Protein 3LXQ (pdb70)

Nearest PDB structures (foldseek):
  3lxq-assembly2_B  TM=1.001E+00  e=1.999E-81  Vibrio parahaemolyticus
  4uop-assembly1_A  TM=8.029E-01  e=1.116E-23  Listeria monocytogenes EGD-e
  4uor-assembly1_A  TM=7.753E-01  e=2.831E-24  Listeria monocytogenes EGD-e
  2w8d-assembly1_A  TM=7.898E-01  e=1.967E-22  Bacillus subtilis
  2w5r-assembly1_A  TM=7.488E-01  e=3.688E-21  Staphylococcus aureus

CATH classification: 3.30.1120.80 (+1 more: 3.40.720.10)

Foldseek 3Di:
DQCQFAHDDPVLLVLQQVLLPADDADPPVFSFHWDFFQDAPAFFAEEEEAEEQFALLLPVCLPHDPQFPLVNVVLFFEKENAFALEADLLSLVLQQFFLFHDALDDRLLPDDLQLAQFDTVLQVVVVVFAAEEEQEFADPPPSHVSSCVRYRHDYYHYQVNQDDAPDADPRGGALLSSLVVVLVVQLVCLVPPHRYYYHGYGGQQDPVRDDDPPQDPAPDPPCDNSRSSSSNSSSVSSNVVSLVVGPSQQRYKYKYKYSWHNDDPPDPFDQGSRRHIIITIHGPPRGSDHHHFHAYSSLNLLVCSVRRHIDDFGGHHNVVDDDDQQSRWDDDNQKFWIDGQAKIWIAGGPSDIFIHADPVVSHDGDDDDPSVVSSRSSSNCPSVVCSVVVSRGNDD/DLCLFQNDDPVLLVLQAVLLPAPAQDPPPFSFHWFFFLDADAFFAEEEEAEEQFALLLDVCLVHNPQFPLVNVLLFFEKANAFAQEADLVSLVLQQFQLFHDALDDRLLPDDLQLAQFHTVLQVVVVVQAQAEEQEFADVCVSHVSSQVRRRHPYYHYQVNQDDAPDADPRGGALLSSLVVVLVVQQVCLVDDHRYYYYRYGDCQDPVNDDDPDQDDDPDPPCDNSVSSSSNSSSVSVNVVSLVVGPRQQRYKYKYKYSWHNDDPPDDQDQGSRRHIIMTIHGPPGGSHYHHFAAYSSLNLQVCSVSRHIDDFGGRHNVVDDDDQQSRWDDDNQKGWIDHQAKIWIGGGPSDIFIHADVPVRDDGDDDDVVVVSSRSSSRCVSVVCSVVVSRGHD

Solvent-accessible surface area: 29201 Å² total

Structure (mmCIF, N/CA/C/O backbone):
data_3LXQ
#
_entry.id   3LXQ
#
_cell.length_a   49.603
_cell.length_b   164.521
_cell.length_c   50.929
_cell.angle_alpha   90.000
_cell.angle_beta   109.340
_cell.angle_gamma   90.000
#
_symmetry.space_group_name_H-M   'P 1 21 1'
#
loop_
_entity.id
_entity.type
_entity.pdbx_description
1 polymer 'Uncharacterized protein VP1736'
2 non-polymer 'CHLORIDE ION'
3 water water
#
loop_
_atom_site.group_PDB
_atom_site.id
_atom_site.type_symbol
_atom_site.label_atom_id
_atom_site.label_alt_id
_atom_site.label_comp_id
_atom_site.label_asym_id
_atom_site.label_entity_id
_atom_site.label_seq_id
_atom_site.pdbx_PDB_ins_code
_atom_site.Cartn_x
_atom_site.Cartn_y
_atom_site.Cartn_z
_atom_site.occupancy
_atom_site.B_iso_or_equiv
_atom_site.auth_seq_id
_atom_site.auth_comp_id
_atom_site.auth_asym_id
_atom_site.auth_atom_id
_atom_site.pdbx_PDB_model_num
ATOM 1 N N . SER A 1 40 ? -4.352 44.133 -31.460 1.00 71.54 239 SER A N 1
ATOM 2 C CA . SER A 1 40 ? -3.958 45.536 -31.727 1.00 68.59 239 SER A CA 1
ATOM 3 C C . SER A 1 40 ? -4.965 46.518 -31.117 1.00 62.74 239 SER A C 1
ATOM 4 O O . SER A 1 40 ? -6.165 46.440 -31.388 1.00 61.69 239 SER A O 1
ATOM 7 N N . ALA A 1 41 ? -4.465 47.433 -30.290 1.00 59.78 240 ALA A N 1
ATOM 8 C CA . ALA A 1 41 ? -5.319 48.380 -29.571 1.00 55.60 240 ALA A CA 1
ATOM 9 C C . ALA A 1 41 ? -5.959 49.422 -30.486 1.00 54.48 240 ALA A C 1
ATOM 10 O O . ALA A 1 41 ? -7.035 49.934 -30.182 1.00 52.67 240 ALA A O 1
ATOM 12 N N . GLU A 1 42 ? -5.289 49.737 -31.592 1.00 56.88 241 GLU A N 1
ATOM 13 C CA . GLU A 1 42 ? -5.853 50.620 -32.614 1.00 58.39 241 GLU A CA 1
ATOM 14 C C . GLU A 1 42 ? -7.229 50.137 -33.090 1.00 59.21 241 GLU A C 1
ATOM 15 O O . GLU A 1 42 ? -8.155 50.936 -33.220 1.00 59.14 241 GLU A O 1
ATOM 21 N N . GLN A 1 43 ? -7.358 48.827 -33.304 1.00 60.82 242 GLN A N 1
ATOM 22 C CA . GLN A 1 43 ? -8.597 48.211 -33.799 1.00 62.63 242 GLN A CA 1
ATOM 23 C C . GLN A 1 43 ? -9.791 48.348 -32.843 1.00 58.97 242 GLN A C 1
ATOM 24 O O . GLN A 1 43 ? -10.939 48.340 -33.289 1.00 60.68 242 GLN A O 1
ATOM 26 N N . PHE A 1 44 ? -9.525 48.475 -31.541 1.00 55.16 243 PHE A N 1
ATOM 27 C CA . PHE A 1 44 ? -10.595 48.508 -30.532 1.00 52.74 243 PHE A CA 1
ATOM 28 C C . PHE A 1 44 ? -11.036 49.914 -30.137 1.00 51.81 243 PHE A C 1
ATOM 29 O O . PHE A 1 44 ? -12.225 50.162 -29.920 1.00 52.08 243 PHE A O 1
ATOM 37 N N . TYR A 1 45 ? -10.067 50.817 -30.023 1.00 51.57 244 TYR A N 1
ATOM 38 C CA . TYR A 1 45 ? -10.276 52.121 -29.377 1.00 51.55 244 TYR A CA 1
ATOM 39 C C . TYR A 1 45 ? -10.231 53.305 -30.340 1.00 54.24 244 TYR A C 1
ATOM 40 O O . TYR A 1 45 ? -10.572 54.433 -29.968 1.00 55.75 244 TYR A O 1
ATOM 49 N N . GLY A 1 46 ? -9.791 53.047 -31.568 1.00 56.12 245 GLY A N 1
ATOM 50 C CA . GLY A 1 46 ? -9.628 54.103 -32.564 1.00 59.98 245 GLY A CA 1
ATOM 51 C C . GLY A 1 46 ? -8.174 54.457 -32.797 1.00 59.90 245 GLY A C 1
ATOM 52 O O . GLY A 1 46 ? -7.306 54.163 -31.972 1.00 56.91 245 GLY A O 1
ATOM 53 N N . LYS A 1 47 ? -7.920 55.096 -33.933 1.00 64.24 246 LYS A N 1
ATOM 54 C CA . LYS A 1 47 ? -6.584 55.536 -34.319 1.00 65.21 246 LYS A CA 1
ATOM 55 C C . LYS A 1 47 ? -6.175 56.796 -33.559 1.00 64.41 246 LYS A C 1
ATOM 56 O O . LYS A 1 47 ? -7.026 57.516 -33.034 1.00 65.09 246 LYS A O 1
ATOM 66 N N . ASP A 1 49 ? -2.493 59.608 -33.966 1.00 69.29 248 ASP A N 1
ATOM 67 C CA . ASP A 1 49 ? -1.159 59.864 -34.509 1.00 71.12 248 ASP A CA 1
ATOM 68 C C . ASP A 1 49 ? -0.112 59.562 -33.455 1.00 67.80 248 ASP A C 1
ATOM 69 O O . ASP A 1 49 ? -0.285 59.916 -32.290 1.00 66.06 248 ASP A O 1
ATOM 74 N N . ASN A 1 50 ? 0.959 58.892 -33.867 1.00 68.31 249 ASN A N 1
ATOM 75 C CA . ASN A 1 50 ? 2.042 58.527 -32.963 1.00 66.91 249 ASN A CA 1
ATOM 76 C C . ASN A 1 50 ? 2.538 59.711 -32.138 1.00 67.49 249 ASN A C 1
ATOM 77 O O . ASN A 1 50 ? 2.755 59.592 -30.930 1.00 66.44 249 ASN A O 1
ATOM 82 N N . GLN A 1 51 ? 2.698 60.851 -32.807 1.00 58.44 250 GLN A N 1
ATOM 83 C CA . GLN A 1 51 ? 3.167 62.079 -32.179 1.00 55.71 250 GLN A CA 1
ATOM 84 C C . GLN A 1 51 ? 2.232 62.558 -31.077 1.00 51.61 250 GLN A C 1
ATOM 85 O O . GLN A 1 51 ? 2.664 62.717 -29.937 1.00 47.91 250 GLN A O 1
ATOM 91 N N . LYS A 1 52 ? 0.965 62.794 -31.422 1.00 53.15 251 LYS A N 1
ATOM 92 C CA . LYS A 1 52 ? -0.046 63.193 -30.443 1.00 50.76 251 LYS A CA 1
ATOM 93 C C . LYS A 1 52 ? -0.108 62.206 -29.254 1.00 48.02 251 LYS A C 1
ATOM 94 O O . LYS A 1 52 ? -0.107 62.617 -28.091 1.00 43.95 251 LYS A O 1
ATOM 108 N N . LEU A 1 54 ? 2.251 59.841 -28.189 1.00 46.05 253 LEU A N 1
ATOM 109 C CA . LEU A 1 54 ? 3.469 59.885 -27.386 1.00 43.76 253 LEU A CA 1
ATOM 110 C C . LEU A 1 54 ? 3.557 61.127 -26.504 1.00 41.29 253 LEU A C 1
ATOM 111 O O . LEU A 1 54 ? 4.019 61.051 -25.363 1.00 38.42 253 LEU A O 1
ATOM 116 N N . ASP A 1 55 ? 3.133 62.271 -27.038 1.00 42.18 254 ASP A N 1
ATOM 117 C CA . ASP A 1 55 ? 3.195 63.511 -26.279 1.00 40.42 254 ASP A CA 1
ATOM 118 C C . ASP A 1 55 ? 2.310 63.437 -25.052 1.00 37.80 254 ASP A C 1
ATOM 119 O O . ASP A 1 55 ? 2.735 63.816 -23.959 1.00 35.91 254 ASP A O 1
ATOM 124 N N . LEU A 1 56 ? 1.100 62.910 -25.224 1.00 38.38 255 LEU A N 1
ATOM 125 C CA . LEU A 1 56 ? 0.168 62.807 -24.121 1.00 37.15 255 LEU A CA 1
ATOM 126 C C . LEU A 1 56 ? 0.626 61.762 -23.109 1.00 35.77 255 LEU A C 1
ATOM 127 O O . LEU A 1 56 ? 0.390 61.929 -21.913 1.00 34.87 255 LEU A O 1
ATOM 132 N N . VAL A 1 57 ? 1.282 60.702 -23.592 1.00 36.30 256 VAL A N 1
ATOM 133 C CA . VAL A 1 57 ? 1.835 59.653 -22.722 1.00 34.80 256 VAL A CA 1
ATOM 134 C C . VAL A 1 57 ? 2.987 60.228 -21.884 1.00 33.48 256 VAL A C 1
ATOM 135 O O . VAL A 1 57 ? 2.977 60.135 -20.649 1.00 31.34 256 VAL A O 1
ATOM 139 N N . ARG A 1 58 ? 3.950 60.855 -22.552 1.00 34.38 257 ARG A N 1
ATOM 140 C CA . ARG A 1 58 ? 5.078 61.474 -21.858 1.00 34.40 257 ARG A CA 1
ATOM 141 C C . ARG A 1 58 ? 4.649 62.557 -20.860 1.00 33.75 257 ARG A C 1
ATOM 142 O O . ARG A 1 58 ? 5.075 62.541 -19.707 1.00 33.27 257 ARG A O 1
ATOM 150 N N . ALA A 1 59 ? 3.804 63.486 -21.299 1.00 34.34 258 ALA A N 1
ATOM 151 C CA . ALA A 1 59 ? 3.294 64.525 -20.404 1.00 34.15 258 ALA A CA 1
ATOM 152 C C . ALA A 1 59 ? 2.530 63.947 -19.199 1.00 32.97 258 ALA A C 1
ATOM 153 O O . ALA A 1 59 ? 2.819 64.299 -18.048 1.00 32.53 258 ALA A O 1
ATOM 155 N N . SER A 1 60 ? 1.578 63.055 -19.449 1.00 32.74 259 SER A N 1
ATOM 156 C CA . SER A 1 60 ? 0.819 62.467 -18.359 1.00 32.50 259 SER A CA 1
ATOM 157 C C . SER A 1 60 ? 1.667 61.564 -17.442 1.00 31.44 259 SER A C 1
ATOM 158 O O . SER A 1 60 ? 1.292 61.351 -16.299 1.00 31.10 259 SER A O 1
ATOM 161 N N . SER A 1 61 ? 2.809 61.076 -17.932 1.00 30.46 260 SER A N 1
ATOM 162 C CA . SER A 1 61 ? 3.713 60.251 -17.119 1.00 29.71 260 SER A CA 1
ATOM 163 C C . SER A 1 61 ? 4.332 61.008 -15.918 1.00 29.86 260 SER A C 1
ATOM 164 O O . SER A 1 61 ? 4.480 60.437 -14.828 1.00 29.59 260 SER A O 1
ATOM 167 N N . THR A 1 62 ? 4.655 62.289 -16.127 1.00 29.97 261 THR A N 1
ATOM 168 C CA . THR A 1 62 ? 5.406 63.150 -15.176 1.00 30.64 261 THR A CA 1
ATOM 169 C C . THR A 1 62 ? 6.912 62.844 -15.135 1.00 31.32 261 THR A C 1
ATOM 170 O O . THR A 1 62 ? 7.660 63.462 -14.376 1.00 32.89 261 THR A O 1
ATOM 174 N N . LYS A 1 63 ? 7.355 61.906 -15.957 1.00 31.28 262 LYS A N 1
ATOM 175 C CA . LYS A 1 63 ? 8.784 61.614 -16.082 1.00 32.69 262 LYS A CA 1
ATOM 176 C C . LYS A 1 63 ? 9.523 62.824 -16.667 1.00 34.23 262 LYS A C 1
ATOM 177 O O . LYS A 1 63 ? 8.913 63.673 -17.294 1.00 33.71 262 LYS A O 1
ATOM 183 N N . ILE A 1 64 ? 10.830 62.907 -16.433 1.00 36.58 263 ILE A N 1
ATOM 184 C CA . ILE A 1 64 ? 11.620 64.035 -16.892 1.00 39.23 263 ILE A CA 1
ATOM 185 C C . ILE A 1 64 ? 12.911 63.535 -17.553 1.00 41.37 263 ILE A C 1
ATOM 186 O O . ILE A 1 64 ? 13.254 62.355 -17.425 1.00 40.56 263 ILE A O 1
ATOM 191 N N . ASP A 1 65 ? 13.599 64.430 -18.263 1.00 43.70 264 ASP A N 1
ATOM 192 C CA . ASP A 1 65 ? 14.850 64.132 -18.970 1.00 47.06 264 ASP A CA 1
ATOM 193 C C . ASP A 1 65 ? 14.668 63.014 -20.001 1.00 46.49 264 ASP A C 1
ATOM 194 O O . ASP A 1 65 ? 15.413 62.032 -19.998 1.00 47.47 264 ASP A O 1
ATOM 199 N N . PHE A 1 66 ? 13.677 63.181 -20.880 1.00 47.64 265 PHE A N 1
ATOM 200 C CA . PHE A 1 66 ? 13.399 62.221 -21.949 1.00 47.89 265 PHE A CA 1
ATOM 201 C C . PHE A 1 66 ? 14.483 62.269 -23.039 1.00 52.02 265 PHE A C 1
ATOM 202 O O . PHE A 1 66 ? 15.062 63.319 -23.296 1.00 54.26 265 PHE A O 1
ATOM 210 N N . ASP A 1 67 ? 14.747 61.129 -23.674 1.00 53.17 266 ASP A N 1
ATOM 211 C CA . ASP A 1 67 ? 15.724 61.042 -24.760 1.00 57.46 266 ASP A CA 1
ATOM 212 C C . ASP A 1 67 ? 15.186 60.103 -25.837 1.00 57.83 266 ASP A C 1
ATOM 213 O O . ASP A 1 67 ? 15.532 58.925 -25.855 1.00 58.18 266 ASP A O 1
ATOM 218 N N . PRO A 1 68 ? 14.353 60.630 -26.751 1.00 58.55 267 PRO A N 1
ATOM 219 C CA . PRO A 1 68 ? 13.616 59.791 -27.693 1.00 58.75 267 PRO A CA 1
ATOM 220 C C . PRO A 1 68 ? 14.433 59.284 -28.891 1.00 62.63 267 PRO A C 1
ATOM 221 O O . PRO A 1 68 ? 13.878 58.618 -29.777 1.00 63.36 267 PRO A O 1
ATOM 225 N N . THR A 1 69 ? 15.732 59.583 -28.906 1.00 65.41 268 THR A N 1
ATOM 226 C CA . THR A 1 69 ? 16.630 59.120 -29.970 1.00 69.40 268 THR A CA 1
ATOM 227 C C . THR A 1 69 ? 16.890 57.624 -29.847 1.00 68.49 268 THR A C 1
ATOM 228 O O . THR A 1 69 ? 16.933 56.920 -30.856 1.00 70.69 268 THR A O 1
ATOM 232 N N . LEU A 1 70 ? 17.081 57.154 -28.612 1.00 65.23 269 LEU A N 1
ATOM 233 C CA . LEU A 1 70 ? 17.287 55.736 -28.352 1.00 63.78 269 LEU A CA 1
ATOM 234 C C . LEU A 1 70 ? 15.928 55.029 -28.379 1.00 60.23 269 LEU A C 1
ATOM 235 O O . LEU A 1 70 ? 15.668 54.228 -29.286 1.00 61.00 269 LEU A O 1
ATOM 237 N N . LEU A 1 71 ? 15.074 55.351 -27.398 1.00 55.59 270 LEU A N 1
ATOM 238 C CA . LEU A 1 71 ? 13.663 54.923 -27.345 1.00 52.18 270 LEU A CA 1
ATOM 239 C C . LEU A 1 71 ? 12.763 56.111 -26.967 1.00 49.82 270 LEU A C 1
ATOM 240 O O . LEU A 1 71 ? 13.164 56.941 -26.153 1.00 49.35 270 LEU A O 1
ATOM 245 N N . PRO A 1 72 ? 11.545 56.192 -27.547 1.00 48.57 271 PRO A N 1
ATOM 246 C CA . PRO A 1 72 ? 10.624 57.331 -27.386 1.00 46.99 271 PRO A CA 1
ATOM 247 C C . PRO A 1 72 ? 10.238 57.760 -25.960 1.00 44.09 271 PRO A C 1
ATOM 248 O O . PRO A 1 72 ? 9.911 58.945 -25.754 1.00 44.09 271 PRO A O 1
ATOM 252 N N . THR A 1 73 ? 10.243 56.837 -24.999 1.00 40.97 272 THR A N 1
ATOM 253 C CA . THR A 1 73 ? 9.967 57.213 -23.613 1.00 38.33 272 THR A CA 1
ATOM 254 C C . THR A 1 73 ? 11.169 56.997 -22.689 1.00 38.44 272 THR A C 1
ATOM 255 O O . THR A 1 73 ? 11.029 57.037 -21.465 1.00 36.55 272 THR A O 1
ATOM 267 N N . ASN A 1 75 ? 13.952 57.762 -20.319 1.00 40.15 274 ASN A N 1
ATOM 268 C CA . ASN A 1 75 ? 14.072 58.894 -19.392 1.00 40.00 274 ASN A CA 1
ATOM 269 C C . ASN A 1 75 ? 15.038 58.594 -18.260 1.00 40.80 274 ASN A C 1
ATOM 270 O O . ASN A 1 75 ? 15.178 57.440 -17.837 1.00 40.50 274 ASN A O 1
ATOM 275 N N . SER A 1 76 ? 15.694 59.637 -17.767 1.00 41.95 275 SER A N 1
ATOM 276 C CA . SER A 1 76 ? 16.625 59.492 -16.669 1.00 43.20 275 SER A CA 1
ATOM 277 C C . SER A 1 76 ? 15.986 59.922 -15.368 1.00 41.48 275 SER A C 1
ATOM 278 O O . SER A 1 76 ? 15.435 61.022 -15.262 1.00 41.14 275 SER A O 1
ATOM 281 N N . ASN A 1 77 ? 16.079 59.047 -14.380 1.00 40.57 276 ASN A N 1
ATOM 282 C CA . ASN A 1 77 ? 15.581 59.336 -13.057 1.00 40.21 276 ASN A CA 1
ATOM 283 C C . ASN A 1 77 ? 16.641 58.979 -12.021 1.00 41.30 276 ASN A C 1
ATOM 284 O O . ASN A 1 77 ? 16.941 57.797 -11.838 1.00 40.92 276 ASN A O 1
ATOM 289 N N . PRO A 1 78 ? 17.226 59.995 -11.351 1.00 43.29 277 PRO A N 1
ATOM 290 C CA . PRO A 1 78 ? 18.183 59.650 -10.296 1.00 44.96 277 PRO A CA 1
ATOM 291 C C . PRO A 1 78 ? 17.469 59.126 -9.047 1.00 43.32 277 PRO A C 1
ATOM 292 O O . PRO A 1 78 ? 16.388 59.604 -8.689 1.00 41.39 277 PRO A O 1
ATOM 296 N N . ALA A 1 79 ? 18.069 58.130 -8.412 1.00 44.00 278 ALA A N 1
ATOM 297 C CA . ALA A 1 79 ? 17.506 57.534 -7.214 1.00 43.14 278 ALA A CA 1
ATOM 298 C C . ALA A 1 79 ? 17.462 58.531 -6.061 1.00 44.35 278 ALA A C 1
ATOM 299 O O . ALA A 1 79 ? 18.380 59.336 -5.893 1.00 46.41 278 ALA A O 1
ATOM 301 N N . THR A 1 80 ? 16.383 58.463 -5.282 1.00 43.09 279 THR A N 1
ATOM 302 C CA . THR A 1 80 ? 16.234 59.231 -4.052 1.00 44.17 279 THR A CA 1
ATOM 303 C C . THR A 1 80 ? 17.269 58.782 -3.036 1.00 46.91 279 THR A C 1
ATOM 304 O O . THR A 1 80 ? 18.045 59.595 -2.539 1.00 49.50 279 THR A O 1
ATOM 308 N N . TYR A 1 81 ? 17.308 57.487 -2.751 1.00 47.22 280 TYR A N 1
ATOM 309 C CA . TYR A 1 81 ? 18.320 56.953 -1.847 1.00 50.71 280 TYR A CA 1
ATOM 310 C C . TYR A 1 81 ? 19.689 56.987 -2.522 1.00 53.26 280 TYR A C 1
ATOM 311 O O . TYR A 1 81 ? 19.818 56.632 -3.693 1.00 52.75 280 TYR A O 1
ATOM 320 N N . GLN A 1 82 ? 20.704 57.429 -1.787 1.00 56.80 281 GLN A N 1
ATOM 321 C CA . GLN A 1 82 ? 22.038 57.622 -2.362 1.00 60.24 281 GLN A CA 1
ATOM 322 C C . GLN A 1 82 ? 23.175 56.899 -1.615 1.00 63.24 281 GLN A C 1
ATOM 323 O O . GLN A 1 82 ? 24.342 57.065 -1.963 1.00 66.16 281 GLN A O 1
ATOM 329 N N . GLY A 1 83 ? 22.829 56.087 -0.614 1.00 62.79 282 GLY A N 1
ATOM 330 C CA . GLY A 1 83 ? 23.817 55.259 0.094 1.00 65.17 282 GLY A CA 1
ATOM 331 C C . GLY A 1 83 ? 24.120 53.987 -0.688 1.00 64.71 282 GLY A C 1
ATOM 332 O O . GLY A 1 83 ? 23.665 53.832 -1.823 1.00 62.66 282 GLY A O 1
ATOM 333 N N . LYS A 1 84 ? 24.885 53.075 -0.084 1.00 66.67 283 LYS A N 1
ATOM 334 C CA . LYS A 1 84 ? 25.247 51.812 -0.729 1.00 66.55 283 LYS A CA 1
ATOM 335 C C . LYS A 1 84 ? 23.981 51.112 -1.211 1.00 62.41 283 LYS A C 1
ATOM 336 O O . LYS A 1 84 ? 23.002 51.029 -0.467 1.00 60.15 283 LYS A O 1
ATOM 338 N N . ARG A 1 85 ? 24.007 50.625 -2.454 1.00 61.44 284 ARG A N 1
ATOM 339 C CA . ARG A 1 85 ? 22.832 50.007 -3.095 1.00 57.81 284 ARG A CA 1
ATOM 340 C C . ARG A 1 85 ? 22.217 48.929 -2.213 1.00 56.99 284 ARG A C 1
ATOM 341 O O . ARG A 1 85 ? 22.930 48.089 -1.665 1.00 59.32 284 ARG A O 1
ATOM 349 N N . LYS A 1 86 ? 20.897 48.961 -2.061 1.00 53.67 285 LYS A N 1
ATOM 350 C CA . LYS A 1 86 ? 20.224 47.951 -1.253 1.00 53.35 285 LYS A CA 1
ATOM 351 C C . LYS A 1 86 ? 19.797 46.732 -2.093 1.00 52.02 285 LYS A C 1
ATOM 352 O O . LYS A 1 86 ? 19.612 46.832 -3.312 1.00 51.18 285 LYS A O 1
ATOM 358 N N . ASN A 1 87 ? 19.649 45.586 -1.429 1.00 51.93 286 ASN A N 1
ATOM 359 C CA . ASN A 1 87 ? 19.021 44.419 -2.034 1.00 49.87 286 ASN A CA 1
ATOM 360 C C . ASN A 1 87 ? 17.543 44.722 -2.278 1.00 46.37 286 ASN A C 1
ATOM 361 O O . ASN A 1 87 ? 16.944 45.551 -1.580 1.00 45.56 286 ASN A O 1
ATOM 366 N N . LEU A 1 88 ? 16.950 44.049 -3.257 1.00 44.96 287 LEU A N 1
ATOM 367 C CA . LEU A 1 88 ? 15.525 44.226 -3.539 1.00 41.76 287 LEU A CA 1
ATOM 368 C C . LEU A 1 88 ? 14.737 42.913 -3.603 1.00 40.95 287 LEU A C 1
ATOM 369 O O . LEU A 1 88 ? 14.985 42.063 -4.454 1.00 40.92 287 LEU A O 1
ATOM 374 N N . VAL A 1 89 ? 13.772 42.779 -2.695 1.00 40.09 288 VAL A N 1
ATOM 375 C CA . VAL A 1 89 ? 12.960 41.573 -2.599 1.00 39.46 288 VAL A CA 1
ATOM 376 C C . VAL A 1 89 ? 11.514 41.949 -2.904 1.00 36.91 288 VAL A C 1
ATOM 377 O O . VAL A 1 89 ? 10.916 42.782 -2.206 1.00 36.01 288 VAL A O 1
ATOM 381 N N . ILE A 1 90 ? 10.984 41.360 -3.975 1.00 35.48 289 ILE A N 1
ATOM 382 C CA . ILE A 1 90 ? 9.583 41.517 -4.332 1.00 33.58 289 ILE A CA 1
ATOM 383 C C . ILE A 1 90 ? 8.805 40.249 -3.946 1.00 34.16 289 ILE A C 1
ATOM 384 O O . ILE A 1 90 ? 9.093 39.165 -4.437 1.00 35.19 289 ILE A O 1
ATOM 389 N N . LEU A 1 91 ? 7.820 40.396 -3.065 1.00 33.86 290 LEU A N 1
ATOM 390 C CA . LEU A 1 91 ? 7.044 39.261 -2.583 1.00 34.12 290 LEU A CA 1
ATOM 391 C C . LEU A 1 91 ? 5.673 39.390 -3.214 1.00 32.13 290 LEU A C 1
ATOM 392 O O . LEU A 1 91 ? 4.775 40.011 -2.642 1.00 32.09 290 LEU A O 1
ATOM 397 N N . LEU A 1 92 ? 5.540 38.815 -4.406 1.00 31.21 291 LEU A N 1
ATOM 398 C CA . LEU A 1 92 ? 4.326 38.928 -5.214 1.00 29.62 291 LEU A CA 1
ATOM 399 C C . LEU A 1 92 ? 3.242 37.977 -4.705 1.00 30.62 291 LEU A C 1
ATOM 400 O O . LEU A 1 92 ? 3.470 36.772 -4.524 1.00 31.92 291 LEU A O 1
ATOM 405 N N . GLN A 1 93 ? 2.070 38.530 -4.450 1.00 30.34 292 GLN A N 1
ATOM 406 C CA . GLN A 1 93 ? 1.021 37.804 -3.759 1.00 31.98 292 GLN A CA 1
ATOM 407 C C . GLN A 1 93 ? -0.060 37.398 -4.740 1.00 32.06 292 GLN A C 1
ATOM 408 O O . GLN A 1 93 ? -0.836 38.243 -5.215 1.00 32.13 292 GLN A O 1
ATOM 414 N N . GLU A 1 94 ? -0.088 36.102 -5.060 1.00 33.63 293 GLU A N 1
ATOM 415 C CA . GLU A 1 94 ? -1.101 35.536 -5.942 1.00 33.49 293 GLU A CA 1
ATOM 416 C C . GLU A 1 94 ? -2.515 35.874 -5.493 1.00 33.94 293 GLU A C 1
ATOM 417 O O . GLU A 1 94 ? -2.937 35.490 -4.401 1.00 35.02 293 GLU A O 1
ATOM 423 N N . SER A 1 95 ? -3.240 36.574 -6.366 1.00 32.98 294 SER A N 1
ATOM 424 C CA . SER A 1 95 ? -4.674 36.868 -6.198 1.00 33.13 294 SER A CA 1
ATOM 425 C C . SER A 1 95 ? -5.060 37.603 -4.913 1.00 33.68 294 SER A C 1
ATOM 426 O O . SER A 1 95 ? -6.229 37.605 -4.531 1.00 34.24 294 SER A O 1
ATOM 429 N N . LEU A 1 96 ? -4.092 38.268 -4.276 1.00 32.92 295 LEU A N 1
ATOM 430 C CA . LEU A 1 96 ? -4.359 38.969 -3.023 1.00 33.34 295 LEU A CA 1
ATOM 431 C C . LEU A 1 96 ? -5.041 40.328 -3.260 1.00 32.99 295 LEU A C 1
ATOM 432 O O . LEU A 1 96 ? -4.417 41.370 -3.177 1.00 31.76 295 LEU A O 1
ATOM 437 N N . GLY A 1 97 ? -6.333 40.301 -3.565 1.00 33.94 296 GLY A N 1
ATOM 438 C CA . GLY A 1 97 ? -7.097 41.528 -3.733 1.00 33.93 296 GLY A CA 1
ATOM 439 C C . GLY A 1 97 ? -7.351 42.216 -2.410 1.00 35.28 296 GLY A C 1
ATOM 440 O O . GLY A 1 97 ? -7.279 41.587 -1.344 1.00 36.89 296 GLY A O 1
ATOM 441 N N . ALA A 1 98 ? -7.668 43.507 -2.484 1.00 34.81 297 ALA A N 1
ATOM 442 C CA . ALA A 1 98 ? -7.953 44.325 -1.305 1.00 35.87 297 ALA A CA 1
ATOM 443 C C . ALA A 1 98 ? -9.171 43.842 -0.533 1.00 38.43 297 ALA A C 1
ATOM 444 O O . ALA A 1 98 ? -9.274 44.089 0.677 1.00 40.37 297 ALA A O 1
ATOM 446 N N . GLN A 1 99 ? -10.095 43.182 -1.241 1.00 52.93 298 GLN A N 1
ATOM 447 C CA . GLN A 1 99 ? -11.286 42.585 -0.632 1.00 53.35 298 GLN A CA 1
ATOM 448 C C . GLN A 1 99 ? -10.940 41.564 0.463 1.00 53.17 298 GLN A C 1
ATOM 449 O O . GLN A 1 99 ? -11.756 41.297 1.353 1.00 54.94 298 GLN A O 1
ATOM 455 N N . PHE A 1 100 ? -9.732 41.009 0.395 1.00 51.97 299 PHE A N 1
ATOM 456 C CA . PHE A 1 100 ? -9.268 40.021 1.367 1.00 52.24 299 PHE A CA 1
ATOM 457 C C . PHE A 1 100 ? -8.343 40.621 2.424 1.00 52.24 299 PHE A C 1
ATOM 458 O O . PHE A 1 100 ? -7.764 39.883 3.225 1.00 52.82 299 PHE A O 1
ATOM 466 N N . VAL A 1 101 ? -8.195 41.948 2.425 1.00 51.72 300 VAL A N 1
ATOM 467 C CA . VAL A 1 101 ? -7.278 42.617 3.359 1.00 52.09 300 VAL A CA 1
ATOM 468 C C . VAL A 1 101 ? -8.002 43.434 4.441 1.00 53.23 300 VAL A C 1
ATOM 469 O O . VAL A 1 101 ? -8.662 44.435 4.155 1.00 53.28 300 VAL A O 1
ATOM 473 N N . GLY A 1 102 ? -7.856 42.996 5.689 1.00 54.75 301 GLY A N 1
ATOM 474 C CA . GLY A 1 102 ? -8.460 43.674 6.836 1.00 56.48 301 GLY A CA 1
ATOM 475 C C . GLY A 1 102 ? -8.106 45.151 6.925 1.00 56.68 301 GLY A C 1
ATOM 476 O O . GLY A 1 102 ? -8.997 45.998 7.029 1.00 57.43 301 GLY A O 1
ATOM 477 N N . SER A 1 103 ? -6.810 45.462 6.864 1.00 56.04 302 SER A N 1
ATOM 478 C CA . SER A 1 103 ? -6.345 46.849 6.973 1.00 56.87 302 SER A CA 1
ATOM 479 C C . SER A 1 103 ? -6.824 47.736 5.817 1.00 55.99 302 SER A C 1
ATOM 480 O O . SER A 1 103 ? -6.769 48.957 5.919 1.00 57.10 302 SER A O 1
ATOM 483 N N . LEU A 1 104 ? -7.306 47.121 4.737 1.00 54.75 303 LEU A N 1
ATOM 484 C CA . LEU A 1 104 ? -7.852 47.867 3.602 1.00 54.50 303 LEU A CA 1
ATOM 485 C C . LEU A 1 104 ? -9.378 47.813 3.552 1.00 55.16 303 LEU A C 1
ATOM 486 O O . LEU A 1 104 ? -9.988 48.140 2.535 1.00 54.56 303 LEU A O 1
ATOM 491 N N . GLY A 1 105 ? -9.987 47.403 4.662 1.00 56.64 304 GLY A N 1
ATOM 492 C CA . GLY A 1 105 ? -11.443 47.430 4.796 1.00 58.41 304 GLY A CA 1
ATOM 493 C C . GLY A 1 105 ? -12.180 46.133 4.508 1.00 58.69 304 GLY A C 1
ATOM 494 O O . GLY A 1 105 ? -13.330 45.968 4.928 1.00 60.78 304 GLY A O 1
ATOM 495 N N . GLY A 1 106 ? -11.527 45.208 3.809 1.00 57.61 305 GLY A N 1
ATOM 496 C CA . GLY A 1 106 ? -12.142 43.932 3.434 1.00 57.76 305 GLY A CA 1
ATOM 497 C C . GLY A 1 106 ? -12.255 42.939 4.581 1.00 59.34 305 GLY A C 1
ATOM 498 O O . GLY A 1 106 ? -12.226 43.318 5.753 1.00 60.38 305 GLY A O 1
ATOM 499 N N . LEU A 1 107 ? -12.365 41.661 4.226 1.00 59.82 306 LEU A N 1
ATOM 500 C CA . LEU A 1 107 ? -12.568 40.572 5.191 1.00 62.18 306 LEU A CA 1
ATOM 501 C C . LEU A 1 107 ? -11.349 40.391 6.102 1.00 62.51 306 LEU A C 1
ATOM 502 O O . LEU A 1 107 ? -10.213 40.584 5.645 1.00 61.43 306 LEU A O 1
ATOM 507 N N . PRO A 1 108 ? -11.574 40.049 7.391 1.00 64.87 307 PRO A N 1
ATOM 508 C CA . PRO A 1 108 ? -10.448 39.947 8.334 1.00 65.41 307 PRO A CA 1
ATOM 509 C C . PRO A 1 108 ? -9.584 38.721 8.049 1.00 64.81 307 PRO A C 1
ATOM 510 O O . PRO A 1 108 ? -9.554 37.776 8.833 1.00 67.30 307 PRO A O 1
ATOM 514 N N . LEU A 1 109 ? -8.881 38.762 6.924 1.00 62.01 308 LEU A N 1
ATOM 515 C CA . LEU A 1 109 ? -8.147 37.610 6.413 1.00 61.31 308 LEU A CA 1
ATOM 516 C C . LEU A 1 109 ? -6.633 37.760 6.465 1.00 60.06 308 LEU A C 1
ATOM 517 O O . LEU A 1 109 ? -5.909 36.802 6.190 1.00 59.91 308 LEU A O 1
ATOM 522 N N . THR A 1 110 ? -6.153 38.955 6.805 1.00 59.38 309 THR A N 1
ATOM 523 C CA . THR A 1 110 ? -4.716 39.236 6.741 1.00 58.15 309 THR A CA 1
ATOM 524 C C . THR A 1 110 ? -4.121 39.879 8.002 1.00 59.36 309 THR A C 1
ATOM 525 O O . THR A 1 110 ? -3.461 40.914 7.888 1.00 59.04 309 THR A O 1
ATOM 529 N N . PRO A 1 111 ? -4.302 39.257 9.193 1.00 61.32 310 PRO A N 1
ATOM 530 C CA . PRO A 1 111 ? -3.803 39.909 10.414 1.00 62.60 310 PRO A CA 1
ATOM 531 C C . PRO A 1 111 ? -2.285 40.141 10.466 1.00 61.67 310 PRO A C 1
ATOM 532 O O . PRO A 1 111 ? -1.857 41.158 11.013 1.00 62.44 310 PRO A O 1
ATOM 536 N N . ASN A 1 112 ? -1.484 39.223 9.924 1.00 60.16 311 ASN A N 1
ATOM 537 C CA . ASN A 1 112 ? -0.036 39.439 9.855 1.00 59.29 311 ASN A CA 1
ATOM 538 C C . ASN A 1 112 ? 0.322 40.617 8.961 1.00 57.32 311 ASN A C 1
ATOM 539 O O . ASN A 1 112 ? 1.136 41.451 9.345 1.00 57.90 311 ASN A O 1
ATOM 544 N N . LEU A 1 113 ? -0.286 40.688 7.773 1.00 55.07 312 LEU A N 1
ATOM 545 C CA . LEU A 1 113 ? -0.026 41.801 6.847 1.00 53.34 312 LEU A CA 1
ATOM 546 C C . LEU A 1 113 ? -0.511 43.130 7.418 1.00 54.11 312 LEU A C 1
ATOM 547 O O . LEU A 1 113 ? 0.199 44.124 7.333 1.00 54.15 312 LEU A O 1
ATOM 552 N N . ASP A 1 114 ? -1.705 43.127 8.015 1.00 54.86 313 ASP A N 1
ATOM 553 C CA . ASP A 1 114 ? -2.291 44.316 8.641 1.00 55.94 313 ASP A CA 1
ATOM 554 C C . ASP A 1 114 ? -1.334 44.971 9.629 1.00 57.80 313 ASP A C 1
ATOM 555 O O . ASP A 1 114 ? -1.206 46.197 9.669 1.00 57.87 313 ASP A O 1
ATOM 560 N N . GLU A 1 115 ? -0.691 44.130 10.439 1.00 59.15 314 GLU A N 1
ATOM 561 C CA . GLU A 1 115 ? 0.263 44.561 11.449 1.00 61.13 314 GLU A CA 1
ATOM 562 C C . GLU A 1 115 ? 1.506 45.146 10.789 1.00 60.35 314 GLU A C 1
ATOM 563 O O . GLU A 1 115 ? 1.968 46.215 11.177 1.00 61.32 314 GLU A O 1
ATOM 569 N N . LEU A 1 116 ? 2.028 44.439 9.785 1.00 58.52 315 LEU A N 1
ATOM 570 C CA . LEU A 1 116 ? 3.192 44.886 9.016 1.00 58.51 315 LEU A CA 1
ATOM 571 C C . LEU A 1 116 ? 2.937 46.189 8.239 1.00 58.40 315 LEU A C 1
ATOM 572 O O . LEU A 1 116 ? 3.871 46.947 7.936 1.00 58.81 315 LEU A O 1
ATOM 585 N N . GLN A 1 118 ? 1.286 48.809 9.338 1.00 59.69 317 GLN A N 1
ATOM 586 C CA . GLN A 1 118 ? 1.554 49.911 10.247 1.00 61.53 317 GLN A CA 1
ATOM 587 C C . GLN A 1 118 ? 3.055 50.176 10.317 1.00 59.43 317 GLN A C 1
ATOM 588 O O . GLN A 1 118 ? 3.483 51.296 10.599 1.00 59.23 317 GLN A O 1
ATOM 594 N N . GLU A 1 119 ? 3.847 49.144 10.043 1.00 58.25 318 GLU A N 1
ATOM 595 C CA . GLU A 1 119 ? 5.297 49.229 10.175 1.00 56.78 318 GLU A CA 1
ATOM 596 C C . GLU A 1 119 ? 6.001 49.816 8.952 1.00 51.28 318 GLU A C 1
ATOM 597 O O . GLU A 1 119 ? 7.221 49.965 8.964 1.00 50.24 318 GLU A O 1
ATOM 603 N N . GLY A 1 120 ? 5.248 50.167 7.905 1.00 47.75 319 GLY A N 1
ATOM 604 C CA . GLY A 1 120 ? 5.882 50.696 6.696 1.00 43.67 319 GLY A CA 1
ATOM 605 C C . GLY A 1 120 ? 5.100 51.627 5.783 1.00 41.04 319 GLY A C 1
ATOM 606 O O . GLY A 1 120 ? 4.126 52.276 6.189 1.00 42.19 319 GLY A O 1
ATOM 607 N N . TRP A 1 121 ? 5.550 51.682 4.535 1.00 38.47 320 TRP A N 1
ATOM 608 C CA . TRP A 1 121 ? 4.940 52.503 3.492 1.00 36.62 320 TRP A CA 1
ATOM 609 C C . TRP A 1 121 ? 3.783 51.730 2.829 1.00 36.47 320 TRP A C 1
ATOM 610 O O . TRP A 1 121 ? 3.993 50.860 1.980 1.00 36.45 320 TRP A O 1
ATOM 621 N N . GLN A 1 122 ? 2.571 52.053 3.261 1.00 37.34 321 GLN A N 1
ATOM 622 C CA . GLN A 1 122 ? 1.348 51.349 2.885 1.00 38.01 321 GLN A CA 1
ATOM 623 C C . GLN A 1 122 ? 0.661 52.172 1.820 1.00 36.24 321 GLN A C 1
ATOM 624 O O . GLN A 1 122 ? 0.534 53.393 1.970 1.00 36.41 321 GLN A O 1
ATOM 630 N N . PHE A 1 123 ? 0.246 51.530 0.727 1.00 35.14 322 PHE A N 1
ATOM 631 C CA . PHE A 1 123 ? -0.447 52.257 -0.350 1.00 33.43 322 PHE A CA 1
ATOM 632 C C . PHE A 1 123 ? -1.915 51.890 -0.298 1.00 33.85 322 PHE A C 1
ATOM 633 O O . PHE A 1 123 ? -2.261 50.721 -0.458 1.00 35.53 322 PHE A O 1
ATOM 641 N N . THR A 1 124 ? -2.782 52.869 -0.068 1.00 33.74 323 THR A N 1
ATOM 642 C CA . THR A 1 124 ? -4.203 52.572 0.151 1.00 35.30 323 THR A CA 1
ATOM 643 C C . THR A 1 124 ? -5.007 52.739 -1.118 1.00 33.92 323 THR A C 1
ATOM 644 O O . THR A 1 124 ? -6.191 52.392 -1.157 1.00 35.85 323 THR A O 1
ATOM 648 N N . GLN A 1 125 ? -4.359 53.261 -2.154 1.00 32.91 324 GLN A N 1
ATOM 649 C CA . GLN A 1 125 ? -4.992 53.448 -3.456 1.00 32.51 324 GLN A CA 1
ATOM 650 C C . GLN A 1 125 ? -4.152 52.877 -4.604 1.00 31.99 324 GLN A C 1
ATOM 651 O O . GLN A 1 125 ? -3.999 53.523 -5.630 1.00 30.57 324 GLN A O 1
ATOM 665 N N . TYR A 1 127 ? -3.511 50.121 -7.574 1.00 26.35 326 TYR A N 1
ATOM 666 C CA . TYR A 1 127 ? -4.272 49.324 -8.542 1.00 25.66 326 TYR A CA 1
ATOM 667 C C . TYR A 1 127 ? -3.400 48.508 -9.468 1.00 24.21 326 TYR A C 1
ATOM 668 O O . TYR A 1 127 ? -2.382 48.991 -9.981 1.00 24.76 326 TYR A O 1
ATOM 677 N N . ALA A 1 128 ? -3.792 47.255 -9.665 1.00 24.37 327 ALA A N 1
ATOM 678 C CA . ALA A 1 128 ? -3.174 46.416 -10.677 1.00 22.85 327 ALA A CA 1
ATOM 679 C C . ALA A 1 128 ? -3.593 46.958 -12.040 1.00 22.94 327 ALA A C 1
ATOM 680 O O . ALA A 1 128 ? -4.665 47.545 -12.166 1.00 22.31 327 ALA A O 1
ATOM 682 N N . THR A 1 129 ? -2.710 46.823 -13.030 1.00 22.09 328 THR A N 1
ATOM 683 C CA . THR A 1 129 ? -3.036 47.166 -14.416 1.00 22.79 328 THR A CA 1
ATOM 684 C C . THR A 1 129 ? -3.837 46.056 -15.103 1.00 24.08 328 THR A C 1
ATOM 685 O O . THR A 1 129 ? -4.467 46.285 -16.148 1.00 25.53 328 THR A O 1
ATOM 689 N N . GLY A 1 130 ? -3.820 44.855 -14.518 1.00 24.41 329 GLY A N 1
ATOM 690 C CA . GLY A 1 130 ? -4.543 43.712 -15.080 1.00 25.48 329 GLY A CA 1
ATOM 691 C C . GLY A 1 130 ? -5.276 42.798 -14.117 1.00 26.66 329 GLY A C 1
ATOM 692 O O . GLY A 1 130 ? -5.428 43.114 -12.921 1.00 26.50 329 GLY A O 1
ATOM 693 N N . THR A 1 131 ? -5.750 41.670 -14.667 1.00 27.40 330 THR A N 1
ATOM 694 C CA . THR A 1 131 ? -6.471 40.643 -13.923 1.00 27.81 330 THR A CA 1
ATOM 695 C C . THR A 1 131 ? -5.760 39.293 -13.893 1.00 27.84 330 THR A C 1
ATOM 696 O O . THR A 1 131 ? -6.213 38.372 -13.203 1.00 28.60 330 THR A O 1
ATOM 700 N N . ARG A 1 132 ? -4.648 39.177 -14.617 1.00 26.50 331 ARG A N 1
ATOM 701 C CA . ARG A 1 132 ? -3.957 37.896 -14.741 1.00 27.39 331 ARG A CA 1
ATOM 702 C C . ARG A 1 132 ? -2.565 37.958 -14.144 1.00 26.31 331 ARG A C 1
ATOM 703 O O . ARG A 1 132 ? -1.947 39.012 -14.101 1.00 24.49 331 ARG A O 1
ATOM 711 N N . SER A 1 133 ? -2.108 36.811 -13.656 1.00 27.14 332 SER A N 1
ATOM 712 C CA . SER A 1 133 ? -0.813 36.711 -13.015 1.00 27.59 332 SER A CA 1
ATOM 713 C C . SER A 1 133 ? 0.328 37.239 -13.875 1.00 27.37 332 SER A C 1
ATOM 714 O O . SER A 1 133 ? 1.157 38.012 -13.371 1.00 28.42 332 SER A O 1
ATOM 717 N N . VAL A 1 134 ? 0.385 36.856 -15.157 1.00 28.09 333 VAL A N 1
ATOM 718 C CA . VAL A 1 134 ? 1.478 37.328 -16.009 1.00 28.28 333 VAL A CA 1
ATOM 719 C C . VAL A 1 134 ? 1.485 38.851 -16.165 1.00 26.84 333 VAL A C 1
ATOM 720 O O . VAL A 1 134 ? 2.551 39.428 -16.327 1.00 25.88 333 VAL A O 1
ATOM 724 N N . ARG A 1 135 ? 0.314 39.493 -16.093 1.00 25.60 334 ARG A N 1
ATOM 725 C CA . ARG A 1 135 ? 0.269 40.967 -16.181 1.00 24.49 334 ARG A CA 1
ATOM 726 C C . ARG A 1 135 ? 0.792 41.618 -14.899 1.00 23.86 334 ARG A C 1
ATOM 727 O O . ARG A 1 135 ? 1.440 42.679 -14.949 1.00 23.61 334 ARG A O 1
ATOM 735 N N . GLY A 1 136 ? 0.555 40.977 -13.758 1.00 24.25 335 GLY A N 1
ATOM 736 C CA . GLY A 1 136 ? 1.184 41.439 -12.504 1.00 23.81 335 GLY A CA 1
ATOM 737 C C . GLY A 1 136 ? 2.691 41.273 -12.494 1.00 24.77 335 GLY A C 1
ATOM 738 O O . GLY A 1 136 ? 3.422 42.117 -11.943 1.00 24.98 335 GLY A O 1
ATOM 739 N N . ILE A 1 137 ? 3.172 40.187 -13.093 1.00 25.14 336 ILE A N 1
ATOM 740 C CA . ILE A 1 137 ? 4.627 39.991 -13.294 1.00 25.54 336 ILE A CA 1
ATOM 741 C C . ILE A 1 137 ? 5.160 41.042 -14.272 1.00 25.24 336 ILE A C 1
ATOM 742 O O . ILE A 1 137 ? 6.212 41.646 -14.035 1.00 26.55 336 ILE A O 1
ATOM 747 N N . GLU A 1 138 ? 4.445 41.250 -15.376 1.00 24.91 337 GLU A N 1
ATOM 748 C CA . GLU A 1 138 ? 4.758 42.329 -16.331 1.00 25.33 337 GLU A CA 1
ATOM 749 C C . GLU A 1 138 ? 4.965 43.670 -15.625 1.00 24.91 337 GLU A C 1
ATOM 750 O O . GLU A 1 138 ? 5.998 44.330 -15.804 1.00 25.38 337 GLU A O 1
ATOM 756 N N . ALA A 1 139 ? 3.988 44.044 -14.799 1.00 23.78 338 ALA A N 1
ATOM 757 C CA . ALA A 1 139 ? 3.991 45.337 -14.130 1.00 23.79 338 ALA A CA 1
ATOM 758 C C . ALA A 1 139 ? 5.150 45.531 -13.181 1.00 24.29 338 ALA A C 1
ATOM 759 O O . ALA A 1 139 ? 5.694 46.622 -13.120 1.00 25.62 338 ALA A O 1
ATOM 761 N N . VAL A 1 140 ? 5.516 44.505 -12.411 1.00 24.77 339 VAL A N 1
ATOM 762 C CA . VAL A 1 140 ? 6.562 44.715 -11.390 1.00 26.12 339 VAL A CA 1
ATOM 763 C C . VAL A 1 140 ? 7.956 44.383 -11.880 1.00 27.54 339 VAL A C 1
ATOM 764 O O . VAL A 1 140 ? 8.945 44.753 -11.239 1.00 29.66 339 VAL A O 1
ATOM 768 N N . THR A 1 141 ? 8.070 43.708 -13.015 1.00 27.49 340 THR A N 1
ATOM 769 C CA . THR A 1 141 ? 9.423 43.417 -13.522 1.00 29.51 340 THR A CA 1
ATOM 770 C C . THR A 1 141 ? 9.830 44.333 -14.669 1.00 29.06 340 THR A C 1
ATOM 771 O O . THR A 1 141 ? 11.024 44.526 -14.919 1.00 30.45 340 THR A O 1
ATOM 775 N N . THR A 1 142 ? 8.837 44.872 -15.372 1.00 27.82 341 THR A N 1
ATOM 776 C CA . THR A 1 142 ? 9.072 45.701 -16.566 1.00 27.72 341 THR A CA 1
ATOM 777 C C . THR A 1 142 ? 8.435 47.097 -16.498 1.00 27.00 341 THR A C 1
ATOM 778 O O . THR A 1 142 ? 8.901 48.014 -17.168 1.00 28.10 341 THR A O 1
ATOM 782 N N . GLY A 1 143 ? 7.345 47.242 -15.744 1.00 25.22 342 GLY A N 1
ATOM 783 C CA . GLY A 1 143 ? 6.687 48.546 -15.620 1.00 23.92 342 GLY A CA 1
ATOM 784 C C . GLY A 1 143 ? 5.866 48.888 -16.839 1.00 23.75 342 GLY A C 1
ATOM 785 O O . GLY A 1 143 ? 5.344 49.999 -16.942 1.00 23.88 342 GLY A O 1
ATOM 786 N N . PHE A 1 144 ? 5.731 47.914 -17.747 1.00 23.78 343 PHE A N 1
ATOM 787 C CA . PHE A 1 144 ? 5.083 48.098 -19.035 1.00 23.97 343 PHE A CA 1
ATOM 788 C C . PHE A 1 144 ? 3.594 48.150 -18.793 1.00 22.94 343 PHE A C 1
ATOM 789 O O . PHE A 1 144 ? 3.066 47.316 -18.058 1.00 23.02 343 PHE A O 1
ATOM 797 N N . PRO A 1 145 ? 2.914 49.139 -19.387 1.00 23.31 344 PRO A N 1
ATOM 798 C CA . PRO A 1 145 ? 1.467 49.279 -19.237 1.00 22.95 344 PRO A CA 1
ATOM 799 C C . PRO A 1 145 ? 0.733 48.191 -20.010 1.00 23.77 344 PRO A C 1
ATOM 800 O O . PRO A 1 145 ? 1.363 47.410 -20.719 1.00 24.82 344 PRO A O 1
ATOM 804 N N . PRO A 1 146 ? -0.589 48.116 -19.841 1.00 25.15 345 PRO A N 1
ATOM 805 C CA . PRO A 1 146 ? -1.415 47.032 -20.378 1.00 26.18 345 PRO A CA 1
ATOM 806 C C . PRO A 1 146 ? -1.897 47.257 -21.814 1.00 27.79 345 PRO A C 1
ATOM 807 O O . PRO A 1 146 ? -1.873 48.382 -22.321 1.00 29.19 345 PRO A O 1
ATOM 811 N N . SER A 1 147 ? -2.319 46.177 -22.464 1.00 29.18 346 SER A N 1
ATOM 812 C CA . SER A 1 147 ? -2.948 46.247 -23.778 1.00 30.56 346 SER A CA 1
ATOM 813 C C . SER A 1 147 ? -4.134 45.306 -23.748 1.00 31.40 346 SER A C 1
ATOM 814 O O . SER A 1 147 ? -4.330 44.615 -22.742 1.00 30.59 346 SER A O 1
ATOM 817 N N . PRO A 1 148 ? -4.948 45.284 -24.825 1.00 33.39 347 PRO A N 1
ATOM 818 C CA . PRO A 1 148 ? -6.004 44.269 -24.966 1.00 34.69 347 PRO A CA 1
ATOM 819 C C . PRO A 1 148 ? -5.423 42.890 -25.225 1.00 35.20 347 PRO A C 1
ATOM 820 O O . PRO A 1 148 ? -6.157 41.909 -25.208 1.00 36.49 347 PRO A O 1
ATOM 824 N N . SER A 1 149 ? -4.118 42.829 -25.486 1.00 34.68 348 SER A N 1
ATOM 825 C CA . SER A 1 149 ? -3.433 41.568 -25.714 1.00 35.50 348 SER A CA 1
ATOM 826 C C . SER A 1 149 ? -2.953 40.994 -24.399 1.00 33.86 348 SER A C 1
ATOM 827 O O . SER A 1 149 ? -3.138 41.597 -23.327 1.00 32.41 348 SER A O 1
ATOM 830 N N . ARG A 1 150 ? -2.310 39.834 -24.488 1.00 34.62 349 ARG A N 1
ATOM 831 C CA . ARG A 1 150 ? -1.719 39.193 -23.322 1.00 33.71 349 ARG A CA 1
ATOM 832 C C . ARG A 1 150 ? -0.507 40.000 -22.870 1.00 31.49 349 ARG A C 1
ATOM 833 O O . ARG A 1 150 ? 0.133 40.679 -23.670 1.00 31.03 349 ARG A O 1
ATOM 841 N N . ALA A 1 151 ? -0.205 39.944 -21.575 1.00 29.94 350 ALA A N 1
ATOM 842 C CA . ALA A 1 151 ? 1.069 40.479 -21.073 1.00 28.44 350 ALA A CA 1
ATOM 843 C C . ALA A 1 151 ? 2.274 39.961 -21.880 1.00 29.67 350 ALA A C 1
ATOM 844 O O . ALA A 1 151 ? 2.239 38.854 -22.431 1.00 30.72 350 ALA A O 1
ATOM 846 N N . VAL A 1 152 ? 3.343 40.758 -21.914 1.00 29.56 351 VAL A N 1
ATOM 847 C CA . VAL A 1 152 ? 4.550 40.452 -22.684 1.00 30.79 351 VAL A CA 1
ATOM 848 C C . VAL A 1 152 ? 5.292 39.205 -22.198 1.00 32.03 351 VAL A C 1
ATOM 849 O O . VAL A 1 152 ? 6.205 38.728 -22.873 1.00 33.57 351 VAL A O 1
ATOM 853 N N . VAL A 1 153 ? 4.906 38.675 -21.039 1.00 31.40 352 VAL A N 1
ATOM 854 C CA . VAL A 1 153 ? 5.475 37.398 -20.569 1.00 32.47 352 VAL A CA 1
ATOM 855 C C . VAL A 1 153 ? 5.162 36.301 -21.587 1.00 34.89 352 VAL A C 1
ATOM 856 O O . VAL A 1 153 ? 5.933 35.342 -21.744 1.00 36.68 352 VAL A O 1
ATOM 860 N N . LYS A 1 154 ? 4.045 36.473 -22.294 1.00 34.92 353 LYS A N 1
ATOM 861 C CA . LYS A 1 154 ? 3.559 35.481 -23.253 1.00 37.15 353 LYS A CA 1
ATOM 862 C C . LYS A 1 154 ? 3.644 35.926 -24.715 1.00 38.60 353 LYS A C 1
ATOM 863 O O . LYS A 1 154 ? 3.197 35.205 -25.606 1.00 40.83 353 LYS A O 1
ATOM 869 N N . LEU A 1 155 ? 4.213 37.099 -24.978 1.00 37.81 354 LEU A N 1
ATOM 870 C CA . LEU A 1 155 ? 4.289 37.560 -26.363 1.00 40.01 354 LEU A CA 1
ATOM 871 C C . LEU A 1 155 ? 5.649 37.211 -26.960 1.00 42.24 354 LEU A C 1
ATOM 872 O O . LEU A 1 155 ? 6.648 37.206 -26.253 1.00 41.43 354 LEU A O 1
ATOM 877 N N . SER A 1 156 ? 5.673 36.899 -28.251 1.00 45.68 355 SER A N 1
ATOM 878 C CA . SER A 1 156 ? 6.869 36.352 -28.892 1.00 49.27 355 SER A CA 1
ATOM 879 C C . SER A 1 156 ? 8.027 37.350 -29.057 1.00 49.44 355 SER A C 1
ATOM 880 O O . SER A 1 156 ? 9.201 36.976 -28.911 1.00 50.69 355 SER A O 1
ATOM 883 N N . LYS A 1 157 ? 7.703 38.610 -29.345 1.00 48.67 356 LYS A N 1
ATOM 884 C CA . LYS A 1 157 ? 8.729 39.649 -29.507 1.00 49.15 356 LYS A CA 1
ATOM 885 C C . LYS A 1 157 ? 9.414 40.049 -28.195 1.00 46.37 356 LYS A C 1
ATOM 886 O O . LYS A 1 157 ? 10.545 40.532 -28.208 1.00 47.06 356 LYS A O 1
ATOM 892 N N . SER A 1 158 ? 8.728 39.845 -27.070 1.00 43.22 357 SER A N 1
ATOM 893 C CA . SER A 1 158 ? 9.260 40.226 -25.755 1.00 40.74 357 SER A CA 1
ATOM 894 C C . SER A 1 158 ? 10.040 39.122 -25.030 1.00 41.45 357 SER A C 1
ATOM 895 O O . SER A 1 158 ? 10.341 39.250 -23.833 1.00 39.13 357 SER A O 1
ATOM 898 N N . GLN A 1 159 ? 10.375 38.047 -25.752 1.00 44.16 358 GLN A N 1
ATOM 899 C CA . GLN A 1 159 ? 11.016 36.882 -25.131 1.00 45.56 358 GLN A CA 1
ATOM 900 C C . GLN A 1 159 ? 12.513 37.079 -24.891 1.00 47.09 358 GLN A C 1
ATOM 901 O O . GLN A 1 159 ? 13.132 36.359 -24.095 1.00 47.64 358 GLN A O 1
ATOM 907 N N . THR A 1 160 ? 13.084 38.068 -25.569 1.00 48.25 359 THR A N 1
ATOM 908 C CA . THR A 1 160 ? 14.507 38.368 -25.459 1.00 49.72 359 THR A CA 1
ATOM 909 C C . THR A 1 160 ? 14.738 39.863 -25.630 1.00 48.57 359 THR A C 1
ATOM 910 O O . THR A 1 160 ? 14.069 40.515 -26.435 1.00 48.30 359 THR A O 1
ATOM 914 N N . GLY A 1 161 ? 15.691 40.395 -24.868 1.00 47.90 360 GLY A N 1
ATOM 915 C CA . GLY A 1 161 ? 16.035 41.810 -24.931 1.00 47.26 360 GLY A CA 1
ATOM 916 C C . GLY A 1 161 ? 14.898 42.810 -24.730 1.00 43.82 360 GLY A C 1
ATOM 917 O O . GLY A 1 161 ? 14.959 43.924 -25.232 1.00 44.16 360 GLY A O 1
ATOM 918 N N . PHE A 1 162 ? 13.853 42.420 -24.009 1.00 41.31 361 PHE A N 1
ATOM 919 C CA . PHE A 1 162 ? 12.810 43.371 -23.612 1.00 38.88 361 PHE A CA 1
ATOM 920 C C . PHE A 1 162 ? 13.305 44.058 -22.344 1.00 37.64 361 PHE A C 1
ATOM 921 O O . PHE A 1 162 ? 14.095 43.480 -21.587 1.00 37.93 361 PHE A O 1
ATOM 929 N N . PHE A 1 163 ? 12.868 45.290 -22.100 1.00 35.99 362 PHE A N 1
ATOM 930 C CA . PHE A 1 163 ? 13.280 45.945 -20.874 1.00 35.01 362 PHE A CA 1
ATOM 931 C C . PHE A 1 163 ? 12.692 45.295 -19.620 1.00 33.47 362 PHE A C 1
ATOM 932 O O . PHE A 1 163 ? 11.471 45.113 -19.514 1.00 31.85 362 PHE A O 1
ATOM 940 N N . THR A 1 164 ? 13.578 44.931 -18.691 1.00 34.11 363 THR A N 1
ATOM 941 C CA . THR A 1 164 ? 13.195 44.495 -17.338 1.00 33.66 363 THR A CA 1
ATOM 942 C C . THR A 1 164 ? 14.168 45.111 -16.316 1.00 34.79 363 THR A C 1
ATOM 943 O O . THR A 1 164 ? 15.335 45.352 -16.642 1.00 36.69 363 THR A O 1
ATOM 947 N N . ILE A 1 165 ? 13.707 45.319 -15.083 1.00 34.19 364 ILE A N 1
ATOM 948 C CA . ILE A 1 165 ? 14.613 45.745 -14.011 1.00 36.26 364 ILE A CA 1
ATOM 949 C C . ILE A 1 165 ? 15.574 44.620 -13.632 1.00 37.97 364 ILE A C 1
ATOM 950 O O . ILE A 1 165 ? 16.609 44.870 -13.021 1.00 40.15 364 ILE A O 1
ATOM 955 N N . ALA A 1 166 ? 15.221 43.385 -13.996 1.00 37.59 365 ALA A N 1
ATOM 956 C CA . ALA A 1 166 ? 16.104 42.239 -13.806 1.00 39.66 365 ALA A CA 1
ATOM 957 C C . ALA A 1 166 ? 17.399 42.441 -14.559 1.00 41.76 365 ALA A C 1
ATOM 958 O O . ALA A 1 166 ? 18.480 42.361 -13.954 1.00 44.38 365 ALA A O 1
ATOM 960 N N . ASP A 1 167 ? 17.305 42.703 -15.866 1.00 41.19 366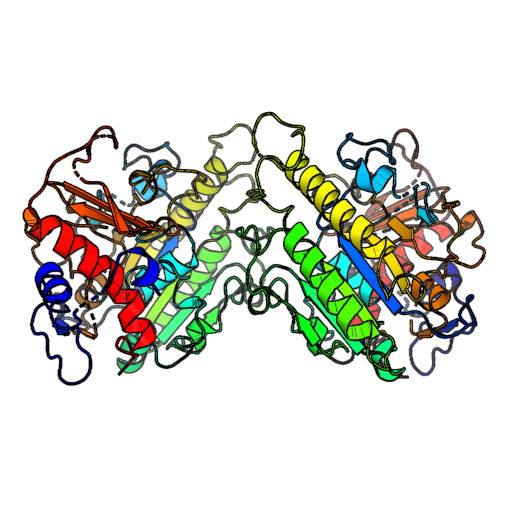 ASP A N 1
ATOM 961 C CA A ASP A 1 167 ? 18.540 42.841 -16.629 0.50 43.69 366 ASP A CA 1
ATOM 962 C CA B ASP A 1 167 ? 18.464 42.906 -16.738 0.50 43.38 366 ASP A CA 1
ATOM 963 C C . ASP A 1 167 ? 19.233 44.179 -16.377 1.00 44.52 366 ASP A C 1
ATOM 964 O O . ASP A 1 167 ? 20.469 44.260 -16.508 1.00 47.02 366 ASP A O 1
ATOM 973 N N . LEU A 1 168 ? 18.476 45.192 -15.964 1.00 42.75 367 LEU A N 1
ATOM 974 C CA . LEU A 1 168 ? 19.076 46.475 -15.574 1.00 44.15 367 LEU A CA 1
ATOM 975 C C . LEU A 1 168 ? 19.959 46.247 -14.354 1.00 45.95 367 LEU A C 1
ATOM 976 O O . LEU A 1 168 ? 21.136 46.598 -14.370 1.00 48.90 367 LEU A O 1
ATOM 981 N N . LEU A 1 169 ? 19.396 45.619 -13.324 1.00 55.66 368 LEU A N 1
ATOM 982 C CA . LEU A 1 169 ? 20.137 45.327 -12.103 1.00 57.03 368 LEU A CA 1
ATOM 983 C C . LEU A 1 169 ? 21.308 44.369 -12.346 1.00 59.70 368 LEU A C 1
ATOM 984 O O . LEU A 1 169 ? 22.380 44.557 -11.772 1.00 61.90 368 LEU A O 1
ATOM 989 N N . LYS A 1 170 ? 21.106 43.382 -13.221 1.00 59.71 369 LYS A N 1
ATOM 990 C CA . LYS A 1 170 ? 22.167 42.450 -13.629 1.00 62.32 369 LYS A CA 1
ATOM 991 C C . LYS A 1 170 ? 23.323 43.195 -14.279 1.00 65.19 369 LYS A C 1
ATOM 992 O O . LYS A 1 170 ? 24.476 43.075 -13.848 1.00 67.55 369 LYS A O 1
ATOM 994 N N . GLU A 1 171 ? 23.007 43.983 -15.304 1.00 64.86 370 GLU A N 1
ATOM 995 C CA . GLU A 1 171 ? 23.986 44.856 -15.950 1.00 67.56 370 GLU A CA 1
ATOM 996 C C . GLU A 1 171 ? 24.706 45.765 -14.929 1.00 68.97 370 GLU A C 1
ATOM 997 O O . GLU A 1 171 ? 25.890 46.068 -15.085 1.00 71.83 370 GLU A O 1
ATOM 1003 N N . GLN A 1 172 ? 23.986 46.156 -13.878 1.00 67.03 371 GLN A N 1
ATOM 1004 C CA . GLN A 1 172 ? 24.528 46.985 -12.795 1.00 68.05 371 GLN A CA 1
ATOM 1005 C C . GLN A 1 172 ? 25.269 46.202 -11.699 1.00 69.27 371 GLN A C 1
ATOM 1006 O O . GLN A 1 172 ? 25.637 46.776 -10.675 1.00 70.12 371 GLN A O 1
ATOM 1012 N N . GLY A 1 173 ? 25.467 44.899 -11.902 1.00 69.47 372 GLY A N 1
ATOM 1013 C CA . GLY A 1 173 ? 26.254 44.068 -10.973 1.00 70.51 372 GLY A CA 1
ATOM 1014 C C . GLY A 1 173 ? 25.476 43.260 -9.938 1.00 68.12 372 GLY A C 1
ATOM 1015 O O . GLY A 1 173 ? 26.071 42.715 -9.002 1.00 69.20 372 GLY A O 1
ATOM 1016 N N . TYR A 1 174 ? 24.151 43.186 -10.099 1.00 64.04 373 TYR A N 1
ATOM 1017 C CA . TYR A 1 174 ? 23.285 42.398 -9.212 1.00 61.73 373 TYR A CA 1
ATOM 1018 C C . TYR A 1 174 ? 23.165 40.931 -9.640 1.00 61.73 373 TYR A C 1
ATOM 1019 O O . TYR A 1 174 ? 23.175 40.611 -10.838 1.00 61.33 373 TYR A O 1
ATOM 1028 N N . HIS A 1 175 ? 23.024 40.046 -8.656 1.00 61.60 374 HIS A N 1
ATOM 1029 C CA . HIS A 1 175 ? 22.536 38.713 -8.928 1.00 61.29 374 HIS A CA 1
ATOM 1030 C C . HIS A 1 175 ? 21.023 38.826 -8.996 1.00 57.91 374 HIS A C 1
ATOM 1031 O O . HIS A 1 175 ? 20.416 39.507 -8.174 1.00 56.54 374 HIS A O 1
ATOM 1038 N N . THR A 1 176 ? 20.415 38.173 -9.980 1.00 57.03 375 THR A N 1
ATOM 1039 C CA . THR A 1 176 ? 18.955 38.263 -10.151 1.00 53.81 375 THR A CA 1
ATOM 1040 C C . THR A 1 176 ? 18.315 36.880 -10.156 1.00 53.24 375 THR A C 1
ATOM 1041 O O . THR A 1 176 ? 18.820 35.950 -10.794 1.00 54.53 375 THR A O 1
ATOM 1045 N N . GLN A 1 177 ? 17.209 36.744 -9.428 1.00 51.05 376 GLN A N 1
ATOM 1046 C CA . GLN A 1 177 ? 16.569 35.444 -9.263 1.00 50.50 376 GLN A CA 1
ATOM 1047 C C . GLN A 1 177 ? 15.061 35.539 -9.178 1.00 47.48 376 GLN A C 1
ATOM 1048 O O . GLN A 1 177 ? 14.507 36.598 -8.906 1.00 46.37 376 GLN A O 1
ATOM 1054 N N . PHE A 1 178 ? 14.419 34.401 -9.419 1.00 46.69 377 PHE A N 1
ATOM 1055 C CA . PHE A 1 178 ? 12.990 34.237 -9.291 1.00 43.77 377 PHE A CA 1
ATOM 1056 C C . PHE A 1 178 ? 12.790 33.034 -8.388 1.00 44.16 377 PHE A C 1
ATOM 1057 O O . PHE A 1 178 ? 13.338 31.983 -8.648 1.00 45.46 377 PHE A O 1
ATOM 1065 N N . ILE A 1 179 ? 12.037 33.198 -7.309 1.00 43.09 378 ILE A N 1
ATOM 1066 C CA . ILE A 1 179 ? 11.705 32.065 -6.457 1.00 43.61 378 ILE A CA 1
ATOM 1067 C C . ILE A 1 179 ? 10.213 31.766 -6.573 1.00 41.54 378 ILE A C 1
ATOM 1068 O O . ILE A 1 179 ? 9.383 32.637 -6.341 1.00 39.81 378 ILE A O 1
ATOM 1073 N N . TYR A 1 180 ? 9.910 30.516 -6.902 1.00 42.04 379 TYR A N 1
ATOM 1074 C CA . TYR A 1 180 ? 8.556 30.026 -7.119 1.00 40.92 379 TYR A CA 1
ATOM 1075 C C . TYR A 1 180 ? 8.413 28.642 -6.467 1.00 42.82 379 TYR A C 1
ATOM 1076 O O . TYR A 1 180 ? 9.390 27.903 -6.364 1.00 44.58 379 TYR A O 1
ATOM 1085 N N . GLY A 1 181 ? 7.198 28.298 -6.043 1.00 42.50 380 GLY A N 1
ATOM 1086 C CA . GLY A 1 181 ? 6.915 27.008 -5.427 1.00 44.46 380 GLY A CA 1
ATOM 1087 C C . GLY A 1 181 ? 6.554 25.857 -6.370 1.00 45.41 380 GLY A C 1
ATOM 1088 O O . GLY A 1 181 ? 6.759 24.687 -6.030 1.00 46.71 380 GLY A O 1
ATOM 1089 N N . GLY A 1 182 ? 6.014 26.194 -7.542 1.00 44.30 381 GLY A N 1
ATOM 1090 C CA . GLY A 1 182 ? 5.580 25.217 -8.537 1.00 44.90 381 GLY A CA 1
ATOM 1091 C C . GLY A 1 182 ? 6.539 25.078 -9.701 1.00 45.51 381 GLY A C 1
ATOM 1092 O O . GLY A 1 182 ? 7.752 25.215 -9.534 1.00 46.64 381 GLY A O 1
ATOM 1093 N N . GLU A 1 183 ? 6.000 24.788 -10.877 1.00 45.38 382 GLU A N 1
ATOM 1094 C CA . GLU A 1 183 ? 6.807 24.638 -12.081 1.00 46.91 382 GLU A CA 1
ATOM 1095 C C . GLU A 1 183 ? 6.938 25.980 -12.793 1.00 45.53 382 GLU A C 1
ATOM 1096 O O . GLU A 1 183 ? 5.936 26.584 -13.190 1.00 43.44 382 GLU A O 1
ATO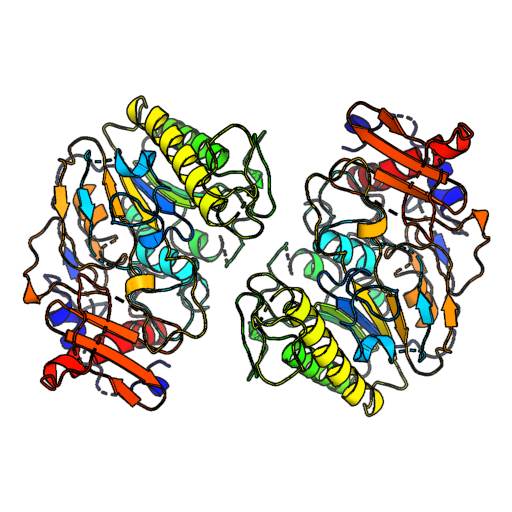M 1102 N N . ALA A 1 184 ? 8.183 26.422 -12.970 1.00 46.44 383 ALA A N 1
ATOM 1103 C CA . ALA A 1 184 ? 8.476 27.754 -13.509 1.00 45.65 383 ALA A CA 1
ATOM 1104 C C . ALA A 1 184 ? 8.169 27.948 -15.003 1.00 45.02 383 ALA A C 1
ATOM 1105 O O . ALA A 1 184 ? 8.064 29.081 -15.464 1.00 44.03 383 ALA A O 1
ATOM 1107 N N . ASN A 1 185 ? 8.031 26.855 -15.751 1.00 45.80 384 ASN A N 1
ATOM 1108 C CA . ASN A 1 185 ? 7.632 26.923 -17.164 1.00 45.42 384 ASN A CA 1
ATOM 1109 C C . ASN A 1 185 ? 6.180 27.360 -17.317 1.00 43.09 384 ASN A C 1
ATOM 1110 O O . ASN A 1 185 ? 5.759 27.786 -18.396 1.00 42.11 384 ASN A O 1
ATOM 1115 N N . PHE A 1 186 ? 5.420 27.227 -16.233 1.00 42.34 385 PHE A N 1
ATOM 1116 C CA . PHE A 1 186 ? 4.008 27.596 -16.203 1.00 41.14 385 PHE A CA 1
ATOM 1117 C C . PHE A 1 186 ? 3.826 29.073 -16.584 1.00 39.48 385 PHE A C 1
ATOM 1118 O O . PHE A 1 186 ? 4.643 29.921 -16.212 1.00 38.82 385 PHE A O 1
ATOM 1126 N N . ASP A 1 187 ? 2.777 29.374 -17.348 1.00 38.56 386 ASP A N 1
ATOM 1127 C CA . ASP A 1 187 ? 2.553 30.730 -17.883 1.00 37.36 386 ASP A CA 1
ATOM 1128 C C . ASP A 1 187 ? 3.782 31.311 -18.604 1.00 38.03 386 ASP A C 1
ATOM 1129 O O . ASP A 1 187 ? 3.940 32.534 -18.689 1.00 37.20 386 ASP A O 1
ATOM 1134 N N . ASN A 1 188 ? 4.663 30.445 -19.097 1.00 39.35 387 ASN A N 1
ATOM 1135 C CA . ASN A 1 188 ? 5.834 30.885 -19.868 1.00 40.47 387 ASN A CA 1
ATOM 1136 C C . ASN A 1 188 ? 6.857 31.722 -19.057 1.00 40.73 387 ASN A C 1
ATOM 1137 O O . ASN A 1 188 ? 7.731 32.380 -19.627 1.00 41.22 387 ASN A O 1
ATOM 1150 N N . LYS A 1 190 ? 9.483 31.023 -16.873 1.00 43.93 389 LYS A N 1
ATOM 1151 C CA . LYS A 1 190 ? 10.901 30.659 -16.923 1.00 45.57 389 LYS A CA 1
ATOM 1152 C C . LYS A 1 190 ? 11.583 31.167 -18.187 1.00 45.53 389 LYS A C 1
ATOM 1153 O O . LYS A 1 190 ? 12.691 31.684 -18.130 1.00 46.37 389 LYS A O 1
ATOM 1159 N N . THR A 1 191 ? 10.914 30.993 -19.322 1.00 44.50 390 THR A N 1
ATOM 1160 C CA . THR A 1 191 ? 11.439 31.404 -20.619 1.00 44.99 390 THR A CA 1
ATOM 1161 C C . THR A 1 191 ? 11.547 32.922 -20.713 1.00 43.56 390 THR A C 1
ATOM 1162 O O . THR A 1 191 ? 12.570 33.453 -21.132 1.00 44.49 390 THR A O 1
ATOM 1166 N N . PHE A 1 192 ? 10.497 33.623 -20.305 1.00 41.64 391 PHE A N 1
ATOM 1167 C CA . PHE A 1 192 ? 10.558 35.078 -20.261 1.00 40.54 391 PHE A CA 1
ATOM 1168 C C . PHE A 1 192 ? 11.622 35.590 -19.292 1.00 41.20 391 PHE A C 1
ATOM 1169 O O . PHE A 1 192 ? 12.287 36.580 -19.584 1.00 41.81 391 PHE A O 1
ATOM 1177 N N . PHE A 1 193 ? 11.760 34.943 -18.138 1.00 41.21 392 PHE A N 1
ATOM 1178 C CA . PHE A 1 193 ? 12.677 35.445 -17.121 1.00 42.22 392 PHE A CA 1
ATOM 1179 C C . PHE A 1 193 ? 14.120 35.191 -17.557 1.00 44.71 392 PHE A C 1
ATOM 1180 O O . PHE A 1 193 ? 14.948 36.096 -17.489 1.00 46.02 392 PHE A O 1
ATOM 1188 N N . PHE A 1 194 ? 14.396 33.974 -18.033 1.00 46.55 393 PHE A N 1
ATOM 1189 C CA . PHE A 1 194 ? 15.725 33.580 -18.538 1.00 49.67 393 PHE A CA 1
ATOM 1190 C C . PHE A 1 194 ? 16.173 34.378 -19.756 1.00 50.19 393 PHE A C 1
ATOM 1191 O O . PHE A 1 194 ? 17.355 34.697 -19.891 1.00 52.16 393 PHE A O 1
ATOM 1199 N N . GLY A 1 195 ? 15.234 34.676 -20.648 1.00 48.84 394 GLY A N 1
ATOM 1200 C CA . GLY A 1 195 ? 15.519 35.501 -21.817 1.00 49.70 394 GLY A CA 1
ATOM 1201 C C . GLY A 1 195 ? 15.713 36.979 -21.491 1.00 49.57 394 GLY A C 1
ATOM 1202 O O . GLY A 1 195 ? 16.228 37.739 -22.323 1.00 50.91 394 GLY A O 1
ATOM 1203 N N . ASN A 1 196 ? 15.330 37.392 -20.281 1.00 54.45 395 ASN A N 1
ATOM 1204 C CA . ASN A 1 196 ? 15.335 38.812 -19.934 1.00 53.28 395 ASN A CA 1
ATOM 1205 C C . ASN A 1 196 ? 15.985 39.195 -18.589 1.00 53.33 395 ASN A C 1
ATOM 1206 O O . ASN A 1 196 ? 15.397 39.938 -17.801 1.00 52.18 395 ASN A O 1
ATOM 1211 N N . GLY A 1 197 ? 17.187 38.690 -18.325 1.00 55.24 396 GLY A N 1
ATOM 1212 C CA . GLY A 1 197 ? 17.998 39.215 -17.227 1.00 56.10 396 GLY A CA 1
ATOM 1213 C C . GLY A 1 197 ? 18.031 38.471 -15.906 1.00 55.94 396 GLY A C 1
ATOM 1214 O O . GLY A 1 197 ? 18.788 38.843 -15.005 1.00 57.93 396 GLY A O 1
ATOM 1215 N N . PHE A 1 198 ? 17.218 37.432 -15.769 1.00 54.18 397 PHE A N 1
ATOM 1216 C CA . PHE A 1 198 ? 17.288 36.591 -14.577 1.00 54.66 397 PHE A CA 1
ATOM 1217 C C . PHE A 1 198 ? 18.424 35.569 -14.705 1.00 57.86 397 PHE A C 1
ATOM 1218 O O . PHE A 1 198 ? 18.573 34.930 -15.752 1.00 58.75 397 PHE A O 1
ATOM 1226 N N . ASP A 1 199 ? 19.227 35.450 -13.644 1.00 60.27 398 ASP A N 1
ATOM 1227 C CA . ASP A 1 199 ? 20.362 34.526 -13.600 1.00 64.21 398 ASP A CA 1
ATOM 1228 C C . ASP A 1 199 ? 19.913 33.137 -13.164 1.00 63.96 398 ASP A C 1
ATOM 1229 O O . ASP A 1 199 ? 20.032 32.168 -13.913 1.00 65.24 398 ASP A O 1
ATOM 1234 N N . GLN A 1 200 ? 19.409 33.066 -11.936 1.00 62.78 399 GLN A N 1
ATOM 1235 C CA . GLN A 1 200 ? 19.009 31.828 -11.288 1.00 62.65 399 GLN A CA 1
ATOM 1236 C C . GLN A 1 200 ? 17.485 31.740 -11.257 1.00 59.06 399 GLN A C 1
ATOM 1237 O O . GLN A 1 200 ? 16.805 32.752 -11.091 1.00 57.36 399 GLN A O 1
ATOM 1243 N N . ILE A 1 201 ? 16.953 30.538 -11.453 1.00 58.67 400 ILE A N 1
ATOM 1244 C CA . ILE A 1 201 ? 15.546 30.273 -11.175 1.00 56.12 400 ILE A CA 1
ATOM 1245 C C . ILE A 1 201 ? 15.447 29.105 -10.210 1.00 56.63 400 ILE A C 1
ATOM 1246 O O . ILE A 1 201 ? 15.978 28.010 -10.457 1.00 58.81 400 ILE A O 1
ATOM 1251 N N . VAL A 1 202 ? 14.784 29.379 -9.095 1.00 54.96 401 VAL A N 1
ATOM 1252 C CA . VAL A 1 202 ? 14.544 28.412 -8.047 1.00 55.14 401 VAL A CA 1
ATOM 1253 C C . VAL A 1 202 ? 13.085 28.004 -8.188 1.00 53.20 401 VAL A C 1
ATOM 1254 O O . VAL A 1 202 ? 12.192 28.847 -8.133 1.00 51.21 401 VAL A O 1
ATOM 1258 N N . GLU A 1 203 ? 12.845 26.714 -8.398 1.00 54.16 402 GLU A N 1
ATOM 1259 C CA . GLU A 1 203 ? 11.483 26.219 -8.562 1.00 52.97 402 GLU A CA 1
ATOM 1260 C C . GLU A 1 203 ? 11.269 24.891 -7.830 1.00 53.75 402 GLU A C 1
ATOM 1261 O O . GLU A 1 203 ? 12.133 24.472 -7.057 1.00 54.98 402 GLU A O 1
ATOM 1267 N N . GLU A 1 204 ? 10.134 24.234 -8.078 1.00 53.22 403 GLU A N 1
ATOM 1268 C CA . GLU A 1 204 ? 9.737 23.049 -7.314 1.00 54.19 403 GLU A CA 1
ATOM 1269 C C . GLU A 1 204 ? 10.839 21.982 -7.185 1.00 56.43 403 GLU A C 1
ATOM 1270 O O . GLU A 1 204 ? 11.045 21.423 -6.106 1.00 56.80 403 GLU A O 1
ATOM 1276 N N . LYS A 1 205 ? 11.551 21.732 -8.282 1.00 58.02 404 LYS A N 1
ATOM 1277 C CA . LYS A 1 205 ? 12.611 20.726 -8.332 1.00 60.75 404 LYS A CA 1
ATOM 1278 C C . LYS A 1 205 ? 13.772 20.994 -7.357 1.00 61.54 404 LYS A C 1
ATOM 1279 O O . LYS A 1 205 ? 14.562 20.093 -7.080 1.00 64.01 404 LYS A O 1
ATOM 1285 N N . ASN A 1 206 ? 13.850 22.220 -6.836 1.00 59.21 405 ASN A N 1
ATOM 1286 C CA . ASN A 1 206 ? 14.919 22.649 -5.925 1.00 60.49 405 ASN A CA 1
ATOM 1287 C C . ASN A 1 206 ? 14.566 22.592 -4.423 1.00 59.98 405 ASN A C 1
ATOM 1288 O O . ASN A 1 206 ? 15.403 22.934 -3.587 1.00 61.58 405 ASN A O 1
ATOM 1293 N N . TYR A 1 207 ? 13.342 22.186 -4.081 1.00 58.36 406 TYR A N 1
ATOM 1294 C CA . TYR A 1 207 ? 12.923 22.069 -2.668 1.00 58.54 406 TYR A CA 1
ATOM 1295 C C . TYR A 1 207 ? 13.149 20.671 -2.091 1.00 61.14 406 TYR A C 1
ATOM 1296 O O . TYR A 1 207 ? 12.470 19.704 -2.465 1.00 60.81 406 TYR A O 1
ATOM 1305 N N . THR A 1 208 ? 14.087 20.579 -1.155 1.00 64.07 407 THR A N 1
ATOM 1306 C CA . THR A 1 208 ? 14.492 19.300 -0.600 1.00 67.03 407 THR A CA 1
ATOM 1307 C C . THR A 1 208 ? 13.416 18.617 0.261 1.00 66.05 407 THR A C 1
ATOM 1308 O O . THR A 1 208 ? 13.093 17.454 0.016 1.00 67.35 407 THR A O 1
ATOM 1312 N N . ASN A 1 209 ? 12.869 19.319 1.258 1.00 64.50 408 ASN A N 1
ATOM 1313 C CA . ASN A 1 209 ? 11.938 18.678 2.207 1.00 64.10 408 ASN A CA 1
ATOM 1314 C C . ASN A 1 209 ? 10.746 19.528 2.648 1.00 61.60 408 ASN A C 1
ATOM 1315 O O . ASN A 1 209 ? 10.656 19.897 3.818 1.00 62.20 408 ASN A O 1
ATOM 1320 N N . PRO A 1 210 ? 9.800 19.793 1.726 1.00 59.07 409 PRO A N 1
ATOM 1321 C CA . PRO A 1 210 ? 8.706 20.713 2.026 1.00 57.36 409 PRO A CA 1
ATOM 1322 C C . PRO A 1 210 ? 7.676 20.139 2.994 1.00 58.01 409 PRO A C 1
ATOM 1323 O O . PRO A 1 210 ? 7.271 18.983 2.856 1.00 58.22 409 PRO A O 1
ATOM 1327 N N . GLY A 1 211 ? 7.255 20.955 3.957 1.00 58.41 410 GLY A N 1
ATOM 1328 C CA . GLY A 1 211 ? 6.201 20.588 4.906 1.00 59.67 410 GLY A CA 1
ATOM 1329 C C . GLY A 1 211 ? 4.908 20.144 4.238 1.00 59.54 410 GLY A C 1
ATOM 1330 O O . GLY A 1 211 ? 4.182 19.301 4.786 1.00 60.40 410 GLY A O 1
ATOM 1331 N N . PHE A 1 212 ? 4.636 20.689 3.046 1.00 58.52 411 PHE A N 1
ATOM 1332 C CA . PHE A 1 212 ? 3.385 20.434 2.313 1.00 59.06 411 PHE A CA 1
ATOM 1333 C C . PHE A 1 212 ? 3.518 20.718 0.819 1.00 58.20 411 PHE A C 1
ATOM 1334 O O . PHE A 1 212 ? 4.095 21.731 0.418 1.00 56.65 411 PHE A O 1
ATOM 1342 N N . VAL A 1 213 ? 2.961 19.827 0.003 1.00 59.19 412 VAL A N 1
ATOM 1343 C CA . VAL A 1 213 ? 2.949 19.998 -1.455 1.00 59.15 412 VAL A CA 1
ATOM 1344 C C . VAL A 1 213 ? 1.524 19.830 -1.983 1.00 60.79 412 VAL A C 1
ATOM 1345 O O . VAL A 1 213 ? 0.858 18.842 -1.662 1.00 62.76 412 VAL A O 1
ATOM 1349 N N . GLY A 1 214 ? 1.072 20.807 -2.775 1.00 49.04 413 GLY A N 1
ATOM 1350 C CA . GLY A 1 214 ? -0.239 20.775 -3.436 1.00 48.26 413 GLY A CA 1
ATOM 1351 C C . GLY A 1 214 ? -0.122 20.764 -4.952 1.00 47.92 413 GLY A C 1
ATOM 1352 O O . GLY A 1 214 ? 0.970 20.618 -5.495 1.00 48.60 413 GLY A O 1
ATOM 1353 N N . SER A 1 215 ? -1.253 20.914 -5.639 1.00 47.65 414 SER A N 1
ATOM 1354 C CA . SER A 1 215 ? -1.314 20.854 -7.113 1.00 47.48 414 SER A CA 1
ATOM 1355 C C . SER A 1 215 ? -0.488 21.948 -7.783 1.00 46.06 414 SER A C 1
ATOM 1356 O O . SER A 1 215 ? -0.029 21.804 -8.919 1.00 46.74 414 SER A O 1
ATOM 1359 N N . TRP A 1 216 ? -0.309 23.047 -7.070 1.00 44.21 415 TRP A N 1
ATOM 1360 C CA . TRP A 1 216 ? 0.390 24.193 -7.613 1.00 42.91 415 TRP A CA 1
ATOM 1361 C C . TRP A 1 216 ? 1.840 24.239 -7.127 1.00 43.14 415 TRP A C 1
ATOM 1362 O O . TRP A 1 216 ? 2.597 25.141 -7.490 1.00 42.37 415 TRP A O 1
ATOM 1373 N N . GLY A 1 217 ? 2.215 23.243 -6.317 1.00 43.87 416 GLY A N 1
ATOM 1374 C CA . GLY A 1 217 ? 3.584 23.103 -5.802 1.00 44.55 416 GLY A CA 1
ATOM 1375 C C . GLY A 1 217 ? 3.658 23.156 -4.285 1.00 44.12 416 GLY A C 1
ATOM 1376 O O . GLY A 1 217 ? 2.681 22.863 -3.596 1.00 44.05 416 GLY A O 1
ATOM 1377 N N . VAL A 1 218 ? 4.815 23.554 -3.760 1.00 44.47 417 VAL A N 1
ATOM 1378 C CA . VAL A 1 218 ? 5.005 23.678 -2.295 1.00 44.54 417 VAL A CA 1
ATOM 1379 C C . VAL A 1 218 ? 4.164 24.817 -1.703 1.00 43.22 417 VAL A C 1
ATOM 1380 O O . VAL A 1 218 ? 3.890 25.830 -2.383 1.00 41.41 417 VAL A O 1
ATOM 1384 N N . SER A 1 219 ? 3.745 24.648 -0.448 1.00 43.80 418 SER A N 1
ATOM 1385 C CA . SER A 1 219 ? 2.977 25.682 0.257 1.00 42.88 418 SER A CA 1
ATOM 1386 C C . SER A 1 219 ? 3.784 26.982 0.360 1.00 42.24 418 SER A C 1
ATOM 1387 O O . SER A 1 219 ? 4.995 26.985 0.114 1.00 42.66 418 SER A O 1
ATOM 1390 N N . ASP A 1 220 ? 3.107 28.083 0.690 1.00 41.24 419 ASP A N 1
ATOM 1391 C CA . ASP A 1 220 ? 3.770 29.377 0.772 1.00 41.18 419 ASP A CA 1
ATOM 1392 C C . ASP A 1 220 ? 4.759 29.456 1.944 1.00 42.64 419 ASP A C 1
ATOM 1393 O O . ASP A 1 220 ? 5.769 30.131 1.827 1.00 43.13 419 ASP A O 1
ATOM 1398 N N . GLU A 1 221 ? 4.506 28.745 3.045 1.00 44.42 420 GLU A N 1
ATOM 1399 C CA . GLU A 1 221 ? 5.515 28.682 4.132 1.00 45.99 420 GLU A CA 1
ATOM 1400 C C . GLU A 1 221 ? 6.829 28.051 3.650 1.00 46.76 420 GLU A C 1
ATOM 1401 O O . GLU A 1 221 ? 7.895 28.570 3.947 1.00 47.41 420 GLU A O 1
ATOM 1407 N N . ASP A 1 222 ? 6.748 26.961 2.878 1.00 47.24 421 ASP A N 1
ATOM 1408 C CA . ASP A 1 222 ? 7.951 26.347 2.289 1.00 48.08 421 ASP A CA 1
ATOM 1409 C C . ASP A 1 222 ? 8.639 27.291 1.310 1.00 46.32 421 ASP A C 1
ATOM 1410 O O . ASP A 1 222 ? 9.869 27.389 1.286 1.00 46.75 421 ASP A O 1
ATOM 1415 N N . LEU A 1 223 ? 7.838 27.992 0.508 1.00 44.10 422 LEU A N 1
ATOM 1416 C CA . LEU A 1 223 ? 8.353 29.032 -0.387 1.00 42.82 422 LEU A CA 1
ATOM 1417 C C . LEU A 1 223 ? 9.152 30.077 0.389 1.00 42.60 422 LEU A C 1
ATOM 1418 O O . LEU A 1 223 ? 10.261 30.443 0.002 1.00 42.06 422 LEU A O 1
ATOM 1423 N N . TYR A 1 224 ? 8.558 30.526 1.488 1.00 42.64 423 TYR A N 1
ATOM 1424 C CA . TYR A 1 224 ? 9.112 31.582 2.311 1.00 43.61 423 TYR A CA 1
ATOM 1425 C C . TYR A 1 224 ? 10.306 31.131 3.157 1.00 45.84 423 TYR A C 1
ATOM 1426 O O . TYR A 1 224 ? 11.173 31.948 3.471 1.00 47.00 423 TYR A O 1
ATOM 1435 N N . ASN A 1 225 ? 10.355 29.850 3.537 1.00 47.83 424 ASN A N 1
ATOM 1436 C CA . ASN A 1 225 ? 11.563 29.299 4.188 1.00 50.16 424 ASN A CA 1
ATOM 1437 C C . ASN A 1 225 ? 12.708 29.283 3.173 1.00 50.35 424 ASN A C 1
ATOM 1438 O O . ASN A 1 225 ? 13.850 29.600 3.502 1.00 50.76 424 ASN A O 1
ATOM 1443 N N . LYS A 1 226 ? 12.373 28.928 1.931 1.00 49.24 425 LYS A N 1
ATOM 1444 C CA . LYS A 1 226 ? 13.336 28.852 0.837 1.00 49.78 425 LYS A CA 1
ATOM 1445 C C . LYS A 1 226 ? 13.894 30.221 0.514 1.00 49.19 425 LYS A C 1
ATOM 1446 O O . LYS A 1 226 ? 15.072 30.357 0.179 1.00 50.58 425 LYS A O 1
ATOM 1452 N N . ALA A 1 227 ? 13.025 31.226 0.587 1.00 47.37 426 ALA A N 1
ATOM 1453 C CA . ALA A 1 227 ? 13.410 32.596 0.316 1.00 46.42 426 ALA A CA 1
ATOM 1454 C C . ALA A 1 227 ? 14.447 33.005 1.353 1.00 47.59 426 ALA A C 1
ATOM 1455 O O . ALA A 1 227 ? 15.605 33.278 1.009 1.00 48.43 426 ALA A O 1
ATOM 1457 N N . ASP A 1 228 ? 14.029 32.990 2.620 1.00 47.76 427 ASP A N 1
ATOM 1458 C CA . ASP A 1 228 ? 14.898 33.247 3.785 1.00 49.22 427 ASP A CA 1
ATOM 1459 C C . ASP A 1 228 ? 16.248 32.514 3.728 1.00 51.77 427 ASP A C 1
ATOM 1460 O O . ASP A 1 228 ? 17.270 33.050 4.178 1.00 53.26 427 ASP A O 1
ATOM 1465 N N . GLU A 1 229 ? 16.231 31.291 3.195 1.00 52.78 428 GLU A N 1
ATOM 1466 C CA . GLU A 1 229 ? 17.440 30.476 2.967 1.00 55.43 428 GLU A CA 1
ATOM 1467 C C . GLU A 1 229 ? 18.333 31.087 1.885 1.00 55.40 428 GLU A C 1
ATOM 1468 O O . GLU A 1 229 ? 19.552 31.167 2.043 1.00 57.91 428 GLU A O 1
ATOM 1474 N N . GLU A 1 230 ? 17.710 31.496 0.785 1.00 53.03 429 GLU A N 1
ATOM 1475 C CA . GLU A 1 230 ? 18.406 32.030 -0.380 1.00 52.99 429 GLU A CA 1
ATOM 1476 C C . GLU A 1 230 ? 18.977 33.409 -0.105 1.00 52.77 429 GLU A C 1
ATOM 1477 O O . GLU A 1 230 ? 19.993 33.789 -0.680 1.00 53.78 429 GLU A O 1
ATOM 1483 N N . PHE A 1 231 ? 18.286 34.163 0.747 1.00 51.52 430 PHE A N 1
ATOM 1484 C CA . PHE A 1 231 ? 18.652 35.543 1.026 1.00 51.00 430 PHE A CA 1
ATOM 1485 C C . PHE A 1 231 ? 19.795 35.554 2.021 1.00 53.69 430 PHE A C 1
ATOM 1486 O O . PHE A 1 231 ? 20.755 36.292 1.841 1.00 54.62 430 PHE A O 1
ATOM 1494 N N . GLU A 1 232 ? 19.695 34.729 3.063 1.00 55.04 431 GLU A N 1
ATOM 1495 C CA . GLU A 1 232 ? 20.789 34.600 4.039 1.00 58.13 431 GLU A CA 1
ATOM 1496 C C . GLU A 1 232 ? 22.038 33.999 3.403 1.00 60.25 431 GLU A C 1
ATOM 1497 O O . GLU A 1 232 ? 23.157 34.216 3.883 1.00 62.73 431 GLU A O 1
ATOM 1503 N N . ARG A 1 233 ? 21.824 33.251 2.323 1.00 60.10 432 ARG A N 1
ATOM 1504 C CA . ARG A 1 233 ? 22.890 32.729 1.479 1.00 62.53 432 ARG A CA 1
ATOM 1505 C C . ARG A 1 233 ? 23.522 33.856 0.668 1.00 62.41 432 ARG A C 1
ATOM 1506 O O . ARG A 1 233 ? 24.724 34.110 0.794 1.00 64.61 432 ARG A O 1
ATOM 1514 N N . LEU A 1 234 ? 22.712 34.532 -0.150 1.00 60.18 433 LEU A N 1
ATOM 1515 C CA . LEU A 1 234 ? 23.206 35.600 -1.030 1.00 60.33 433 LEU A CA 1
ATOM 1516 C C . LEU A 1 234 ? 23.880 36.747 -0.262 1.00 61.87 433 LEU A C 1
ATOM 1517 O O . LEU A 1 234 ? 24.834 37.360 -0.756 1.00 63.16 433 LEU A O 1
ATOM 1522 N N . SER A 1 235 ? 23.403 37.006 0.954 1.00 61.86 434 SER A N 1
ATOM 1523 C CA . SER A 1 235 ? 23.918 38.099 1.779 1.00 63.34 434 SER A CA 1
ATOM 1524 C C . SER A 1 235 ? 25.326 37.819 2.300 1.00 66.41 434 SER A C 1
ATOM 1525 O O . SER A 1 235 ? 26.030 38.745 2.700 1.00 67.77 434 SER A O 1
ATOM 1528 N N . LYS A 1 236 ? 25.725 36.547 2.301 1.00 68.01 435 LYS A N 1
ATOM 1529 C CA . LYS A 1 236 ? 27.112 36.175 2.603 1.00 71.46 435 LYS A CA 1
ATOM 1530 C C . LYS A 1 236 ? 28.020 36.504 1.414 1.00 72.46 435 LYS A C 1
ATOM 1531 O O . LYS A 1 236 ? 29.209 36.761 1.595 1.00 75.17 435 LYS A O 1
ATOM 1533 N N . GLY A 1 237 ? 27.447 36.508 0.207 1.00 70.41 436 GLY A N 1
ATOM 1534 C CA . GLY A 1 237 ? 28.183 36.811 -1.026 1.00 71.32 436 GLY A CA 1
ATOM 1535 C C . GLY A 1 237 ? 28.465 38.293 -1.182 1.00 71.31 436 GLY A C 1
ATOM 1536 O O . GLY A 1 237 ? 27.974 39.107 -0.393 1.00 70.32 436 GLY A O 1
ATOM 1537 N N . ASP A 1 238 ? 29.256 38.647 -2.198 1.00 72.59 437 ASP A N 1
ATOM 1538 C CA . ASP A 1 238 ? 29.651 40.044 -2.437 1.00 72.70 437 ASP A CA 1
ATOM 1539 C C . ASP A 1 238 ? 28.553 40.893 -3.106 1.00 69.85 437 ASP A C 1
ATOM 1540 O O . ASP A 1 238 ? 28.563 42.128 -3.010 1.00 69.87 437 ASP A O 1
ATOM 1542 N N . LYS A 1 239 ? 27.610 40.229 -3.770 1.00 67.41 438 LYS A N 1
ATOM 1543 C CA . LYS A 1 239 ? 26.662 40.919 -4.651 1.00 64.87 438 LYS A CA 1
ATOM 1544 C C . LYS A 1 239 ? 25.378 41.405 -3.998 1.00 61.81 438 LYS A C 1
ATOM 1545 O O . LYS A 1 239 ? 24.820 40.740 -3.124 1.00 60.97 438 LYS A O 1
ATOM 1551 N N . PRO A 1 240 ? 24.912 42.588 -4.421 1.00 60.33 439 PRO A N 1
ATOM 1552 C CA . PRO A 1 240 ? 23.530 42.936 -4.162 1.00 57.37 439 PRO A CA 1
ATOM 1553 C C . PRO A 1 240 ? 22.650 42.012 -5.009 1.00 55.18 439 PRO A C 1
ATOM 1554 O O . PRO A 1 240 ? 23.013 41.678 -6.145 1.00 55.64 439 PRO A O 1
ATOM 1558 N N . PHE A 1 241 ? 21.528 41.575 -4.454 1.00 52.64 440 PHE A N 1
ATOM 1559 C CA . PHE A 1 241 ? 20.621 40.703 -5.194 1.00 50.40 440 PHE A CA 1
ATOM 1560 C C . PHE A 1 241 ? 19.238 41.303 -5.381 1.00 48.14 440 PHE A C 1
ATOM 1561 O O . PHE A 1 241 ? 18.772 42.087 -4.545 1.00 47.11 440 PHE A O 1
ATOM 1569 N N . PHE A 1 242 ? 18.595 40.904 -6.482 1.00 46.62 441 PHE A N 1
ATOM 1570 C CA . PHE A 1 242 ? 17.196 41.225 -6.757 1.00 44.83 441 PHE A CA 1
ATOM 1571 C C . PHE A 1 242 ? 16.419 39.919 -6.861 1.00 43.90 441 PHE A C 1
ATOM 1572 O O . PHE A 1 242 ? 16.711 39.078 -7.714 1.00 43.93 441 PHE A O 1
ATOM 1580 N N . SER A 1 243 ? 15.426 39.766 -5.989 1.00 43.42 442 SER A N 1
ATOM 1581 C CA . SER A 1 243 ? 14.641 38.551 -5.923 1.00 43.04 442 SER A CA 1
ATOM 1582 C C . SER A 1 243 ? 13.144 38.784 -6.111 1.00 41.21 442 SER A C 1
ATOM 1583 O O . SER A 1 243 ? 12.524 39.561 -5.384 1.00 40.85 442 SER A O 1
ATOM 1586 N N . LEU A 1 244 ? 12.570 38.088 -7.092 1.00 40.71 443 LEU A N 1
ATOM 1587 C CA . LEU A 1 244 ? 11.117 38.014 -7.258 1.00 38.76 443 LEU A CA 1
ATOM 1588 C C . LEU A 1 244 ? 10.621 36.681 -6.699 1.00 38.24 443 LEU A C 1
ATOM 1589 O O . LEU A 1 244 ? 11.019 35.634 -7.174 1.00 39.08 443 LEU A O 1
ATOM 1594 N N . VAL A 1 245 ? 9.748 36.749 -5.695 1.00 37.70 444 VAL A N 1
ATOM 1595 C CA . VAL A 1 245 ? 9.205 35.590 -4.998 1.00 37.49 444 VAL A CA 1
ATOM 1596 C C . VAL A 1 245 ? 7.700 35.619 -5.195 1.00 36.38 444 VAL A C 1
ATOM 1597 O O . VAL A 1 245 ? 7.058 36.614 -4.871 1.00 36.00 444 VAL A O 1
ATOM 1601 N N . PHE A 1 246 ? 7.134 34.531 -5.714 1.00 36.10 445 PHE A N 1
ATOM 1602 C CA . PHE A 1 246 ? 5.736 34.521 -6.148 1.00 34.64 445 PHE A CA 1
ATOM 1603 C C . PHE A 1 246 ? 4.972 33.396 -5.476 1.00 35.03 445 PHE A C 1
ATOM 1604 O O . PHE A 1 246 ? 5.318 32.232 -5.647 1.00 35.72 445 PHE A O 1
ATOM 1612 N N . THR A 1 247 ? 3.939 33.745 -4.713 1.00 35.11 446 THR A N 1
ATOM 1613 C CA . THR A 1 247 ? 3.123 32.744 -4.003 1.00 36.01 446 THR A CA 1
ATOM 1614 C C . THR A 1 247 ? 2.289 31.893 -4.964 1.00 36.73 446 THR A C 1
ATOM 1615 O O . THR A 1 247 ? 2.035 32.313 -6.096 1.00 36.24 446 THR A O 1
ATOM 1619 N N . SER A 1 248 ? 1.871 30.716 -4.478 1.00 38.24 447 SER A N 1
ATOM 1620 C CA . SER A 1 248 ? 1.141 29.691 -5.251 1.00 39.51 447 SER A CA 1
ATOM 1621 C C . SER A 1 248 ? -0.011 29.026 -4.498 1.00 39.70 447 SER A C 1
ATOM 1622 O O . SER A 1 248 ? -0.903 28.437 -5.128 1.00 39.69 447 SER A O 1
ATOM 1625 N N . SER A 1 249 ? -0.001 29.081 -3.167 1.00 39.40 448 SER A N 1
ATOM 1626 C CA . SER A 1 249 ? -1.037 28.357 -2.400 1.00 40.09 448 SER A CA 1
ATOM 1627 C C . SER A 1 249 ? -2.454 28.770 -2.753 1.00 39.73 448 SER A C 1
ATOM 1628 O O . SER A 1 249 ? -3.342 27.926 -2.833 1.00 39.92 448 SER A O 1
ATOM 1631 N N . ASN A 1 250 ? -2.659 30.072 -2.932 1.00 38.77 449 ASN A N 1
ATOM 1632 C CA . ASN A 1 250 ? -3.975 30.611 -3.247 1.00 38.71 449 ASN A CA 1
ATOM 1633 C C . ASN A 1 250 ? -4.405 30.363 -4.701 1.00 38.84 449 ASN A C 1
ATOM 1634 O O . ASN A 1 250 ? -4.459 31.292 -5.519 1.00 38.57 449 ASN A O 1
ATOM 1639 N N . HIS A 1 251 ? -4.688 29.093 -5.005 1.00 39.29 450 HIS A N 1
ATOM 1640 C CA . HIS A 1 251 ? -5.245 28.632 -6.277 1.00 39.71 450 HIS A CA 1
ATOM 1641 C C . HIS A 1 251 ? -6.186 27.488 -5.957 1.00 40.65 450 HIS A C 1
ATOM 1642 O O . HIS A 1 251 ? -5.884 26.665 -5.082 1.00 41.17 450 HIS A O 1
ATOM 1649 N N . SER A 1 252 ? -7.301 27.413 -6.678 1.00 41.01 451 SER A N 1
ATOM 1650 C CA . SER A 1 252 ? -8.204 26.264 -6.593 1.00 41.97 451 SER A CA 1
ATOM 1651 C C . SER A 1 252 ? -7.389 25.020 -6.934 1.00 42.87 451 SER A C 1
ATOM 1652 O O . SER A 1 252 ? -6.598 25.045 -7.890 1.00 42.79 451 SER A O 1
ATOM 1655 N N . PRO A 1 253 ? -7.580 23.924 -6.181 1.00 43.71 452 PRO A N 1
ATOM 1656 C CA . PRO A 1 253 ? -8.623 23.659 -5.175 1.00 44.57 452 PRO A CA 1
ATOM 1657 C C . PRO A 1 253 ? -8.326 24.099 -3.732 1.00 43.91 452 PRO A C 1
ATOM 1658 O O . PRO A 1 253 ? -9.090 23.752 -2.837 1.00 44.91 452 PRO A O 1
ATOM 1662 N N . TYR A 1 254 ? -7.241 24.852 -3.520 1.00 43.01 453 TYR A N 1
ATOM 1663 C CA . TYR A 1 254 ? -6.927 25.515 -2.227 1.00 42.41 453 TYR A CA 1
ATOM 1664 C C . TYR A 1 254 ? -6.347 24.579 -1.155 1.00 44.02 453 TYR A C 1
ATOM 1665 O O . TYR A 1 254 ? -6.775 24.586 0.007 1.00 44.72 453 TYR A O 1
ATOM 1674 N N . GLU A 1 255 ? -5.364 23.781 -1.561 1.00 44.65 454 GLU A N 1
ATOM 1675 C CA . GLU A 1 255 ? -4.669 22.870 -0.654 1.00 46.21 454 GLU A CA 1
ATOM 1676 C C . GLU A 1 255 ? -3.679 23.677 0.162 1.00 45.45 454 GLU A C 1
ATOM 1677 O O . GLU A 1 255 ? -2.929 24.481 -0.403 1.00 44.28 454 GLU A O 1
ATOM 1683 N N . TYR A 1 256 ? -3.689 23.457 1.481 1.00 45.98 455 TYR A N 1
ATOM 1684 C CA . TYR A 1 256 ? -2.743 24.054 2.425 1.00 45.44 455 TYR A CA 1
ATOM 1685 C C . TYR A 1 256 ? -2.773 23.245 3.743 1.00 47.50 455 TYR A C 1
ATOM 1686 O O . TYR A 1 256 ? -3.800 22.625 4.065 1.00 48.27 455 TYR A O 1
ATOM 1695 N N . PRO A 1 257 ? -1.657 23.256 4.506 1.00 61.39 456 PRO A N 1
ATOM 1696 C CA . PRO A 1 257 ? -1.552 22.585 5.816 1.00 63.12 456 PRO A CA 1
ATOM 1697 C C . PRO A 1 257 ? -2.704 22.867 6.802 1.00 62.29 456 PRO A C 1
ATOM 1698 O O . PRO A 1 257 ? -3.279 23.961 6.802 1.00 60.28 456 PRO A O 1
ATOM 1702 N N . GLU A 1 258 ? -3.017 21.879 7.639 1.00 64.58 457 GLU A N 1
ATOM 1703 C CA . GLU A 1 258 ? -4.027 22.020 8.699 1.00 64.94 457 GLU A CA 1
ATOM 1704 C C . GLU A 1 258 ? -3.413 22.585 9.994 1.00 65.70 457 GLU A C 1
ATOM 1705 O O . GLU A 1 258 ? -2.188 22.584 10.167 1.00 66.07 457 GLU A O 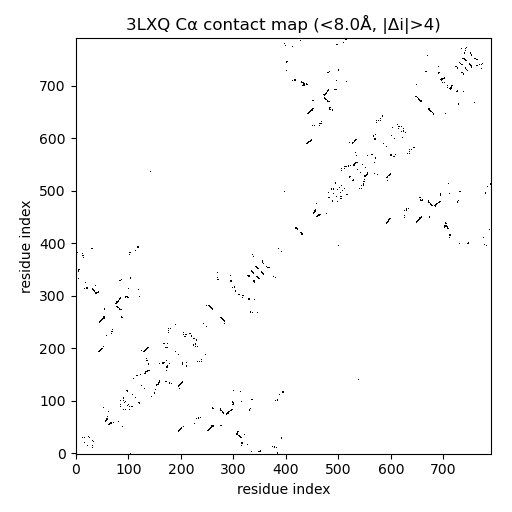1
ATOM 1711 N N . GLY A 1 259 ? -4.277 23.071 10.886 1.00 66.17 458 GLY A N 1
ATOM 1712 C CA . GLY A 1 259 ? -3.873 23.599 12.196 1.00 68.25 458 GLY A CA 1
ATOM 1713 C C . GLY A 1 259 ? -2.863 24.740 12.197 1.00 66.78 458 GLY A C 1
ATOM 1714 O O . GLY A 1 259 ? -2.027 24.833 13.098 1.00 68.96 458 GLY A O 1
ATOM 1715 N N . LYS A 1 260 ? -2.933 25.610 11.195 1.00 63.54 459 LYS A N 1
ATOM 1716 C CA . LYS A 1 260 ? -2.001 26.743 11.104 1.00 62.74 459 LYS A CA 1
ATOM 1717 C C . LYS A 1 260 ? -2.691 28.096 11.260 1.00 61.56 459 LYS A C 1
ATOM 1718 O O . LYS A 1 260 ? -2.045 29.085 11.587 1.00 61.76 459 LYS A O 1
ATOM 1724 N N . ILE A 1 261 ? -4.000 28.126 11.025 1.00 60.75 460 ILE A N 1
ATOM 1725 C CA . ILE A 1 261 ? -4.824 29.293 11.332 1.00 61.04 460 ILE A CA 1
ATOM 1726 C C . ILE A 1 261 ? -6.154 28.875 11.930 1.00 62.78 460 ILE A C 1
ATOM 1727 O O . ILE A 1 261 ? -6.626 27.754 11.699 1.00 63.16 460 ILE A O 1
ATOM 1732 N N . GLU A 1 262 ? -6.765 29.774 12.693 1.00 64.52 461 GLU A N 1
ATOM 1733 C CA . GLU A 1 262 ? -8.182 29.644 12.980 1.00 66.31 461 GLU A CA 1
ATOM 1734 C C . GLU A 1 262 ? -8.828 29.949 11.635 1.00 63.09 461 GLU A C 1
ATOM 1735 O O . GLU A 1 262 ? -8.788 31.080 11.170 1.00 62.21 461 GLU A O 1
ATOM 1737 N N . GLN A 1 263 ? -9.358 28.920 10.984 1.00 62.29 462 GLN A N 1
ATOM 1738 C CA . GLN A 1 263 ? -9.922 29.053 9.639 1.00 59.62 462 GLN A CA 1
ATOM 1739 C C . GLN A 1 263 ? -11.096 30.028 9.650 1.00 60.31 462 GLN A C 1
ATOM 1740 O O . GLN A 1 263 ? -11.823 30.111 10.636 1.00 62.99 462 GLN A O 1
ATOM 1746 N N . TYR A 1 264 ? -11.262 30.781 8.566 1.00 58.07 463 TYR A N 1
ATOM 1747 C CA . TYR A 1 264 ? -12.365 31.738 8.467 1.00 59.22 463 TYR A CA 1
ATOM 1748 C C . TYR A 1 264 ? -13.664 31.050 8.043 1.00 60.49 463 TYR A C 1
ATOM 1749 O O . TYR A 1 264 ? -14.748 31.417 8.514 1.00 62.93 463 TYR A O 1
ATOM 1758 N N . ASP A 1 265 ? -13.548 30.073 7.142 1.00 59.52 464 ASP A N 1
ATOM 1759 C CA . ASP A 1 265 ? -14.694 29.268 6.705 1.00 61.28 464 ASP A CA 1
ATOM 1760 C C . ASP A 1 265 ? -14.675 27.909 7.394 1.00 63.42 464 ASP A C 1
ATOM 1761 O O . ASP A 1 265 ? -13.624 27.454 7.870 1.00 63.28 464 ASP A O 1
ATOM 1766 N N . SER A 1 266 ? -15.848 27.275 7.435 1.00 66.07 465 SER A N 1
ATOM 1767 C CA . SER A 1 266 ? -16.037 25.940 8.007 1.00 68.73 465 SER A CA 1
ATOM 1768 C C . SER A 1 266 ? -15.274 24.882 7.202 1.00 67.02 465 SER A C 1
ATOM 1769 O O . SER A 1 266 ? -14.598 24.033 7.781 1.00 68.25 465 SER A O 1
ATOM 1772 N N . GLU A 1 267 ? -15.386 24.943 5.872 1.00 64.81 466 GLU A N 1
ATOM 1773 C CA . GLU A 1 267 ? -14.647 24.041 4.973 1.00 63.43 466 GLU A CA 1
ATOM 1774 C C . GLU A 1 267 ? -13.171 24.437 4.927 1.00 60.27 466 GLU A C 1
ATOM 1775 O O . GLU A 1 267 ? -12.854 25.620 4.800 1.00 58.45 466 GLU A O 1
ATOM 1777 N N . HIS A 1 268 ? -12.278 23.450 5.034 1.00 60.30 467 HIS A N 1
ATOM 1778 C CA . HIS A 1 268 ? -10.828 23.697 5.052 1.00 58.00 467 HIS A CA 1
ATOM 1779 C C . HIS A 1 268 ? -10.284 24.296 3.742 1.00 56.18 467 HIS A C 1
ATOM 1780 O O . HIS A 1 268 ? -9.447 25.195 3.775 1.00 54.30 467 HIS A O 1
ATOM 1795 N N . THR A 1 270 ? -10.917 26.511 1.030 1.00 53.43 469 THR A N 1
ATOM 1796 C CA . THR A 1 270 ? -11.603 27.661 0.422 1.00 52.57 469 THR A CA 1
ATOM 1797 C C . THR A 1 270 ? -10.596 28.746 0.051 1.00 51.76 469 THR A C 1
ATOM 1798 O O . THR A 1 270 ? -9.443 28.716 0.502 1.00 51.34 469 THR A O 1
ATOM 1802 N N . ARG A 1 271 ? -11.045 29.710 -0.751 1.00 51.75 470 ARG A N 1
ATOM 1803 C CA . ARG A 1 271 ? -10.218 30.855 -1.103 1.00 51.91 470 ARG A CA 1
ATOM 1804 C C . ARG A 1 271 ? -9.878 31.683 0.131 1.00 50.80 470 ARG A C 1
ATOM 1805 O O . ARG A 1 271 ? -8.706 31.972 0.375 1.00 50.88 470 ARG A O 1
ATOM 1813 N N . ASN A 1 272 ? -10.895 32.038 0.914 1.00 53.07 471 ASN A N 1
ATOM 1814 C CA . ASN A 1 272 ? -10.677 32.843 2.121 1.00 53.19 471 ASN A CA 1
ATOM 1815 C C . ASN A 1 272 ? -9.592 32.251 3.003 1.00 53.00 471 ASN A C 1
ATOM 1816 O O . ASN A 1 272 ? -8.661 32.954 3.406 1.00 52.43 471 ASN A O 1
ATOM 1821 N N . ASN A 1 273 ? -9.701 30.951 3.272 1.00 53.83 472 ASN A N 1
ATOM 1822 C CA . ASN A 1 273 ? -8.749 30.250 4.137 1.00 54.22 472 ASN A CA 1
ATOM 1823 C C . ASN A 1 273 ? -7.346 30.166 3.540 1.00 53.12 472 ASN A C 1
ATOM 1824 O O . ASN A 1 273 ? -6.355 30.323 4.257 1.00 52.98 472 ASN A O 1
ATOM 1829 N N . ALA A 1 274 ? -7.267 29.923 2.230 1.00 52.56 473 ALA A N 1
ATOM 1830 C CA . ALA A 1 274 ? -5.981 29.934 1.517 1.00 51.32 473 ALA A CA 1
ATOM 1831 C C . ALA A 1 274 ? -5.286 31.298 1.610 1.00 49.92 473 ALA A C 1
ATOM 1832 O O . ALA A 1 274 ? -4.061 31.364 1.805 1.00 49.13 473 ALA A O 1
ATOM 1834 N N . VAL A 1 275 ? -6.064 32.375 1.474 1.00 49.34 474 VAL A N 1
ATOM 1835 C CA . VAL A 1 275 ? -5.546 33.729 1.712 1.00 48.91 474 VAL A CA 1
ATOM 1836 C C . VAL A 1 275 ? -5.033 33.841 3.156 1.00 49.31 474 VAL A C 1
ATOM 1837 O O . VAL A 1 275 ? -3.894 34.258 3.385 1.00 48.94 474 VAL A O 1
ATOM 1841 N N . LYS A 1 276 ? -5.864 33.440 4.118 1.00 50.23 475 LYS A N 1
ATOM 1842 C CA . LYS A 1 276 ? -5.467 33.497 5.522 1.00 51.14 475 LYS A CA 1
ATOM 1843 C C . LYS A 1 276 ? -4.243 32.623 5.802 1.00 51.09 475 LYS A C 1
ATOM 1844 O O . LYS A 1 276 ? -3.369 33.030 6.570 1.00 51.37 475 LYS A O 1
ATOM 1850 N N . TYR A 1 277 ? -4.174 31.443 5.173 1.00 51.17 476 TYR A N 1
ATOM 1851 C CA . TYR A 1 277 ? -2.953 30.636 5.223 1.00 51.43 476 TYR A CA 1
ATOM 1852 C C . TYR A 1 277 ? -1.749 31.412 4.680 1.00 50.80 476 TYR A C 1
ATOM 1853 O O . TYR A 1 277 ? -0.709 31.482 5.340 1.00 51.49 476 TYR A O 1
ATOM 1862 N N . SER A 1 278 ? -1.893 31.981 3.481 1.00 49.79 477 SER A N 1
ATOM 1863 C CA . SER A 1 278 ? -0.821 32.766 2.861 1.00 49.28 477 SER A CA 1
ATOM 1864 C C . SER A 1 278 ? -0.358 33.930 3.739 1.00 48.66 477 SER A C 1
ATOM 1865 O O . SER A 1 278 ? 0.837 34.223 3.797 1.00 48.20 477 SER A O 1
ATOM 1868 N N . ASP A 1 279 ? -1.304 34.578 4.418 1.00 49.09 478 ASP A N 1
ATOM 1869 C CA . ASP A 1 279 ? -0.984 35.600 5.422 1.00 49.45 478 ASP A CA 1
ATOM 1870 C C . ASP A 1 279 ? -0.129 35.054 6.568 1.00 50.69 478 ASP A C 1
ATOM 1871 O O . ASP A 1 279 ? 0.880 35.673 6.946 1.00 50.91 478 ASP A O 1
ATOM 1876 N N . TYR A 1 280 ? -0.551 33.921 7.138 1.00 51.23 479 TYR A N 1
ATOM 1877 C CA . TYR A 1 280 ? 0.228 33.262 8.178 1.00 52.56 479 TYR A CA 1
ATOM 1878 C C . TYR A 1 280 ? 1.616 32.946 7.640 1.00 51.76 479 TYR A C 1
ATOM 1879 O O . TYR A 1 280 ? 2.608 33.109 8.338 1.00 52.30 479 TYR A O 1
ATOM 1888 N N . ALA A 1 281 ? 1.668 32.486 6.395 1.00 50.92 480 ALA A N 1
ATOM 1889 C CA . ALA A 1 281 ? 2.915 32.095 5.765 1.00 50.94 480 ALA A CA 1
ATOM 1890 C C . ALA A 1 281 ? 3.842 33.294 5.576 1.00 50.38 480 ALA A C 1
ATOM 1891 O O . ALA A 1 281 ? 5.057 33.164 5.757 1.00 51.11 480 ALA A O 1
ATOM 1893 N N . LEU A 1 282 ? 3.268 34.455 5.232 1.00 48.93 481 LEU A N 1
ATOM 1894 C CA . LEU A 1 282 ? 4.033 35.697 5.072 1.00 48.38 481 LEU A CA 1
ATOM 1895 C C . LEU A 1 282 ? 4.609 36.159 6.405 1.00 49.30 481 LEU A C 1
ATOM 1896 O O . LEU A 1 282 ? 5.770 36.582 6.469 1.00 48.87 481 LEU A O 1
ATOM 1901 N N . GLY A 1 283 ? 3.785 36.057 7.454 1.00 50.56 482 GLY A N 1
ATOM 1902 C CA . GLY A 1 283 ? 4.169 36.416 8.828 1.00 51.78 482 GLY A CA 1
ATOM 1903 C C . GLY A 1 283 ? 5.374 35.627 9.300 1.00 52.57 482 GLY A C 1
ATOM 1904 O O . GLY A 1 283 ? 6.277 36.186 9.933 1.00 53.24 482 GLY A O 1
ATOM 1905 N N . THR A 1 284 ? 5.392 34.332 8.978 1.00 52.85 483 THR A N 1
ATOM 1906 C CA . THR A 1 284 ? 6.542 33.466 9.267 1.00 54.13 483 THR A CA 1
ATOM 1907 C C . THR A 1 284 ? 7.794 33.883 8.496 1.00 53.10 483 THR A C 1
ATOM 1908 O O . THR A 1 284 ? 8.899 33.725 9.003 1.00 54.35 483 THR A O 1
ATOM 1912 N N . PHE A 1 285 ? 7.629 34.418 7.287 1.00 51.51 484 PHE A N 1
ATOM 1913 C CA . PHE A 1 285 ? 8.767 34.980 6.551 1.00 50.67 484 PHE A CA 1
ATOM 1914 C C . PHE A 1 285 ? 9.334 36.205 7.256 1.00 51.06 484 PHE A C 1
ATOM 1915 O O . PHE A 1 285 ? 10.550 36.298 7.440 1.00 52.35 484 PHE A O 1
ATOM 1923 N N . PHE A 1 286 ? 8.463 37.142 7.632 1.00 50.45 485 PHE A N 1
ATOM 1924 C CA . PHE A 1 286 ? 8.916 38.394 8.264 1.00 51.12 485 PHE A CA 1
ATOM 1925 C C . PHE A 1 286 ? 9.458 38.222 9.687 1.00 52.66 485 PHE A C 1
ATOM 1926 O O . PHE A 1 286 ? 10.323 39.000 10.119 1.00 53.51 485 PHE A O 1
ATOM 1934 N N . ASP A 1 287 ? 8.963 37.210 10.406 1.00 53.33 486 ASP A N 1
ATOM 1935 C CA . ASP A 1 287 ? 9.484 36.891 11.739 1.00 55.12 486 ASP A CA 1
ATOM 1936 C C . ASP A 1 287 ? 10.943 36.469 11.636 1.00 55.47 486 ASP A C 1
ATOM 1937 O O . ASP A 1 287 ? 11.766 36.772 12.509 1.00 56.59 486 ASP A O 1
ATOM 1942 N N . LYS A 1 288 ? 11.238 35.750 10.561 1.00 54.30 487 LYS A N 1
ATOM 1943 C CA . LYS A 1 288 ? 12.579 35.303 10.255 1.00 54.76 487 LYS A CA 1
ATOM 1944 C C . LYS A 1 288 ? 13.379 36.450 9.673 1.00 53.55 487 LYS A C 1
ATOM 1945 O O . LYS A 1 288 ? 14.522 36.671 10.063 1.00 54.28 487 LYS A O 1
ATOM 1951 N N . ALA A 1 289 ? 12.755 37.194 8.762 1.00 51.95 488 ALA A N 1
ATOM 1952 C CA . ALA A 1 289 ? 13.401 38.301 8.059 1.00 51.25 488 ALA A CA 1
ATOM 1953 C C . ALA A 1 289 ? 13.957 39.367 9.010 1.00 52.41 488 ALA A C 1
ATOM 1954 O O . ALA A 1 289 ? 15.051 39.907 8.798 1.00 52.57 488 ALA A O 1
ATOM 1956 N N . LYS A 1 290 ? 13.193 39.662 10.060 1.00 53.02 489 LYS A N 1
ATOM 1957 C CA . LYS A 1 290 ? 13.538 40.721 10.992 1.00 54.21 489 LYS A CA 1
ATOM 1958 C C . LYS A 1 290 ? 14.698 40.359 11.922 1.00 55.68 489 LYS A C 1
ATOM 1959 O O . LYS A 1 290 ? 15.296 41.240 12.538 1.00 57.01 489 LYS A O 1
ATOM 1965 N N . LYS A 1 291 ? 15.005 39.070 12.035 1.00 55.88 490 LYS A N 1
ATOM 1966 C CA . LYS A 1 291 ? 16.162 38.622 12.822 1.00 57.50 490 LYS A CA 1
ATOM 1967 C C . LYS A 1 291 ? 17.253 38.046 11.907 1.00 57.11 490 LYS A C 1
ATOM 1968 O O . LYS A 1 291 ? 18.091 37.254 12.344 1.00 58.50 490 LYS A O 1
ATOM 1970 N N . SER A 1 292 ? 17.240 38.482 10.644 1.00 55.09 491 SER A N 1
ATOM 1971 C CA . SER A 1 292 ? 18.110 37.939 9.595 1.00 54.98 491 SER A CA 1
ATOM 1972 C C . SER A 1 292 ? 19.361 38.783 9.356 1.00 55.65 491 SER A C 1
ATOM 1973 O O . SER A 1 292 ? 19.473 39.897 9.876 1.00 55.64 491 SER A O 1
ATOM 1976 N N . SER A 1 293 ? 20.282 38.261 8.547 1.00 56.35 492 SER A N 1
ATOM 1977 C CA . SER A 1 293 ? 21.528 38.962 8.243 1.00 57.76 492 SER A CA 1
ATOM 1978 C C . SER A 1 293 ? 21.404 39.877 7.028 1.00 57.20 492 SER A C 1
ATOM 1979 O O . SER A 1 293 ? 22.320 40.645 6.723 1.00 57.78 492 SER A O 1
ATOM 1982 N N . TYR A 1 294 ? 20.271 39.790 6.332 1.00 65.92 493 TYR A N 1
ATOM 1983 C CA . TYR A 1 294 ? 20.032 40.628 5.166 1.00 62.25 493 TYR A CA 1
ATOM 1984 C C . TYR A 1 294 ? 19.141 41.850 5.466 1.00 59.58 493 TYR A C 1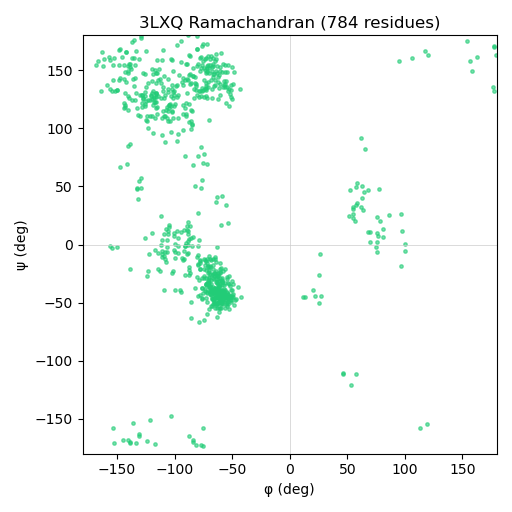
ATOM 1985 O O . TYR A 1 294 ? 19.045 42.762 4.643 1.00 56.67 493 TYR A O 1
ATOM 1994 N N . TRP A 1 295 ? 18.518 41.868 6.650 1.00 60.80 494 TRP A N 1
ATOM 1995 C CA . TRP A 1 295 ? 17.489 42.863 6.995 1.00 58.76 494 TRP A CA 1
ATOM 1996 C C . TRP A 1 295 ? 17.931 44.320 6.873 1.00 58.14 494 TRP A C 1
ATOM 1997 O O . TRP A 1 295 ? 17.190 45.154 6.331 1.00 55.06 494 TRP A O 1
ATOM 2008 N N . ASP A 1 296 ? 19.125 44.611 7.382 1.00 61.24 495 ASP A N 1
ATOM 2009 C CA . ASP A 1 296 ? 19.714 45.951 7.312 1.00 61.95 495 ASP A CA 1
ATOM 2010 C C . ASP A 1 296 ? 19.804 46.462 5.881 1.00 59.45 495 ASP A C 1
ATOM 2011 O O . ASP A 1 296 ? 19.653 47.657 5.622 1.00 58.70 495 ASP A O 1
ATOM 2016 N N . ASP A 1 297 ? 20.026 45.535 4.955 1.00 58.85 496 ASP A N 1
ATOM 2017 C CA . ASP A 1 297 ? 20.518 45.869 3.631 1.00 57.88 496 ASP A CA 1
ATOM 2018 C C . ASP A 1 297 ? 19.460 45.731 2.523 1.00 53.83 496 ASP A C 1
ATOM 2019 O O . ASP A 1 297 ? 19.801 45.780 1.337 1.00 53.14 496 ASP A O 1
ATOM 2024 N N . THR A 1 298 ? 18.185 45.592 2.900 1.00 51.17 497 THR A N 1
ATOM 2025 C CA . THR A 1 298 ? 17.159 45.179 1.935 1.00 47.59 497 THR A CA 1
ATOM 2026 C C . THR A 1 298 ? 15.847 45.948 1.996 1.00 45.01 497 THR A C 1
ATOM 2027 O O . THR A 1 298 ? 15.373 46.309 3.083 1.00 45.64 497 THR A O 1
ATOM 2031 N N . ILE A 1 299 ? 15.269 46.182 0.811 1.00 42.35 498 ILE A N 1
ATOM 2032 C CA . ILE A 1 299 ? 13.927 46.716 0.664 1.00 39.62 498 ILE A CA 1
ATOM 2033 C C . ILE A 1 299 ? 13.006 45.587 0.209 1.00 38.53 498 ILE A C 1
ATOM 2034 O O . ILE A 1 299 ? 13.321 44.856 -0.738 1.00 38.06 498 ILE A O 1
ATOM 2039 N N . PHE A 1 300 ? 11.870 45.460 0.897 1.00 38.17 499 PHE A N 1
ATOM 2040 C CA . PHE A 1 300 ? 10.872 44.447 0.608 1.00 37.21 499 PHE A CA 1
ATOM 2041 C C . PHE A 1 300 ? 9.602 45.125 0.126 1.00 35.31 499 PHE A C 1
ATOM 2042 O O . PHE A 1 300 ? 9.237 46.195 0.622 1.00 35.59 499 PHE A O 1
ATOM 2050 N N . ILE A 1 301 ? 8.937 44.512 -0.852 1.00 33.23 500 ILE A N 1
ATOM 2051 C CA . ILE A 1 301 ? 7.614 44.965 -1.240 1.00 31.38 500 ILE A CA 1
ATOM 2052 C C . ILE A 1 301 ? 6.623 43.799 -1.178 1.00 30.65 500 ILE A C 1
ATOM 2053 O O . ILE A 1 301 ? 6.878 42.749 -1.708 1.00 31.34 500 ILE A O 1
ATOM 2058 N N . VAL A 1 302 ? 5.518 43.986 -0.475 1.00 31.66 501 VAL A N 1
ATOM 2059 C CA . VAL A 1 302 ? 4.431 43.008 -0.492 1.00 32.90 501 VAL A CA 1
ATOM 2060 C C . VAL A 1 302 ? 3.385 43.601 -1.419 1.00 31.56 501 VAL A C 1
ATOM 2061 O O . VAL A 1 302 ? 2.810 44.641 -1.119 1.00 31.84 501 VAL A O 1
ATOM 2065 N N . ILE A 1 303 ? 3.143 42.939 -2.544 1.00 30.98 502 ILE A N 1
ATOM 2066 C CA . ILE A 1 303 ? 2.182 43.439 -3.523 1.00 29.41 502 ILE A CA 1
ATOM 2067 C C . ILE A 1 303 ? 1.497 42.271 -4.250 1.00 29.33 502 ILE A C 1
ATOM 2068 O O . ILE A 1 303 ? 2.134 41.257 -4.539 1.00 29.94 502 ILE A O 1
ATOM 2073 N N . ALA A 1 304 ? 0.200 42.405 -4.516 1.00 28.83 503 ALA A N 1
ATOM 2074 C CA . ALA A 1 304 ? -0.514 41.380 -5.283 1.00 29.44 503 ALA A CA 1
ATOM 2075 C C . ALA A 1 304 ? -0.198 41.482 -6.779 1.00 28.62 503 ALA A C 1
ATOM 2076 O O . ALA A 1 304 ? 0.317 42.510 -7.266 1.00 27.30 503 ALA A O 1
ATOM 2078 N N . ASP A 1 305 ? -0.469 40.398 -7.499 1.00 29.77 504 ASP A N 1
ATOM 2079 C CA . ASP A 1 305 ? -0.379 40.414 -8.958 1.00 29.55 504 ASP A CA 1
ATOM 2080 C C . ASP A 1 305 ? -1.691 40.899 -9.577 1.00 29.03 504 ASP A C 1
ATOM 2081 O O . ASP A 1 305 ? -1.693 41.418 -10.692 1.00 29.37 504 ASP A O 1
ATOM 2086 N N . HIS A 1 306 ? -2.786 40.737 -8.829 1.00 29.09 505 HIS A N 1
ATOM 2087 C CA . HIS A 1 306 ? -4.144 41.153 -9.219 1.00 29.14 505 HIS A CA 1
ATOM 2088 C C . HIS A 1 306 ? -5.122 40.719 -8.116 1.00 30.19 505 HIS A C 1
ATOM 2089 O O . HIS A 1 306 ? -4.758 39.969 -7.218 1.00 31.44 505 HIS A O 1
ATOM 2096 N N . ASP A 1 307 ? -6.360 41.179 -8.194 1.00 30.76 506 ASP A N 1
ATOM 2097 C CA . ASP A 1 307 ? -7.417 40.706 -7.300 1.00 33.24 506 ASP A CA 1
ATOM 2098 C C . ASP A 1 307 ? -7.881 39.346 -7.815 1.00 35.67 506 ASP A C 1
ATOM 2099 O O . ASP A 1 307 ? -7.638 39.003 -8.980 1.00 35.47 506 ASP A O 1
ATOM 2104 N N . ALA A 1 308 ? -8.533 38.567 -6.956 1.00 37.97 507 ALA A N 1
ATOM 2105 C CA . ALA A 1 308 ? -9.227 37.375 -7.422 1.00 40.63 507 ALA A CA 1
ATOM 2106 C C . ALA A 1 308 ? -10.148 37.782 -8.573 1.00 40.73 507 ALA A C 1
ATOM 2107 O O . ALA A 1 308 ? -10.914 38.740 -8.462 1.00 40.34 507 ALA A O 1
ATOM 2109 N N . ARG A 1 309 ? -10.050 37.053 -9.680 1.00 41.73 508 ARG A N 1
ATOM 2110 C CA . ARG A 1 309 ? -10.833 37.312 -10.886 1.00 42.07 508 ARG A CA 1
ATOM 2111 C C . ARG A 1 309 ? -12.340 37.474 -10.619 1.00 43.55 508 ARG A C 1
ATOM 2112 O O . ARG A 1 309 ? -12.922 36.753 -9.823 1.00 45.68 508 ARG A O 1
ATOM 2120 N N . VAL A 1 310 ? -12.952 38.451 -11.273 1.00 42.46 509 VAL A N 1
ATOM 2121 C CA . VAL A 1 310 ? -14.397 38.508 -11.382 1.00 45.05 509 VAL A CA 1
ATOM 2122 C C . VAL A 1 310 ? -14.720 38.351 -12.871 1.00 45.90 509 VAL A C 1
ATOM 2123 O O . VAL A 1 310 ? -13.928 38.776 -13.721 1.00 43.86 509 VAL A O 1
ATOM 2127 N N . PHE A 1 311 ? -15.859 37.721 -13.169 1.00 48.64 510 PHE A N 1
ATOM 2128 C CA . PHE A 1 311 ? -16.263 37.387 -14.535 1.00 50.50 510 PHE A CA 1
ATOM 2129 C C . PHE A 1 311 ? -17.575 38.056 -14.930 1.00 51.91 510 PHE A C 1
ATOM 2130 O O . PHE A 1 311 ? -18.467 38.245 -14.096 1.00 52.96 510 PHE A O 1
ATOM 2138 N N . GLY A 1 312 ? -17.684 38.407 -16.209 1.00 52.18 511 GLY A N 1
ATOM 2139 C CA . GLY A 1 312 ? -18.893 39.029 -16.750 1.00 54.40 511 GLY A CA 1
ATOM 2140 C C . GLY A 1 312 ? -19.247 40.329 -16.051 1.00 53.47 511 GLY A C 1
ATOM 2141 O O . GLY A 1 312 ? -20.423 40.632 -15.836 1.00 55.85 511 GLY A O 1
ATOM 2142 N N . ALA A 1 313 ? -18.220 41.078 -15.664 1.00 50.41 512 ALA A N 1
ATOM 2143 C CA . ALA A 1 313 ? -18.399 42.416 -15.119 1.00 49.69 512 ALA A CA 1
ATOM 2144 C C . ALA A 1 313 ? -18.588 43.392 -16.275 1.00 50.10 512 ALA A C 1
ATOM 2145 O O . ALA A 1 313 ? -18.135 43.143 -17.403 1.00 49.74 512 ALA A O 1
ATOM 2147 N N . ASN A 1 314 ? -19.282 44.490 -16.004 1.00 51.06 513 ASN A N 1
ATOM 2148 C CA . ASN A 1 314 ? -19.448 45.506 -17.022 1.00 51.68 513 ASN A CA 1
ATOM 2149 C C . ASN A 1 314 ? -18.378 46.575 -16.931 1.00 49.15 513 ASN A C 1
ATOM 2150 O O . ASN A 1 314 ? -17.940 46.945 -15.829 1.00 47.63 513 ASN A O 1
ATOM 2155 N N . LEU A 1 315 ? -17.964 47.045 -18.111 1.00 48.97 514 LEU A N 1
ATOM 2156 C CA . LEU A 1 315 ? -16.946 48.084 -18.287 1.00 46.72 514 LEU A CA 1
ATOM 2157 C C . LEU A 1 315 ? -15.651 47.740 -17.537 1.00 43.52 514 LEU A C 1
ATOM 2158 O O . LEU A 1 315 ? -15.043 46.700 -17.819 1.00 42.17 514 LEU A O 1
ATOM 2163 N N . VAL A 1 316 ? -15.223 48.594 -16.608 1.00 42.02 515 VAL A N 1
ATOM 2164 C CA . VAL A 1 316 ? -14.071 48.262 -15.765 1.00 39.07 515 VAL A CA 1
ATOM 2165 C C . VAL A 1 316 ? -14.436 48.272 -14.278 1.00 39.15 515 VAL A C 1
ATOM 2166 O O . VAL A 1 316 ? -14.702 49.330 -13.710 1.00 39.91 515 VAL A O 1
ATOM 2170 N N . PRO A 1 317 ? -14.454 47.083 -13.646 1.00 38.91 516 PRO A N 1
ATOM 2171 C CA . PRO A 1 317 ? -14.784 46.967 -12.220 1.00 39.61 516 PRO A CA 1
ATOM 2172 C C . PRO A 1 317 ? -13.612 47.377 -11.315 1.00 37.60 516 PRO A C 1
ATOM 2173 O O . PRO A 1 317 ? -12.853 46.539 -10.835 1.00 36.45 516 PRO A O 1
ATOM 2177 N N . VAL A 1 318 ? -13.504 48.681 -11.085 1.00 38.35 517 VAL A N 1
ATOM 2178 C CA . VAL A 1 318 ? -12.370 49.315 -10.396 1.00 36.37 517 VAL A CA 1
ATOM 2179 C C . VAL A 1 318 ? -11.950 48.623 -9.100 1.00 35.95 517 VAL A C 1
ATOM 2180 O O . VAL A 1 318 ? -10.750 48.372 -8.885 1.00 34.28 517 VAL A O 1
ATOM 2184 N N . LYS A 1 319 ? -12.945 48.308 -8.265 1.00 38.09 518 LYS A N 1
ATOM 2185 C CA . LYS A 1 319 ? -12.754 47.670 -6.962 1.00 38.24 518 LYS A CA 1
ATOM 2186 C C . LYS A 1 319 ? -11.921 46.406 -7.099 1.00 36.22 518 LYS A C 1
ATOM 2187 O O . LYS A 1 319 ? -11.130 46.073 -6.214 1.00 36.34 518 LYS A O 1
ATOM 2189 N N . HIS A 1 320 ? -12.086 45.718 -8.227 1.00 35.26 519 HIS A N 1
ATOM 2190 C CA . HIS A 1 320 ? -11.396 44.456 -8.467 1.00 33.20 519 HIS A CA 1
ATOM 2191 C C . HIS A 1 320 ? -10.021 44.579 -9.117 1.00 29.97 519 HIS A C 1
ATOM 2192 O O . HIS A 1 320 ? -9.449 43.590 -9.551 1.00 28.90 519 HIS A O 1
ATOM 2199 N N . PHE A 1 321 ? -9.498 45.797 -9.168 1.00 28.83 520 PHE A N 1
ATOM 2200 C CA . PHE A 1 321 ? -8.087 46.020 -9.488 1.00 26.23 520 PHE A CA 1
ATOM 2201 C C . PHE A 1 321 ? -7.366 46.532 -8.248 1.00 25.94 520 PHE A C 1
ATOM 2202 O O . PHE A 1 321 ? -6.129 46.686 -8.234 1.00 24.85 520 PHE A O 1
ATOM 2210 N N . HIS A 1 322 ? -8.145 46.786 -7.199 1.00 32.24 521 HIS A N 1
ATOM 2211 C CA . HIS A 1 322 ? -7.632 47.348 -5.965 1.00 32.84 521 HIS A CA 1
ATOM 2212 C C . HIS A 1 322 ? -6.862 46.289 -5.172 1.00 33.29 521 HIS A C 1
ATOM 2213 O O . HIS A 1 322 ? -7.351 45.193 -4.915 1.00 32.73 521 HIS A O 1
ATOM 2220 N N . ILE A 1 323 ? -5.627 46.624 -4.814 1.00 33.05 522 ILE A N 1
ATOM 2221 C CA . ILE A 1 323 ? -4.693 45.648 -4.281 1.00 33.01 522 ILE A CA 1
ATOM 2222 C C . ILE A 1 323 ? -3.885 46.278 -3.159 1.00 33.76 522 ILE A C 1
ATOM 2223 O O . ILE A 1 323 ? -3.723 47.495 -3.121 1.00 34.52 522 ILE A O 1
ATOM 2228 N N . PRO A 1 324 ? -3.399 45.453 -2.220 1.00 34.56 523 PRO A N 1
ATOM 2229 C CA . PRO A 1 324 ? -2.465 45.961 -1.222 1.00 35.40 523 PRO A CA 1
ATOM 2230 C C . PRO A 1 324 ? -1.084 46.172 -1.822 1.00 35.14 523 PRO A C 1
ATOM 2231 O O . PRO A 1 324 ? -0.717 45.514 -2.792 1.00 34.72 523 PRO A O 1
ATOM 2235 N N . ALA A 1 325 ? -0.334 47.108 -1.258 1.00 35.71 524 ALA A N 1
ATOM 2236 C CA . ALA A 1 325 ? 1.068 47.264 -1.593 1.00 35.64 524 ALA A CA 1
ATOM 2237 C C . ALA A 1 325 ? 1.726 47.814 -0.362 1.00 36.78 524 ALA A C 1
ATOM 2238 O O . ALA A 1 325 ? 1.212 48.740 0.250 1.00 37.50 524 ALA A O 1
ATOM 2240 N N . LEU A 1 326 ? 2.855 47.222 0.002 1.00 37.83 525 LEU A N 1
ATOM 2241 C CA . LEU A 1 326 ? 3.591 47.613 1.193 1.00 39.62 525 LEU A CA 1
ATOM 2242 C C . LEU A 1 326 ? 5.069 47.605 0.894 1.00 40.01 525 LEU A C 1
ATOM 2243 O O . LEU A 1 326 ? 5.602 46.611 0.417 1.00 39.37 525 LEU A O 1
ATOM 2248 N N . ILE A 1 327 ? 5.736 48.718 1.168 1.00 40.95 526 ILE A N 1
ATOM 2249 C CA . ILE A 1 327 ? 7.179 48.742 1.084 1.00 41.45 526 ILE A CA 1
ATOM 2250 C C . ILE A 1 327 ? 7.685 48.831 2.516 1.00 44.06 526 ILE A C 1
ATOM 2251 O O . ILE A 1 327 ? 7.271 49.694 3.291 1.00 44.80 526 ILE A O 1
ATOM 2256 N N . ILE A 1 328 ? 8.562 47.904 2.862 1.00 45.33 527 ILE A N 1
ATOM 2257 C CA . ILE A 1 328 ? 9.016 47.758 4.228 1.00 47.93 527 ILE A CA 1
ATOM 2258 C C . ILE A 1 328 ? 10.508 47.444 4.218 1.00 49.47 527 ILE A C 1
ATOM 2259 O O . ILE A 1 328 ? 11.031 46.823 3.284 1.00 48.45 527 ILE A O 1
ATOM 2264 N N . GLY A 1 329 ? 11.193 47.925 5.246 1.00 51.75 528 GLY A N 1
ATOM 2265 C CA . GLY A 1 329 ? 12.619 47.734 5.357 1.00 53.52 528 GLY A CA 1
ATOM 2266 C C . GLY A 1 329 ? 13.137 48.723 6.361 1.00 56.31 528 GLY A C 1
ATOM 2267 O O . GLY A 1 329 ? 12.457 49.702 6.679 1.00 55.52 528 GLY A O 1
ATOM 2268 N N . LYS A 1 330 ? 14.335 48.447 6.867 1.00 59.10 529 LYS A N 1
ATOM 2269 C CA . LYS A 1 330 ? 15.069 49.380 7.722 1.00 62.33 529 LYS A CA 1
ATOM 2270 C C . LYS A 1 330 ? 15.209 50.729 7.010 1.00 62.10 529 LYS A C 1
ATOM 2271 O O . LYS A 1 330 ? 15.495 50.782 5.808 1.00 61.31 529 LYS A O 1
ATOM 2273 N N . ASP A 1 331 ? 14.977 51.806 7.750 1.00 63.57 530 ASP A N 1
ATOM 2274 C CA . ASP A 1 331 ? 15.039 53.174 7.215 1.00 63.76 530 ASP A CA 1
ATOM 2275 C C . ASP A 1 331 ? 13.834 53.541 6.339 1.00 60.82 530 ASP A C 1
ATOM 2276 O O . ASP A 1 331 ? 13.739 54.664 5.857 1.00 60.93 530 ASP A O 1
ATOM 2281 N N . ILE A 1 332 ? 12.913 52.608 6.128 1.00 58.61 531 ILE A N 1
ATOM 2282 C CA . ILE A 1 332 ? 11.643 52.987 5.524 1.00 56.29 531 ILE A CA 1
ATOM 2283 C C . ILE A 1 332 ? 10.687 53.330 6.644 1.00 56.84 531 ILE A C 1
ATOM 2284 O O . ILE A 1 332 ? 10.350 52.480 7.460 1.00 57.26 531 ILE A O 1
ATOM 2289 N N . GLN A 1 333 ? 10.246 54.577 6.673 1.00 56.89 532 GLN A N 1
ATOM 2290 C CA . GLN A 1 333 ? 9.390 55.035 7.752 1.00 58.18 532 GLN A CA 1
ATOM 2291 C C . GLN A 1 333 ? 7.941 54.671 7.463 1.00 56.03 532 GLN A C 1
ATOM 2292 O O . GLN A 1 333 ? 7.521 54.698 6.302 1.00 54.01 532 GLN A O 1
ATOM 2298 N N . PRO A 1 334 ? 7.172 54.335 8.520 1.00 56.60 533 PRO A N 1
ATOM 2299 C CA . PRO A 1 334 ? 5.731 54.113 8.372 1.00 55.00 533 PRO A CA 1
ATOM 2300 C C . PRO A 1 334 ? 5.044 55.317 7.702 1.00 54.00 533 PRO A C 1
ATOM 2301 O O . PRO A 1 334 ? 5.296 56.455 8.069 1.00 53.98 533 PRO A O 1
ATOM 2305 N N . ARG A 1 335 ? 4.206 55.055 6.705 1.00 51.78 534 ARG A N 1
ATOM 2306 C CA . ARG A 1 335 ? 3.496 56.115 5.997 1.00 51.14 534 ARG A CA 1
ATOM 2307 C C . ARG A 1 335 ? 2.221 55.542 5.405 1.00 49.19 534 ARG A C 1
ATOM 2308 O O . ARG A 1 335 ? 2.244 54.462 4.799 1.00 47.79 534 ARG A O 1
ATOM 2316 N N . LYS A 1 336 ? 1.104 56.231 5.609 1.00 49.06 535 LYS A N 1
ATOM 2317 C CA . LYS A 1 336 ? -0.118 55.883 4.889 1.00 47.97 535 LYS A CA 1
ATOM 2318 C C . LYS A 1 336 ? -0.238 56.802 3.673 1.00 46.79 535 LYS A C 1
ATOM 2319 O O . LYS A 1 336 ? -0.487 57.996 3.804 1.00 47.95 535 LYS A O 1
ATOM 2321 N N . ASP A 1 337 ? -0.036 56.216 2.495 1.00 45.12 536 ASP A N 1
ATOM 2322 C CA . ASP A 1 337 ? 0.055 56.937 1.222 1.00 43.43 536 ASP A CA 1
ATOM 2323 C C . ASP A 1 337 ? -1.219 56.690 0.411 1.00 41.96 536 ASP A C 1
ATOM 2324 O O . ASP A 1 337 ? -1.453 55.602 -0.106 1.00 40.84 536 ASP A O 1
ATOM 2329 N N . ASP A 1 338 ? -2.042 57.718 0.306 1.00 42.31 537 ASP A N 1
ATOM 2330 C CA . ASP A 1 338 ? -3.334 57.595 -0.347 1.00 42.01 537 ASP A CA 1
ATOM 2331 C C . ASP A 1 338 ? -3.287 57.998 -1.833 1.00 40.21 537 ASP A C 1
ATOM 2332 O O . ASP A 1 338 ? -4.335 58.127 -2.471 1.00 40.07 537 ASP A O 1
ATOM 2337 N N . ARG A 1 339 ? -2.090 58.189 -2.393 1.00 38.94 538 ARG A N 1
ATOM 2338 C CA . ARG A 1 339 ? -1.979 58.643 -3.799 1.00 36.90 538 ARG A CA 1
ATOM 2339 C C . ARG A 1 339 ? -2.339 57.523 -4.767 1.00 35.02 538 ARG A C 1
ATOM 2340 O O . ARG A 1 339 ? -1.803 56.424 -4.654 1.00 34.70 538 ARG A O 1
ATOM 2348 N N . ILE A 1 340 ? -3.257 57.786 -5.699 1.00 33.67 539 ILE A N 1
ATOM 2349 C CA . ILE A 1 340 ? -3.644 56.764 -6.673 1.00 32.32 539 ILE A CA 1
ATOM 2350 C C . ILE A 1 340 ? -2.409 56.373 -7.486 1.00 31.93 539 ILE A C 1
ATOM 2351 O O . ILE A 1 340 ? -1.711 57.239 -8.023 1.00 31.60 539 ILE A O 1
ATOM 2356 N N . ALA A 1 341 ? -2.155 55.071 -7.564 1.00 31.26 540 ALA A N 1
ATOM 2357 C CA . ALA A 1 341 ? -0.988 54.539 -8.264 1.00 31.19 540 ALA A CA 1
ATOM 2358 C C . ALA A 1 341 ? -1.293 53.177 -8.879 1.00 30.01 540 ALA A C 1
ATOM 2359 O O . ALA A 1 341 ? -2.333 52.579 -8.592 1.00 31.02 540 ALA A O 1
ATOM 2361 N N . ASN A 1 342 ? -0.396 52.716 -9.749 1.00 29.27 541 ASN A N 1
ATOM 2362 C CA . ASN A 1 342 ? -0.453 51.403 -10.379 1.00 27.53 541 ASN A CA 1
ATOM 2363 C C . ASN A 1 342 ? 0.741 50.604 -9.914 1.00 27.48 541 ASN A C 1
ATOM 2364 O O . ASN A 1 342 ? 1.741 51.175 -9.496 1.00 28.08 541 ASN A O 1
ATOM 2369 N N . ASN A 1 343 ? 0.653 49.286 -10.014 1.00 27.20 542 ASN A N 1
ATOM 2370 C CA . ASN A 1 343 ? 1.828 48.447 -9.786 1.00 27.53 542 ASN A CA 1
ATOM 2371 C C . ASN A 1 343 ? 3.002 48.707 -10.753 1.00 27.30 542 ASN A C 1
ATOM 2372 O O . ASN A 1 343 ? 4.147 48.437 -10.408 1.00 27.90 542 ASN A O 1
ATOM 2377 N N . ILE A 1 344 ? 2.725 49.245 -11.946 1.00 26.54 543 ILE A N 1
ATOM 2378 C CA . ILE A 1 344 ? 3.806 49.690 -12.846 1.00 26.39 543 ILE A CA 1
ATOM 2379 C C . ILE A 1 344 ? 4.610 50.903 -12.306 1.00 27.10 543 ILE A C 1
ATOM 2380 O O . ILE A 1 344 ? 5.694 51.209 -12.825 1.00 27.67 543 ILE A O 1
ATOM 2385 N N . ASP A 1 345 ? 4.106 51.567 -11.266 1.00 27.67 544 ASP A N 1
ATOM 2386 C CA . ASP A 1 345 ? 4.864 52.627 -10.578 1.00 28.60 544 ASP A CA 1
ATOM 2387 C C . ASP A 1 345 ? 5.844 52.043 -9.566 1.00 29.64 544 ASP A C 1
ATOM 2388 O O . ASP A 1 345 ? 6.740 52.738 -9.072 1.00 30.59 544 ASP A O 1
ATOM 2401 N N . PRO A 1 347 ? 8.228 49.505 -9.936 1.00 31.08 546 PRO A N 1
ATOM 2402 C CA . PRO A 1 347 ? 9.655 49.362 -10.256 1.00 31.98 546 PRO A CA 1
ATOM 2403 C C . PRO A 1 347 ? 10.453 50.671 -10.239 1.00 32.14 546 PRO A C 1
ATOM 2404 O O . PRO A 1 347 ? 11.541 50.654 -9.693 1.00 33.34 546 PRO A O 1
ATOM 2408 N N . PRO A 1 348 ? 9.938 51.778 -10.848 1.00 31.32 547 PRO A N 1
ATOM 2409 C CA . PRO A 1 348 ? 10.662 53.067 -10.705 1.00 32.11 547 PRO A CA 1
ATOM 2410 C C . PRO A 1 348 ? 10.818 53.530 -9.251 1.00 33.53 547 PRO A C 1
ATOM 2411 O O . PRO A 1 348 ? 11.875 54.052 -8.871 1.00 34.33 547 PRO A O 1
ATOM 2415 N N . THR A 1 349 ? 9.776 53.335 -8.444 1.00 33.42 548 THR A N 1
ATOM 2416 C CA . THR A 1 349 ? 9.853 53.639 -7.011 1.00 34.42 548 THR A CA 1
ATOM 2417 C C . THR A 1 349 ? 10.926 52.813 -6.284 1.00 36.15 548 THR A C 1
ATOM 2418 O O . THR A 1 349 ? 11.724 53.361 -5.501 1.00 38.12 548 THR A O 1
ATOM 2422 N N . LEU A 1 350 ? 10.960 51.511 -6.557 1.00 36.12 549 LEU A N 1
ATOM 2423 C CA . LEU A 1 350 ? 11.867 50.599 -5.858 1.00 37.72 549 LEU A CA 1
ATOM 2424 C C . LEU A 1 350 ? 13.331 50.838 -6.222 1.00 38.89 549 LEU A C 1
ATOM 2425 O O . LEU A 1 350 ? 14.198 50.846 -5.331 1.00 41.43 549 LEU A O 1
ATOM 2430 N N . LEU A 1 351 ? 13.608 51.051 -7.512 1.00 38.08 550 LEU A N 1
ATOM 2431 C CA . LEU A 1 351 ? 14.967 51.401 -7.956 1.00 39.23 550 LEU A CA 1
ATOM 2432 C C . LEU A 1 351 ? 15.486 52.646 -7.243 1.00 40.89 550 LEU A C 1
ATOM 2433 O O . LEU A 1 351 ? 16.670 52.738 -6.880 1.00 42.25 550 LEU A O 1
ATOM 2438 N N . SER A 1 352 ? 14.585 53.600 -7.052 1.00 40.43 551 SER A N 1
ATOM 2439 C CA . SER A 1 352 ? 14.916 54.855 -6.414 1.00 42.13 551 SER A CA 1
ATOM 2440 C C . SER A 1 352 ? 15.234 54.610 -4.951 1.00 44.19 551 SER A C 1
ATOM 2441 O O . SER A 1 352 ? 16.165 55.217 -4.409 1.00 46.26 551 SER A O 1
ATOM 2444 N N . LEU A 1 353 ? 14.476 53.712 -4.318 1.00 44.14 552 LEU A N 1
ATOM 2445 C CA . LEU A 1 353 ? 14.689 53.372 -2.902 1.00 46.36 552 LEU A CA 1
ATOM 2446 C C . LEU A 1 353 ? 15.970 52.588 -2.640 1.00 48.21 552 LEU A C 1
ATOM 2447 O O . LEU A 1 353 ? 16.570 52.700 -1.559 1.00 50.53 552 LEU A O 1
ATOM 2452 N N . ILE A 1 354 ? 16.387 51.786 -3.617 1.00 47.81 553 ILE A N 1
ATOM 2453 C CA . ILE A 1 354 ? 17.565 50.922 -3.428 1.00 49.27 553 ILE A CA 1
ATOM 2454 C C . ILE A 1 354 ? 18.880 51.586 -3.855 1.00 50.19 553 ILE A C 1
ATOM 2455 O O . ILE A 1 354 ? 19.953 50.980 -3.753 1.00 51.33 553 ILE A O 1
ATOM 2460 N N . GLY A 1 355 ? 18.777 52.815 -4.346 1.00 49.14 554 GLY A N 1
ATOM 2461 C CA . GLY A 1 355 ? 19.948 53.587 -4.754 1.00 50.18 554 GLY A CA 1
ATOM 2462 C C . GLY A 1 355 ? 20.437 53.351 -6.171 1.00 49.13 554 GLY A C 1
ATOM 2463 O O . GLY A 1 355 ? 21.608 53.562 -6.460 1.00 49.60 554 GLY A O 1
ATOM 2464 N N . VAL A 1 356 ? 19.549 52.916 -7.062 1.00 41.92 555 VAL A N 1
ATOM 2465 C CA . VAL A 1 356 ? 19.942 52.692 -8.460 1.00 43.13 555 VAL A CA 1
ATOM 2466 C C . VAL A 1 356 ? 19.369 53.755 -9.386 1.00 41.65 555 VAL A C 1
ATOM 2467 O O . VAL A 1 356 ? 18.140 53.856 -9.535 1.00 39.08 555 VAL A O 1
ATOM 2471 N N . ASP A 1 357 ? 20.256 54.538 -10.005 1.00 42.57 556 ASP A N 1
ATOM 2472 C CA . ASP A 1 357 ? 19.854 55.526 -11.023 1.00 41.84 556 ASP A CA 1
ATOM 2473 C C . ASP A 1 357 ? 19.273 54.786 -12.229 1.00 41.39 556 ASP A C 1
ATOM 2474 O O . ASP A 1 357 ? 19.837 53.783 -12.670 1.00 43.35 556 ASP A O 1
ATOM 2479 N N . ALA A 1 358 ? 18.170 55.306 -12.762 1.00 38.29 557 ALA A N 1
ATOM 2480 C CA . ALA A 1 358 ? 17.368 54.607 -13.753 1.00 37.52 557 ALA A CA 1
ATOM 2481 C C . ALA A 1 358 ? 17.181 55.374 -15.053 1.00 37.06 557 ALA A C 1
ATOM 2482 O O . ALA A 1 358 ? 16.327 56.262 -15.141 1.00 35.30 557 ALA A O 1
ATOM 2484 N N . LYS A 1 359 ? 17.967 55.015 -16.061 1.00 38.90 558 LYS A N 1
ATOM 2485 C CA . LYS A 1 359 ? 17.760 55.492 -17.424 1.00 39.74 558 LYS A CA 1
ATOM 2486 C C . LYS A 1 359 ? 16.974 54.406 -18.155 1.00 39.73 558 LYS A C 1
ATOM 2487 O O . LYS A 1 359 ? 17.553 53.441 -18.645 1.00 42.02 558 LYS A O 1
ATOM 2493 N N . THR A 1 360 ? 15.648 54.544 -18.195 1.00 38.07 559 THR A N 1
ATOM 2494 C CA . THR A 1 360 ? 14.799 53.487 -18.718 1.00 37.65 559 THR A CA 1
ATOM 2495 C C . THR A 1 360 ? 13.641 54.087 -19.506 1.00 37.47 559 THR A C 1
ATOM 2496 O O . THR A 1 360 ? 13.378 55.291 -19.398 1.00 36.88 559 THR A O 1
ATOM 2500 N N . PRO A 1 361 ? 12.934 53.252 -20.296 1.00 37.96 560 PRO A N 1
ATOM 2501 C CA . PRO A 1 361 ? 11.737 53.736 -20.967 1.00 36.70 560 PRO A CA 1
ATOM 2502 C C . PRO A 1 361 ? 10.469 53.657 -20.109 1.00 34.03 560 PRO A C 1
ATOM 2503 O O . PRO A 1 361 ? 9.387 53.933 -20.612 1.00 33.73 560 PRO A O 1
ATOM 2515 N N . ILE A 1 363 ? 7.384 54.509 -17.886 1.00 28.76 562 ILE A N 1
ATOM 2516 C CA . ILE A 1 363 ? 6.590 55.708 -17.704 1.00 27.89 562 ILE A CA 1
ATOM 2517 C C . ILE A 1 363 ? 5.920 55.752 -16.323 1.00 26.83 562 ILE A C 1
ATOM 2518 O O . ILE A 1 363 ? 5.267 56.735 -15.972 1.00 26.98 562 ILE A O 1
ATOM 2523 N N . GLY A 1 364 ? 6.103 54.690 -15.538 1.00 26.98 563 GLY A N 1
ATOM 2524 C CA . GLY A 1 364 ? 5.641 54.664 -14.152 1.00 25.48 563 GLY A CA 1
ATOM 2525 C C . GLY A 1 364 ? 6.396 55.647 -13.263 1.00 25.54 563 GLY A C 1
ATOM 2526 O O . GLY A 1 364 ? 7.547 55.993 -13.535 1.00 25.97 563 GLY A O 1
ATOM 2527 N N . ARG A 1 365 ? 5.743 56.060 -12.181 1.00 24.83 564 ARG A N 1
ATOM 2528 C CA . ARG A 1 365 ? 6.189 57.166 -11.337 1.00 25.20 564 ARG A CA 1
ATOM 2529 C C . ARG A 1 365 ? 7.138 56.677 -10.244 1.00 26.05 564 ARG A C 1
ATOM 2530 O O . ARG A 1 365 ? 6.962 55.584 -9.694 1.00 25.68 564 ARG A O 1
ATOM 2538 N N . ASP A 1 366 ? 8.153 57.485 -9.964 1.00 26.34 565 ASP A N 1
ATOM 2539 C CA . ASP A 1 366 ? 9.009 57.293 -8.798 1.00 27.27 565 ASP A CA 1
ATOM 2540 C C . ASP A 1 366 ? 8.281 57.983 -7.669 1.00 27.18 565 ASP A C 1
ATOM 2541 O O . ASP A 1 366 ? 8.272 59.214 -7.565 1.00 27.99 565 ASP A O 1
ATOM 2546 N N . LEU A 1 367 ? 7.654 57.193 -6.819 1.00 27.65 566 LEU A N 1
ATOM 2547 C CA . LEU A 1 367 ? 6.748 57.765 -5.825 1.00 28.16 566 LEU A CA 1
ATOM 2548 C C . LEU A 1 367 ? 7.465 58.181 -4.541 1.00 29.39 566 LEU A C 1
ATOM 2549 O O . LEU A 1 367 ? 6.821 58.607 -3.582 1.00 29.63 566 LEU A O 1
ATOM 2554 N N . THR A 1 368 ? 8.793 58.069 -4.540 1.00 30.63 567 THR A N 1
ATOM 2555 C CA . THR A 1 368 ? 9.599 58.644 -3.470 1.00 32.97 567 THR A CA 1
ATOM 2556 C C . THR A 1 368 ? 9.627 60.165 -3.633 1.00 33.00 567 THR A C 1
ATOM 2557 O O . THR A 1 368 ? 10.022 60.888 -2.720 1.00 33.97 567 THR A O 1
ATOM 2561 N N . LYS A 1 369 ? 9.192 60.625 -4.805 1.00 31.90 568 LYS A N 1
ATOM 2562 C CA . LYS A 1 369 ? 9.181 62.031 -5.158 1.00 31.82 568 LYS A CA 1
ATOM 2563 C C . LYS A 1 369 ? 7.746 62.540 -5.232 1.00 31.70 568 LYS A C 1
ATOM 2564 O O . LYS A 1 369 ? 6.818 61.736 -5.405 1.00 31.43 568 LYS A O 1
ATOM 2570 N N . PRO A 1 370 ? 7.565 63.877 -5.111 1.00 32.16 569 PRO A N 1
ATOM 2571 C CA . PRO A 1 370 ? 6.238 64.484 -5.092 1.00 32.20 569 PRO A CA 1
ATOM 2572 C C . PRO A 1 370 ? 5.447 64.193 -6.344 1.00 30.69 569 PRO A C 1
ATOM 2573 O O . PRO A 1 370 ? 5.998 64.058 -7.431 1.00 30.04 569 PRO A O 1
ATOM 2577 N N . LEU A 1 371 ? 4.145 64.103 -6.172 1.00 30.64 570 LEU A N 1
ATOM 2578 C CA . LEU A 1 371 ? 3.259 63.885 -7.267 1.00 30.50 570 LEU A CA 1
ATOM 2579 C C . LEU A 1 371 ? 2.037 64.712 -6.932 1.00 32.12 570 LEU A C 1
ATOM 2580 O O . LEU A 1 371 ? 1.420 64.516 -5.875 1.00 32.51 570 LEU A O 1
ATOM 2585 N N . ALA A 1 372 ? 1.729 65.664 -7.807 1.00 32.48 571 ALA A N 1
ATOM 2586 C CA . ALA A 1 372 ? 0.590 66.556 -7.612 1.00 34.71 571 ALA A CA 1
ATOM 2587 C C . ALA A 1 372 ? -0.676 65.724 -7.641 1.00 34.49 571 ALA A C 1
ATOM 2588 O O . ALA A 1 372 ? -0.715 64.682 -8.305 1.00 33.06 571 ALA A O 1
ATOM 2590 N N . ARG A 1 373 ? -1.686 66.160 -6.894 1.00 36.12 572 ARG A N 1
ATOM 2591 C CA . ARG A 1 373 ? -2.989 65.501 -6.895 1.00 37.33 572 ARG A CA 1
ATOM 2592 C C . ARG A 1 373 ? -3.589 65.243 -8.277 1.00 36.91 572 ARG A C 1
ATOM 2593 O O . ARG A 1 373 ? -4.221 64.205 -8.493 1.00 37.24 572 ARG A O 1
ATOM 2601 N N . GLU A 1 374 ? -3.428 66.183 -9.204 1.00 36.92 573 GLU A N 1
ATOM 2602 C CA . GLU A 1 374 ? -4.064 66.039 -10.513 1.00 37.15 573 GLU A CA 1
ATOM 2603 C C . GLU A 1 374 ? -3.345 64.990 -11.378 1.00 34.57 573 GLU A C 1
ATOM 2604 O O . GLU A 1 374 ? -3.863 64.579 -12.423 1.00 33.99 573 GLU A O 1
ATOM 2610 N N . ASP A 1 375 ? -2.154 64.585 -10.932 1.00 32.48 574 ASP A N 1
ATOM 2611 C CA . ASP A 1 375 ? -1.371 63.549 -11.605 1.00 30.91 574 ASP A CA 1
ATOM 2612 C C . ASP A 1 375 ? -1.592 62.121 -11.062 1.00 29.71 574 ASP A C 1
ATOM 2613 O O . ASP A 1 375 ? -1.183 61.133 -11.699 1.00 28.35 574 ASP A O 1
ATOM 2618 N N . GLU A 1 376 ? -2.266 62.002 -9.918 1.00 29.38 575 GLU A N 1
ATOM 2619 C CA . GLU A 1 376 ? -2.638 60.686 -9.405 1.00 28.83 575 GLU A CA 1
ATOM 2620 C C . GLU A 1 376 ? -3.483 59.981 -10.446 1.00 27.84 575 GLU A C 1
ATOM 2621 O O . GLU A 1 376 ? -4.366 60.597 -11.027 1.00 28.29 575 GLU A O 1
ATOM 2627 N N . ARG A 1 377 ? -3.200 58.699 -10.683 1.00 26.38 576 ARG A N 1
ATOM 2628 C CA . ARG A 1 377 ? -3.916 57.924 -11.711 1.00 25.63 576 ARG A CA 1
ATOM 2629 C C . ARG A 1 377 ? -3.678 56.428 -11.586 1.00 25.38 576 ARG A C 1
ATOM 2630 O O . ARG A 1 377 ? -2.666 55.983 -11.013 1.00 24.64 576 ARG A O 1
ATOM 2638 N N . ALA A 1 378 ? -4.615 55.670 -12.149 1.00 24.94 577 ALA A N 1
ATOM 2639 C CA . ALA A 1 378 ? -4.485 54.227 -12.299 1.00 25.66 577 ALA A CA 1
ATOM 2640 C C . ALA A 1 378 ? -5.039 53.811 -13.654 1.00 26.36 577 ALA A C 1
ATOM 2641 O O . ALA A 1 378 ? -6.195 54.153 -14.021 1.00 26.81 577 ALA A O 1
ATOM 2659 N N . GLN A 1 381 ? -6.869 47.332 -17.132 1.00 30.36 580 GLN A N 1
ATOM 2660 C CA . GLN A 1 381 ? -7.368 46.600 -18.286 1.00 31.02 580 GLN A CA 1
ATOM 2661 C C . GLN A 1 381 ? -8.167 45.419 -17.807 1.00 31.64 580 GLN A C 1
ATOM 2662 O O . GLN A 1 381 ? -7.629 44.536 -17.137 1.00 31.23 580 GLN A O 1
ATOM 2668 N N . TYR A 1 382 ? -9.453 45.413 -18.153 1.00 32.76 581 TYR A N 1
ATOM 2669 C CA . TYR A 1 382 ? -10.332 44.299 -17.878 1.00 34.14 581 TYR A CA 1
ATOM 2670 C C . TYR A 1 382 ? -10.695 43.640 -19.211 1.00 35.67 581 TYR A C 1
ATOM 2671 O O . TYR A 1 382 ? -11.637 44.067 -19.892 1.00 36.05 581 TYR A O 1
ATOM 2680 N N . ASP A 1 383 ? -9.931 42.609 -19.582 1.00 36.12 582 ASP A N 1
ATOM 2681 C CA . ASP A 1 383 ? -10.067 41.966 -20.906 1.00 38.12 582 ASP A CA 1
ATOM 2682 C C . ASP A 1 383 ? -9.873 42.985 -22.048 1.00 37.39 582 ASP A C 1
ATOM 2683 O O . ASP A 1 383 ? -8.775 43.504 -22.241 1.00 36.40 582 ASP A O 1
ATOM 2688 N N . LYS A 1 384 ? -10.949 43.281 -22.773 1.00 38.02 583 LYS A N 1
ATOM 2689 C CA . LYS A 1 384 ? -10.907 44.207 -23.899 1.00 38.17 583 LYS A CA 1
ATOM 2690 C C . LYS A 1 384 ? -11.150 45.670 -23.487 1.00 37.35 583 LYS A C 1
ATOM 2691 O O . LYS A 1 384 ? -11.030 46.581 -24.313 1.00 37.84 583 LYS A O 1
ATOM 2693 N N . ASN A 1 385 ? -11.505 45.893 -22.223 1.00 36.22 584 ASN A N 1
ATOM 2694 C CA . ASN A 1 385 ? -11.785 47.246 -21.742 1.00 35.51 584 ASN A CA 1
ATOM 2695 C C . ASN A 1 385 ? -10.606 47.881 -21.011 1.00 33.56 584 ASN A C 1
ATOM 2696 O O . ASN A 1 385 ? -9.947 47.228 -20.218 1.00 33.06 584 ASN A O 1
ATOM 2701 N N . PHE A 1 386 ? -10.351 49.157 -21.300 1.00 33.01 585 PHE A N 1
ATOM 2702 C CA . PHE A 1 386 ? -9.282 49.915 -20.651 1.00 30.93 585 PHE A CA 1
ATOM 2703 C C . PHE A 1 386 ? -9.879 51.059 -19.860 1.00 31.01 585 PHE A C 1
ATOM 2704 O O . PHE A 1 386 ? -10.713 51.828 -20.376 1.00 31.91 585 PHE A O 1
ATOM 2712 N N . GLY A 1 387 ? -9.450 51.171 -18.608 1.00 29.87 586 GLY A N 1
ATOM 2713 C CA . GLY A 1 387 ? -9.903 52.231 -17.722 1.00 30.06 586 GLY A CA 1
ATOM 2714 C C . GLY A 1 387 ? -8.788 53.128 -17.233 1.00 29.21 586 GLY A C 1
ATOM 2715 O O . GLY A 1 387 ? -7.680 52.668 -16.953 1.00 27.42 586 GLY A O 1
ATOM 2716 N N . TYR A 1 388 ? -9.085 54.420 -17.157 1.00 30.23 587 TYR A N 1
ATOM 2717 C CA . TYR A 1 388 ? -8.147 55.418 -16.648 1.00 29.58 587 TYR A CA 1
ATOM 2718 C C . TYR A 1 388 ? -8.818 56.170 -15.497 1.00 30.33 587 TYR A C 1
ATOM 2719 O O . TYR A 1 388 ? -9.756 56.966 -15.694 1.00 32.09 587 TYR A O 1
ATOM 2728 N N . LEU A 1 389 ? -8.360 55.860 -14.293 1.00 29.90 588 LEU A N 1
ATOM 2729 C CA . LEU A 1 389 ? -8.867 56.442 -13.062 1.00 30.67 588 LEU A CA 1
ATOM 2730 C C . LEU A 1 389 ? -7.967 57.589 -12.596 1.00 30.58 588 LEU A C 1
ATOM 2731 O O . LEU A 1 389 ? -6.739 57.432 -12.497 1.00 29.62 588 LEU A O 1
ATOM 2736 N N . THR A 1 390 ? -8.581 58.745 -12.353 1.00 32.02 589 THR A N 1
ATOM 2737 C CA . THR A 1 390 ? -7.916 59.876 -11.696 1.00 32.42 589 THR A CA 1
ATOM 2738 C C . THR A 1 390 ? -8.794 60.358 -10.535 1.00 34.30 589 THR A C 1
ATOM 2739 O O . THR A 1 390 ? -9.888 59.843 -10.325 1.00 36.16 589 THR A O 1
ATOM 2743 N N . ARG A 1 391 ? -8.326 61.348 -9.784 1.00 42.63 590 ARG A N 1
ATOM 2744 C CA . ARG A 1 391 ? -9.080 61.826 -8.627 1.00 46.53 590 ARG A CA 1
ATOM 2745 C C . ARG A 1 391 ? -10.395 62.500 -9.019 1.00 48.25 590 ARG A C 1
ATOM 2746 O O . ARG A 1 391 ? -11.297 62.640 -8.194 1.00 51.14 590 ARG A O 1
ATOM 2754 N N . ASP A 1 392 ? -10.502 62.877 -10.292 1.00 46.68 591 ASP A N 1
ATOM 2755 C CA . ASP A 1 392 ? -11.595 63.720 -10.775 1.00 49.46 591 ASP A CA 1
ATOM 2756 C C . ASP A 1 392 ? -12.558 63.019 -11.719 1.00 48.25 591 ASP A C 1
ATOM 2757 O O . ASP A 1 392 ? -13.714 63.425 -11.858 1.00 50.53 591 ASP A O 1
ATOM 2762 N N . ASN A 1 393 ? -12.076 61.954 -12.347 1.00 45.75 592 ASN A N 1
ATOM 2763 C CA . ASN A 1 393 ? -12.807 61.289 -13.409 1.00 44.79 592 ASN A CA 1
ATOM 2764 C C . ASN A 1 393 ? -12.356 59.842 -13.588 1.00 42.65 592 ASN A C 1
ATOM 2765 O O . ASN A 1 393 ? -11.275 59.437 -13.133 1.00 41.71 592 ASN A O 1
ATOM 2770 N N . LEU A 1 394 ? -13.206 59.068 -14.250 1.00 42.53 593 LEU A N 1
ATOM 2771 C CA . LEU A 1 394 ? -12.850 57.743 -14.713 1.00 40.54 593 LEU A CA 1
ATOM 2772 C C . LEU A 1 394 ? -13.330 57.589 -16.144 1.00 39.99 593 LEU A C 1
ATOM 2773 O O . LEU A 1 394 ? -14.523 57.767 -16.432 1.00 41.36 593 LEU A O 1
ATOM 2778 N N . VAL A 1 395 ? -12.394 57.241 -17.022 1.00 37.87 594 VAL A N 1
ATOM 2779 C CA . VAL A 1 395 ? -12.695 57.006 -18.429 1.00 37.79 594 VAL A CA 1
ATOM 2780 C C . VAL A 1 395 ? -12.455 55.554 -18.781 1.00 36.95 594 VAL A C 1
ATOM 2781 O O . VAL A 1 395 ? -11.378 55.005 -18.527 1.00 34.87 594 VAL A O 1
ATOM 2785 N N . VAL A 1 396 ? -13.474 54.946 -19.375 1.00 38.42 595 VAL A N 1
ATOM 2786 C CA . VAL A 1 396 ? -13.400 53.574 -19.843 1.00 38.70 595 VAL A CA 1
ATOM 2787 C C . VAL A 1 396 ? -13.598 53.493 -21.360 1.00 39.49 595 VAL A C 1
ATOM 2788 O O . VAL A 1 396 ? -14.580 54.004 -21.900 1.00 40.49 595 VAL A O 1
ATOM 2792 N N . LEU A 1 397 ? -12.654 52.838 -22.025 1.00 38.36 596 LEU A N 1
ATOM 2793 C CA . LEU A 1 397 ? -12.682 52.625 -23.468 1.00 39.90 596 LEU A CA 1
ATOM 2794 C C . LEU A 1 397 ? -12.980 51.154 -23.753 1.00 41.32 596 LEU A C 1
ATOM 2795 O O . LEU A 1 397 ? -12.325 50.262 -23.208 1.00 39.19 596 LEU A O 1
ATOM 2800 N N . SER A 1 398 ? -13.973 50.909 -24.603 1.00 43.76 597 SER A N 1
ATOM 2801 C CA . SER A 1 398 ? -14.338 49.555 -24.978 1.00 46.41 597 SER A CA 1
ATOM 2802 C C . SER A 1 398 ? -14.320 49.379 -26.510 1.00 49.21 597 SER A C 1
ATOM 2803 O O . SER A 1 398 ? -14.287 50.386 -27.250 1.00 50.21 597 SER A O 1
ATOM 2806 N N . PRO A 1 399 ? -14.359 48.110 -26.999 1.00 50.95 598 PRO A N 1
ATOM 2807 C CA . PRO A 1 399 ? -14.421 47.852 -28.449 1.00 53.72 598 PRO A CA 1
ATOM 2808 C C . PRO A 1 399 ? -15.556 48.580 -29.171 1.00 56.19 598 PRO A C 1
ATOM 2809 O O . PRO A 1 399 ? -16.587 48.904 -28.567 1.00 56.76 598 PRO A O 1
ATOM 2813 N N . GLY A 1 400 ? -15.359 48.821 -30.466 1.00 57.59 599 GLY A N 1
ATOM 2814 C CA . GLY A 1 400 ? -16.313 49.572 -31.269 1.00 59.35 599 GLY A CA 1
ATOM 2815 C C . GLY A 1 400 ? -16.148 51.052 -30.996 1.00 55.81 599 GLY A C 1
ATOM 2816 O O . GLY A 1 400 ? -17.060 51.839 -31.261 1.00 57.15 599 GLY A O 1
ATOM 2817 N N . GLU A 1 401 ? -14.978 51.416 -30.460 1.00 86.78 600 GLU A N 1
ATOM 2818 C CA . GLU A 1 401 ? -14.617 52.794 -30.114 1.00 85.58 600 GLU A CA 1
ATOM 2819 C C . GLU A 1 401 ? -15.612 53.473 -29.173 1.00 86.15 600 GLU A C 1
ATOM 2820 O O . GLU A 1 401 ? -15.825 54.683 -29.253 1.00 87.55 600 GLU A O 1
ATOM 2826 N N . LYS A 1 402 ? -16.224 52.693 -28.288 1.00 85.59 601 LYS A N 1
ATOM 2827 C CA . LYS A 1 402 ? -17.175 53.234 -27.320 1.00 86.58 601 LYS A CA 1
ATOM 2828 C C . LYS A 1 402 ? -16.426 53.836 -26.135 1.00 83.94 601 LYS A C 1
ATOM 2829 O O . LYS A 1 402 ? -15.436 53.271 -25.652 1.00 81.07 601 LYS A O 1
ATOM 2831 N N . VAL A 1 403 ? -16.905 54.987 -25.682 1.00 85.28 602 VAL A N 1
ATOM 2832 C CA . VAL A 1 403 ? -16.243 55.750 -24.636 1.00 83.33 602 VAL A CA 1
ATOM 2833 C C . VAL A 1 403 ? -17.245 56.081 -23.533 1.00 85.13 602 VAL A C 1
ATOM 2834 O O . VAL A 1 403 ? -18.275 56.699 -23.789 1.00 88.47 602 VAL A O 1
ATOM 2838 N N . SER A 1 404 ? -16.940 55.651 -22.310 1.00 83.38 603 SER A N 1
ATOM 2839 C CA . SER A 1 404 ? -17.762 55.977 -21.144 1.00 85.34 603 SER A CA 1
ATOM 2840 C C . SER A 1 404 ? -16.997 56.903 -20.216 1.00 83.84 603 SER A C 1
ATOM 2841 O O . SER A 1 404 ? -15.798 56.726 -19.999 1.00 80.55 603 SER A O 1
ATOM 2844 N N . THR A 1 405 ? -17.699 57.890 -19.672 1.00 86.56 604 THR A N 1
ATOM 2845 C CA . THR A 1 405 ? -17.080 58.880 -18.802 1.00 85.78 604 THR A CA 1
ATOM 2846 C C . THR A 1 405 ? -17.830 58.947 -17.474 1.00 88.25 604 THR A C 1
ATOM 2847 O O . THR A 1 405 ? -19.059 59.099 -17.451 1.00 92.17 604 THR A O 1
ATOM 2859 N N . GLU A 1 407 ? -17.655 59.635 -12.825 1.00 91.60 606 GLU A N 1
ATOM 2860 C CA . GLU A 1 407 ? -17.059 60.094 -11.578 1.00 91.54 606 GLU A CA 1
ATOM 2861 C C . GLU A 1 407 ? -17.045 58.896 -10.642 1.00 91.86 606 GLU A C 1
ATOM 2862 O O . GLU A 1 407 ? -18.058 58.210 -10.490 1.00 95.02 606 GLU A O 1
ATOM 2864 N N . TYR A 1 408 ? -15.896 58.636 -10.028 1.00 88.94 607 TYR A N 1
ATOM 2865 C CA . TYR A 1 408 ? -15.755 57.482 -9.155 1.00 89.45 607 TYR A CA 1
ATOM 2866 C C . TYR A 1 408 ? -15.845 57.859 -7.680 1.00 92.60 607 TYR A C 1
ATOM 2867 O O . TYR A 1 408 ? -15.137 58.745 -7.206 1.00 91.54 607 TYR A O 1
ATOM 2876 N N . ASP A 1 409 ? -16.747 57.187 -6.973 1.00 96.89 608 ASP A N 1
ATOM 2877 C CA . ASP A 1 409 ? -16.917 57.379 -5.543 1.00 100.82 608 ASP A CA 1
ATOM 2878 C C . ASP A 1 409 ? -16.005 56.390 -4.842 1.00 99.42 608 ASP A C 1
ATOM 2879 O O . ASP A 1 409 ? -16.238 55.187 -4.882 1.00 100.27 608 ASP A O 1
ATOM 2884 N N . PHE A 1 410 ? -14.963 56.912 -4.208 1.00 56.61 609 PHE A N 1
ATOM 2885 C CA . PHE A 1 410 ? -13.908 56.086 -3.626 1.00 54.68 609 PHE A CA 1
ATOM 2886 C C . PHE A 1 410 ? -14.315 55.348 -2.357 1.00 56.03 609 PHE A C 1
ATOM 2887 O O . PHE A 1 410 ? -13.845 54.237 -2.121 1.00 54.10 609 PHE A O 1
ATOM 2895 N N . GLU A 1 411 ? -15.174 55.971 -1.547 1.00 61.00 610 GLU A N 1
ATOM 2896 C CA . GLU A 1 411 ? -15.742 55.337 -0.346 1.00 63.84 610 GLU A CA 1
ATOM 2897 C C . GLU A 1 411 ? -16.734 54.231 -0.717 1.00 62.99 610 GLU A C 1
ATOM 2898 O O . GLU A 1 411 ? -16.592 53.087 -0.286 1.00 61.39 610 GLU A O 1
ATOM 2904 N N . SER A 1 412 ? -17.731 54.594 -1.523 1.00 66.03 611 SER A N 1
ATOM 2905 C CA . SER A 1 412 ? -18.732 53.665 -2.043 1.00 68.74 611 SER A CA 1
ATOM 2906 C C . SER A 1 412 ? -18.157 52.582 -2.954 1.00 63.82 611 SER A C 1
ATOM 2907 O O . SER A 1 412 ? -18.666 51.461 -2.980 1.00 67.14 611 SER A O 1
ATOM 2910 N N . GLN A 1 413 ? -17.100 52.939 -3.701 1.00 58.39 612 GLN A N 1
ATOM 2911 C CA . GLN A 1 413 ? -16.552 52.113 -4.786 1.00 56.66 612 GLN A CA 1
ATOM 2912 C C . GLN A 1 413 ? -17.578 51.928 -5.908 1.00 61.27 612 GLN A C 1
ATOM 2913 O O . GLN A 1 413 ? -17.715 50.848 -6.486 1.00 65.07 612 GLN A O 1
ATOM 2919 N N . THR A 1 414 ? -18.298 53.012 -6.193 1.00 63.15 613 THR A N 1
ATOM 2920 C CA . THR A 1 414 ? -19.351 53.038 -7.205 1.00 69.54 613 THR A CA 1
ATOM 2921 C C . THR A 1 414 ? -19.145 54.237 -8.110 1.00 67.07 613 THR A C 1
ATOM 2922 O O . THR A 1 414 ? -18.442 55.181 -7.750 1.00 62.43 613 THR A O 1
ATOM 2934 N N . LYS A 1 416 ? -20.862 57.110 -11.199 1.00 78.29 615 LYS A N 1
ATOM 2935 C CA . LYS A 1 416 ? -21.994 57.795 -11.824 1.00 88.09 615 LYS A CA 1
ATOM 2936 C C . LYS A 1 416 ? -21.506 58.454 -13.119 1.00 84.13 615 LYS A C 1
ATOM 2937 O O . LYS A 1 416 ? -20.311 58.740 -13.235 1.00 74.68 615 LYS A O 1
ATOM 2939 N N . PRO A 1 417 ? -22.412 58.675 -14.100 1.00 93.14 616 PRO A N 1
ATOM 2940 C CA . PRO A 1 417 ? -22.084 59.392 -15.348 1.00 91.13 616 PRO A CA 1
ATOM 2941 C C . PRO A 1 417 ? -21.503 60.794 -15.109 1.00 86.72 616 PRO A C 1
ATOM 2942 O O . PRO A 1 417 ? -21.860 61.442 -14.127 1.00 91.09 616 PRO A O 1
ATOM 2946 N N . LEU A 1 418 ? -20.618 61.244 -16.001 1.00 80.65 617 LEU A N 1
ATOM 2947 C CA . LEU A 1 418 ? -19.916 62.532 -15.857 1.00 77.73 617 LEU A CA 1
ATOM 2948 C C . LEU A 1 418 ? -19.280 62.977 -17.170 1.00 74.41 617 LEU A C 1
ATOM 2949 O O . LEU A 1 418 ? -18.577 62.195 -17.816 1.00 69.56 617 LEU A O 1
ATOM 2954 N N . GLU A 1 419 ? -19.499 64.241 -17.528 1.00 78.65 618 GLU A N 1
ATOM 2955 C CA . GLU A 1 419 ? -18.923 64.846 -18.730 1.00 76.72 618 GLU A CA 1
ATOM 2956 C C . GLU A 1 419 ? -17.535 65.379 -18.428 1.00 71.78 618 GLU A C 1
ATOM 2957 O O . GLU A 1 419 ? -17.313 65.972 -17.374 1.00 74.19 618 GLU A O 1
ATOM 2963 N N . VAL A 1 420 ? -16.601 65.176 -19.352 1.00 67.94 619 VAL A N 1
ATOM 2964 C CA . VAL A 1 420 ? -15.228 65.657 -19.171 1.00 66.24 619 VAL A CA 1
ATOM 2965 C C . VAL A 1 420 ? -14.689 66.322 -20.427 1.00 67.40 619 VAL A C 1
ATOM 2966 O O . VAL A 1 420 ? -15.196 66.087 -21.526 1.00 67.60 619 VAL A O 1
ATOM 2970 N N . ASP A 1 421 ? -13.645 67.134 -20.256 1.00 69.85 620 ASP A N 1
ATOM 2971 C CA . ASP A 1 421 ? -12.959 67.787 -21.375 1.00 72.29 620 ASP A CA 1
ATOM 2972 C C . ASP A 1 421 ? -12.465 66.742 -22.378 1.00 70.09 620 ASP A C 1
ATOM 2973 O O . ASP A 1 421 ? -12.237 65.587 -22.006 1.00 68.01 620 ASP A O 1
ATOM 2975 N N . GLU A 1 422 ? -12.306 67.145 -23.639 1.00 72.05 621 GLU A N 1
ATOM 2976 C CA . GLU A 1 422 ? -11.728 66.274 -24.669 1.00 73.37 621 GLU A CA 1
ATOM 2977 C C . GLU A 1 422 ? -10.316 65.834 -24.275 1.00 76.98 621 GLU A C 1
ATOM 2978 O O . GLU A 1 422 ? -9.887 64.720 -24.590 1.00 79.23 621 GLU A O 1
ATOM 2980 N N . SER A 1 423 ? -9.614 66.712 -23.561 1.00 54.96 622 SER A N 1
ATOM 2981 C CA . SER A 1 423 ? -8.271 66.438 -23.057 1.00 52.19 622 SER A CA 1
ATOM 2982 C C . SER A 1 423 ? -8.224 65.274 -22.056 1.00 47.93 622 SER A C 1
ATOM 2983 O O . SER A 1 423 ? -7.194 64.616 -21.930 1.00 45.33 622 SER A O 1
ATOM 2986 N N . VAL A 1 424 ? -9.331 65.036 -21.351 1.00 47.75 623 VAL A N 1
ATOM 2987 C CA . VAL A 1 424 ? -9.425 63.917 -20.400 1.00 44.95 623 VAL A CA 1
ATOM 2988 C C . VAL A 1 424 ? -9.592 62.591 -21.144 1.00 43.64 623 VAL A C 1
ATOM 2989 O O . VAL A 1 424 ? -8.968 61.592 -20.788 1.00 40.35 623 VAL A O 1
ATOM 2993 N N . ILE A 1 425 ? -10.423 62.595 -22.186 1.00 46.25 624 ILE A N 1
ATOM 2994 C CA . ILE A 1 425 ? -10.588 61.411 -23.040 1.00 46.06 624 ILE A CA 1
ATOM 2995 C C . ILE A 1 425 ? -9.304 61.085 -23.812 1.00 44.82 624 ILE A C 1
ATOM 2996 O O . ILE A 1 425 ? -8.933 59.923 -23.927 1.00 43.61 624 ILE A O 1
ATOM 3001 N N . ASP A 1 426 ? -8.626 62.115 -24.312 1.00 46.57 625 ASP A N 1
ATOM 3002 C CA . ASP A 1 426 ? -7.424 61.949 -25.135 1.00 46.57 625 ASP A CA 1
ATOM 3003 C C . ASP A 1 426 ? -6.238 61.408 -24.344 1.00 43.07 625 ASP A C 1
ATOM 3004 O O . ASP A 1 426 ? -5.413 60.677 -24.884 1.00 42.32 625 ASP A O 1
ATOM 3009 N N . ARG A 1 427 ? -6.144 61.792 -23.074 1.00 41.73 626 ARG A N 1
ATOM 3010 C CA . ARG A 1 427 ? -5.090 61.300 -22.191 1.00 39.35 626 ARG A CA 1
ATOM 3011 C C . ARG A 1 427 ? -5.293 59.801 -21.903 1.00 36.77 626 ARG A C 1
ATOM 3012 O O . ARG A 1 427 ? -4.339 59.025 -21.875 1.00 35.89 626 ARG A O 1
ATOM 3020 N N . ALA A 1 428 ? -6.548 59.414 -21.707 1.00 36.84 627 ALA A N 1
ATOM 3021 C CA . ALA A 1 428 ? -6.928 58.021 -21.460 1.00 34.98 627 ALA A CA 1
ATOM 3022 C C . ALA A 1 428 ? -6.662 57.163 -22.696 1.00 35.06 627 ALA A C 1
ATOM 3023 O O . ALA A 1 428 ? -6.021 56.111 -22.605 1.00 33.29 627 ALA A O 1
ATOM 3025 N N . LYS A 1 429 ? -7.164 57.625 -23.842 1.00 37.46 628 LYS A N 1
ATOM 3026 C CA . LYS A 1 429 ? -6.968 56.949 -25.136 1.00 38.44 628 LYS A CA 1
ATOM 3027 C C . LYS A 1 429 ? -5.479 56.786 -25.449 1.00 37.59 628 LYS A C 1
ATOM 3028 O O . LYS A 1 429 ? -5.017 55.687 -25.791 1.00 36.78 628 LYS A O 1
ATOM 3034 N N . ALA A 1 430 ? -4.722 57.870 -25.293 1.00 38.22 629 ALA A N 1
ATOM 3035 C CA . ALA A 1 430 ? -3.280 57.848 -25.542 1.00 37.46 629 ALA A CA 1
ATOM 3036 C C . ALA A 1 430 ? -2.573 56.765 -24.706 1.00 34.89 629 ALA A C 1
ATOM 3037 O O . ALA A 1 430 ? -1.733 56.016 -25.220 1.00 34.78 629 ALA A O 1
ATOM 3039 N N . ASN A 1 431 ? -2.924 56.681 -23.427 1.00 32.83 630 ASN A N 1
ATOM 3040 C CA . ASN A 1 431 ? -2.360 55.665 -22.543 1.00 31.33 630 ASN A CA 1
ATOM 3041 C C . ASN A 1 431 ? -2.868 54.234 -22.821 1.00 30.93 630 ASN A C 1
ATOM 3042 O O . ASN A 1 431 ? -2.121 53.270 -22.665 1.00 30.65 630 ASN A O 1
ATOM 3047 N N . ALA A 1 432 ? -4.125 54.116 -23.256 1.00 31.53 631 ALA A N 1
ATOM 3048 C CA . ALA A 1 432 ? -4.699 52.847 -23.715 1.00 31.61 631 ALA A CA 1
ATOM 3049 C C . ALA A 1 432 ? -3.930 52.242 -24.891 1.00 32.10 631 ALA A C 1
ATOM 3050 O O . ALA A 1 432 ? -3.834 51.023 -25.014 1.00 32.28 631 ALA A O 1
ATOM 3052 N N . LEU A 1 433 ? -3.413 53.102 -25.764 1.00 33.08 632 LEU A N 1
ATOM 3053 C CA . LEU A 1 433 ? -2.766 52.681 -27.005 1.00 33.45 632 LEU A CA 1
ATOM 3054 C C . LEU A 1 433 ? -1.282 52.385 -26.876 1.00 32.73 632 LEU A C 1
ATOM 3055 O O . LEU A 1 433 ? -0.702 51.715 -27.743 1.00 33.07 632 LEU A O 1
ATOM 3060 N N . PHE A 1 434 ? -0.658 52.905 -25.823 1.00 30.53 633 PHE A N 1
ATOM 3061 C CA . PHE A 1 434 ? 0.806 52.964 -25.789 1.00 30.72 633 PHE A CA 1
ATOM 3062 C C . PHE A 1 434 ? 1.483 51.591 -25.851 1.00 30.30 633 PHE A C 1
ATOM 3063 O O . PHE A 1 434 ? 2.322 51.359 -26.723 1.00 31.68 633 PHE A O 1
ATOM 3071 N N . ALA A 1 435 ? 1.118 50.693 -24.939 1.00 29.12 634 ALA A N 1
ATOM 3072 C CA . ALA A 1 435 ? 1.752 49.382 -24.859 1.00 29.71 634 ALA A CA 1
ATOM 3073 C C . ALA A 1 435 ? 1.615 48.612 -26.166 1.00 31.08 634 ALA A C 1
ATOM 3074 O O . ALA A 1 435 ? 2.587 48.007 -26.639 1.00 32.80 634 ALA A O 1
ATOM 3076 N N . SER A 1 436 ? 0.420 48.657 -26.750 1.00 40.71 635 SER A N 1
ATOM 3077 C CA . SER A 1 436 ? 0.145 48.016 -28.033 1.00 44.00 635 SER A CA 1
ATOM 3078 C C . SER A 1 436 ? 1.074 48.541 -29.144 1.00 44.76 635 SER A C 1
ATOM 3079 O O . SER A 1 436 ? 1.625 47.761 -29.917 1.00 45.75 635 SER A O 1
ATOM 3082 N N . LYS A 1 437 ? 1.288 49.855 -29.184 1.00 44.07 636 LYS A N 1
ATOM 3083 C CA . LYS A 1 437 ? 2.178 50.442 -30.179 1.00 44.86 636 LYS A CA 1
ATOM 3084 C C . LYS A 1 437 ? 3.658 50.230 -29.850 1.00 43.26 636 LYS A C 1
ATOM 3085 O O . LYS A 1 437 ? 4.476 50.021 -30.754 1.00 44.72 636 LYS A O 1
ATOM 3091 N N . ALA A 1 438 ? 4.007 50.293 -28.566 1.00 40.70 637 ALA A N 1
ATOM 3092 C CA . ALA A 1 438 ? 5.407 50.146 -28.137 1.00 39.38 637 ALA A CA 1
ATOM 3093 C C . ALA A 1 438 ? 5.903 48.739 -28.427 1.00 40.48 637 ALA A C 1
ATOM 3094 O O . ALA A 1 438 ? 7.068 48.540 -28.809 1.00 40.75 637 ALA A O 1
ATOM 3096 N N . TYR A 1 439 ? 5.000 47.776 -28.235 1.00 41.33 638 TYR A N 1
ATOM 3097 C CA . TYR A 1 439 ? 5.259 46.377 -28.545 1.00 43.12 638 TYR A CA 1
ATOM 3098 C C . TYR A 1 439 ? 5.500 46.187 -30.042 1.00 46.08 638 TYR A C 1
ATOM 3099 O O . TYR A 1 439 ? 6.531 45.644 -30.439 1.00 47.23 638 TYR A O 1
ATOM 3108 N N . GLN A 1 440 ? 4.552 46.646 -30.861 1.00 47.92 639 GLN A N 1
ATOM 3109 C CA . GLN A 1 440 ? 4.680 46.614 -32.321 1.00 51.46 639 GLN A CA 1
ATOM 3110 C C . GLN A 1 440 ? 5.986 47.204 -32.841 1.00 51.49 639 GLN A C 1
ATOM 3111 O O . GLN A 1 440 ? 6.561 46.685 -33.794 1.00 53.22 639 GLN A O 1
ATOM 3117 N N . ASN A 1 441 ? 6.444 48.289 -32.217 1.00 49.16 640 ASN A N 1
ATOM 3118 C CA . ASN A 1 441 ? 7.562 49.054 -32.762 1.00 49.95 640 ASN A CA 1
ATOM 3119 C C . ASN A 1 441 ? 8.887 48.906 -32.024 1.00 48.84 640 ASN A C 1
ATOM 3120 O O . ASN A 1 441 ? 9.876 49.550 -32.388 1.00 49.43 640 ASN A O 1
ATOM 3125 N N . ASN A 1 442 ? 8.906 48.035 -31.017 1.00 47.29 641 ASN A N 1
ATOM 3126 C CA . ASN A 1 442 ? 10.115 47.741 -30.235 1.00 46.81 641 ASN A CA 1
ATOM 3127 C C . ASN A 1 442 ? 10.606 48.948 -29.455 1.00 45.47 641 ASN A C 1
ATOM 3128 O O . ASN A 1 442 ? 11.808 49.237 -29.406 1.00 46.02 641 ASN A O 1
ATOM 3133 N N . TRP A 1 443 ? 9.657 49.630 -28.816 1.00 43.67 642 TRP A N 1
ATOM 3134 C CA . TRP A 1 443 ? 9.964 50.842 -28.068 1.00 42.72 642 TRP A CA 1
ATOM 3135 C C . TRP A 1 443 ? 10.344 50.546 -26.631 1.00 41.39 642 TRP A C 1
ATOM 3136 O O . TRP A 1 443 ? 10.618 51.463 -25.858 1.00 41.03 642 TRP A O 1
ATOM 3147 N N . TYR A 1 444 ? 10.405 49.267 -26.285 1.00 40.61 643 TYR A N 1
ATOM 3148 C CA . TYR A 1 444 ? 10.574 48.902 -24.896 1.00 40.17 643 TYR A CA 1
ATOM 3149 C C . TYR A 1 444 ? 11.680 47.864 -24.690 1.00 41.50 643 TYR A C 1
ATOM 3150 O O . TYR A 1 444 ? 11.560 46.966 -23.854 1.00 41.33 643 TYR A O 1
ATOM 3159 N N . SER A 1 445 ? 12.769 48.029 -25.439 1.00 43.19 644 SER A N 1
ATOM 3160 C CA . SER A 1 445 ? 13.908 47.133 -25.379 1.00 45.04 644 SER A CA 1
ATOM 3161 C C . SER A 1 445 ? 14.805 47.449 -24.187 1.00 45.78 644 SER A C 1
ATOM 3162 O O . SER A 1 445 ? 14.666 48.495 -23.557 1.00 44.57 644 SER A O 1
ATOM 3165 N N . SER A 1 446 ? 15.741 46.545 -23.900 1.00 47.78 645 SER A N 1
ATOM 3166 C CA . SER A 1 446 ? 16.762 46.791 -22.878 1.00 49.89 645 SER A CA 1
ATOM 3167 C C . SER A 1 446 ? 18.031 47.462 -23.382 1.00 52.48 645 SER A C 1
ATOM 3168 O O . SER A 1 446 ? 19.022 47.519 -22.643 1.00 55.72 645 SER A O 1
ATOM 3171 N N . LYS A 1 447 ? 18.016 47.985 -24.612 1.00 52.13 646 LYS A N 1
ATOM 3172 C CA . LYS A 1 447 ? 19.186 48.714 -25.137 1.00 54.60 646 LYS A CA 1
ATOM 3173 C C . LYS A 1 447 ? 19.417 50.004 -24.339 1.00 55.21 646 LYS A C 1
ATOM 3174 O O . LYS A 1 447 ? 18.465 50.726 -24.014 1.00 52.29 646 LYS A O 1
ATOM 3176 N N . ARG A 1 448 ? 20.679 50.277 -24.014 1.00 58.62 647 ARG A N 1
ATOM 3177 C CA . ARG A 1 448 ? 21.057 51.438 -23.211 1.00 60.11 647 ARG A CA 1
ATOM 3178 C C . ARG A 1 448 ? 22.549 51.724 -23.363 1.00 65.15 647 ARG A C 1
ATOM 3179 O O . ARG A 1 448 ? 22.951 52.587 -24.143 1.00 66.64 647 ARG A O 1
ATOM 3181 N N . SER B 1 40 ? 11.954 6.135 -3.957 1.00 63.30 239 SER B N 1
ATOM 3182 C CA . SER B 1 40 ? 11.636 4.719 -4.323 1.00 60.74 239 SER B CA 1
ATOM 3183 C C . SER B 1 40 ? 10.252 4.325 -3.828 1.00 57.02 239 SER B C 1
ATOM 3184 O O . SER B 1 40 ? 9.680 5.003 -2.973 1.00 56.51 239 SER B O 1
ATOM 3187 N N . ALA B 1 41 ? 9.704 3.247 -4.392 1.00 54.33 240 ALA B N 1
ATOM 3188 C CA . ALA B 1 41 ? 8.456 2.671 -3.898 1.00 50.66 240 ALA B CA 1
ATOM 3189 C C . ALA B 1 41 ? 8.809 1.620 -2.855 1.00 49.19 240 ALA B C 1
ATOM 3190 O O . ALA B 1 41 ? 8.019 1.331 -1.959 1.00 47.59 240 ALA B O 1
ATOM 3192 N N . GLU B 1 42 ? 10.011 1.059 -2.987 1.00 50.37 241 GLU B N 1
ATOM 3193 C CA . GLU B 1 42 ? 10.522 0.107 -2.013 1.00 50.06 241 GLU B CA 1
ATOM 3194 C C . GLU B 1 42 ? 10.560 0.719 -0.622 1.00 50.31 241 GLU B C 1
ATOM 3195 O O . GLU B 1 42 ? 10.184 0.064 0.343 1.00 49.26 241 GLU B O 1
ATOM 3201 N N . GLN B 1 43 ? 10.977 1.982 -0.532 1.00 51.94 242 GLN B N 1
ATOM 3202 C CA . GLN B 1 43 ? 10.905 2.739 0.725 1.00 52.21 242 GLN B CA 1
ATOM 3203 C C . GLN B 1 43 ? 9.527 2.694 1.402 1.00 49.73 242 GLN B C 1
ATOM 3204 O O . GLN B 1 43 ? 9.443 2.737 2.629 1.00 49.51 242 GLN B O 1
ATOM 3206 N N . PHE B 1 44 ? 8.454 2.605 0.613 1.00 48.22 243 PHE B N 1
ATOM 3207 C CA . PHE B 1 44 ? 7.088 2.620 1.163 1.00 46.33 243 PHE B CA 1
ATOM 3208 C C . PHE B 1 44 ? 6.468 1.242 1.419 1.00 44.88 243 PHE B C 1
ATOM 3209 O O . PHE B 1 44 ? 5.793 1.044 2.428 1.00 44.03 243 PHE B O 1
ATOM 3217 N N . TYR B 1 45 ? 6.682 0.303 0.501 1.00 44.87 244 TYR B N 1
ATOM 3218 C CA . TYR B 1 45 ? 5.979 -0.974 0.550 1.00 43.84 244 TYR B CA 1
ATOM 3219 C C . TYR B 1 45 ? 6.895 -2.137 0.869 1.00 44.49 244 TYR B C 1
ATOM 3220 O O . TYR B 1 45 ? 6.444 -3.272 0.946 1.00 44.10 244 TYR B O 1
ATOM 3229 N N . GLY B 1 46 ? 8.182 -1.853 1.049 1.00 45.92 245 GLY B N 1
ATOM 3230 C CA . GLY B 1 46 ? 9.153 -2.896 1.364 1.00 47.11 245 GLY B CA 1
ATOM 3231 C C . GLY B 1 46 ? 9.864 -3.415 0.137 1.00 47.69 245 GLY B C 1
ATOM 3232 O O . GLY B 1 46 ? 9.381 -3.289 -0.991 1.00 46.87 245 GLY B O 1
ATOM 3233 N N . LYS B 1 47 ? 11.033 -3.992 0.362 1.00 49.41 246 LYS B N 1
ATOM 3234 C CA . LYS B 1 47 ? 11.805 -4.578 -0.710 1.00 50.19 246 LYS B CA 1
ATOM 3235 C C . LYS B 1 47 ? 11.171 -5.909 -1.115 1.00 49.01 246 LYS B C 1
ATOM 3236 O O . LYS B 1 47 ? 10.450 -6.533 -0.331 1.00 48.43 246 LYS B O 1
ATOM 3246 N N . ASP B 1 49 ? 12.534 -9.206 -3.991 1.00 50.12 248 ASP B N 1
ATOM 3247 C CA . ASP B 1 49 ? 13.545 -9.675 -4.936 1.00 51.55 248 ASP B CA 1
ATOM 3248 C C . ASP B 1 49 ? 13.033 -9.458 -6.363 1.00 49.98 248 ASP B C 1
ATOM 3249 O O . ASP B 1 49 ? 11.877 -9.774 -6.664 1.00 48.26 248 ASP B O 1
ATOM 3254 N N . ASN B 1 50 ? 13.893 -8.903 -7.221 1.00 50.97 249 ASN B N 1
ATOM 3255 C CA . ASN B 1 50 ? 13.521 -8.542 -8.603 1.00 50.53 249 ASN B CA 1
ATOM 3256 C C . ASN B 1 50 ? 12.872 -9.672 -9.381 1.00 49.19 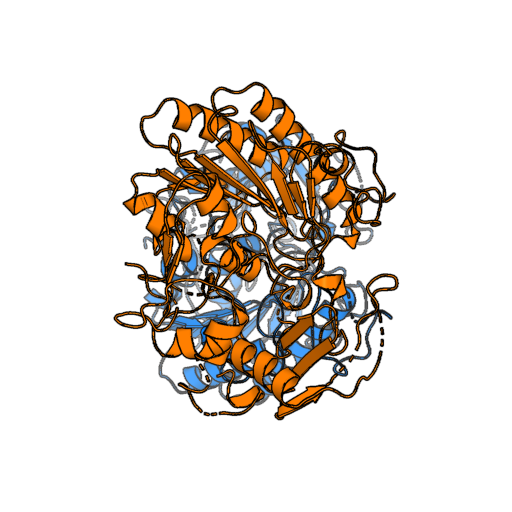249 ASN B C 1
ATOM 3257 O O . ASN B 1 50 ? 11.826 -9.481 -10.015 1.00 48.12 249 ASN B O 1
ATOM 3262 N N . GLN B 1 51 ? 13.493 -10.848 -9.316 1.00 49.70 250 GLN B N 1
ATOM 3263 C CA . GLN B 1 51 ? 12.994 -12.007 -10.030 1.00 48.87 250 GLN B CA 1
ATOM 3264 C C . GLN B 1 51 ? 11.610 -12.427 -9.542 1.00 47.54 250 GLN B C 1
ATOM 3265 O O . GLN B 1 51 ? 10.738 -12.701 -10.361 1.00 46.77 250 GLN B O 1
ATOM 3271 N N . LYS B 1 52 ? 11.402 -12.468 -8.223 1.00 47.63 251 LYS B N 1
ATOM 3272 C CA . LYS B 1 52 ? 10.080 -12.787 -7.676 1.00 47.09 251 LYS B CA 1
ATOM 3273 C C . LYS B 1 52 ? 9.041 -11.764 -8.147 1.00 46.08 251 LYS B C 1
ATOM 3274 O O . LYS B 1 52 ? 7.940 -12.120 -8.579 1.00 45.33 251 LYS B O 1
ATOM 3288 N N . LEU B 1 54 ? 9.148 -9.504 -10.713 1.00 31.85 253 LEU B N 1
ATOM 3289 C CA . LEU B 1 54 ? 8.949 -9.588 -12.159 1.00 32.00 253 LEU B CA 1
ATOM 3290 C C . LEU B 1 54 ? 8.122 -10.810 -12.582 1.00 32.16 253 LEU B C 1
ATOM 3291 O O . LEU B 1 54 ? 7.192 -10.668 -13.392 1.00 31.35 253 LEU B O 1
ATOM 3296 N N . ASP B 1 55 ? 8.422 -11.985 -12.012 1.00 34.06 254 ASP B N 1
ATOM 3297 C CA . ASP B 1 55 ? 7.610 -13.203 -12.240 1.00 34.76 254 ASP B CA 1
ATOM 3298 C C . ASP B 1 55 ? 6.129 -12.983 -11.894 1.00 33.36 254 ASP B C 1
ATOM 3299 O O . ASP B 1 55 ? 5.236 -13.391 -12.643 1.00 33.06 254 ASP B O 1
ATOM 3304 N N . LEU B 1 56 ? 5.859 -12.343 -10.761 1.00 32.35 255 LEU B N 1
ATOM 3305 C CA . LEU B 1 56 ? 4.456 -12.064 -10.396 1.00 31.58 255 LEU B CA 1
ATOM 3306 C C . LEU B 1 56 ? 3.809 -11.011 -11.281 1.00 29.81 255 LEU B C 1
ATOM 3307 O O . LEU B 1 56 ? 2.612 -11.104 -11.585 1.00 28.84 255 LEU B O 1
ATOM 3312 N N . VAL B 1 57 ? 4.587 -10.005 -11.676 1.00 30.14 256 VAL B N 1
ATOM 3313 C CA . VAL B 1 57 ? 4.110 -9.004 -12.645 1.00 29.18 256 VAL B CA 1
ATOM 3314 C C . VAL B 1 57 ? 3.739 -9.693 -13.978 1.00 29.71 256 VAL B C 1
ATOM 3315 O O . VAL B 1 57 ? 2.625 -9.492 -14.494 1.00 28.84 256 VAL B O 1
ATOM 3319 N N . ARG B 1 58 ? 4.631 -10.550 -14.485 1.00 31.33 257 ARG B N 1
ATOM 3320 C CA . ARG B 1 58 ? 4.380 -11.239 -15.759 1.00 31.97 257 ARG B CA 1
ATOM 3321 C C . ARG B 1 58 ? 3.188 -12.205 -15.669 1.00 32.34 257 ARG B C 1
ATOM 3322 O O . ARG B 1 58 ? 2.290 -12.172 -16.518 1.00 31.68 257 ARG B O 1
ATOM 3330 N N . ALA B 1 59 ? 3.164 -13.036 -14.627 1.00 33.05 258 ALA B N 1
ATOM 3331 C CA . ALA B 1 59 ? 2.047 -13.966 -14.422 1.00 33.43 258 ALA B CA 1
ATOM 3332 C C . ALA B 1 59 ? 0.692 -13.260 -14.283 1.00 31.95 258 ALA B C 1
ATOM 3333 O O . ALA B 1 59 ? -0.278 -13.625 -14.964 1.00 32.03 258 ALA B O 1
ATOM 3335 N N . SER B 1 60 ? 0.628 -12.250 -13.417 1.00 30.59 259 SER B N 1
ATOM 3336 C CA . SER B 1 60 ? -0.627 -11.550 -13.172 1.00 29.91 259 SER B CA 1
ATOM 3337 C C . SER B 1 60 ? -1.098 -10.747 -14.383 1.00 28.76 259 SER B C 1
ATOM 3338 O O . SER B 1 60 ? -2.296 -10.527 -14.527 1.00 30.03 259 SER B O 1
ATOM 3341 N N . SER B 1 61 ? -0.173 -10.318 -15.240 1.00 28.48 260 SER B N 1
ATOM 3342 C CA . SER B 1 61 ? -0.518 -9.576 -16.462 1.00 28.24 260 SER B CA 1
ATOM 3343 C C . SER B 1 61 ? -1.388 -10.346 -17.452 1.00 29.10 260 SER B C 1
ATOM 3344 O O . SER B 1 61 ? -2.206 -9.739 -18.151 1.00 28.47 260 SER B O 1
ATOM 3347 N N . THR B 1 62 ? -1.222 -11.670 -17.489 1.00 30.09 261 THR B N 1
ATOM 3348 C CA . THR B 1 62 ? -1.812 -12.538 -18.523 1.00 31.69 261 THR B CA 1
ATOM 3349 C C . THR B 1 62 ? -1.185 -12.375 -19.931 1.00 32.54 261 THR B C 1
ATOM 3350 O O . THR B 1 62 ? -1.635 -13.022 -20.882 1.00 34.03 261 THR B O 1
ATOM 3354 N N . LYS B 1 63 ? -0.163 -11.526 -20.071 1.00 31.86 262 LYS B N 1
ATOM 3355 C CA . LYS B 1 63 ? 0.447 -11.287 -21.406 1.00 33.26 262 LYS B CA 1
ATOM 3356 C C . LYS B 1 63 ? 1.132 -12.554 -21.921 1.00 35.44 262 LYS B C 1
ATOM 3357 O O . LYS B 1 63 ? 1.647 -13.345 -21.142 1.00 35.13 262 LYS B O 1
ATOM 3363 N N . ILE B 1 64 ? 1.102 -12.742 -23.234 1.00 37.27 263 ILE B N 1
ATOM 3364 C CA . ILE B 1 64 ? 1.670 -13.934 -23.863 1.00 40.61 263 ILE B CA 1
ATOM 3365 C C . ILE B 1 64 ? 3.042 -13.619 -24.468 1.00 40.74 263 ILE B C 1
ATOM 3366 O O . ILE B 1 64 ? 3.304 -12.480 -24.863 1.00 39.95 263 ILE B O 1
ATOM 3371 N N . ASP B 1 65 ? 3.917 -14.622 -24.501 1.00 42.00 264 ASP B N 1
ATOM 3372 C CA . ASP B 1 65 ? 5.214 -14.549 -25.199 1.00 42.98 264 ASP B CA 1
ATOM 3373 C C . ASP B 1 65 ? 6.198 -13.506 -24.683 1.00 42.18 264 ASP B C 1
ATOM 3374 O O . ASP B 1 65 ? 6.765 -12.718 -25.457 1.00 42.00 264 ASP B O 1
ATOM 3379 N N . PHE B 1 66 ? 6.417 -13.515 -23.377 1.00 41.05 265 PHE B N 1
ATOM 3380 C CA . PHE B 1 66 ? 7.509 -12.740 -22.802 1.00 41.09 265 PHE B CA 1
ATOM 3381 C C . PHE B 1 66 ? 8.834 -13.224 -23.336 1.00 44.03 265 PHE B C 1
ATOM 3382 O O . PHE B 1 66 ? 9.062 -14.426 -23.511 1.00 46.22 265 PHE B O 1
ATOM 3390 N N . ASP B 1 67 ? 9.696 -12.262 -23.607 1.00 44.35 266 ASP B N 1
ATOM 3391 C CA . ASP B 1 67 ? 11.004 -12.519 -24.101 1.00 47.15 266 ASP B CA 1
ATOM 3392 C C . ASP B 1 67 ? 11.868 -11.532 -23.338 1.00 47.37 266 ASP B C 1
ATOM 3393 O O . ASP B 1 67 ? 12.097 -10.418 -23.799 1.00 47.23 266 ASP B O 1
ATOM 3398 N N . PRO B 1 68 ? 12.330 -11.920 -22.137 1.00 48.15 267 PRO B N 1
ATOM 3399 C CA . PRO B 1 68 ? 13.028 -10.935 -21.323 1.00 48.39 267 PRO B CA 1
ATOM 3400 C C . PRO B 1 68 ? 14.491 -10.741 -21.753 1.00 51.67 267 PRO B C 1
ATOM 3401 O O . PRO B 1 68 ? 15.316 -10.342 -20.934 1.00 53.11 267 PRO B O 1
ATOM 3405 N N . THR B 1 69 ? 14.773 -10.999 -23.036 1.00 53.58 268 THR B N 1
ATOM 3406 C CA . THR B 1 69 ? 16.085 -10.776 -23.681 1.00 56.80 268 THR B CA 1
ATOM 3407 C C . THR B 1 69 ? 16.601 -9.333 -23.512 1.00 56.05 268 THR B C 1
ATOM 3408 O O . THR B 1 69 ? 17.729 -9.123 -23.054 1.00 57.93 268 THR B O 1
ATOM 3412 N N . LEU B 1 70 ? 15.767 -8.359 -23.885 1.00 52.75 269 LEU B N 1
ATOM 3413 C CA . LEU B 1 70 ? 16.147 -6.943 -23.875 1.00 51.88 269 LEU B CA 1
ATOM 3414 C C . LEU B 1 70 ? 15.442 -6.140 -22.777 1.00 48.56 269 LEU B C 1
ATOM 3415 O O . LEU B 1 70 ? 16.047 -5.260 -22.173 1.00 49.44 269 LEU B O 1
ATOM 3417 N N . LEU B 1 71 ? 14.164 -6.428 -22.539 1.00 44.87 270 LEU B N 1
ATOM 3418 C CA . LEU B 1 71 ? 13.408 -5.793 -21.454 1.00 41.81 270 LEU B CA 1
ATOM 3419 C C . LEU B 1 71 ? 12.605 -6.867 -20.732 1.00 39.93 270 LEU B C 1
ATOM 3420 O O . LEU B 1 71 ? 12.034 -7.752 -21.374 1.00 39.62 270 LEU B O 1
ATOM 3425 N N . PRO B 1 72 ? 12.607 -6.825 -19.389 1.00 38.35 271 PRO B N 1
ATOM 3426 C CA . PRO B 1 72 ? 12.038 -7.902 -18.587 1.00 35.77 271 PRO B CA 1
ATOM 3427 C C . PRO B 1 72 ? 10.556 -8.178 -18.853 1.00 33.01 271 PRO B C 1
ATOM 3428 O O . PRO B 1 72 ? 10.135 -9.327 -18.731 1.00 32.42 271 PRO B O 1
ATOM 3432 N N . THR B 1 73 ? 9.785 -7.159 -19.232 1.00 31.48 272 THR B N 1
ATOM 3433 C CA . THR B 1 73 ? 8.380 -7.395 -19.597 1.00 29.91 272 THR B CA 1
ATOM 3434 C C . THR B 1 73 ? 8.097 -7.339 -21.102 1.00 29.82 272 THR B C 1
ATOM 3435 O O . THR B 1 73 ? 6.934 -7.352 -21.520 1.00 28.50 272 THR B O 1
ATOM 3447 N N . ASN B 1 75 ? 7.066 -8.312 -24.498 1.00 29.49 274 ASN B N 1
ATOM 3448 C CA . ASN B 1 75 ? 6.153 -9.369 -24.895 1.00 29.29 274 ASN B CA 1
ATOM 3449 C C . ASN B 1 75 ? 5.567 -9.076 -26.261 1.00 29.24 274 ASN B C 1
ATOM 3450 O O . ASN B 1 75 ? 5.527 -7.925 -26.685 1.00 29.11 274 ASN B O 1
ATOM 3455 N N . SER B 1 76 ? 5.103 -10.113 -26.943 1.00 29.33 275 SER B N 1
ATOM 3456 C CA . SER B 1 76 ? 4.591 -9.934 -28.304 1.00 30.66 275 SER B CA 1
ATOM 3457 C C . SER B 1 76 ? 3.137 -10.276 -28.346 1.00 28.94 275 SER B C 1
ATOM 3458 O O . SER B 1 76 ? 2.754 -11.379 -27.980 1.00 29.71 275 SER B O 1
ATOM 3461 N N . ASN B 1 77 ? 2.323 -9.321 -28.779 1.00 28.48 276 ASN B N 1
ATOM 3462 C CA . ASN B 1 77 ? 0.897 -9.529 -28.860 1.00 27.44 276 ASN B CA 1
ATOM 3463 C C . ASN B 1 77 ? 0.403 -9.232 -30.279 1.00 28.14 276 ASN B C 1
ATOM 3464 O O . ASN B 1 77 ? 0.338 -8.070 -30.691 1.00 28.35 276 ASN B O 1
ATOM 3469 N N . PRO B 1 78 ? 0.055 -10.286 -31.036 1.00 29.43 277 PRO B N 1
ATOM 3470 C CA . PRO B 1 78 ? -0.363 -10.013 -32.404 1.00 29.70 277 PRO B CA 1
ATOM 3471 C C . PRO B 1 78 ? -1.732 -9.378 -32.382 1.00 27.98 277 PRO B C 1
ATOM 3472 O O . PRO B 1 78 ? -2.523 -9.669 -31.482 1.00 27.11 277 PRO B O 1
ATOM 3476 N N . ALA B 1 79 ? -2.008 -8.499 -33.343 1.00 27.72 278 ALA B N 1
ATOM 3477 C CA . ALA B 1 79 ? -3.276 -7.780 -33.334 1.00 26.52 278 ALA B CA 1
ATOM 3478 C C . ALA B 1 79 ? -4.431 -8.673 -33.713 1.00 27.20 278 ALA B C 1
ATOM 3479 O O . ALA B 1 79 ? -4.341 -9.460 -34.641 1.00 28.22 278 ALA B O 1
ATOM 3481 N N . THR B 1 80 ? -5.543 -8.511 -33.004 1.00 27.81 279 THR B N 1
ATOM 3482 C CA . THR B 1 80 ? -6.780 -9.200 -33.339 1.00 28.87 279 THR B CA 1
ATOM 3483 C C . THR B 1 80 ? -7.216 -8.812 -34.753 1.00 29.32 279 THR B C 1
ATOM 3484 O O . THR B 1 80 ? -7.575 -9.664 -35.548 1.00 30.80 279 THR B O 1
ATOM 3488 N N . TYR B 1 81 ? -7.141 -7.529 -35.068 1.00 28.67 280 TYR B N 1
ATOM 3489 C CA . TYR B 1 81 ? -7.466 -7.046 -36.406 1.00 29.97 280 TYR B CA 1
ATOM 3490 C C . TYR B 1 81 ? -6.274 -7.185 -37.370 1.00 30.84 280 TYR B C 1
ATOM 3491 O O . TYR B 1 81 ? -5.167 -6.708 -37.089 1.00 30.24 280 TYR B O 1
ATOM 3500 N N . GLN B 1 82 ? -6.495 -7.842 -38.499 1.00 34.02 281 GLN B N 1
ATOM 3501 C CA . GLN B 1 82 ? -5.379 -8.146 -39.406 1.00 35.80 281 GLN B CA 1
ATOM 3502 C C . GLN B 1 82 ? -5.557 -7.511 -40.793 1.00 36.09 281 GLN B C 1
ATOM 3503 O O . GLN B 1 82 ? -4.797 -7.811 -41.735 1.00 36.76 281 GLN B O 1
ATOM 3509 N N . GLY B 1 83 ? -6.549 -6.627 -40.910 1.00 34.42 282 GLY B N 1
ATOM 3510 C CA . GLY B 1 83 ? -6.774 -5.904 -42.163 1.00 34.58 282 GLY B CA 1
ATOM 3511 C C . GLY B 1 83 ? -5.966 -4.624 -42.253 1.00 32.27 282 GLY B C 1
ATOM 3512 O O . GLY B 1 83 ? -5.023 -4.424 -41.500 1.00 31.36 282 GLY B O 1
ATOM 3513 N N . LYS B 1 84 ? -6.347 -3.763 -43.197 1.00 32.11 283 LYS B N 1
ATOM 3514 C CA . LYS B 1 84 ? -5.700 -2.469 -43.419 1.00 31.06 283 LYS B CA 1
ATOM 3515 C C . LYS B 1 84 ? -5.550 -1.656 -42.129 1.00 28.72 283 LYS B C 1
ATOM 3516 O O . LYS B 1 84 ? -6.535 -1.423 -41.428 1.00 28.09 283 LYS B O 1
ATOM 3522 N N . ARG B 1 85 ? -4.324 -1.235 -41.828 1.00 27.93 284 ARG B N 1
ATOM 3523 C CA . ARG B 1 85 ? -4.029 -0.466 -40.618 1.00 26.23 284 ARG B CA 1
ATOM 3524 C C . ARG B 1 85 ? -4.972 0.744 -40.464 1.00 25.34 284 ARG B C 1
ATOM 3525 O O . ARG B 1 85 ? -5.118 1.556 -41.365 1.00 24.70 284 ARG B O 1
ATOM 3533 N N . LYS B 1 86 ? -5.612 0.840 -39.307 1.00 24.26 285 LYS B N 1
ATOM 3534 C CA . LYS B 1 86 ? -6.550 1.921 -39.039 1.00 23.82 285 LYS B CA 1
ATOM 3535 C C . LYS B 1 86 ? -5.904 3.088 -38.310 1.00 22.48 285 LYS B C 1
ATOM 3536 O O . LYS B 1 86 ? -4.859 2.941 -37.668 1.00 22.63 285 LYS B O 1
ATOM 3542 N N . ASN B 1 87 ? -6.514 4.245 -38.456 1.00 21.23 286 ASN B N 1
ATOM 3543 C CA . ASN B 1 87 ? -6.197 5.402 -37.631 1.00 21.47 286 ASN B CA 1
ATOM 3544 C C . ASN B 1 87 ? -6.721 5.193 -36.209 1.00 21.28 286 ASN B C 1
ATOM 3545 O O . ASN B 1 87 ? -7.722 4.481 -35.992 1.00 19.93 286 ASN B O 1
ATOM 3550 N N . LEU B 1 88 ? -6.040 5.819 -35.257 1.00 21.35 287 LEU B N 1
ATOM 3551 C CA . LEU B 1 88 ? -6.427 5.744 -33.861 1.00 21.60 287 LEU B CA 1
ATOM 3552 C C . LEU B 1 88 ? -6.544 7.154 -33.293 1.00 21.86 287 LEU B C 1
ATOM 3553 O O . LEU B 1 88 ? -5.621 7.937 -33.385 1.00 22.85 287 LEU B O 1
ATOM 3558 N N . VAL B 1 89 ? -7.691 7.459 -32.706 1.00 21.64 288 VAL B N 1
ATOM 3559 C CA . VAL B 1 89 ? -7.944 8.760 -32.109 1.00 21.40 288 VAL B CA 1
ATOM 3560 C C . VAL B 1 89 ? -8.390 8.545 -30.651 1.00 21.18 288 VAL B C 1
ATOM 3561 O O . VAL B 1 89 ? -9.374 7.831 -30.371 1.00 19.13 288 VAL B O 1
ATOM 3565 N N . ILE B 1 90 ? -7.630 9.132 -29.724 1.00 20.94 289 ILE B N 1
ATOM 3566 C CA . ILE B 1 90 ? -8.009 9.092 -28.313 1.00 20.26 289 ILE B CA 1
ATOM 3567 C C . ILE B 1 90 ? -8.563 10.459 -27.909 1.00 20.11 289 ILE B C 1
ATOM 3568 O O . ILE B 1 90 ? -7.862 11.450 -27.971 1.00 20.33 289 ILE B O 1
ATOM 3573 N N . LEU B 1 91 ? -9.832 10.489 -27.504 1.00 19.66 290 LEU B N 1
ATOM 3574 C CA . LEU B 1 91 ? -10.479 11.692 -27.004 1.00 19.36 290 LEU B CA 1
ATOM 3575 C C . LEU B 1 91 ? -10.437 11.636 -25.478 1.00 19.25 290 LEU B C 1
ATOM 3576 O O . LEU B 1 91 ? -11.342 11.068 -24.822 1.00 18.79 290 LEU B O 1
ATOM 3581 N N . LEU B 1 92 ? -9.359 12.176 -24.910 1.00 20.22 291 LEU B N 1
ATOM 3582 C CA . LEU B 1 92 ? -9.135 12.118 -23.465 1.00 20.00 291 LEU B CA 1
ATOM 3583 C C . LEU B 1 92 ? -9.994 13.171 -22.793 1.00 20.94 291 LEU B C 1
ATOM 3584 O O . LEU B 1 92 ? -10.004 14.339 -23.215 1.00 21.94 291 LEU B O 1
ATOM 3589 N N . GLN B 1 93 ? -10.706 12.767 -21.747 1.00 20.47 292 GLN B N 1
ATOM 3590 C CA . GLN B 1 93 ? -11.678 13.629 -21.092 1.00 21.50 292 GLN B CA 1
ATOM 3591 C C . GLN B 1 93 ? -11.181 14.095 -19.720 1.00 22.20 292 GLN B C 1
ATOM 3592 O O . GLN B 1 93 ? -11.056 13.280 -18.790 1.00 22.62 292 GLN B O 1
ATOM 3598 N N . GLU B 1 94 ? -10.858 15.382 -19.591 1.00 22.33 293 GLU B N 1
ATOM 3599 C CA . GLU B 1 94 ? -10.470 15.925 -18.284 1.00 22.78 293 GLU B CA 1
ATOM 3600 C C . GLU B 1 94 ? -11.507 15.696 -17.182 1.00 22.48 293 GLU B C 1
ATOM 3601 O O . GLU B 1 94 ? -12.669 16.103 -17.321 1.00 22.53 293 GLU B O 1
ATOM 3607 N N . SER B 1 95 ? -11.078 15.019 -16.114 1.00 21.94 294 SER B N 1
ATOM 3608 C CA . SER B 1 95 ? -11.857 14.865 -14.873 1.00 21.92 294 SER B CA 1
ATOM 3609 C C . SER B 1 95 ? -13.248 14.297 -15.049 1.00 21.75 294 SER B C 1
ATOM 3610 O O . SER B 1 95 ? -14.117 14.575 -14.257 1.00 21.65 294 SER B O 1
ATOM 3613 N N . LEU B 1 96 ? -13.448 13.450 -16.051 1.00 20.96 295 LEU B N 1
ATOM 3614 C CA . LEU B 1 96 ? -14.781 12.904 -16.267 1.00 21.21 295 LEU B CA 1
ATOM 3615 C C . LEU B 1 96 ? -14.967 11.588 -15.504 1.00 21.07 295 LEU B C 1
ATOM 3616 O O . LEU B 1 96 ? -14.938 10.507 -16.082 1.00 21.38 295 LEU B O 1
ATOM 3621 N N . GLY B 1 97 ? -15.164 11.677 -14.196 1.00 20.95 296 GLY B N 1
ATOM 3622 C CA . GLY B 1 97 ? -15.419 10.492 -13.400 1.00 20.99 296 GLY B CA 1
ATOM 3623 C C . GLY B 1 97 ? -16.767 9.886 -13.742 1.00 21.55 296 GLY B C 1
ATOM 3624 O O . GLY B 1 97 ? -17.664 10.573 -14.235 1.00 21.34 296 GLY B O 1
ATOM 3625 N N . ALA B 1 98 ? -16.883 8.581 -13.538 1.00 22.17 297 ALA B N 1
ATOM 3626 C CA . ALA B 1 98 ? -18.166 7.882 -13.681 1.00 23.22 297 ALA B CA 1
ATOM 3627 C C . ALA B 1 98 ? -19.279 8.528 -12.870 1.00 24.54 297 ALA B C 1
ATOM 3628 O O . ALA B 1 98 ? -20.458 8.377 -13.220 1.00 24.82 297 ALA B O 1
ATOM 3630 N N . GLN B 1 99 ? -18.926 9.218 -11.772 1.00 24.77 298 GLN B N 1
ATOM 3631 C CA . GLN B 1 99 ? -19.945 9.898 -10.931 1.00 25.98 298 GLN B CA 1
ATOM 3632 C C . GLN B 1 99 ? -20.708 10.960 -11.713 1.00 25.96 298 GLN B C 1
ATOM 3633 O O . GLN B 1 99 ? -21.818 11.330 -11.326 1.00 26.69 298 GLN B O 1
ATOM 3639 N N . PHE B 1 100 ? -20.116 11.439 -12.811 1.00 25.21 299 PHE B N 1
ATOM 3640 C CA . PHE B 1 100 ? -20.771 12.447 -13.656 1.00 25.35 299 PHE B CA 1
ATOM 3641 C C . PHE B 1 100 ? -21.474 11.835 -14.866 1.00 25.14 299 PHE B C 1
ATOM 3642 O O . PHE B 1 100 ? -21.966 12.560 -15.714 1.00 26.02 299 PHE B O 1
ATOM 3650 N N . VAL B 1 101 ? -21.513 10.513 -14.965 1.00 24.63 300 VAL B N 1
ATOM 3651 C CA . VAL B 1 101 ? -21.939 9.872 -16.225 1.00 24.32 300 VAL B CA 1
ATOM 3652 C C . VAL B 1 101 ? -23.225 9.088 -16.021 1.00 25.15 300 VAL B C 1
ATOM 3653 O O . VAL B 1 101 ? -23.231 8.064 -15.343 1.00 25.37 300 VAL B O 1
ATOM 3657 N N . GLY B 1 102 ? -24.305 9.557 -16.639 1.00 26.63 301 GLY B N 1
ATOM 3658 C CA . GLY B 1 102 ? -25.642 8.981 -16.415 1.00 28.66 301 GLY B CA 1
ATOM 3659 C C . GLY B 1 102 ? -25.729 7.482 -16.685 1.00 29.31 301 GLY B C 1
ATOM 3660 O O . GLY B 1 102 ? -26.314 6.737 -15.900 1.00 29.71 301 GLY B O 1
ATOM 3661 N N . SER B 1 103 ? -25.124 7.033 -17.789 1.00 28.88 302 SER B N 1
ATOM 3662 C CA . SER B 1 103 ? -25.205 5.616 -18.169 1.00 29.55 302 SER B CA 1
ATOM 3663 C C . SER B 1 103 ? -24.413 4.699 -17.217 1.00 29.41 302 SER B C 1
ATOM 3664 O O . SER B 1 103 ? -24.578 3.465 -17.253 1.00 30.49 302 SER B O 1
ATOM 3667 N N . LEU B 1 104 ? -23.572 5.312 -16.368 1.00 27.72 303 LEU B N 1
ATOM 3668 C CA A LEU B 1 104 ? -22.847 4.571 -15.337 0.50 27.44 303 LEU B CA 1
ATOM 3669 C CA B LEU B 1 104 ? -22.847 4.581 -15.332 0.50 27.11 303 LEU B CA 1
ATOM 3670 C C . LEU B 1 104 ? -23.454 4.795 -13.955 1.00 28.25 303 LEU B C 1
ATOM 3671 O O . LEU B 1 104 ? -22.791 4.608 -12.939 1.00 29.07 303 LEU B O 1
ATOM 3680 N N . GLY B 1 105 ? -24.727 5.186 -13.919 1.00 29.76 304 GLY B N 1
ATOM 3681 C CA . GLY B 1 105 ? -25.406 5.463 -12.650 1.00 30.98 304 GLY B CA 1
ATOM 3682 C C . GLY B 1 105 ? -25.005 6.784 -12.014 1.00 30.72 304 GLY B C 1
ATOM 3683 O O . GLY B 1 105 ? -25.345 7.039 -10.875 1.00 31.71 304 GLY B O 1
ATOM 3684 N N . GLY B 1 106 ? -24.276 7.626 -12.738 1.00 29.67 305 GLY B N 1
ATOM 3685 C CA . GLY B 1 106 ? -23.913 8.947 -12.217 1.00 29.08 305 GLY B CA 1
ATOM 3686 C C . GLY B 1 106 ? -24.987 10.007 -12.417 1.00 30.14 305 GLY B C 1
ATOM 3687 O O . GLY B 1 106 ? -26.147 9.708 -12.786 1.00 29.78 305 GLY B O 1
ATOM 3688 N N . LEU B 1 107 ? -24.606 11.254 -12.152 1.00 29.35 306 LEU B N 1
ATOM 3689 C CA . LEU B 1 107 ? -25.469 12.417 -12.434 1.00 30.37 306 LEU B CA 1
ATOM 3690 C C . LEU B 1 107 ? -25.796 12.525 -13.936 1.00 30.29 306 LEU B C 1
ATOM 3691 O O . LEU B 1 107 ? -24.975 12.126 -14.757 1.00 30.17 306 LEU B O 1
ATOM 3696 N N . PRO B 1 108 ? -26.984 13.071 -14.304 1.00 32.26 307 PRO B N 1
ATOM 3697 C CA . PRO B 1 108 ? -27.394 13.108 -15.724 1.00 31.88 307 PRO B CA 1
ATOM 3698 C C . PRO B 1 108 ? -26.681 14.193 -16.544 1.00 31.53 307 PRO B C 1
ATOM 3699 O O . PRO B 1 108 ? -27.333 15.029 -17.181 1.00 32.38 307 PRO B O 1
ATOM 3703 N N . LEU B 1 109 ? -25.351 14.168 -16.537 1.00 28.99 308 LEU B N 1
ATOM 3704 C CA . LEU B 1 109 ? -24.564 15.225 -17.158 1.00 28.63 308 LEU B CA 1
ATOM 3705 C C . LEU B 1 109 ? -24.004 14.879 -18.556 1.00 28.28 308 LEU B C 1
ATOM 3706 O O . LEU B 1 109 ? -23.372 15.729 -19.204 1.00 27.82 308 LEU B O 1
ATOM 3711 N N . THR B 1 110 ? -24.212 13.641 -19.010 1.00 27.67 309 THR B N 1
ATOM 3712 C CA . THR B 1 110 ? -23.598 13.177 -20.254 1.00 26.64 309 THR B CA 1
ATOM 3713 C C . THR B 1 110 ? -24.646 12.548 -21.205 1.00 26.99 309 THR B C 1
ATOM 3714 O O . THR B 1 110 ? -24.490 11.412 -21.599 1.00 26.67 309 THR B O 1
ATOM 3718 N N . PRO B 1 111 ? -25.712 13.290 -21.586 1.00 28.25 310 PRO B N 1
ATOM 3719 C CA . PRO B 1 111 ? -26.703 12.627 -22.457 1.00 29.31 310 PRO B CA 1
ATOM 3720 C C . PRO B 1 111 ? -26.114 12.209 -23.826 1.00 28.70 310 PRO B C 1
ATOM 3721 O O . PRO B 1 111 ? -26.500 11.176 -24.377 1.00 29.04 310 PRO B O 1
ATOM 3725 N N . ASN B 1 112 ? -25.162 12.970 -24.354 1.00 28.40 311 ASN B N 1
ATOM 3726 C CA . ASN B 1 112 ? -24.612 12.623 -25.663 1.00 28.03 311 ASN B CA 1
ATOM 3727 C C . ASN B 1 112 ? -23.739 11.391 -25.572 1.00 26.57 311 ASN B C 1
ATOM 3728 O O . ASN B 1 112 ? -23.893 10.441 -26.341 1.00 25.92 311 ASN B O 1
ATOM 3733 N N . LEU B 1 113 ? -22.823 11.409 -24.612 1.00 24.95 312 LEU B N 1
ATOM 3734 C CA . LEU B 1 113 ? -22.018 10.242 -24.336 1.00 23.82 312 LEU B CA 1
ATOM 3735 C C . LEU B 1 113 ? -22.870 9.016 -24.066 1.00 24.90 312 LEU B C 1
ATOM 3736 O O . LEU B 1 113 ? -22.551 7.951 -24.556 1.00 24.47 312 LEU B O 1
ATOM 3741 N N . ASP B 1 114 ? -23.961 9.172 -23.307 1.00 26.34 313 ASP B N 1
ATOM 3742 C CA . ASP B 1 114 ? -24.786 8.039 -22.948 1.00 28.12 313 ASP B CA 1
ATOM 3743 C C . ASP B 1 114 ? -25.347 7.371 -24.213 1.00 29.91 313 ASP B C 1
ATOM 3744 O O . ASP B 1 114 ? -25.403 6.140 -24.286 1.00 30.79 313 ASP B O 1
ATOM 3749 N N . GLU B 1 115 ? -25.761 8.178 -25.196 1.00 30.86 314 GLU B N 1
ATOM 3750 C CA . GLU B 1 115 ? -26.228 7.653 -26.490 1.00 32.13 314 GLU B CA 1
ATOM 3751 C C . GLU B 1 115 ? -25.122 6.902 -27.241 1.00 29.87 314 GLU B C 1
ATOM 3752 O O . GLU B 1 115 ? -25.327 5.763 -27.658 1.00 30.09 314 GLU B O 1
ATOM 3758 N N . LEU B 1 116 ? -23.953 7.534 -27.376 1.00 26.88 315 LEU B N 1
ATOM 3759 C CA . LEU B 1 116 ? -22.802 6.921 -28.060 1.00 25.64 315 LEU B CA 1
ATOM 3760 C C . LEU B 1 116 ? -22.347 5.590 -27.425 1.00 24.41 315 LEU B C 1
ATOM 3761 O O . LEU B 1 116 ? -21.845 4.679 -28.140 1.00 23.50 315 LEU B O 1
ATOM 3774 N N . GLN B 1 118 ? -24.246 3.349 -26.394 1.00 37.33 317 GLN B N 1
ATOM 3775 C CA . GLN B 1 118 ? -25.070 2.284 -26.956 1.00 36.86 317 GLN B CA 1
ATOM 3776 C C . GLN B 1 118 ? -24.596 1.771 -28.320 1.00 32.90 317 GLN B C 1
ATOM 3777 O O . GLN B 1 118 ? -25.117 0.772 -28.808 1.00 33.65 317 GLN B O 1
ATOM 3783 N N . GLU B 1 119 ? -23.615 2.446 -28.925 1.00 30.81 318 GLU B N 1
ATOM 3784 C CA . GLU B 1 119 ? -23.200 2.184 -30.306 1.00 28.91 318 GLU B CA 1
ATOM 3785 C C . GLU B 1 119 ? -21.823 1.519 -30.392 1.00 28.09 318 GLU B C 1
ATOM 3786 O O . GLU B 1 119 ? -21.404 1.065 -31.467 1.00 28.11 318 GLU B O 1
ATOM 3792 N N . GLY B 1 120 ? -21.106 1.460 -29.272 1.00 26.84 319 GLY B N 1
ATOM 3793 C CA . GLY B 1 120 ? -19.825 0.802 -29.277 1.00 26.42 319 GLY B CA 1
ATOM 3794 C C . GLY B 1 120 ? -19.564 -0.101 -28.097 1.00 25.04 319 GLY B C 1
ATOM 3795 O O . GLY B 1 120 ? -20.469 -0.586 -27.440 1.00 25.48 319 GLY B O 1
ATOM 3796 N N . TRP B 1 121 ? -18.286 -0.256 -27.816 1.00 25.31 320 TRP B N 1
ATOM 3797 C CA . TRP B 1 121 ? -17.764 -1.093 -26.748 1.00 25.23 320 TRP B CA 1
ATOM 3798 C C . TRP B 1 121 ? -17.591 -0.217 -25.469 1.00 24.84 320 TRP B C 1
ATOM 3799 O O . TRP B 1 121 ? -16.599 0.499 -25.292 1.00 25.97 320 TRP B O 1
ATOM 3810 N N . GLN B 1 122 ? -18.588 -0.313 -24.598 1.00 24.91 321 GLN B N 1
ATOM 3811 C CA . GLN B 1 122 ? -18.689 0.394 -23.327 1.00 26.12 321 GLN B CA 1
ATOM 3812 C C . GLN B 1 122 ? -18.010 -0.461 -22.241 1.00 25.63 321 GLN B C 1
ATOM 3813 O O . GLN B 1 122 ? -18.284 -1.646 -22.128 1.00 25.74 321 GLN B O 1
ATOM 3819 N N . PHE B 1 123 ? -17.123 0.132 -21.457 1.00 26.16 322 PHE B N 1
ATOM 3820 C CA . PHE B 1 123 ? -16.499 -0.559 -20.331 1.00 25.90 322 PHE B CA 1
ATOM 3821 C C . PHE B 1 123 ? -17.136 -0.024 -19.045 1.00 28.30 322 PHE B C 1
ATOM 3822 O O . PHE B 1 123 ? -17.024 1.168 -18.736 1.00 30.88 322 PHE B O 1
ATOM 3830 N N . THR B 1 124 ? -17.844 -0.890 -18.324 1.00 24.47 323 THR B N 1
ATOM 3831 C CA . THR B 1 124 ? -18.585 -0.449 -17.125 1.00 22.78 323 THR B CA 1
ATOM 3832 C C . THR B 1 124 ? -17.799 -0.553 -15.839 1.00 20.74 323 THR B C 1
ATOM 3833 O O . THR B 1 124 ? -18.279 -0.158 -14.782 1.00 19.51 323 THR B O 1
ATOM 3837 N N . GLN B 1 125 ? -16.566 -1.048 -15.924 1.00 20.27 324 GLN B N 1
ATOM 3838 C CA . GLN B 1 125 ? -15.746 -1.206 -14.745 1.00 19.22 324 GLN B CA 1
ATOM 3839 C C . GLN B 1 125 ? -14.338 -0.816 -15.092 1.00 18.00 324 GLN B C 1
ATOM 3840 O O . GLN B 1 125 ? -13.441 -1.576 -14.828 1.00 19.51 324 GLN B O 1
ATOM 3854 N N . TYR B 1 127 ? -11.018 1.680 -14.639 1.00 18.39 326 TYR B N 1
ATOM 3855 C CA . TYR B 1 127 ? -10.450 2.421 -13.517 1.00 17.48 326 TYR B CA 1
ATOM 3856 C C . TYR B 1 127 ? -9.183 3.097 -13.998 1.00 18.42 326 TYR B C 1
ATOM 3857 O O . TYR B 1 127 ? -8.348 2.471 -14.663 1.00 18.51 326 TYR B O 1
ATOM 3866 N N . ALA B 1 128 ? -9.055 4.389 -13.679 1.00 18.11 327 ALA B N 1
ATOM 3867 C CA . ALA B 1 128 ? -7.785 5.078 -13.912 1.00 18.47 327 ALA B CA 1
ATOM 3868 C C . ALA B 1 128 ? -6.757 4.580 -12.912 1.00 18.18 327 ALA B C 1
ATOM 3869 O O . ALA B 1 128 ? -7.091 4.128 -11.822 1.00 19.39 327 ALA B O 1
ATOM 3871 N N . THR B 1 129 ? -5.492 4.643 -13.265 1.00 18.47 328 THR B N 1
ATOM 3872 C CA . THR B 1 129 ? -4.473 4.193 -12.355 1.00 20.06 328 THR B CA 1
ATOM 3873 C C . THR B 1 129 ? -4.047 5.353 -11.448 1.00 20.24 328 THR B C 1
ATOM 3874 O O . THR B 1 129 ? -3.103 5.207 -10.658 1.00 20.93 328 THR B O 1
ATOM 3878 N N . GLY B 1 130 ? -4.648 6.519 -11.655 1.00 17.91 329 GLY B N 1
ATOM 3879 C CA . GLY B 1 130 ? -4.210 7.709 -10.934 1.00 18.94 329 GLY B CA 1
ATOM 3880 C C . GLY B 1 130 ? -5.271 8.754 -10.740 1.00 18.86 329 GLY B C 1
ATOM 3881 O O . GLY B 1 130 ? -6.469 8.522 -11.023 1.00 17.41 329 GLY B O 1
ATOM 3882 N N . THR B 1 131 ? -4.841 9.922 -10.249 1.00 20.98 330 THR B N 1
ATOM 3883 C CA . THR B 1 131 ? -5.782 11.038 -9.997 1.00 21.19 330 THR B CA 1
ATOM 3884 C C . THR B 1 131 ? -5.444 12.337 -10.749 1.00 22.03 330 THR B C 1
ATOM 3885 O O . THR B 1 131 ? -6.205 13.296 -10.695 1.00 23.81 330 THR B O 1
ATOM 3889 N N . ARG B 1 132 ? -4.275 12.382 -11.395 1.00 21.12 331 ARG B N 1
ATOM 3890 C CA . ARG B 1 132 ? -3.747 13.599 -11.991 1.00 22.03 331 ARG B CA 1
ATOM 3891 C C . ARG B 1 132 ? -3.718 13.426 -13.489 1.00 21.12 331 ARG B C 1
ATOM 3892 O O . ARG B 1 132 ? -3.537 12.305 -13.975 1.00 20.94 331 ARG B O 1
ATOM 3900 N N . SER B 1 133 ? -3.854 14.533 -14.204 1.00 22.04 332 SER B N 1
ATOM 3901 C CA . SER B 1 133 ? -3.943 14.515 -15.670 1.00 22.31 332 SER B CA 1
ATOM 3902 C C . SER B 1 133 ? -2.793 13.776 -16.333 1.00 22.16 332 SER B C 1
ATOM 3903 O O . SER B 1 133 ? -3.007 12.956 -17.238 1.00 21.09 332 SER B O 1
ATOM 3906 N N . VAL B 1 134 ? -1.571 14.065 -15.877 1.00 23.51 333 VAL B N 1
ATOM 3907 C CA . VAL B 1 134 ? -0.400 13.523 -16.541 1.00 24.37 333 VAL B CA 1
ATOM 3908 C C . VAL B 1 134 ? -0.329 11.994 -16.423 1.00 23.70 333 VAL B C 1
ATOM 3909 O O . VAL B 1 134 ? 0.294 11.334 -17.278 1.00 24.54 333 VAL B O 1
ATOM 3913 N N . ARG B 1 135 ? -0.926 11.436 -15.368 1.00 21.63 334 ARG B N 1
ATOM 3914 C CA . ARG B 1 135 ? -0.936 9.977 -15.205 1.00 20.79 334 ARG B CA 1
ATOM 3915 C C . ARG B 1 135 ? -1.984 9.323 -16.094 1.00 20.02 334 ARG B C 1
ATOM 3916 O O . ARG B 1 135 ? -1.806 8.185 -16.552 1.00 19.94 334 ARG B O 1
ATOM 3924 N N . GLY B 1 136 ? -3.070 10.039 -16.347 1.00 20.32 335 GLY B N 1
ATOM 3925 C CA . GLY B 1 136 ? -4.062 9.538 -17.311 1.00 20.53 335 GLY B CA 1
ATOM 3926 C C . GLY B 1 136 ? -3.438 9.588 -18.699 1.00 21.55 335 GLY B C 1
ATOM 3927 O O . GLY B 1 136 ? -3.683 8.721 -19.517 1.00 22.12 335 GLY B O 1
ATOM 3928 N N . ILE B 1 137 ? -2.632 10.615 -18.963 1.00 22.04 336 ILE B N 1
ATOM 3929 C CA . ILE B 1 137 ? -1.820 10.681 -20.193 1.00 22.82 336 ILE B CA 1
ATOM 3930 C C . ILE B 1 137 ? -0.791 9.543 -20.271 1.00 23.40 336 ILE B C 1
ATOM 3931 O O . ILE B 1 137 ? -0.705 8.836 -21.283 1.00 23.61 336 ILE B O 1
ATOM 3936 N N . GLU B 1 138 ? -0.007 9.380 -19.206 1.00 23.18 337 GLU B N 1
ATOM 3937 C CA . GLU B 1 138 ? 0.907 8.236 -19.080 1.00 23.74 337 GLU B CA 1
ATOM 3938 C C . GLU B 1 138 ? 0.232 6.892 -19.415 1.00 22.29 337 GLU B C 1
ATOM 3939 O O . GLU B 1 138 ? 0.766 6.102 -20.212 1.00 21.96 337 GLU B O 1
ATOM 3945 N N . ALA B 1 139 ? -0.953 6.664 -18.848 1.00 22.69 338 ALA B N 1
ATOM 3946 C CA . ALA B 1 139 ? -1.647 5.403 -19.018 1.00 22.51 338 ALA B CA 1
ATOM 3947 C C . ALA B 1 139 ? -2.018 5.131 -20.473 1.00 23.20 338 ALA B C 1
ATOM 3948 O O . ALA B 1 139 ? -1.726 4.056 -20.982 1.00 24.12 338 ALA B O 1
ATOM 3950 N N . VAL B 1 140 ? -2.656 6.093 -21.145 1.00 23.41 339 VAL B N 1
ATOM 3951 C CA . VAL B 1 140 ? -3.095 5.871 -22.534 1.00 23.52 339 VAL B CA 1
ATOM 3952 C C . VAL B 1 140 ? -1.989 5.975 -23.604 1.00 24.11 339 VAL B C 1
ATOM 3953 O O . VAL B 1 140 ? -2.159 5.484 -24.712 1.00 25.02 339 VAL B O 1
ATOM 3957 N N . THR B 1 141 ? -0.885 6.644 -23.298 1.00 24.05 340 THR B N 1
ATOM 3958 C CA . THR B 1 141 ? 0.183 6.794 -24.304 1.00 25.15 340 THR B CA 1
ATOM 3959 C C . THR B 1 141 ? 1.369 5.845 -24.112 1.00 24.82 340 THR B C 1
ATOM 3960 O O . THR B 1 141 ? 2.088 5.540 -25.069 1.00 25.15 340 THR B O 1
ATOM 3964 N N . THR B 1 142 ? 1.552 5.349 -22.888 1.00 22.84 341 THR B N 1
ATOM 3965 C CA . THR B 1 142 ? 2.682 4.461 -22.586 1.00 22.49 341 THR B CA 1
ATOM 3966 C C . THR B 1 142 ? 2.224 3.127 -22.015 1.00 21.89 341 THR B C 1
ATOM 3967 O O . THR B 1 142 ? 2.960 2.141 -22.083 1.00 22.35 341 THR B O 1
ATOM 3971 N N . GLY B 1 143 ? 1.010 3.101 -21.436 1.00 20.65 342 GLY B N 1
ATOM 3972 C CA . GLY B 1 143 ? 0.539 1.928 -20.728 1.00 19.67 342 GLY B CA 1
ATOM 3973 C C . GLY B 1 143 ? 1.286 1.610 -19.431 1.00 20.07 342 GLY B C 1
ATOM 3974 O O . GLY B 1 143 ? 1.080 0.538 -18.875 1.00 20.55 342 GLY B O 1
ATOM 3975 N N . PHE B 1 144 ? 2.129 2.537 -18.955 1.00 20.57 343 PHE B N 1
ATOM 3976 C CA . PHE B 1 144 ? 2.990 2.347 -17.763 1.00 21.49 343 PHE B CA 1
ATOM 3977 C C . PHE B 1 144 ? 2.127 2.386 -16.470 1.00 22.10 343 PHE B C 1
ATOM 3978 O O . PHE B 1 144 ? 1.270 3.252 -16.318 1.00 21.05 343 PHE B O 1
ATOM 3986 N N . PRO B 1 145 ? 2.354 1.443 -15.533 1.00 22.84 344 PRO B N 1
ATOM 3987 C CA . PRO B 1 145 ? 1.555 1.435 -14.292 1.00 23.21 344 PRO B CA 1
ATOM 3988 C C . PRO B 1 145 ? 2.005 2.533 -13.331 1.00 23.56 344 PRO B C 1
ATOM 3989 O O . PRO B 1 145 ? 3.008 3.186 -13.585 1.00 24.89 344 PRO B O 1
ATOM 3993 N N . PRO B 1 146 ? 1.242 2.763 -12.252 1.00 24.32 345 PRO B N 1
ATOM 3994 C CA . PRO B 1 146 ? 1.549 3.893 -11.379 1.00 24.22 345 PRO B CA 1
ATOM 3995 C C . PRO B 1 146 ? 2.682 3.614 -10.387 1.00 25.86 345 PRO B C 1
ATOM 3996 O O . PRO B 1 146 ? 3.075 2.462 -10.194 1.00 26.52 345 PRO B O 1
ATOM 4000 N N . SER B 1 147 ? 3.157 4.679 -9.748 1.00 26.30 346 SER B N 1
ATOM 4001 C CA . SER B 1 147 ? 4.126 4.609 -8.671 1.00 28.74 346 SER B CA 1
ATOM 4002 C C . SER B 1 147 ? 3.825 5.751 -7.703 1.00 29.13 346 SER B C 1
ATOM 4003 O O . SER B 1 147 ? 3.035 6.635 -8.030 1.00 27.96 346 SER B O 1
ATOM 4006 N N . PRO B 1 148 ? 4.444 5.736 -6.504 1.00 31.13 347 PRO B N 1
ATOM 4007 C CA . PRO B 1 148 ? 4.310 6.860 -5.577 1.00 32.56 347 PRO B CA 1
ATOM 4008 C C . PRO B 1 148 ? 4.810 8.177 -6.172 1.00 33.03 347 PRO B C 1
ATOM 4009 O O . PRO B 1 148 ? 4.431 9.245 -5.706 1.00 33.92 347 PRO B O 1
ATOM 4013 N N . SER B 1 149 ? 5.637 8.098 -7.204 1.00 33.14 348 SER B N 1
ATOM 4014 C CA . SER B 1 149 ? 6.149 9.293 -7.854 1.00 34.77 348 SER B CA 1
ATOM 4015 C C . SER B 1 149 ? 5.152 9.889 -8.838 1.00 32.86 348 SER B C 1
ATOM 4016 O O . SER B 1 149 ? 4.051 9.376 -9.031 1.00 32.28 348 SER B O 1
ATOM 4019 N N . ARG B 1 150 ? 5.544 10.995 -9.456 1.00 34.14 349 ARG B N 1
ATOM 4020 C CA . ARG B 1 150 ? 4.753 11.581 -10.530 1.00 32.31 349 ARG B CA 1
ATOM 4021 C C . ARG B 1 150 ? 4.758 10.644 -11.743 1.00 30.19 349 ARG B C 1
ATOM 4022 O O . ARG B 1 150 ? 5.627 9.773 -11.880 1.00 31.48 349 ARG B O 1
ATOM 4030 N N . ALA B 1 151 ? 3.794 10.830 -12.630 1.00 27.99 350 ALA B N 1
ATOM 4031 C CA . ALA B 1 151 ? 3.803 10.196 -13.945 1.00 26.71 350 ALA B CA 1
ATOM 4032 C C . ALA B 1 151 ? 5.115 10.498 -14.715 1.00 27.28 350 ALA B C 1
ATOM 4033 O O . ALA B 1 151 ? 5.721 11.559 -14.540 1.00 27.91 350 ALA B O 1
ATOM 4035 N N . VAL B 1 152 ? 5.529 9.545 -15.549 1.00 26.67 351 VAL B N 1
ATOM 4036 C CA . VAL B 1 152 ? 6.740 9.652 -16.380 1.00 27.81 351 VAL B CA 1
ATOM 4037 C C . VAL B 1 152 ? 6.760 10.869 -17.293 1.00 27.87 351 VAL B C 1
ATOM 4038 O O . VAL B 1 152 ? 7.827 11.288 -17.726 1.00 29.25 351 VAL B O 1
ATOM 4042 N N . VAL B 1 153 ? 5.583 11.418 -17.574 1.00 27.35 352 VAL B N 1
ATOM 4043 C CA . VAL B 1 153 ? 5.454 12.721 -18.242 1.00 28.69 352 VAL B CA 1
ATOM 4044 C C . VAL B 1 153 ? 6.325 13.815 -17.577 1.00 30.53 352 VAL B C 1
ATOM 4045 O O . VAL B 1 153 ? 6.848 14.707 -18.265 1.00 32.00 352 VAL B O 1
ATOM 4049 N N . LYS B 1 154 ? 6.488 13.744 -16.255 1.00 30.26 353 LYS B N 1
ATOM 4050 C CA . LYS B 1 154 ? 7.226 14.790 -15.546 1.00 31.91 353 LYS B CA 1
ATOM 4051 C C . LYS B 1 154 ? 8.606 14.376 -15.036 1.00 32.57 353 LYS B C 1
ATOM 4052 O O . LYS B 1 154 ? 9.349 15.225 -14.571 1.00 34.98 353 LYS B O 1
ATOM 4058 N N . LEU B 1 155 ? 8.961 13.097 -15.148 1.00 31.46 354 LEU B N 1
ATOM 4059 C CA . LEU B 1 155 ? 10.220 12.594 -14.569 1.00 32.67 354 LEU B CA 1
ATOM 4060 C C . LEU B 1 155 ? 11.358 12.764 -15.538 1.00 34.39 354 LEU B C 1
ATOM 4061 O O . LEU B 1 155 ? 11.166 12.649 -16.745 1.00 34.68 354 LEU B O 1
ATOM 4066 N N . SER B 1 156 ? 12.552 13.037 -15.019 1.00 36.67 355 SER B N 1
ATOM 4067 C CA . SER B 1 156 ? 13.631 13.484 -15.867 1.00 38.42 355 SER B CA 1
ATOM 4068 C C . SER B 1 156 ? 14.248 12.397 -16.763 1.00 38.97 355 SER B C 1
ATOM 4069 O O . SER B 1 156 ? 14.774 12.714 -17.843 1.00 39.33 355 SER B O 1
ATOM 4072 N N . LYS B 1 157 ? 14.205 11.136 -16.329 1.00 37.11 356 LYS B N 1
ATOM 4073 C CA . LYS B 1 157 ? 14.832 10.061 -17.121 1.00 37.66 356 LYS B CA 1
ATOM 4074 C C . LYS B 1 157 ? 13.990 9.616 -18.321 1.00 36.04 356 LYS B C 1
ATOM 4075 O O . LYS B 1 157 ? 14.495 8.972 -19.241 1.00 36.09 356 LYS B O 1
ATOM 4081 N N . SER B 1 158 ? 12.711 9.983 -18.311 1.00 33.71 357 SER B N 1
ATOM 4082 C CA . SER B 1 158 ? 11.750 9.507 -19.304 1.00 32.60 357 SER B CA 1
ATOM 4083 C C . SER B 1 158 ? 11.384 10.564 -20.344 1.00 33.31 357 SER B C 1
ATOM 4084 O O . SER B 1 158 ? 10.378 10.421 -21.045 1.00 29.98 357 SER B O 1
ATOM 4087 N N . GLN B 1 159 ? 12.201 11.618 -20.454 1.00 35.09 358 GLN B N 1
ATOM 4088 C CA . GLN B 1 159 ? 11.905 12.698 -21.404 1.00 36.95 358 GLN B CA 1
ATOM 4089 C C . GLN B 1 159 ? 12.330 12.362 -22.840 1.00 37.85 358 GLN B C 1
ATOM 4090 O O . GLN B 1 159 ? 11.999 13.099 -23.773 1.00 38.68 358 GLN B O 1
ATOM 4096 N N . THR B 1 160 ? 13.084 11.271 -22.994 1.00 38.13 359 THR B N 1
ATOM 4097 C CA . THR B 1 160 ? 13.473 10.715 -24.293 1.00 38.58 359 THR B CA 1
ATOM 4098 C C . THR B 1 160 ? 13.739 9.199 -24.169 1.00 37.58 359 THR B C 1
ATOM 4099 O O . THR B 1 160 ? 14.071 8.711 -23.088 1.00 36.74 359 THR B O 1
ATOM 4103 N N . GLY B 1 161 ? 13.596 8.461 -25.266 1.00 37.01 360 GLY B N 1
ATOM 4104 C CA . GLY B 1 161 ? 13.850 7.019 -25.257 1.00 36.77 360 GLY B CA 1
ATOM 4105 C C . GLY B 1 161 ? 12.817 6.206 -24.474 1.00 35.03 360 GLY B C 1
ATOM 4106 O O . GLY B 1 161 ? 13.022 5.011 -24.227 1.00 35.12 360 GLY B O 1
ATOM 4107 N N . PHE B 1 162 ? 11.710 6.833 -24.080 1.00 32.63 361 PHE B N 1
ATOM 4108 C CA . PHE B 1 162 ? 10.716 6.116 -23.272 1.00 31.38 361 PHE B CA 1
ATOM 4109 C C . PHE B 1 162 ? 9.660 5.442 -24.134 1.00 30.30 361 PHE B C 1
ATOM 4110 O O . PHE B 1 162 ? 9.208 5.995 -25.147 1.00 29.98 361 PHE B O 1
ATOM 4118 N N . PHE B 1 163 ? 9.246 4.246 -23.731 1.00 29.58 362 PHE B N 1
ATOM 4119 C CA . PHE B 1 163 ? 8.291 3.560 -24.550 1.00 27.88 362 PHE B CA 1
ATOM 4120 C C . PHE B 1 163 ? 6.997 4.376 -24.635 1.00 26.41 362 PHE B C 1
ATOM 4121 O O . PHE B 1 163 ? 6.426 4.741 -23.612 1.00 25.23 362 PHE B O 1
ATOM 4129 N N . THR B 1 164 ? 6.559 4.672 -25.855 1.00 26.16 363 THR B N 1
ATOM 4130 C CA . THR B 1 164 ? 5.186 5.158 -26.068 1.00 24.51 363 THR B CA 1
ATOM 4131 C C . THR B 1 164 ? 4.617 4.519 -27.322 1.00 24.27 363 THR B C 1
ATOM 4132 O O . THR B 1 164 ? 5.367 4.158 -28.237 1.00 24.81 363 THR B O 1
ATOM 4136 N N . ILE B 1 165 ? 3.294 4.436 -27.398 1.00 22.74 364 ILE B N 1
ATOM 4137 C CA . ILE B 1 165 ? 2.665 3.989 -28.637 1.00 23.52 364 ILE B CA 1
ATOM 4138 C C . ILE B 1 165 ? 2.774 5.002 -29.780 1.00 23.99 364 ILE B C 1
ATOM 4139 O O . ILE B 1 165 ? 2.637 4.609 -30.930 1.00 24.15 364 ILE B O 1
ATOM 4144 N N . ALA B 1 166 ? 2.993 6.293 -29.477 1.00 25.12 365 ALA B N 1
ATOM 4145 C CA . ALA B 1 166 ? 3.336 7.268 -30.537 1.00 26.33 365 ALA B CA 1
ATOM 4146 C C . ALA B 1 166 ? 4.646 6.883 -31.221 1.00 27.84 365 ALA B C 1
ATOM 4147 O O . ALA B 1 166 ? 4.733 6.831 -32.456 1.00 28.35 365 ALA B O 1
ATOM 4149 N N . ASP B 1 167 ? 5.668 6.614 -30.415 1.00 28.56 366 ASP B N 1
ATOM 4150 C CA . ASP B 1 167 ? 6.942 6.220 -30.974 1.00 29.93 366 ASP B CA 1
ATOM 4151 C C . ASP B 1 167 ? 6.761 4.917 -31.753 1.00 29.73 366 ASP B C 1
ATOM 4152 O O . ASP B 1 167 ? 7.199 4.823 -32.902 1.00 29.95 366 ASP B O 1
ATOM 4157 N N . LEU B 1 168 ? 6.053 3.948 -31.165 1.00 31.13 367 LEU B N 1
ATOM 4158 C CA . LEU B 1 168 ? 5.805 2.669 -31.856 1.00 31.66 367 LEU B CA 1
ATOM 4159 C C . LEU B 1 168 ? 5.067 2.859 -33.192 1.00 29.25 367 LEU B C 1
ATOM 4160 O O . LEU B 1 168 ? 5.437 2.273 -34.217 1.00 30.18 367 LEU B O 1
ATOM 4165 N N . LEU B 1 169 ? 4.057 3.710 -33.195 1.00 26.94 368 LEU B N 1
ATOM 4166 C CA . LEU B 1 169 ? 3.239 3.886 -34.395 1.00 25.86 368 LEU B CA 1
ATOM 4167 C C . LEU B 1 169 ? 3.931 4.732 -35.476 1.00 26.42 368 LEU B C 1
ATOM 4168 O O . LEU B 1 169 ? 3.791 4.464 -36.665 1.00 26.03 368 LEU B O 1
ATOM 4173 N N . LYS B 1 170 ? 4.667 5.759 -35.039 1.00 27.83 369 LYS B N 1
ATOM 4174 C CA . LYS B 1 170 ? 5.586 6.496 -35.901 1.00 29.74 369 LYS B CA 1
ATOM 4175 C C . LYS B 1 170 ? 6.528 5.542 -36.657 1.00 31.96 369 LYS B C 1
ATOM 4176 O O . LYS B 1 170 ? 6.772 5.703 -37.856 1.00 31.75 369 LYS B O 1
ATOM 4182 N N . GLU B 1 171 ? 7.081 4.555 -35.953 1.00 33.81 370 GLU B N 1
ATOM 4183 C CA . GLU B 1 171 ? 7.990 3.607 -36.606 1.00 35.90 370 GLU B CA 1
ATOM 4184 C C . GLU B 1 171 ? 7.223 2.759 -37.634 1.00 35.18 370 GLU B C 1
ATOM 4185 O O . GLU B 1 171 ? 7.790 2.340 -38.639 1.00 36.77 370 GLU B O 1
ATOM 4187 N N . GLN B 1 172 ? 5.931 2.544 -37.394 1.00 33.30 371 GLN B N 1
ATOM 4188 C CA . GLN B 1 172 ? 5.062 1.828 -38.335 1.00 33.22 371 GLN B CA 1
ATOM 4189 C C . GLN B 1 172 ? 4.475 2.765 -39.394 1.00 32.85 371 GLN B C 1
ATOM 4190 O O . GLN B 1 172 ? 3.498 2.415 -40.058 1.00 33.00 371 GLN B O 1
ATOM 4196 N N . GLY B 1 173 ? 5.057 3.963 -39.521 1.00 33.05 372 GLY B N 1
ATOM 4197 C CA . GLY B 1 173 ? 4.648 4.950 -40.522 1.00 32.37 372 GLY B CA 1
ATOM 4198 C C . GLY B 1 173 ? 3.360 5.733 -40.279 1.00 30.35 372 GLY B C 1
ATOM 4199 O O . GLY B 1 173 ? 2.763 6.243 -41.245 1.00 30.95 372 GLY B O 1
ATOM 4200 N N . TYR B 1 174 ? 2.940 5.850 -39.014 1.00 27.87 373 TYR B N 1
ATOM 4201 C CA . TYR B 1 174 ? 1.816 6.719 -38.654 1.00 26.14 373 TYR B CA 1
ATOM 4202 C C . TYR B 1 174 ? 2.255 8.170 -38.501 1.00 26.30 373 TYR B C 1
ATOM 4203 O O . TYR B 1 174 ? 3.339 8.443 -37.965 1.00 26.03 373 TYR B O 1
ATOM 4212 N N . HIS B 1 175 ? 1.400 9.109 -38.905 1.00 25.20 374 HIS B N 1
ATOM 4213 C CA . HIS B 1 175 ? 1.582 10.484 -38.417 1.00 25.90 374 HIS B CA 1
ATOM 4214 C C . HIS B 1 175 ? 1.080 10.584 -36.956 1.00 24.07 374 HIS B C 1
ATOM 4215 O O . HIS B 1 175 ? -0.014 10.093 -36.621 1.00 23.43 374 HIS B O 1
ATOM 4222 N N . THR B 1 176 ? 1.867 11.227 -36.090 1.00 24.12 375 THR B N 1
ATOM 4223 C CA . THR B 1 176 ? 1.542 11.270 -34.656 1.00 23.55 375 THR B CA 1
ATOM 4224 C C . THR B 1 176 ? 1.319 12.696 -34.185 1.00 24.28 375 THR B C 1
ATOM 4225 O O . THR B 1 176 ? 2.108 13.582 -34.495 1.00 26.09 375 THR B O 1
ATOM 4229 N N . GLN B 1 177 ? 0.224 12.915 -33.455 1.00 23.24 376 GLN B N 1
ATOM 4230 C CA . GLN B 1 177 ? -0.083 14.260 -32.999 1.00 23.61 376 GLN B CA 1
ATOM 4231 C C . GLN B 1 177 ? -0.809 14.338 -31.665 1.00 22.49 376 GLN B C 1
ATOM 4232 O O . GLN B 1 177 ? -1.525 13.408 -31.245 1.00 21.32 376 GLN B O 1
ATOM 4238 N N . PHE B 1 178 ? -0.609 15.479 -31.012 1.00 22.97 377 PHE B N 1
ATOM 4239 C CA . PHE B 1 178 ? -1.330 15.853 -29.812 1.00 22.77 377 PHE B CA 1
ATOM 4240 C C . PHE B 1 178 ? -2.143 17.090 -30.149 1.00 22.95 377 PHE B C 1
ATOM 4241 O O . PHE B 1 178 ? -1.624 18.001 -30.748 1.00 24.41 377 PHE B O 1
ATOM 4249 N N . ILE B 1 179 ? -3.437 17.065 -29.837 1.00 22.03 378 ILE B N 1
ATOM 4250 C CA . ILE B 1 179 ? -4.281 18.240 -30.018 1.00 23.22 378 ILE B CA 1
ATOM 4251 C C . ILE B 1 179 ? -4.823 18.726 -28.675 1.00 22.92 378 ILE B C 1
ATOM 4252 O O . ILE B 1 179 ? -5.475 17.967 -27.954 1.00 22.95 378 ILE B O 1
ATOM 4257 N N . TYR B 1 180 ? -4.532 19.988 -28.350 1.00 23.96 379 TYR B N 1
ATOM 4258 C CA . TYR B 1 180 ? -4.881 20.598 -27.066 1.00 23.82 379 TYR B CA 1
ATOM 4259 C C . TYR B 1 180 ? -5.486 21.991 -27.292 1.00 25.31 379 TYR B C 1
ATOM 4260 O O . TYR B 1 180 ? -5.195 22.641 -28.297 1.00 26.52 379 TYR B O 1
ATOM 4269 N N . GLY B 1 181 ? -6.312 22.449 -26.348 1.00 25.27 380 GLY B N 1
ATOM 4270 C CA . GLY B 1 181 ? -6.942 23.770 -26.440 1.00 26.91 380 GLY B CA 1
ATOM 4271 C C . GLY B 1 181 ? -6.183 24.920 -25.782 1.00 28.70 380 GLY B C 1
ATOM 4272 O O . GLY B 1 181 ? -6.487 26.092 -26.017 1.00 30.16 380 GLY B O 1
ATOM 4273 N N . GLY B 1 182 ? -5.182 24.586 -24.978 1.00 28.84 381 GLY B N 1
ATOM 4274 C CA . GLY B 1 182 ? -4.397 25.594 -24.255 1.00 30.99 381 GLY B CA 1
ATOM 4275 C C . GLY B 1 182 ? -2.943 25.496 -24.620 1.00 32.86 381 GLY B C 1
ATOM 4276 O O . GLY B 1 182 ? -2.611 25.096 -25.734 1.00 32.32 381 GLY B O 1
ATOM 4277 N N . GLU B 1 183 ? -2.078 25.875 -23.678 1.00 35.73 382 GLU B N 1
ATOM 4278 C CA . GLU B 1 183 ? -0.630 25.934 -23.869 1.00 38.61 382 GLU B CA 1
ATOM 4279 C C . GLU B 1 183 ? -0.076 24.548 -23.609 1.00 37.11 382 GLU B C 1
ATOM 4280 O O . GLU B 1 183 ? -0.179 24.047 -22.487 1.00 37.33 382 GLU B O 1
ATOM 4286 N N . ALA B 1 184 ? 0.488 23.911 -24.636 1.00 36.09 383 ALA B N 1
ATOM 4287 C CA . ALA B 1 184 ? 0.837 22.490 -24.519 1.00 34.02 383 ALA B CA 1
ATOM 4288 C C . ALA B 1 184 ? 2.019 22.217 -23.608 1.00 36.23 383 ALA B C 1
ATOM 4289 O O . ALA B 1 184 ? 2.248 21.064 -23.265 1.00 35.35 383 ALA B O 1
ATOM 4291 N N . ASN B 1 185 ? 2.765 23.256 -23.219 1.00 39.00 384 ASN B N 1
ATOM 4292 C CA . ASN B 1 185 ? 3.767 23.078 -22.185 1.00 41.74 384 ASN B CA 1
ATOM 4293 C C . ASN B 1 185 ? 3.208 23.066 -20.757 1.00 41.01 384 ASN B C 1
ATOM 4294 O O . ASN B 1 185 ? 3.954 22.877 -19.801 1.00 42.73 384 ASN B O 1
ATOM 4299 N N . PHE B 1 186 ? 1.897 23.243 -20.610 1.00 33.42 385 PHE B N 1
ATOM 4300 C CA . PHE B 1 186 ? 1.265 22.961 -19.318 1.00 33.44 385 PHE B CA 1
ATOM 4301 C C . PHE B 1 186 ? 1.568 21.508 -18.896 1.00 31.85 385 PHE B C 1
ATOM 4302 O O . PHE B 1 186 ? 1.557 20.605 -19.724 1.00 30.51 385 PHE B O 1
ATOM 4310 N N . ASP B 1 187 ? 1.869 21.299 -17.617 1.00 32.11 386 ASP B N 1
ATOM 4311 C CA . ASP B 1 187 ? 2.167 19.947 -17.076 1.00 31.77 386 ASP B CA 1
ATOM 4312 C C . ASP B 1 187 ? 3.278 19.237 -17.830 1.00 31.15 386 ASP B C 1
ATOM 4313 O O . ASP B 1 187 ? 3.325 18.007 -17.828 1.00 30.31 386 ASP B O 1
ATOM 4318 N N . ASN B 1 188 ? 4.132 20.016 -18.502 1.00 31.93 387 ASN B N 1
ATOM 4319 C CA . ASN B 1 188 ? 5.282 19.508 -19.292 1.00 31.74 387 ASN B CA 1
ATOM 4320 C C . ASN B 1 188 ? 4.879 18.593 -20.464 1.00 31.21 387 ASN B C 1
ATOM 4321 O O . ASN B 1 188 ? 5.687 17.808 -20.967 1.00 30.93 387 ASN B O 1
ATOM 4334 N N . LYS B 1 190 ? 4.166 19.042 -23.785 1.00 31.34 389 LYS B N 1
ATOM 4335 C CA . LYS B 1 190 ? 4.869 19.211 -25.054 1.00 32.37 389 LYS B CA 1
ATOM 4336 C C . LYS B 1 190 ? 6.263 18.589 -25.015 1.00 32.12 389 LYS B C 1
ATOM 4337 O O . LYS B 1 190 ? 6.597 17.819 -25.909 1.00 32.09 389 LYS B O 1
ATOM 4343 N N . THR B 1 191 ? 7.057 18.902 -23.983 1.00 32.22 390 THR B N 1
ATOM 4344 C CA . THR B 1 191 ? 8.413 18.339 -23.857 1.00 32.18 390 THR B CA 1
ATOM 4345 C C . THR B 1 191 ? 8.417 16.813 -23.909 1.00 31.01 390 THR B C 1
ATOM 4346 O O . THR B 1 191 ? 9.166 16.219 -24.690 1.00 31.15 390 THR B O 1
ATOM 4350 N N . PHE B 1 192 ? 7.554 16.189 -23.108 1.00 30.09 391 PHE B N 1
ATOM 4351 C CA . PHE B 1 192 ? 7.453 14.739 -23.074 1.00 29.37 391 PHE B CA 1
ATOM 4352 C C . PHE B 1 192 ? 7.063 14.141 -24.440 1.00 29.04 391 PHE B C 1
ATOM 4353 O O . PHE B 1 192 ? 7.629 13.139 -24.869 1.00 29.35 391 PHE B O 1
ATOM 4361 N N . PHE B 1 193 ? 6.082 14.746 -25.100 1.00 28.90 392 PHE B N 1
ATOM 4362 C CA . PHE B 1 193 ? 5.584 14.240 -26.381 1.00 28.31 392 PHE B CA 1
ATOM 4363 C C . PHE B 1 193 ? 6.644 14.329 -27.498 1.00 28.96 392 PHE B C 1
ATOM 4364 O O . PHE B 1 193 ? 6.925 13.341 -28.175 1.00 28.49 392 PHE B O 1
ATOM 4372 N N . PHE B 1 194 ? 7.251 15.502 -27.649 1.00 30.25 393 PHE B N 1
ATOM 4373 C CA . PHE B 1 194 ? 8.257 15.720 -28.701 1.00 32.50 393 PHE B CA 1
ATOM 4374 C C . PHE B 1 194 ? 9.464 14.845 -28.457 1.00 33.09 393 PHE B C 1
ATOM 4375 O O . PHE B 1 194 ? 10.139 14.428 -29.393 1.00 34.72 393 PHE B O 1
ATOM 4383 N N . GLY B 1 195 ? 9.708 14.555 -27.188 1.00 32.77 394 GLY B N 1
ATOM 4384 C CA . GLY B 1 195 ? 10.804 13.694 -26.802 1.00 34.13 394 GLY B CA 1
ATOM 4385 C C . GLY B 1 195 ? 10.526 12.236 -27.086 1.00 33.71 394 GLY B C 1
ATOM 4386 O O . GLY B 1 195 ? 11.456 11.445 -27.184 1.00 34.91 394 GLY B O 1
ATOM 4387 N N . ASN B 1 196 ? 9.248 11.877 -27.214 1.00 33.01 395 ASN B N 1
ATOM 4388 C CA . ASN B 1 196 ? 8.867 10.462 -27.283 1.00 32.39 395 ASN B CA 1
ATOM 4389 C C . ASN B 1 196 ? 7.881 10.055 -28.390 1.00 32.07 395 ASN B C 1
ATOM 4390 O O . ASN B 1 196 ? 6.898 9.349 -28.116 1.00 31.97 395 ASN B O 1
ATOM 4395 N N . GLY B 1 197 ? 8.143 10.499 -29.622 1.00 32.01 396 GLY B N 1
ATOM 4396 C CA . GLY B 1 197 ? 7.451 9.972 -30.784 1.00 31.48 396 GLY B CA 1
ATOM 4397 C C . GLY B 1 197 ? 6.294 10.778 -31.373 1.00 30.91 396 GLY B C 1
ATOM 4398 O O . GLY B 1 197 ? 5.690 10.349 -32.347 1.00 30.93 396 GLY B O 1
ATOM 4399 N N . PHE B 1 198 ? 5.982 11.936 -30.797 1.00 30.39 397 PHE B N 1
ATOM 4400 C CA . PHE B 1 198 ? 4.945 12.802 -31.356 1.00 30.18 397 PHE B CA 1
ATOM 4401 C C . PHE B 1 198 ? 5.518 13.742 -32.413 1.00 31.14 397 PHE B C 1
ATOM 4402 O O . PHE B 1 198 ? 6.430 14.539 -32.133 1.00 30.50 397 PHE B O 1
ATOM 4410 N N . ASP B 1 199 ? 4.984 13.650 -33.627 1.00 31.64 398 ASP B N 1
ATOM 4411 C CA . ASP B 1 199 ? 5.451 14.504 -34.729 1.00 33.43 398 ASP B CA 1
ATOM 4412 C C . ASP B 1 199 ? 4.997 15.947 -34.605 1.00 33.08 398 ASP B C 1
ATOM 4413 O O . ASP B 1 199 ? 5.730 16.876 -34.975 1.00 33.91 398 ASP B O 1
ATOM 4418 N N . GLN B 1 200 ? 3.766 16.124 -34.144 1.00 32.00 399 GLN B N 1
ATOM 4419 C CA . GLN B 1 200 ? 3.080 17.406 -34.263 1.00 31.69 399 GLN B CA 1
ATOM 4420 C C . GLN B 1 200 ? 2.254 17.674 -33.014 1.00 31.23 399 GLN B C 1
ATOM 4421 O O . GLN B 1 200 ? 1.617 16.767 -32.463 1.00 30.53 399 GLN B O 1
ATOM 4427 N N . ILE B 1 201 ? 2.269 18.925 -32.576 1.00 31.45 400 ILE B N 1
ATOM 4428 C CA . ILE B 1 201 ? 1.402 19.369 -31.497 1.00 31.71 400 ILE B CA 1
ATOM 4429 C C . ILE B 1 201 ? 0.521 20.498 -32.013 1.00 32.04 400 ILE B C 1
ATOM 4430 O O . ILE B 1 201 ? 1.012 21.446 -32.605 1.00 33.85 400 ILE B O 1
ATOM 4435 N N . VAL B 1 202 ? -0.783 20.366 -31.831 1.00 31.86 401 VAL B N 1
ATOM 4436 C CA . VAL B 1 202 ? -1.698 21.455 -32.116 1.00 31.93 401 VAL B CA 1
ATOM 4437 C C . VAL B 1 202 ? -2.122 22.025 -30.774 1.00 32.17 401 VAL B C 1
ATOM 4438 O O . VAL B 1 202 ? -2.683 21.313 -29.943 1.00 31.48 401 VAL B O 1
ATOM 4442 N N . GLU B 1 203 ? -1.845 23.309 -30.555 1.00 33.05 402 GLU B N 1
ATOM 4443 C CA . GLU B 1 203 ? -2.140 23.954 -29.261 1.00 33.19 402 GLU B CA 1
ATOM 4444 C C . GLU B 1 203 ? -2.824 25.305 -29.449 1.00 34.67 402 GLU B C 1
ATOM 4445 O O . GLU B 1 203 ? -3.225 25.641 -30.563 1.00 35.02 402 GLU B O 1
ATOM 4451 N N . GLU B 1 204 ? -2.968 26.072 -28.368 1.00 35.59 403 GLU B N 1
ATOM 4452 C CA . GLU B 1 204 ? -3.760 27.304 -28.399 1.00 37.47 403 GLU B CA 1
ATOM 4453 C C . GLU B 1 204 ? -3.346 28.266 -29.536 1.00 38.27 403 GLU B C 1
ATOM 4454 O O . GLU B 1 204 ? -4.205 28.785 -30.259 1.00 37.93 403 GLU B O 1
ATOM 4460 N N . LYS B 1 205 ? -2.037 28.462 -29.705 1.00 37.52 404 LYS B N 1
ATOM 4461 C CA . LYS B 1 205 ? -1.508 29.378 -30.730 1.00 40.21 404 LYS B CA 1
ATOM 4462 C C . LYS B 1 205 ? -1.845 28.969 -32.180 1.00 39.86 404 LYS B C 1
ATOM 4463 O O . LYS B 1 205 ? -1.485 29.680 -33.127 1.00 41.45 404 LYS B O 1
ATOM 4469 N N . ASN B 1 206 ? -2.529 27.836 -32.344 1.00 37.75 405 ASN B N 1
ATOM 4470 C CA . ASN B 1 206 ? -2.865 27.295 -33.662 1.00 37.65 405 ASN B CA 1
ATOM 4471 C C . ASN B 1 206 ? -4.348 27.463 -34.035 1.00 37.29 405 ASN B C 1
ATOM 4472 O O . ASN B 1 206 ? -4.762 27.091 -35.138 1.00 36.83 405 ASN B O 1
ATOM 4477 N N . TYR B 1 207 ? -5.138 28.028 -33.121 1.00 36.74 406 TYR B N 1
ATOM 4478 C CA . TYR B 1 207 ? -6.548 28.258 -33.377 1.00 36.87 406 TYR B CA 1
ATOM 4479 C C . TYR B 1 207 ? -6.682 29.663 -33.921 1.00 40.23 406 TYR B C 1
ATOM 4480 O O . TYR B 1 207 ? -6.289 30.634 -33.256 1.00 41.84 406 TYR B O 1
ATOM 4489 N N . THR B 1 208 ? -7.208 29.788 -35.135 1.00 42.09 407 THR B N 1
ATOM 4490 C CA . THR B 1 208 ? -7.251 31.114 -35.765 1.00 45.81 407 THR B CA 1
ATOM 4491 C C . THR B 1 208 ? -8.345 31.998 -35.179 1.00 46.15 407 THR B C 1
ATOM 4492 O O . THR B 1 208 ? -8.097 33.178 -34.879 1.00 48.38 407 THR B O 1
ATOM 4496 N N . ASN B 1 209 ? -9.543 31.441 -35.010 1.00 44.48 408 ASN B N 1
ATOM 4497 C CA . ASN B 1 209 ? -10.677 32.261 -34.592 1.00 45.14 408 ASN B CA 1
ATOM 4498 C C . ASN B 1 209 ? -11.663 31.481 -33.719 1.00 42.83 408 ASN B C 1
ATOM 4499 O O . ASN B 1 209 ? -12.808 31.244 -34.130 1.00 43.26 408 ASN B O 1
ATOM 4504 N N . PRO B 1 210 ? -11.225 31.087 -32.504 1.00 40.55 409 PRO B N 1
ATOM 4505 C CA . PRO B 1 210 ? -12.047 30.232 -31.645 1.00 38.11 409 PRO B CA 1
ATOM 4506 C C . PRO B 1 210 ? -13.294 30.955 -31.165 1.00 38.35 409 PRO B C 1
ATOM 4507 O O . PRO B 1 210 ? -13.261 32.170 -30.977 1.00 39.83 409 PRO B O 1
ATOM 4511 N N . GLY B 1 211 ? -14.386 30.213 -30.998 1.00 37.03 410 GLY B N 1
ATOM 4512 C CA . GLY B 1 211 ? -15.656 30.782 -30.544 1.00 37.47 410 GLY B CA 1
ATOM 4513 C C . GLY B 1 211 ? -15.580 31.324 -29.129 1.00 37.30 410 GLY B C 1
ATOM 4514 O O . GLY B 1 211 ? -16.124 32.384 -28.839 1.00 38.68 410 GLY B O 1
ATOM 4515 N N . PHE B 1 212 ? -14.892 30.598 -28.253 1.00 35.96 411 PHE B N 1
ATOM 4516 C CA . PHE B 1 212 ? -14.850 30.923 -26.829 1.00 35.71 411 PHE B CA 1
ATOM 4517 C C . PHE B 1 212 ? -13.479 30.643 -26.258 1.00 35.24 411 PHE B C 1
ATOM 4518 O O . PHE B 1 212 ? -12.910 29.575 -26.473 1.00 33.84 411 PHE B O 1
ATOM 4526 N N . VAL B 1 213 ? -12.944 31.624 -25.548 1.00 36.75 412 VAL B N 1
ATOM 4527 C CA . VAL B 1 213 ? -11.680 31.459 -24.845 1.00 37.50 412 VAL B CA 1
ATOM 4528 C C . VAL B 1 213 ? -11.904 31.670 -23.339 1.00 37.65 412 VAL B C 1
ATOM 4529 O O . VAL B 1 213 ? -12.556 32.629 -22.928 1.00 38.66 412 VAL B O 1
ATOM 4533 N N . GLY B 1 214 ? -11.405 30.731 -22.540 1.00 36.41 413 GLY B N 1
ATOM 4534 C CA . GLY B 1 214 ? -11.379 30.868 -21.084 1.00 36.75 413 GLY B CA 1
ATOM 4535 C C . GLY B 1 214 ? -9.962 30.708 -20.569 1.00 37.04 413 GLY B C 1
ATOM 4536 O O . GLY B 1 214 ? -9.007 30.669 -21.350 1.00 37.45 413 GLY B O 1
ATOM 4537 N N . SER B 1 215 ? -9.834 30.594 -19.253 1.00 37.04 414 SER B N 1
ATOM 4538 C CA . SER B 1 215 ? -8.536 30.547 -18.570 1.00 37.66 414 SER B CA 1
ATOM 4539 C C . SER B 1 215 ? -7.651 29.401 -19.021 1.00 36.06 414 SER B C 1
ATOM 4540 O O . SER B 1 215 ? -6.432 29.518 -18.997 1.00 36.97 414 SER B O 1
ATOM 4543 N N . TRP B 1 216 ? -8.267 28.290 -19.413 1.00 33.92 415 TRP B N 1
ATOM 4544 C CA . TRP B 1 216 ? -7.523 27.083 -19.754 1.00 32.98 415 TRP B CA 1
ATOM 4545 C C . TRP B 1 216 ? -7.351 26.884 -21.258 1.00 31.97 415 TRP B C 1
ATOM 4546 O O . TRP B 1 216 ? -6.892 25.830 -21.705 1.00 31.13 415 TRP B O 1
ATOM 4557 N N . GLY B 1 217 ? -7.706 27.909 -22.023 1.00 31.94 416 GLY B N 1
ATOM 4558 C CA . GLY B 1 217 ? -7.595 27.862 -23.474 1.00 32.06 416 GLY B CA 1
ATOM 4559 C C . GLY B 1 217 ? -8.936 27.879 -24.172 1.00 31.08 416 GLY B C 1
ATOM 4560 O O . GLY B 1 217 ? -9.942 28.311 -23.598 1.00 30.82 416 GLY B O 1
ATOM 4561 N N . VAL B 1 218 ? -8.957 27.393 -25.409 1.00 30.50 417 VAL B N 1
ATOM 4562 C CA . VAL B 1 218 ? -10.183 27.423 -26.195 1.00 30.31 417 VAL B CA 1
ATOM 4563 C C . VAL B 1 218 ? -11.192 26.441 -25.605 1.00 28.59 417 VAL B C 1
ATOM 4564 O O . VAL B 1 218 ? -10.827 25.475 -24.922 1.00 28.45 417 VAL B O 1
ATOM 4568 N N . SER B 1 219 ? -12.463 26.699 -25.836 1.00 28.42 418 SER B N 1
ATOM 4569 C CA . SER B 1 219 ? -13.498 25.786 -25.358 1.00 27.31 418 SER B CA 1
ATOM 4570 C C . SER B 1 219 ? -13.392 24.402 -26.021 1.00 25.67 418 SER B C 1
ATOM 4571 O O . SER B 1 219 ? -12.800 24.250 -27.095 1.00 24.35 418 SER B O 1
ATOM 4574 N N . ASP B 1 220 ? -13.979 23.400 -25.374 1.00 25.01 419 ASP B N 1
ATOM 4575 C CA . ASP B 1 220 ? -14.000 22.050 -25.938 1.00 25.09 419 ASP B CA 1
ATOM 4576 C C . ASP B 1 220 ? -14.680 21.952 -27.341 1.00 25.42 419 ASP B C 1
ATOM 4577 O O . ASP B 1 220 ? -14.307 21.083 -28.130 1.00 24.94 419 ASP B O 1
ATOM 4582 N N . GLU B 1 221 ? -15.643 22.820 -27.661 1.00 26.95 420 GLU B N 1
ATOM 4583 C CA . GLU B 1 221 ? -16.216 22.788 -29.026 1.00 27.97 420 GLU B CA 1
ATOM 4584 C C . GLU B 1 221 ? -15.169 23.198 -30.071 1.00 29.01 420 GLU B C 1
ATOM 4585 O O . GLU B 1 221 ? -15.051 22.565 -31.109 1.00 29.06 420 GLU B O 1
ATOM 4591 N N . ASP B 1 222 ? -14.398 24.243 -29.763 1.00 29.68 421 ASP B N 1
ATOM 4592 C CA . ASP B 1 222 ? -13.281 24.665 -30.608 1.00 30.10 421 ASP B CA 1
ATOM 4593 C C . ASP B 1 222 ? -12.198 23.589 -30.742 1.00 28.74 421 ASP B C 1
ATOM 4594 O O . ASP B 1 222 ? -11.636 23.395 -31.824 1.00 29.28 421 ASP B O 1
ATOM 4599 N N . LEU B 1 223 ? -11.886 22.918 -29.637 1.00 26.54 422 LEU B N 1
ATOM 4600 C CA . LEU B 1 223 ? -10.974 21.771 -29.658 1.00 25.46 422 LEU B CA 1
ATOM 4601 C C . LEU B 1 223 ? -11.433 20.704 -30.669 1.00 24.18 422 LEU B C 1
ATOM 4602 O O . LEU B 1 223 ? -10.642 20.235 -31.493 1.00 23.34 422 LEU B O 1
ATOM 4607 N N . TYR B 1 224 ? -12.709 20.332 -30.577 1.00 23.19 423 TYR B N 1
ATOM 4608 C CA . TYR B 1 224 ? -13.260 19.291 -31.432 1.00 23.41 423 TYR B CA 1
ATOM 4609 C C . TYR B 1 224 ? -13.394 19.741 -32.889 1.00 24.44 423 TYR B C 1
ATOM 4610 O O . TYR B 1 224 ? -13.105 18.954 -33.784 1.00 24.07 423 TYR B O 1
ATOM 4619 N N . ASN B 1 225 ? -13.810 20.989 -33.120 1.00 25.55 424 ASN B N 1
ATOM 4620 C CA . ASN B 1 225 ? -13.760 21.572 -34.481 1.00 27.62 424 ASN B CA 1
ATOM 4621 C C . ASN B 1 225 ? -12.379 21.398 -35.107 1.00 27.72 424 ASN B C 1
ATOM 4622 O O . ASN B 1 225 ? -12.261 20.970 -36.251 1.00 27.88 424 ASN B O 1
ATOM 4627 N N . LYS B 1 226 ? -11.342 21.730 -34.332 1.00 27.63 425 LYS B N 1
ATOM 4628 C CA . LYS B 1 226 ? -9.948 21.595 -34.759 1.00 27.61 425 LYS B CA 1
ATOM 4629 C C . LYS B 1 226 ? -9.562 20.143 -34.988 1.00 26.58 425 LYS B C 1
ATOM 4630 O O . LYS B 1 226 ? -8.837 19.841 -35.929 1.00 27.23 425 LYS B O 1
ATOM 4636 N N . ALA B 1 227 ? -10.023 19.258 -34.108 1.00 25.69 426 ALA B N 1
ATOM 4637 C CA . ALA B 1 227 ? -9.756 17.829 -34.244 1.00 25.05 426 ALA B CA 1
ATOM 4638 C C . ALA B 1 227 ? -10.292 17.323 -35.582 1.00 25.62 426 ALA B C 1
ATOM 4639 O O . ALA B 1 227 ? -9.554 16.704 -36.347 1.00 25.67 426 ALA B O 1
ATOM 4641 N N . ASP B 1 228 ? -11.552 17.635 -35.883 1.00 26.43 427 ASP B N 1
ATOM 4642 C CA . ASP B 1 228 ? -12.172 17.182 -37.126 1.00 27.75 427 ASP B CA 1
ATOM 4643 C C . ASP B 1 228 ? -11.461 17.755 -38.360 1.00 29.20 427 ASP B C 1
ATOM 4644 O O . ASP B 1 228 ? -11.272 17.064 -39.360 1.00 29.39 427 ASP B O 1
ATOM 4649 N N . GLU B 1 229 ? -11.056 19.018 -38.268 1.00 30.37 428 GLU B N 1
ATOM 4650 C CA . GLU B 1 229 ? -10.285 19.685 -39.319 1.00 32.23 428 GLU B CA 1
ATOM 4651 C C . GLU B 1 229 ? -8.976 18.940 -39.539 1.00 31.69 428 GLU B C 1
ATOM 4652 O O . GLU B 1 229 ? -8.602 18.638 -40.681 1.00 32.15 428 GLU B O 1
ATOM 4658 N N . GLU B 1 230 ? -8.276 18.644 -38.445 1.00 29.52 429 GLU B N 1
ATOM 4659 C CA . GLU B 1 230 ? -7.018 17.930 -38.543 1.00 29.23 429 GLU B CA 1
ATOM 4660 C C . GLU B 1 230 ? -7.206 16.524 -39.141 1.00 28.60 429 GLU B C 1
ATOM 4661 O O . GLU B 1 230 ? -6.403 16.060 -39.960 1.00 28.94 429 GLU B O 1
ATOM 4667 N N . PHE B 1 231 ? -8.293 15.869 -38.753 1.00 27.13 430 PHE B N 1
ATOM 4668 C CA . PHE B 1 231 ? -8.548 14.513 -39.230 1.00 27.19 430 PHE B CA 1
ATOM 4669 C C . PHE B 1 231 ? -8.935 14.498 -40.699 1.00 28.61 430 PHE B C 1
ATOM 4670 O O . PHE B 1 231 ? -8.571 13.566 -41.404 1.00 29.08 430 PHE B O 1
ATOM 4678 N N . GLU B 1 232 ? -9.629 15.526 -41.179 1.00 30.00 431 GLU B N 1
ATOM 4679 C CA . GLU B 1 232 ? -9.925 15.605 -42.614 1.00 31.87 431 GLU B CA 1
ATOM 4680 C C . GLU B 1 232 ? -8.647 15.859 -43.405 1.00 32.48 431 GLU B C 1
ATOM 4681 O O . GLU B 1 232 ? -8.410 15.241 -44.449 1.00 33.27 431 GLU B O 1
ATOM 4687 N N . ARG B 1 233 ? -7.823 16.767 -42.891 1.00 32.04 432 ARG B N 1
ATOM 4688 C CA . ARG B 1 233 ? -6.539 17.084 -43.490 1.00 33.00 432 ARG B CA 1
ATOM 4689 C C . ARG B 1 233 ? -5.626 15.848 -43.589 1.00 31.91 432 ARG B C 1
ATOM 4690 O O . ARG B 1 233 ? -5.083 15.561 -44.664 1.00 32.49 432 ARG B O 1
ATOM 4698 N N . LEU B 1 234 ? -5.492 15.104 -42.489 1.00 30.01 433 LEU B N 1
ATOM 4699 C CA . LEU B 1 234 ? -4.580 13.950 -42.466 1.00 28.96 433 LEU B CA 1
ATOM 4700 C C . LEU B 1 234 ? -5.067 12.792 -43.342 1.00 29.84 433 LEU B C 1
ATOM 4701 O O . LEU B 1 234 ? -4.264 12.115 -43.991 1.00 29.66 433 LEU B O 1
ATOM 4706 N N . SER B 1 235 ? -6.388 12.608 -43.380 1.00 29.64 434 SER B N 1
ATOM 4707 C CA . SER B 1 235 ? -7.017 11.587 -44.194 1.00 31.06 434 SER B CA 1
ATOM 4708 C C . SER B 1 235 ? -6.801 11.807 -45.711 1.00 33.32 434 SER B C 1
ATOM 4709 O O . SER B 1 235 ? -6.914 10.867 -46.489 1.00 33.98 434 SER B O 1
ATOM 4712 N N . LYS B 1 236 ? -6.516 13.042 -46.123 1.00 34.84 435 LYS B N 1
ATOM 4713 C CA . LYS B 1 236 ? -6.111 13.312 -47.513 1.00 37.75 435 LYS B CA 1
ATOM 4714 C C . LYS B 1 236 ? -4.662 12.930 -47.758 1.00 37.60 435 LYS B C 1
ATOM 4715 O O . LYS B 1 236 ? -4.236 12.858 -48.901 1.00 39.96 435 LYS B O 1
ATOM 4721 N N . GLY B 1 237 ? -3.903 12.697 -46.687 1.00 36.72 436 GLY B N 1
ATOM 4722 C CA . GLY B 1 237 ? -2.493 12.305 -46.801 1.00 36.59 436 GLY B CA 1
ATOM 4723 C C . GLY B 1 237 ? -2.342 10.813 -47.022 1.00 35.94 436 GLY B C 1
ATOM 4724 O O . GLY B 1 237 ? -3.319 10.125 -47.292 1.00 36.21 436 GLY B O 1
ATOM 4725 N N . ASP B 1 238 ? -1.113 10.317 -46.895 1.00 35.47 437 ASP B N 1
ATOM 4726 C CA . ASP B 1 238 ? -0.792 8.924 -47.188 1.00 35.35 437 ASP B CA 1
ATOM 4727 C C . ASP B 1 238 ? -0.516 8.088 -45.915 1.00 33.89 437 ASP B C 1
ATOM 4728 O O . ASP B 1 238 ? -0.510 6.857 -45.941 1.00 34.87 437 ASP B O 1
ATOM 4733 N N . LYS B 1 239 ? -0.291 8.749 -44.799 1.00 31.93 438 LYS B N 1
ATOM 4734 C CA . LYS B 1 239 ? 0.014 8.023 -43.593 1.00 30.33 438 LYS B CA 1
ATOM 4735 C C . LYS B 1 239 ? -1.290 7.812 -42.833 1.00 28.45 438 LYS B C 1
ATOM 4736 O O . LYS B 1 239 ? -2.109 8.738 -42.755 1.00 28.68 438 LYS B O 1
ATOM 4742 N N . PRO B 1 240 ? -1.483 6.615 -42.244 1.00 27.23 439 PRO B N 1
ATOM 4743 C CA . PRO B 1 240 ? -2.537 6.575 -41.212 1.00 25.90 439 PRO B CA 1
ATOM 4744 C C . PRO B 1 240 ? -2.104 7.499 -40.060 1.00 25.02 439 PRO B C 1
ATOM 4745 O O . PRO B 1 240 ? -0.919 7.883 -39.978 1.00 24.63 439 PRO B O 1
ATOM 4749 N N . PHE B 1 241 ? -3.031 7.870 -39.189 1.00 22.79 440 PHE B N 1
ATOM 4750 C CA . PHE B 1 241 ? -2.689 8.828 -38.139 1.00 23.55 440 PHE B CA 1
ATOM 4751 C C . PHE B 1 241 ? -3.036 8.379 -36.714 1.00 22.53 440 PHE B C 1
ATOM 4752 O O . PHE B 1 241 ? -3.997 7.670 -36.495 1.00 22.80 440 PHE B O 1
ATOM 4760 N N . PHE B 1 242 ? -2.221 8.805 -35.758 1.00 23.77 441 PHE B N 1
ATOM 4761 C CA . PHE B 1 242 ? -2.544 8.633 -34.359 1.00 22.86 441 PHE B CA 1
ATOM 4762 C C . PHE B 1 242 ? -2.658 10.009 -33.713 1.00 23.33 441 PHE B C 1
ATOM 4763 O O . PHE B 1 242 ? -1.721 10.779 -33.740 1.00 23.59 441 PHE B O 1
ATOM 4771 N N . SER B 1 243 ? -3.817 10.297 -33.117 1.00 22.32 442 SER B N 1
ATOM 4772 C CA . SER B 1 243 ? -4.061 11.585 -32.504 1.00 22.71 442 SER B CA 1
ATOM 4773 C C . SER B 1 243 ? -4.562 11.441 -31.062 1.00 22.22 442 SER B C 1
ATOM 4774 O O . SER B 1 243 ? -5.546 10.735 -30.808 1.00 21.88 442 SER B O 1
ATOM 4777 N N . LEU B 1 244 ? -3.914 12.149 -30.142 1.00 22.50 443 LEU B N 1
ATOM 4778 C CA . LEU B 1 244 ? -4.409 12.286 -28.769 1.00 22.08 443 LEU B CA 1
ATOM 4779 C C . LEU B 1 244 ? -5.050 13.654 -28.618 1.00 22.45 443 LEU B C 1
ATOM 4780 O O . LEU B 1 244 ? -4.385 14.660 -28.733 1.00 24.04 443 LEU B O 1
ATOM 4785 N N . VAL B 1 245 ? -6.358 13.680 -28.406 1.00 21.22 444 VAL B N 1
ATOM 4786 C CA . VAL B 1 245 ? -7.080 14.933 -28.213 1.00 22.07 444 VAL B CA 1
ATOM 4787 C C . VAL B 1 245 ? -7.399 15.012 -26.708 1.00 21.93 444 VAL B C 1
ATOM 4788 O O . VAL B 1 245 ? -7.844 14.010 -26.138 1.00 22.06 444 VAL B O 1
ATOM 4792 N N . PHE B 1 246 ? -7.167 16.176 -26.075 1.00 22.25 445 PHE B N 1
ATOM 4793 C CA . PHE B 1 246 ? -7.333 16.335 -24.614 1.00 22.62 445 PHE B CA 1
ATOM 4794 C C . PHE B 1 246 ? -8.129 17.606 -24.278 1.00 23.20 445 PHE B C 1
ATOM 4795 O O . PHE B 1 246 ? -7.696 18.728 -24.576 1.00 24.01 445 PHE B O 1
ATOM 4803 N N . THR B 1 247 ? -9.291 17.415 -23.659 1.00 22.99 446 THR B N 1
ATOM 4804 C CA . THR B 1 247 ? -10.169 18.509 -23.268 1.00 23.27 446 THR B CA 1
ATOM 4805 C C . THR B 1 247 ? -9.576 19.319 -22.103 1.00 23.75 446 THR B C 1
ATOM 4806 O O . THR B 1 247 ? -8.676 18.840 -21.390 1.00 23.09 446 THR B O 1
ATOM 4810 N N . SER B 1 248 ? -10.091 20.534 -21.912 1.00 24.28 447 SER B N 1
ATOM 4811 C CA . SER B 1 248 ? -9.710 21.351 -20.733 1.00 25.56 447 SER B CA 1
ATOM 4812 C C . SER B 1 248 ? -10.757 22.338 -20.181 1.00 26.22 447 SER B C 1
ATOM 4813 O O . SER B 1 248 ? -10.491 23.024 -19.175 1.00 26.83 447 SER B O 1
ATOM 4816 N N . SER B 1 249 ? -11.929 22.427 -20.815 1.00 26.03 448 SER B N 1
ATOM 4817 C CA . SER B 1 249 ? -13.024 23.241 -20.273 1.00 27.58 448 SER B CA 1
ATOM 4818 C C . SER B 1 249 ? -13.332 22.923 -18.813 1.00 27.83 448 SER B C 1
ATOM 4819 O O . SER B 1 249 ? -13.678 23.812 -18.040 1.00 29.39 448 SER B O 1
ATOM 4822 N N . ASN B 1 250 ? -13.212 21.650 -18.447 1.00 28.04 449 ASN B N 1
ATOM 4823 C CA . ASN B 1 250 ? -13.578 21.180 -17.109 1.00 28.48 449 ASN B CA 1
ATOM 4824 C C . ASN B 1 250 ? -12.419 21.393 -16.128 1.00 29.31 449 ASN B C 1
ATOM 4825 O O . ASN B 1 250 ? -11.781 20.432 -15.675 1.00 29.42 449 ASN B O 1
ATOM 4830 N N . HIS B 1 251 ? -12.139 22.667 -15.849 1.00 29.97 450 HIS B N 1
ATOM 4831 C CA . HIS B 1 251 ? -11.261 23.089 -14.764 1.00 31.70 450 HIS B CA 1
ATOM 4832 C C . HIS B 1 251 ? -11.891 24.330 -14.121 1.00 32.72 450 HIS B C 1
ATOM 4833 O O . HIS B 1 251 ? -12.547 25.126 -14.804 1.00 33.00 450 HIS B O 1
ATOM 4840 N N . SER B 1 252 ? -11.673 24.507 -12.821 1.00 32.89 451 SER B N 1
ATOM 4841 C CA . SER B 1 252 ? -12.068 25.730 -12.130 1.00 33.82 451 SER B CA 1
ATOM 4842 C C . SER B 1 252 ? -11.329 26.889 -12.786 1.00 34.18 451 SER B C 1
ATOM 4843 O O . SER B 1 252 ? -10.139 26.754 -13.058 1.00 33.89 451 SER B O 1
ATOM 4846 N N . PRO B 1 253 ? -12.005 28.042 -13.006 1.00 34.65 452 PRO B N 1
ATOM 4847 C CA . PRO B 1 253 ? -13.347 28.428 -12.541 1.00 35.01 452 PRO B CA 1
ATOM 4848 C C . PRO B 1 253 ? -14.531 28.039 -13.443 1.00 33.63 452 PRO B C 1
ATOM 4849 O O . PRO B 1 253 ? -15.610 28.603 -13.288 1.00 33.94 452 PRO B O 1
ATOM 4853 N N . TYR B 1 254 ? -14.337 27.077 -14.344 1.00 32.09 453 TYR B N 1
ATOM 4854 C CA . TYR B 1 254 ? -15.436 26.488 -15.136 1.00 31.32 453 TYR B CA 1
ATOM 4855 C C . TYR B 1 254 ? -16.081 27.441 -16.160 1.00 31.66 453 TYR B C 1
ATOM 4856 O O . TYR B 1 254 ? -17.317 27.542 -16.259 1.00 31.53 453 TYR B O 1
ATOM 4865 N N . GLU B 1 255 ? -15.235 28.138 -16.920 1.00 31.85 454 GLU B N 1
ATOM 4866 C CA . GLU B 1 255 ? -15.691 28.997 -18.024 1.00 32.39 454 GLU B CA 1
ATOM 4867 C C . GLU B 1 255 ? -16.080 28.167 -19.260 1.00 31.38 454 GLU B C 1
ATOM 4868 O O . GLU B 1 255 ? -15.278 27.353 -19.741 1.00 30.44 454 GLU B O 1
ATOM 4874 N N . TYR B 1 256 ? -17.291 28.406 -19.774 1.00 30.91 455 TYR B N 1
ATOM 4875 C CA . TYR B 1 256 ? -17.777 27.810 -21.016 1.00 30.16 455 TYR B CA 1
ATOM 4876 C C . TYR B 1 256 ? -18.885 28.724 -21.619 1.00 31.35 455 TYR B C 1
ATOM 4877 O O . TYR B 1 256 ? -19.465 29.537 -20.901 1.00 31.57 455 TYR B O 1
ATOM 4886 N N . PRO B 1 257 ? -19.156 28.621 -22.939 1.00 31.53 456 PRO B N 1
ATOM 4887 C CA . PRO B 1 257 ? -20.103 29.583 -23.522 1.00 33.64 456 PRO B CA 1
ATOM 4888 C C . PRO B 1 257 ? -21.555 29.322 -23.130 1.00 34.12 456 PRO B C 1
ATOM 4889 O O . PRO B 1 257 ? -21.935 28.178 -22.875 1.00 33.54 456 PRO B O 1
ATOM 4893 N N . GLU B 1 258 ? -22.338 30.391 -23.075 1.00 44.93 457 GLU B N 1
ATOM 4894 C CA . GLU B 1 258 ? -23.795 30.324 -22.922 1.00 44.56 457 GLU B CA 1
ATOM 4895 C C . GLU B 1 258 ? -24.454 29.748 -24.170 1.00 43.38 457 GLU B C 1
ATOM 4896 O O . GLU B 1 258 ? -23.854 29.742 -25.244 1.00 43.73 457 GLU B O 1
ATOM 4902 N N . GLY B 1 259 ? -25.698 29.297 -24.016 1.00 42.48 458 GLY B N 1
ATOM 4903 C CA . GLY B 1 259 ? -26.542 28.887 -25.146 1.00 42.92 458 GLY B CA 1
ATOM 4904 C C . GLY B 1 259 ? -26.314 27.486 -25.703 1.00 41.28 458 GLY B C 1
ATOM 4905 O O . GLY B 1 259 ? -26.900 27.137 -26.727 1.00 41.80 458 GLY B O 1
ATOM 4906 N N . LYS B 1 260 ? -25.468 26.690 -25.044 1.00 39.63 459 LYS B N 1
ATOM 4907 C CA . LYS B 1 260 ? -25.120 25.348 -25.531 1.00 38.95 459 LYS B CA 1
ATOM 4908 C C . LYS B 1 260 ? -25.904 24.234 -24.822 1.00 38.17 459 LYS B C 1
ATOM 4909 O O . LYS B 1 260 ? -26.300 23.251 -25.432 1.00 38.56 459 LYS B O 1
ATOM 4915 N N . ILE B 1 261 ? -26.097 24.384 -23.522 1.00 37.47 460 ILE B N 1
ATOM 4916 C CA . ILE B 1 261 ? -26.757 23.358 -22.718 1.00 37.75 460 ILE B CA 1
ATOM 4917 C C . ILE B 1 261 ? -27.857 23.953 -21.848 1.00 38.86 460 ILE B C 1
ATOM 4918 O O . ILE B 1 261 ? -27.869 25.151 -21.564 1.00 39.39 460 ILE B O 1
ATOM 4923 N N . GLU B 1 262 ? -28.767 23.097 -21.410 1.00 40.20 461 GLU B N 1
ATOM 4924 C CA . GLU B 1 262 ? -29.603 23.427 -20.277 1.00 41.84 461 GLU B CA 1
ATOM 4925 C C . GLU B 1 262 ? -28.817 23.038 -19.034 1.00 40.03 461 GLU B C 1
ATOM 4926 O O . GLU B 1 262 ? -28.518 21.860 -18.819 1.00 39.45 461 GLU B O 1
ATOM 4932 N N . GLN B 1 263 ? -28.482 24.040 -18.227 1.00 39.68 462 GLN B N 1
ATOM 4933 C CA . GLN B 1 263 ? -27.719 23.856 -16.988 1.00 38.26 462 GLN B CA 1
ATOM 4934 C C . GLN B 1 263 ? -28.349 22.854 -16.011 1.00 38.33 462 GLN B C 1
ATOM 4935 O O . GLN B 1 263 ? -29.572 22.810 -15.851 1.00 39.87 462 GLN B O 1
ATOM 4941 N N . TYR B 1 264 ? -27.498 22.053 -15.368 1.00 36.38 463 TYR B N 1
ATOM 4942 C CA . TYR B 1 264 ? -27.913 21.199 -14.252 1.00 36.95 463 TYR B CA 1
ATOM 4943 C C . TYR B 1 264 ? -27.855 22.004 -12.952 1.00 37.73 463 TYR B C 1
ATOM 4944 O O . TYR B 1 264 ? -28.808 21.988 -12.172 1.00 39.71 463 TYR B O 1
ATOM 4953 N N . ASP B 1 265 ? -26.727 22.684 -12.713 1.00 36.93 464 ASP B N 1
ATOM 4954 C CA . ASP B 1 265 ? -26.629 23.643 -11.597 1.00 38.39 464 ASP B CA 1
ATOM 4955 C C . ASP B 1 265 ? -27.119 25.043 -12.000 1.00 40.23 464 ASP B C 1
ATOM 4956 O O . ASP B 1 265 ? -26.792 25.540 -13.088 1.00 39.25 464 ASP B O 1
ATOM 4961 N N . SER B 1 266 ? -27.872 25.669 -11.089 1.00 43.07 465 SER B N 1
ATOM 4962 C CA . SER B 1 266 ? -28.340 27.056 -11.194 1.00 45.46 465 SER B CA 1
ATOM 4963 C C . SER B 1 266 ? -27.243 28.051 -11.554 1.00 45.30 465 SER B C 1
ATOM 4964 O O . SER B 1 266 ? -27.458 28.913 -12.395 1.00 46.07 465 SER B O 1
ATOM 4967 N N . GLU B 1 267 ? -26.080 27.937 -10.904 1.00 44.54 466 GLU B N 1
ATOM 4968 C CA . GLU B 1 267 ? -24.924 28.789 -11.196 1.00 45.17 466 GLU B CA 1
ATOM 4969 C C . GLU B 1 267 ? -24.222 28.354 -12.485 1.00 42.57 466 GLU B C 1
ATOM 4970 O O . GLU B 1 267 ? -23.938 27.168 -12.660 1.00 40.61 466 GLU B O 1
ATOM 4972 N N . HIS B 1 268 ? -23.931 29.307 -13.374 1.00 43.83 467 HIS B N 1
ATOM 4973 C CA . HIS B 1 268 ? -23.265 28.993 -14.651 1.00 42.14 467 HIS B CA 1
ATOM 4974 C C . HIS B 1 268 ? -21.946 28.246 -14.472 1.00 40.93 467 HIS B C 1
ATOM 4975 O O . HIS B 1 268 ? -21.743 27.207 -15.076 1.00 38.60 467 HIS B O 1
ATOM 4990 N N . THR B 1 270 ? -19.992 25.925 -12.683 1.00 37.46 469 THR B N 1
ATOM 4991 C CA . THR B 1 270 ? -19.800 24.812 -11.749 1.00 35.35 469 THR B CA 1
ATOM 4992 C C . THR B 1 270 ? -19.115 23.649 -12.454 1.00 33.72 469 THR B C 1
ATOM 4993 O O . THR B 1 270 ? -19.073 23.606 -13.695 1.00 33.03 469 THR B O 1
ATOM 4997 N N . ARG B 1 271 ? -18.573 22.721 -11.667 1.00 32.90 470 ARG B N 1
ATOM 4998 C CA . ARG B 1 271 ? -18.033 21.457 -12.173 1.00 32.00 470 ARG B CA 1
ATOM 4999 C C . ARG B 1 271 ? -19.080 20.696 -12.996 1.00 30.21 470 ARG B C 1
ATOM 5000 O O . ARG B 1 271 ? -18.816 20.305 -14.128 1.00 29.54 470 ARG B O 1
ATOM 5008 N N . ASN B 1 272 ? -20.269 20.510 -12.437 1.00 26.99 471 ASN B N 1
ATOM 5009 C CA . ASN B 1 272 ? -21.312 19.733 -13.132 1.00 27.15 471 ASN B CA 1
ATOM 5010 C C . ASN B 1 272 ? -21.632 20.348 -14.481 1.00 28.01 471 ASN B C 1
ATOM 5011 O O . ASN B 1 272 ? -21.807 19.637 -15.462 1.00 28.09 471 ASN B O 1
ATOM 5016 N N . ASN B 1 273 ? -21.724 21.671 -14.531 1.00 29.37 472 ASN B N 1
ATOM 5017 C CA . ASN B 1 273 ? -22.061 22.342 -15.782 1.00 30.35 472 ASN B CA 1
ATOM 5018 C C . ASN B 1 273 ? -20.954 22.292 -16.821 1.00 29.16 472 ASN B C 1
ATOM 5019 O O . ASN B 1 273 ? -21.231 22.241 -18.013 1.00 30.05 472 ASN B O 1
ATOM 5024 N N . ALA B 1 274 ? -19.711 22.335 -16.357 1.00 28.21 473 ALA B N 1
ATOM 5025 C CA . ALA B 1 274 ? -18.564 22.226 -17.232 1.00 27.23 473 ALA B CA 1
ATOM 5026 C C . ALA B 1 274 ? -18.556 20.841 -17.855 1.00 25.53 473 ALA B C 1
ATOM 5027 O O . ALA B 1 274 ? -18.275 20.701 -19.055 1.00 25.10 473 ALA B O 1
ATOM 5029 N N . VAL B 1 275 ? -18.902 19.831 -17.054 1.00 24.65 474 VAL B N 1
ATOM 5030 C CA . VAL B 1 275 ? -18.982 18.454 -17.546 1.00 23.43 474 VAL B CA 1
ATOM 5031 C C . VAL B 1 275 ? -20.057 18.382 -18.617 1.00 24.04 474 VAL B C 1
ATOM 5032 O O . VAL B 1 275 ? -19.824 17.846 -19.707 1.00 22.71 474 VAL B O 1
ATOM 5036 N N . LYS B 1 276 ? -21.236 18.901 -18.295 1.00 24.95 475 LYS B N 1
ATOM 5037 C CA . LYS B 1 276 ? -22.334 18.834 -19.241 1.00 26.66 475 LYS B CA 1
ATOM 5038 C C . LYS B 1 276 ? -21.999 19.572 -20.530 1.00 27.33 475 LYS B C 1
ATOM 5039 O O . LYS B 1 276 ? -22.305 19.066 -21.616 1.00 28.05 475 LYS B O 1
ATOM 5045 N N . TYR B 1 277 ? -21.350 20.735 -20.414 1.00 27.83 476 TYR B N 1
ATOM 5046 C CA . TYR B 1 277 ? -20.880 21.453 -21.604 1.00 28.18 476 TYR B CA 1
ATOM 5047 C C . TYR B 1 277 ? -19.929 20.579 -22.444 1.00 27.10 476 TYR B C 1
ATOM 5048 O O . TYR B 1 277 ? -20.029 20.538 -23.675 1.00 26.35 476 TYR B O 1
ATOM 5057 N N . SER B 1 278 ? -19.009 19.900 -21.770 1.00 25.58 477 SER B N 1
ATOM 5058 C CA . SER B 1 278 ? -18.021 19.095 -22.450 1.00 25.30 477 SER B CA 1
ATOM 5059 C C . SER B 1 278 ? -18.681 17.970 -23.222 1.00 24.51 477 SER B C 1
ATOM 5060 O O . SER B 1 278 ? -18.233 17.603 -24.294 1.00 23.62 477 SER B O 1
ATOM 5063 N N . ASP B 1 279 ? -19.761 17.441 -22.664 1.00 24.31 478 ASP B N 1
ATOM 5064 C CA . ASP B 1 279 ? -20.494 16.372 -23.291 1.00 24.70 478 ASP B CA 1
ATOM 5065 C C . ASP B 1 279 ? -21.194 16.900 -24.557 1.00 25.98 478 ASP B C 1
ATOM 5066 O O . ASP B 1 279 ? -21.240 16.203 -25.571 1.00 26.26 478 ASP B O 1
ATOM 5071 N N . TYR B 1 280 ? -21.741 18.122 -24.490 1.00 27.51 479 TYR B N 1
ATOM 5072 C CA . TYR B 1 280 ? -22.315 18.775 -25.671 1.00 27.85 479 TYR B CA 1
ATOM 5073 C C . TYR B 1 280 ? -21.251 18.921 -26.754 1.00 27.36 479 TYR B C 1
ATOM 5074 O O . TYR B 1 280 ? -21.526 18.744 -27.944 1.00 26.58 479 TYR B O 1
ATOM 5083 N N . ALA B 1 281 ? -20.033 19.242 -26.334 1.00 26.27 480 ALA B N 1
ATOM 5084 C CA . ALA B 1 281 ? -18.954 19.480 -27.288 1.00 26.42 480 ALA B CA 1
ATOM 5085 C C . ALA B 1 281 ? -18.610 18.168 -27.966 1.00 26.17 480 ALA B C 1
ATOM 5086 O O . ALA B 1 281 ? -18.411 18.120 -29.193 1.00 26.53 480 ALA B O 1
ATOM 5088 N N . LEU B 1 282 ? -18.549 17.106 -27.160 1.00 25.20 481 LEU B N 1
ATOM 5089 C CA . LEU B 1 282 ? -18.257 15.768 -27.658 1.00 24.18 481 LEU B CA 1
ATOM 5090 C C . LEU B 1 282 ? -19.310 15.326 -28.686 1.00 24.27 481 LEU B C 1
ATOM 5091 O O . LEU B 1 282 ? -18.964 14.753 -29.727 1.00 23.94 481 LEU B O 1
ATOM 5096 N N . GLY B 1 283 ? -20.584 15.588 -28.389 1.00 24.36 482 GLY B N 1
ATOM 5097 C CA . GLY B 1 283 ? -21.671 15.345 -29.354 1.00 25.23 482 GLY B CA 1
ATOM 5098 C C . GLY B 1 283 ? -21.427 16.040 -30.678 1.00 26.29 482 GLY B C 1
ATOM 5099 O O . GLY B 1 283 ? -21.570 15.436 -31.731 1.00 26.63 482 GLY B O 1
ATOM 5100 N N . THR B 1 284 ? -21.013 17.305 -30.640 1.00 27.03 483 THR B N 1
ATOM 5101 C CA . THR B 1 284 ? -20.700 18.015 -31.896 1.00 27.14 483 THR B CA 1
ATOM 5102 C C . THR B 1 284 ? -19.577 17.330 -32.659 1.00 26.26 483 THR B C 1
ATOM 5103 O O . THR B 1 284 ? -19.597 17.305 -33.889 1.00 26.34 483 THR B O 1
ATOM 5107 N N . PHE B 1 285 ? -18.613 16.752 -31.944 1.00 25.14 484 PHE B N 1
ATOM 5108 C CA . PHE B 1 285 ? -17.515 16.092 -32.631 1.00 24.12 484 PHE B CA 1
ATOM 5109 C C . PHE B 1 285 ? -18.016 14.899 -33.421 1.00 24.36 484 PHE B C 1
ATOM 5110 O O . PHE B 1 285 ? -17.688 14.752 -34.605 1.00 24.62 484 PHE B O 1
ATOM 5118 N N . PHE B 1 286 ? -18.797 14.046 -32.754 1.00 23.84 485 PHE B N 1
ATOM 5119 C CA . PHE B 1 286 ? -19.249 12.811 -33.368 1.00 24.69 485 PHE B CA 1
ATOM 5120 C C . PHE B 1 286 ? -20.263 13.055 -34.480 1.00 26.20 485 PHE B C 1
ATOM 5121 O O . PHE B 1 286 ? -20.394 12.237 -35.393 1.00 27.32 485 PHE B O 1
ATOM 5129 N N . ASP B 1 287 ? -20.948 14.188 -34.421 1.00 26.64 486 ASP B N 1
ATOM 5130 C CA . ASP B 1 287 ? -21.872 14.560 -35.491 1.00 27.99 486 ASP B CA 1
ATOM 5131 C C . ASP B 1 287 ? -21.106 14.775 -36.784 1.00 28.24 486 ASP B C 1
ATOM 5132 O O . ASP B 1 287 ? -21.541 14.348 -37.848 1.00 28.92 486 ASP B O 1
ATOM 5137 N N . LYS B 1 288 ? -19.937 15.398 -36.668 1.00 27.83 487 LYS B N 1
ATOM 5138 C CA . LYS B 1 288 ? -19.025 15.597 -37.793 1.00 27.98 487 LYS B CA 1
ATOM 5139 C C . LYS B 1 288 ? -18.270 14.324 -38.164 1.00 26.62 487 LYS B C 1
ATOM 5140 O O . LYS B 1 288 ? -18.184 13.982 -39.344 1.00 26.92 487 LYS B O 1
ATOM 5146 N N . ALA B 1 289 ? -17.722 13.634 -37.162 1.00 24.54 488 ALA B N 1
ATOM 5147 C CA . ALA B 1 289 ? -16.935 12.433 -37.392 1.00 23.69 488 ALA B CA 1
ATOM 5148 C C . ALA B 1 289 ? -17.695 11.386 -38.218 1.00 24.34 488 ALA B C 1
ATOM 5149 O O . ALA B 1 289 ? -17.136 10.777 -39.137 1.00 23.35 488 ALA B O 1
ATOM 5151 N N . LYS B 1 290 ? -18.983 11.225 -37.916 1.00 24.55 489 LYS B N 1
ATOM 5152 C CA . LYS B 1 290 ? -19.808 10.205 -38.541 1.00 26.60 489 LYS B CA 1
ATOM 5153 C C . LYS B 1 290 ? -20.025 10.459 -40.025 1.00 28.12 489 LYS B C 1
ATOM 5154 O O . LYS B 1 290 ? -20.262 9.531 -40.799 1.00 28.14 489 LYS B O 1
ATOM 5160 N N . LYS B 1 291 ? -19.919 11.725 -40.407 1.00 28.66 490 LYS B N 1
ATOM 5161 C CA . LYS B 1 291 ? -20.224 12.140 -41.767 1.00 31.13 490 LYS B CA 1
ATOM 5162 C C . LYS B 1 291 ? -18.951 12.444 -42.548 1.00 30.63 490 LYS B C 1
ATOM 5163 O O . LYS B 1 291 ? -19.013 12.970 -43.661 1.00 31.32 490 LYS B O 1
ATOM 5169 N N . SER B 1 292 ? -17.809 12.100 -41.949 1.00 28.99 491 SER B N 1
ATOM 5170 C CA . SER B 1 292 ? -16.496 12.561 -42.411 1.00 29.43 491 SER B CA 1
ATOM 5171 C C . SER B 1 292 ? -15.775 11.616 -43.352 1.00 30.07 491 SER B C 1
ATOM 5172 O O . SER B 1 292 ? -16.202 10.484 -43.564 1.00 30.59 491 SER B O 1
ATOM 5175 N N . SER B 1 293 ? -14.626 12.060 -43.859 1.00 30.84 492 SER B N 1
ATOM 5176 C CA . SER B 1 293 ? -13.818 11.219 -44.743 1.00 31.84 492 SER B CA 1
ATOM 5177 C C . SER B 1 293 ? -13.019 10.171 -43.987 1.00 30.64 492 SER B C 1
ATOM 5178 O O . SER B 1 293 ? -12.465 9.270 -44.610 1.00 31.39 492 SER B O 1
ATOM 5181 N N . TYR B 1 294 ? -12.920 10.307 -42.666 1.00 28.80 493 TYR B N 1
ATOM 5182 C CA . TYR B 1 294 ? -12.025 9.442 -41.880 1.00 28.32 493 TYR B CA 1
ATOM 5183 C C . TYR B 1 294 ? -12.765 8.390 -41.040 1.00 27.36 493 TYR B C 1
ATOM 5184 O O . TYR B 1 294 ? -12.137 7.507 -40.434 1.00 27.06 493 TYR B O 1
ATOM 5193 N N . TRP B 1 295 ? -14.093 8.472 -41.010 1.00 27.95 494 TRP B N 1
ATOM 5194 C CA . TRP B 1 295 ? -14.879 7.554 -40.194 1.00 27.83 494 TRP B CA 1
ATOM 5195 C C . TRP B 1 295 ? -14.570 6.071 -40.437 1.00 28.50 494 TRP B C 1
ATOM 5196 O O . TRP B 1 295 ? -14.254 5.333 -39.497 1.00 28.13 494 TRP B O 1
ATOM 5207 N N . ASP B 1 296 ? -14.675 5.640 -41.689 1.00 29.85 495 ASP B N 1
ATOM 5208 C CA . ASP B 1 296 ? -14.573 4.226 -42.016 1.00 30.04 495 ASP B CA 1
ATOM 5209 C C . ASP B 1 296 ? -13.219 3.604 -41.616 1.00 29.23 495 ASP B C 1
ATOM 5210 O O . ASP B 1 296 ? -13.144 2.405 -41.404 1.00 29.84 495 ASP B O 1
ATOM 5215 N N . ASP B 1 297 ? -12.176 4.419 -41.494 1.00 28.16 496 ASP B N 1
ATOM 5216 C CA . ASP B 1 297 ? -10.808 3.920 -41.287 1.00 28.51 496 ASP B CA 1
ATOM 5217 C C . ASP B 1 297 ? -10.239 4.170 -39.886 1.00 26.19 496 ASP B C 1
ATOM 5218 O O . ASP B 1 297 ? -9.041 3.966 -39.645 1.00 25.17 496 ASP B O 1
ATOM 5223 N N . THR B 1 298 ? -11.084 4.633 -38.977 1.00 25.11 497 THR B N 1
ATOM 5224 C CA . THR B 1 298 ? -10.611 5.130 -37.677 1.00 24.00 497 THR B CA 1
ATOM 5225 C C . THR B 1 298 ? -11.256 4.395 -36.500 1.00 22.82 497 THR B C 1
ATOM 5226 O O . THR B 1 298 ? -12.467 4.095 -36.516 1.00 21.87 497 THR B O 1
ATOM 5230 N N . ILE B 1 299 ? -10.437 4.111 -35.486 1.00 21.75 498 ILE B N 1
ATOM 5231 C CA . ILE B 1 299 ? -10.922 3.674 -34.168 1.00 21.49 498 ILE B CA 1
ATOM 5232 C C . ILE B 1 299 ? -10.840 4.849 -33.194 1.00 20.52 498 ILE B C 1
ATOM 5233 O O . ILE B 1 299 ? -9.770 5.472 -33.047 1.00 20.47 498 ILE B O 1
ATOM 5238 N N . PHE B 1 300 ? -11.944 5.139 -32.530 1.00 20.05 499 PHE B N 1
ATOM 5239 C CA . PHE B 1 300 ? -12.017 6.221 -31.515 1.00 20.44 499 PHE B CA 1
ATOM 5240 C C . PHE B 1 300 ? -12.159 5.620 -30.130 1.00 19.74 499 PHE B C 1
ATOM 5241 O O . PHE B 1 300 ? -12.825 4.606 -29.952 1.00 19.24 499 PHE B O 1
ATOM 5249 N N . ILE B 1 301 ? -11.552 6.277 -29.146 1.00 19.58 500 ILE B N 1
ATOM 5250 C CA . ILE B 1 301 ? -11.859 5.980 -27.746 1.00 19.29 500 ILE B CA 1
ATOM 5251 C C . ILE B 1 301 ? -12.165 7.261 -26.972 1.00 18.72 500 ILE B C 1
ATOM 5252 O O . ILE B 1 301 ? -11.416 8.237 -27.060 1.00 18.72 500 ILE B O 1
ATOM 5257 N N . VAL B 1 302 ? -13.298 7.263 -26.268 1.00 19.32 501 VAL B N 1
ATOM 5258 C CA . VAL B 1 302 ? -13.638 8.318 -25.308 1.00 19.02 501 VAL B CA 1
ATOM 5259 C C . VAL B 1 302 ? -13.279 7.728 -23.952 1.00 19.70 501 VAL B C 1
ATOM 5260 O O . VAL B 1 302 ? -13.842 6.692 -23.566 1.00 20.74 501 VAL B O 1
ATOM 5264 N N . ILE B 1 303 ? -12.375 8.390 -23.222 1.00 19.36 502 ILE B N 1
ATOM 5265 C CA . ILE B 1 303 ? -11.920 7.895 -21.912 1.00 19.49 502 ILE B CA 1
ATOM 5266 C C . ILE B 1 303 ? -11.452 9.074 -21.047 1.00 19.31 502 ILE B C 1
ATOM 5267 O O . ILE B 1 303 ? -10.781 9.996 -21.543 1.00 19.19 502 ILE B O 1
ATOM 5272 N N . ALA B 1 304 ? -11.749 9.015 -19.751 1.00 18.46 503 ALA B N 1
ATOM 5273 C CA . ALA B 1 304 ? -11.283 10.047 -18.826 1.00 18.76 503 ALA B CA 1
ATOM 5274 C C . ALA B 1 304 ? -9.817 9.898 -18.483 1.00 18.81 503 ALA B C 1
ATOM 5275 O O . ALA B 1 304 ? -9.252 8.795 -18.555 1.00 18.89 503 ALA B O 1
ATOM 5277 N N . ASP B 1 305 ? -9.195 11.011 -18.106 1.00 18.97 504 ASP B N 1
ATOM 5278 C CA . ASP B 1 305 ? -7.845 10.961 -17.553 1.00 19.74 504 ASP B CA 1
ATOM 5279 C C . ASP B 1 305 ? -7.900 10.569 -16.064 1.00 20.44 504 ASP B C 1
ATOM 5280 O O . ASP B 1 305 ? -6.985 9.949 -15.555 1.00 21.27 504 ASP B O 1
ATOM 5285 N N . HIS B 1 306 ? -9.012 10.888 -15.392 1.00 20.30 505 HIS B N 1
ATOM 5286 C CA . HIS B 1 306 ? -9.205 10.569 -13.972 1.00 20.82 505 HIS B CA 1
ATOM 5287 C C . HIS B 1 306 ? -10.532 11.145 -13.563 1.00 20.80 505 HIS B C 1
ATOM 5288 O O . HIS B 1 306 ? -11.165 11.869 -14.337 1.00 20.41 505 HIS B O 1
ATOM 5295 N N . ASP B 1 307 ? -10.966 10.801 -12.351 1.00 21.63 506 ASP B N 1
ATOM 5296 C CA . ASP B 1 307 ? -12.158 11.399 -11.765 1.00 21.51 506 ASP B CA 1
ATOM 5297 C C . ASP B 1 307 ? -11.728 12.762 -11.216 1.00 22.41 506 ASP B C 1
ATOM 5298 O O . ASP B 1 307 ? -10.521 12.989 -10.952 1.00 22.85 506 ASP B O 1
ATOM 5303 N N . ALA B 1 308 ? -12.682 13.680 -11.097 1.00 22.24 507 ALA B N 1
ATOM 5304 C CA . ALA B 1 308 ? -12.502 14.916 -10.324 1.00 23.90 507 ALA B CA 1
ATOM 5305 C C . ALA B 1 308 ? -11.796 14.567 -9.007 1.00 25.04 507 ALA B C 1
ATOM 5306 O O . ALA B 1 308 ? -12.126 13.574 -8.364 1.00 24.12 507 ALA B O 1
ATOM 5308 N N . ARG B 1 309 ? -10.777 15.333 -8.628 1.00 26.35 508 ARG B N 1
ATOM 5309 C CA . ARG B 1 309 ? -9.927 14.918 -7.514 1.00 27.54 508 ARG B CA 1
ATOM 5310 C C . ARG B 1 309 ? -10.648 15.024 -6.194 1.00 28.60 508 ARG B C 1
ATOM 5311 O O . ARG B 1 309 ? -11.377 15.988 -5.956 1.00 28.96 508 ARG B O 1
ATOM 5319 N N . VAL B 1 310 ? -10.438 14.033 -5.328 1.00 29.04 509 VAL B N 1
ATOM 5320 C CA . VAL B 1 310 ? -10.908 14.108 -3.940 1.00 29.81 509 VAL B CA 1
ATOM 5321 C C . VAL B 1 310 ? -9.724 14.192 -2.986 1.00 30.76 509 VAL B C 1
ATOM 5322 O O . VAL B 1 310 ? -8.702 13.574 -3.231 1.00 31.55 509 VAL B O 1
ATOM 5326 N N . PHE B 1 311 ? -9.859 14.972 -1.921 1.00 34.98 510 PHE B N 1
ATOM 5327 C CA . PHE B 1 311 ? -8.744 15.192 -0.993 1.00 36.22 510 PHE B CA 1
ATOM 5328 C C . PHE B 1 311 ? -9.026 14.646 0.412 1.00 36.37 510 PHE B C 1
ATOM 5329 O O . PHE B 1 311 ? -10.175 14.621 0.859 1.00 36.74 510 PHE B O 1
ATOM 5337 N N . GLY B 1 312 ? -7.974 14.182 1.086 1.00 35.89 511 GLY B N 1
ATOM 5338 C CA . GLY B 1 312 ? -8.107 13.591 2.405 1.00 36.60 511 GLY B CA 1
ATOM 5339 C C . GLY B 1 312 ? -8.934 12.314 2.436 1.00 34.32 511 GLY B C 1
ATOM 5340 O O . GLY B 1 312 ? -9.572 12.021 3.440 1.00 35.45 511 GLY B O 1
ATOM 5341 N N . ALA B 1 313 ? -8.935 11.552 1.349 1.00 31.40 512 ALA B N 1
ATOM 5342 C CA . ALA B 1 313 ? -9.658 10.288 1.333 1.00 30.26 512 ALA B CA 1
ATOM 5343 C C . ALA B 1 313 ? -8.925 9.233 2.167 1.00 30.26 512 ALA B C 1
ATOM 5344 O O . ALA B 1 313 ? -7.716 9.363 2.437 1.00 30.34 512 ALA B O 1
ATOM 5346 N N . ASN B 1 314 ? -9.679 8.206 2.572 1.00 29.36 513 ASN B N 1
ATOM 5347 C CA . ASN B 1 314 ? -9.148 7.046 3.266 1.00 29.61 513 ASN B CA 1
ATOM 5348 C C . ASN B 1 314 ? -8.524 6.042 2.293 1.00 27.46 513 ASN B C 1
ATOM 5349 O O . ASN B 1 314 ? -9.166 5.649 1.314 1.00 25.03 513 ASN B O 1
ATOM 5354 N N . LEU B 1 315 ? -7.281 5.635 2.592 1.00 27.57 514 LEU B N 1
ATOM 5355 C CA . LEU B 1 315 ? -6.538 4.630 1.825 1.00 26.14 514 LEU B CA 1
ATOM 5356 C C . LEU B 1 315 ? -6.616 4.872 0.310 1.00 24.31 514 LEU B C 1
ATOM 5357 O O . LEU B 1 315 ? -6.071 5.847 -0.169 1.00 24.24 514 LEU B O 1
ATOM 5362 N N . VAL B 1 316 ? -7.302 3.992 -0.429 1.00 22.94 515 VAL B N 1
ATOM 5363 C CA . VAL B 1 316 ? -7.583 4.222 -1.845 1.00 21.44 515 VAL B CA 1
ATOM 5364 C C . VAL B 1 316 ? -9.089 4.323 -2.086 1.00 20.89 515 VAL B C 1
ATOM 5365 O O . VAL B 1 316 ? -9.776 3.315 -2.018 1.00 21.03 515 VAL B O 1
ATOM 5369 N N . PRO B 1 317 ? -9.583 5.535 -2.385 1.00 21.13 516 PRO B N 1
ATOM 5370 C CA . PRO B 1 317 ? -11.013 5.763 -2.690 1.00 21.73 516 PRO B CA 1
ATOM 5371 C C . PRO B 1 317 ? -11.356 5.233 -4.090 1.00 20.12 516 PRO B C 1
ATOM 5372 O O . PRO B 1 317 ? -11.440 5.986 -5.049 1.00 19.54 516 PRO B O 1
ATOM 5376 N N . VAL B 1 318 ? -11.519 3.920 -4.183 1.00 21.08 517 VAL B N 1
ATOM 5377 C CA . VAL B 1 318 ? -11.809 3.219 -5.451 1.00 20.22 517 VAL B CA 1
ATOM 5378 C C . VAL B 1 318 ? -12.846 3.882 -6.386 1.00 20.30 517 VAL B C 1
ATOM 5379 O O . VAL B 1 318 ? -12.630 3.989 -7.601 1.00 19.47 517 VAL B O 1
ATOM 5383 N N . LYS B 1 319 ? -13.960 4.328 -5.833 1.00 21.22 518 LYS B N 1
ATOM 5384 C CA . LYS B 1 319 ? -15.008 4.903 -6.689 1.00 21.69 518 LYS B CA 1
ATOM 5385 C C . LYS B 1 319 ? -14.534 6.155 -7.430 1.00 21.45 518 LYS B C 1
ATOM 5386 O O . LYS B 1 319 ? -15.073 6.501 -8.501 1.00 19.76 518 LYS B O 1
ATOM 5392 N N . HIS B 1 320 ? -13.517 6.817 -6.863 1.00 21.21 519 HIS B N 1
ATOM 5393 C CA . HIS B 1 320 ? -12.874 7.987 -7.498 1.00 20.90 519 HIS B CA 1
ATOM 5394 C C . HIS B 1 320 ? -11.712 7.648 -8.430 1.00 19.50 519 HIS B C 1
ATOM 5395 O O . HIS B 1 320 ? -10.900 8.496 -8.782 1.00 19.08 519 HIS B O 1
ATOM 5402 N N . PHE B 1 321 ? -11.629 6.376 -8.809 1.00 19.33 520 PHE B N 1
ATOM 5403 C CA . PHE B 1 321 ? -10.833 5.948 -9.959 1.00 16.83 520 PHE B CA 1
ATOM 5404 C C . PHE B 1 321 ? -11.760 5.397 -11.045 1.00 16.53 520 PHE B C 1
ATOM 5405 O O . PHE B 1 321 ? -11.338 5.180 -12.159 1.00 15.31 520 PHE B O 1
ATOM 5413 N N . HIS B 1 322 ? -13.044 5.252 -10.722 1.00 16.25 521 HIS B N 1
ATOM 5414 C CA . HIS B 1 322 ? -14.028 4.723 -11.678 1.00 17.28 521 HIS B CA 1
ATOM 5415 C C . HIS B 1 322 ? -14.332 5.767 -12.782 1.00 18.08 521 HIS B C 1
ATOM 5416 O O . HIS B 1 322 ? -14.654 6.911 -12.482 1.00 18.95 521 HIS B O 1
ATOM 5423 N N . ILE B 1 323 ? -14.189 5.366 -14.054 1.00 17.92 522 ILE B N 1
ATOM 5424 C CA . ILE B 1 323 ? -14.251 6.297 -15.198 1.00 17.09 522 ILE B CA 1
ATOM 5425 C C . ILE B 1 323 ? -14.919 5.625 -16.389 1.00 16.99 522 ILE B C 1
ATOM 5426 O O . ILE B 1 323 ? -14.882 4.391 -16.529 1.00 15.90 522 ILE B O 1
ATOM 5431 N N . PRO B 1 324 ? -15.516 6.436 -17.262 1.00 18.68 523 PRO B N 1
ATOM 5432 C CA . PRO B 1 324 ? -16.093 5.898 -18.470 1.00 19.41 523 PRO B CA 1
ATOM 5433 C C . PRO B 1 324 ? -15.004 5.589 -19.478 1.00 19.38 523 PRO B C 1
ATOM 5434 O O . PRO B 1 324 ? -13.910 6.197 -19.445 1.00 19.18 523 PRO B O 1
ATOM 5438 N N . ALA B 1 325 ? -15.285 4.606 -20.325 1.00 19.36 524 ALA B N 1
ATOM 5439 C CA . ALA B 1 325 ? -14.411 4.286 -21.454 1.00 18.14 524 ALA B CA 1
ATOM 5440 C C . ALA B 1 325 ? -15.300 3.687 -22.535 1.00 18.99 524 ALA B C 1
ATOM 5441 O O . ALA B 1 325 ? -16.191 2.847 -22.264 1.00 19.97 524 ALA B O 1
ATOM 5443 N N . LEU B 1 326 ? -15.122 4.181 -23.749 1.00 18.93 525 LEU B N 1
ATOM 5444 C CA . LEU B 1 326 ? -15.948 3.777 -24.864 1.00 20.27 525 LEU B CA 1
ATOM 5445 C C . LEU B 1 326 ? -15.074 3.715 -26.101 1.00 19.88 525 LEU B C 1
ATOM 5446 O O . LEU B 1 326 ? -14.538 4.732 -26.530 1.00 20.78 525 LEU B O 1
ATOM 5451 N N . ILE B 1 327 ? -14.968 2.529 -26.682 1.00 19.37 526 ILE B N 1
ATOM 5452 C CA . ILE B 1 327 ? -14.360 2.372 -27.987 1.00 19.92 526 ILE B CA 1
ATOM 5453 C C . ILE B 1 327 ? -15.487 2.328 -29.006 1.00 21.74 526 ILE B C 1
ATOM 5454 O O . ILE B 1 327 ? -16.466 1.585 -28.838 1.00 22.06 526 ILE B O 1
ATOM 5459 N N . ILE B 1 328 ? -15.363 3.165 -30.035 1.00 22.34 527 ILE B N 1
ATOM 5460 C CA . ILE B 1 328 ? -16.437 3.359 -31.001 1.00 24.02 527 ILE B CA 1
ATOM 5461 C C . ILE B 1 328 ? -15.870 3.541 -32.402 1.00 25.22 527 ILE B C 1
ATOM 5462 O O . ILE B 1 328 ? -14.748 4.036 -32.568 1.00 25.07 527 ILE B O 1
ATOM 5467 N N . GLY B 1 329 ? -16.631 3.098 -33.401 1.00 26.72 528 GLY B N 1
ATOM 5468 C CA . GLY B 1 329 ? -16.234 3.267 -34.785 1.00 28.54 528 GLY B CA 1
ATOM 5469 C C . GLY B 1 329 ? -16.819 2.221 -35.721 1.00 30.74 528 GLY B C 1
ATOM 5470 O O . GLY B 1 329 ? -17.454 1.258 -35.282 1.00 30.55 528 GLY B O 1
ATOM 5471 N N . LYS B 1 330 ? -16.564 2.407 -37.016 1.00 32.67 529 LYS B N 1
ATOM 5472 C CA . LYS B 1 330 ? -17.010 1.471 -38.036 1.00 35.76 529 LYS B CA 1
ATOM 5473 C C . LYS B 1 330 ? -16.455 0.087 -37.678 1.00 35.83 529 LYS B C 1
ATOM 5474 O O . LYS B 1 330 ? -15.288 -0.029 -37.266 1.00 34.36 529 LYS B O 1
ATOM 5480 N N . ASP B 1 331 ? -17.311 -0.937 -37.791 1.00 37.20 530 ASP B N 1
ATOM 5481 C CA . ASP B 1 331 ? -16.964 -2.339 -37.475 1.00 38.11 530 ASP B CA 1
ATOM 5482 C C . ASP B 1 331 ? -16.889 -2.710 -35.965 1.00 35.73 530 ASP B C 1
ATOM 5483 O O . ASP B 1 331 ? -16.703 -3.884 -35.636 1.00 36.46 530 ASP B O 1
ATOM 5488 N N . ILE B 1 332 ? -17.012 -1.736 -35.060 1.00 32.74 531 ILE B N 1
ATOM 5489 C CA . ILE B 1 332 ? -17.077 -2.046 -33.609 1.00 30.98 531 ILE B CA 1
ATOM 5490 C C . ILE B 1 332 ? -18.537 -2.250 -33.210 1.00 31.84 531 ILE B C 1
ATOM 5491 O O . ILE B 1 332 ? -19.311 -1.307 -33.236 1.00 31.59 531 ILE B O 1
ATOM 5496 N N . GLN B 1 333 ? -18.907 -3.474 -32.844 1.00 32.99 532 GLN B N 1
ATOM 5497 C CA . GLN B 1 333 ? -20.299 -3.769 -32.468 1.00 35.24 532 GLN B CA 1
ATOM 5498 C C . GLN B 1 333 ? -20.592 -3.275 -31.055 1.00 33.01 532 GLN B C 1
ATOM 5499 O O . GLN B 1 333 ? -19.686 -3.238 -30.217 1.00 31.53 532 GLN B O 1
ATOM 5505 N N . PRO B 1 334 ? -21.852 -2.885 -30.781 1.00 26.75 533 PRO B N 1
ATOM 5506 C CA . PRO B 1 334 ? -22.219 -2.552 -29.415 1.00 26.46 533 PRO B CA 1
ATOM 5507 C C . PRO B 1 334 ? -21.805 -3.681 -28.477 1.00 26.99 533 PRO B C 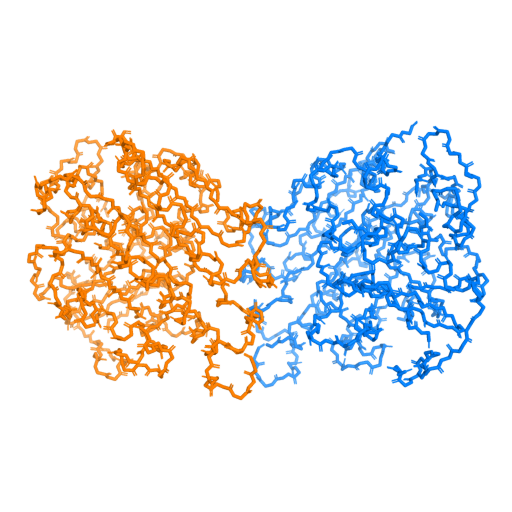1
ATOM 5508 O O . PRO B 1 334 ? -21.959 -4.855 -28.815 1.00 26.76 533 PRO B O 1
ATOM 5512 N N . ARG B 1 335 ? -21.251 -3.320 -27.326 1.00 26.53 534 ARG B N 1
ATOM 5513 C CA . ARG B 1 335 ? -20.894 -4.288 -26.306 1.00 26.86 534 ARG B CA 1
ATOM 5514 C C . ARG B 1 335 ? -20.839 -3.604 -24.931 1.00 26.52 534 ARG B C 1
ATOM 5515 O O . ARG B 1 335 ? -20.252 -2.513 -24.791 1.00 25.85 534 ARG B O 1
ATOM 5523 N N . LYS B 1 336 ? -21.450 -4.253 -23.936 1.00 26.32 535 LYS B N 1
ATOM 5524 C CA . LYS B 1 336 ? -21.341 -3.871 -22.520 1.00 25.99 535 LYS B CA 1
ATOM 5525 C C . LYS B 1 336 ? -20.392 -4.838 -21.813 1.00 26.10 535 LYS B C 1
ATOM 5526 O O . LYS B 1 336 ? -20.721 -6.005 -21.605 1.00 27.43 535 LYS B O 1
ATOM 5528 N N . ASP B 1 337 ? -19.190 -4.349 -21.501 1.00 24.90 536 ASP B N 1
ATOM 5529 C CA . ASP B 1 337 ? -18.092 -5.153 -20.996 1.00 24.83 536 ASP B CA 1
ATOM 5530 C C . ASP B 1 337 ? -17.874 -4.759 -19.523 1.00 24.41 536 ASP B C 1
ATOM 5531 O O . ASP B 1 337 ? -17.394 -3.642 -19.223 1.00 23.70 536 ASP B O 1
ATOM 5536 N N . ASP B 1 338 ? -18.233 -5.675 -18.618 1.00 25.00 537 ASP B N 1
ATOM 5537 C CA A ASP B 1 338 ? -18.189 -5.472 -17.174 0.50 25.04 537 ASP B CA 1
ATOM 5538 C CA B ASP B 1 338 ? -18.130 -5.397 -17.179 0.50 24.89 537 ASP B CA 1
ATOM 5539 C C . ASP B 1 338 ? -16.854 -5.926 -16.540 1.00 24.56 537 ASP B C 1
ATOM 5540 O O . ASP B 1 338 ? -16.733 -5.983 -15.305 1.00 24.77 537 ASP B O 1
ATOM 5549 N N . ARG B 1 339 ? -15.879 -6.288 -17.359 1.00 24.03 538 ARG B N 1
ATOM 5550 C CA . ARG B 1 339 ? -14.618 -6.821 -16.827 1.00 23.31 538 ARG B CA 1
ATOM 5551 C C . ARG B 1 339 ? -13.792 -5.720 -16.189 1.00 23.50 538 ARG B C 1
ATOM 5552 O O . ARG B 1 339 ? -13.648 -4.659 -16.772 1.00 23.11 538 ARG B O 1
ATOM 5560 N N . ILE B 1 340 ? -13.263 -5.952 -14.988 1.00 23.14 539 ILE B N 1
ATOM 5561 C CA . ILE B 1 340 ? -12.452 -4.925 -14.331 1.00 22.49 539 ILE B CA 1
ATOM 5562 C C . ILE B 1 340 ? -11.177 -4.741 -15.115 1.00 21.95 539 ILE B C 1
ATOM 5563 O O . ILE B 1 340 ? -10.519 -5.715 -15.461 1.00 22.80 539 ILE B O 1
ATOM 5568 N N . ALA B 1 341 ? -10.846 -3.471 -15.353 1.00 21.00 540 ALA B N 1
ATOM 5569 C CA . ALA B 1 341 ? -9.808 -3.041 -16.239 1.00 20.01 540 ALA B CA 1
ATOM 5570 C C . ALA B 1 341 ? -9.260 -1.680 -15.783 1.00 20.10 540 ALA B C 1
ATOM 5571 O O . ALA B 1 341 ? -9.892 -0.948 -14.993 1.00 19.17 540 ALA B O 1
ATOM 5573 N N . ASN B 1 342 ? -8.052 -1.373 -16.254 1.00 19.34 541 ASN B N 1
ATOM 5574 C CA . ASN B 1 342 ? -7.432 -0.095 -16.056 1.00 19.31 541 ASN B CA 1
ATOM 5575 C C . ASN B 1 342 ? -7.388 0.631 -17.386 1.00 19.23 541 ASN B C 1
ATOM 5576 O O . ASN B 1 342 ? -7.534 0.013 -18.446 1.00 19.36 541 ASN B O 1
ATOM 5581 N N . ASN B 1 343 ? -7.082 1.917 -17.332 1.00 19.65 542 ASN B N 1
ATOM 5582 C CA . ASN B 1 343 ? -6.785 2.667 -18.534 1.00 19.65 542 ASN B CA 1
ATOM 5583 C C . ASN B 1 343 ? -5.498 2.195 -19.231 1.00 20.17 542 ASN B C 1
ATOM 5584 O O . ASN B 1 343 ? -5.416 2.259 -20.446 1.00 20.41 542 ASN B O 1
ATOM 5589 N N . ILE B 1 344 ? -4.522 1.669 -18.489 1.00 20.41 543 ILE B N 1
ATOM 5590 C CA . ILE B 1 344 ? -3.339 1.094 -19.134 1.00 20.45 543 ILE B CA 1
ATOM 5591 C C . ILE B 1 344 ? -3.612 -0.160 -19.989 1.00 20.66 543 ILE B C 1
ATOM 5592 O O . ILE B 1 344 ? -2.738 -0.607 -20.762 1.00 21.10 543 ILE B O 1
ATOM 5597 N N . ASP B 1 345 ? -4.803 -0.725 -19.848 1.00 20.40 544 ASP B N 1
ATOM 5598 C CA . ASP B 1 345 ? -5.242 -1.812 -20.719 1.00 21.16 544 ASP B CA 1
ATOM 5599 C C . ASP B 1 345 ? -5.659 -1.259 -22.078 1.00 21.84 544 ASP B C 1
ATOM 5600 O O . ASP B 1 345 ? -5.825 -2.013 -23.043 1.00 22.15 544 ASP B O 1
ATOM 5613 N N . PRO B 1 347 ? -4.018 1.057 -24.344 1.00 21.61 546 PRO B N 1
ATOM 5614 C CA . PRO B 1 347 ? -3.107 1.006 -25.509 1.00 21.31 546 PRO B CA 1
ATOM 5615 C C . PRO B 1 347 ? -2.948 -0.394 -26.150 1.00 21.86 546 PRO B C 1
ATOM 5616 O O . PRO B 1 347 ? -3.011 -0.498 -27.392 1.00 21.96 546 PRO B O 1
ATOM 5620 N N . PRO B 1 348 ? -2.754 -1.461 -25.338 1.00 22.26 547 PRO B N 1
ATOM 5621 C CA . PRO B 1 348 ? -2.672 -2.788 -25.962 1.00 22.73 547 PRO B CA 1
ATOM 5622 C C . PRO B 1 348 ? -3.938 -3.178 -26.720 1.00 22.35 547 PRO B C 1
ATOM 5623 O O . PRO B 1 348 ? -3.855 -3.770 -27.807 1.00 22.89 547 PRO B O 1
ATOM 5627 N N . THR B 1 349 ? -5.093 -2.846 -26.157 1.00 21.08 548 THR B N 1
ATOM 5628 C CA . THR B 1 349 ? -6.369 -3.112 -26.824 1.00 20.83 548 THR B CA 1
ATOM 5629 C C . THR B 1 349 ? -6.521 -2.339 -28.139 1.00 20.36 548 THR B C 1
ATOM 5630 O O . THR B 1 349 ? -7.039 -2.872 -29.121 1.00 20.53 548 THR B O 1
ATOM 5634 N N . LEU B 1 350 ? -6.102 -1.073 -28.158 1.00 19.93 549 LEU B N 1
ATOM 5635 C CA . LEU B 1 350 ? -6.329 -0.232 -29.334 1.00 19.81 549 LEU B CA 1
ATOM 5636 C C . LEU B 1 350 ? -5.381 -0.645 -30.461 1.00 20.43 549 LEU B C 1
ATOM 5637 O O . LEU B 1 350 ? -5.768 -0.712 -31.607 1.00 20.74 549 LEU B O 1
ATOM 5642 N N . LEU B 1 351 ? -4.146 -0.960 -30.120 1.00 20.41 550 LEU B N 1
ATOM 5643 C CA . LEU B 1 351 ? -3.190 -1.432 -31.135 1.00 21.99 550 LEU B CA 1
ATOM 5644 C C . LEU B 1 351 ? -3.711 -2.710 -31.785 1.00 22.26 550 LEU B C 1
ATOM 5645 O O . LEU B 1 351 ? -3.576 -2.896 -32.992 1.00 21.45 550 LEU B O 1
ATOM 5650 N N . SER B 1 352 ? -4.319 -3.573 -30.967 1.00 22.93 551 SER B N 1
ATOM 5651 C CA . SER B 1 352 ? -4.907 -4.807 -31.466 1.00 24.02 551 SER B CA 1
ATOM 5652 C C . SER B 1 352 ? -6.064 -4.522 -32.428 1.00 23.94 551 SER B C 1
ATOM 5653 O O . SER B 1 352 ? -6.225 -5.217 -33.432 1.00 24.63 551 SER B O 1
ATOM 5656 N N . LEU B 1 353 ? -6.854 -3.498 -32.125 1.00 23.86 552 LEU B N 1
ATOM 5657 C CA . LEU B 1 353 ? -8.022 -3.138 -32.960 1.00 23.13 552 LEU B CA 1
ATOM 5658 C C . LEU B 1 353 ? -7.667 -2.415 -34.266 1.00 23.42 552 LEU B C 1
ATOM 5659 O O . LEU B 1 353 ? -8.437 -2.467 -35.235 1.00 23.31 552 LEU B O 1
ATOM 5664 N N . ILE B 1 354 ? -6.553 -1.688 -34.280 1.00 21.58 553 ILE B N 1
ATOM 5665 C CA . ILE B 1 354 ? -6.181 -0.939 -35.482 1.00 22.42 553 ILE B CA 1
ATOM 5666 C C . ILE B 1 354 ? -5.256 -1.749 -36.421 1.00 23.19 553 ILE B C 1
ATOM 5667 O O . ILE B 1 354 ? -4.932 -1.296 -37.515 1.00 23.03 553 ILE B O 1
ATOM 5672 N N . GLY B 1 355 ? -4.848 -2.930 -35.964 1.00 23.23 554 GLY B N 1
ATOM 5673 C CA . GLY B 1 355 ? -4.143 -3.887 -36.784 1.00 25.17 554 GLY B CA 1
ATOM 5674 C C . GLY B 1 355 ? -2.645 -3.820 -36.619 1.00 25.21 554 GLY B C 1
ATOM 5675 O O . GLY B 1 355 ? -1.912 -4.174 -37.542 1.00 26.26 554 GLY B O 1
ATOM 5676 N N . VAL B 1 356 ? -2.168 -3.363 -35.466 1.00 24.99 555 VAL B N 1
ATOM 5677 C CA . VAL B 1 356 ? -0.699 -3.263 -35.263 1.00 26.00 555 VAL B CA 1
ATOM 5678 C C . VAL B 1 356 ? -0.180 -4.316 -34.268 1.00 27.36 555 VAL B C 1
ATOM 5679 O O . VAL B 1 356 ? -0.466 -4.219 -33.054 1.00 28.24 555 VAL B O 1
ATOM 5683 N N . ASP B 1 357 ? 0.576 -5.314 -34.746 1.00 29.10 556 ASP B N 1
ATOM 5684 C CA . ASP B 1 357 ? 1.185 -6.282 -33.812 1.00 30.40 556 ASP B CA 1
ATOM 5685 C C . ASP B 1 357 ? 2.122 -5.482 -32.918 1.00 30.30 556 ASP B C 1
ATOM 5686 O O . ASP B 1 357 ? 2.769 -4.536 -33.382 1.00 30.70 556 ASP B O 1
ATOM 5691 N N . ALA B 1 358 ? 2.208 -5.868 -31.650 1.00 29.34 557 ALA B N 1
ATOM 5692 C CA . ALA B 1 358 ? 2.919 -5.055 -30.682 1.00 29.33 557 ALA B CA 1
ATOM 5693 C C . ALA B 1 358 ? 4.002 -5.851 -29.989 1.00 29.90 557 ALA B C 1
ATOM 5694 O O . ALA B 1 358 ? 3.708 -6.720 -29.180 1.00 31.00 557 ALA B O 1
ATOM 5696 N N . LYS B 1 359 ? 5.252 -5.544 -30.266 1.00 30.87 558 LYS B N 1
ATOM 5697 C CA . LYS B 1 359 ? 6.290 -6.094 -29.435 1.00 30.79 558 LYS B CA 1
ATOM 5698 C C . LYS B 1 359 ? 6.797 -5.020 -28.485 1.00 30.29 558 LYS B C 1
ATOM 5699 O O . LYS B 1 359 ? 7.626 -4.177 -28.848 1.00 30.01 558 LYS B O 1
ATOM 5705 N N . THR B 1 360 ? 6.250 -5.052 -27.268 1.00 29.12 559 THR B N 1
ATOM 5706 C CA . THR B 1 360 ? 6.396 -3.959 -26.306 1.00 28.90 559 THR B CA 1
ATOM 5707 C C . THR B 1 360 ? 6.551 -4.476 -24.882 1.00 28.30 559 THR B C 1
ATOM 5708 O O . THR B 1 360 ? 6.237 -5.627 -24.610 1.00 28.07 559 THR B O 1
ATOM 5712 N N . PRO B 1 361 ? 6.993 -3.605 -23.959 1.00 28.61 560 PRO B N 1
ATOM 5713 C CA . PRO B 1 361 ? 7.035 -3.982 -22.533 1.00 28.35 560 PRO B CA 1
ATOM 5714 C C . PRO B 1 361 ? 5.710 -3.774 -21.775 1.00 27.10 560 PRO B C 1
ATOM 5715 O O . PRO B 1 361 ? 5.660 -4.023 -20.564 1.00 26.51 560 PRO B O 1
ATOM 5727 N N . ILE B 1 363 ? 2.321 -4.159 -19.974 1.00 24.91 562 ILE B N 1
ATOM 5728 C CA . ILE B 1 363 ? 1.742 -5.266 -19.229 1.00 24.33 562 ILE B CA 1
ATOM 5729 C C . ILE B 1 363 ? 0.208 -5.215 -19.179 1.00 24.13 562 ILE B C 1
ATOM 5730 O O . ILE B 1 363 ? -0.436 -6.112 -18.622 1.00 24.49 562 ILE B O 1
ATOM 5735 N N . GLY B 1 364 ? -0.369 -4.173 -19.779 1.00 24.02 563 GLY B N 1
ATOM 5736 C CA . GLY B 1 364 ? -1.829 -4.015 -19.821 1.00 21.70 563 GLY B CA 1
ATOM 5737 C C . GLY B 1 364 ? -2.456 -5.027 -20.744 1.00 21.83 563 GLY B C 1
ATOM 5738 O O . GLY B 1 364 ? -1.820 -5.496 -21.663 1.00 21.80 563 GLY B O 1
ATOM 5739 N N . ARG B 1 365 ? -3.717 -5.366 -20.505 1.00 20.61 564 ARG B N 1
ATOM 5740 C CA . ARG B 1 365 ? -4.342 -6.464 -21.221 1.00 21.49 564 ARG B CA 1
ATOM 5741 C C . ARG B 1 365 ? -4.891 -6.014 -22.561 1.00 21.54 564 ARG B C 1
ATOM 5742 O O . ARG B 1 365 ? -5.368 -4.888 -22.689 1.00 21.23 564 ARG B O 1
ATOM 5750 N N . ASP B 1 366 ? -4.812 -6.901 -23.548 1.00 22.17 565 ASP B N 1
ATOM 5751 C CA . ASP B 1 366 ? -5.479 -6.692 -24.812 1.00 22.95 565 ASP B CA 1
ATOM 5752 C C . ASP B 1 366 ? -6.866 -7.254 -24.620 1.00 22.94 565 ASP B C 1
ATOM 5753 O O . ASP B 1 366 ? -7.063 -8.470 -24.606 1.00 24.60 565 ASP B O 1
ATOM 5758 N N . LEU B 1 367 ? -7.838 -6.371 -24.487 1.00 22.79 566 LEU B N 1
ATOM 5759 C CA . LEU B 1 367 ? -9.172 -6.802 -24.126 1.00 22.80 566 LEU B CA 1
ATOM 5760 C C . LEU B 1 367 ? -10.057 -7.229 -25.314 1.00 23.96 566 LEU B C 1
ATOM 5761 O O . LEU B 1 367 ? -11.231 -7.568 -25.132 1.00 22.95 566 LEU B O 1
ATOM 5766 N N . THR B 1 368 ? -9.482 -7.264 -26.516 1.00 23.78 567 THR B N 1
ATOM 5767 C CA . THR B 1 368 ? -10.135 -7.943 -27.640 1.00 24.81 567 THR B CA 1
ATOM 5768 C C . THR B 1 368 ? -10.062 -9.447 -27.408 1.00 25.63 567 THR B C 1
ATOM 5769 O O . THR B 1 368 ? -10.787 -10.220 -28.032 1.00 26.99 567 THR B O 1
ATOM 5773 N N . LYS B 1 369 ? -9.187 -9.851 -26.495 1.00 26.00 568 LYS B N 1
ATOM 5774 C CA . LYS B 1 369 ? -9.015 -11.257 -26.187 1.00 27.39 568 LYS B CA 1
ATOM 5775 C C . LYS B 1 369 ? -9.703 -11.584 -24.865 1.00 28.00 568 LYS B C 1
ATOM 5776 O O . LYS B 1 369 ? -10.016 -10.672 -24.067 1.00 26.53 568 LYS B O 1
ATOM 5782 N N . PRO B 1 370 ? -10.008 -12.880 -24.653 1.00 29.12 569 PRO B N 1
ATOM 5783 C CA . PRO B 1 370 ? -10.726 -13.261 -23.427 1.00 28.87 569 PRO B CA 1
ATOM 5784 C C . PRO B 1 370 ? -9.925 -12.900 -22.182 1.00 27.74 569 PRO B C 1
ATOM 5785 O O . PRO B 1 370 ? -8.701 -12.804 -22.251 1.00 28.08 569 PRO B O 1
ATOM 5789 N N . LEU B 1 371 ? -10.620 -12.662 -21.073 1.00 35.02 570 LEU B N 1
ATOM 5790 C CA . LEU B 1 371 ? -9.989 -12.454 -19.782 1.00 32.56 570 LEU B CA 1
ATOM 5791 C C . LEU B 1 371 ? -10.839 -13.157 -18.751 1.00 31.77 570 LEU B C 1
ATOM 5792 O O . LEU B 1 371 ? -12.055 -12.956 -18.680 1.00 30.89 570 LEU B O 1
ATOM 5797 N N . ALA B 1 372 ? -10.189 -13.999 -17.959 1.00 32.64 571 ALA B N 1
ATOM 5798 C CA . ALA B 1 372 ? -10.896 -14.794 -16.968 1.00 32.72 571 ALA B CA 1
ATOM 5799 C C . ALA B 1 372 ? -11.387 -13.917 -15.812 1.00 30.46 571 ALA B C 1
ATOM 5800 O O . ALA B 1 372 ? -10.781 -12.887 -15.483 1.00 28.86 571 ALA B O 1
ATOM 5802 N N . ARG B 1 373 ? -12.506 -14.312 -15.223 1.00 31.08 572 ARG B N 1
ATOM 5803 C CA . ARG B 1 373 ? -13.097 -13.602 -14.100 1.00 30.78 572 ARG B CA 1
ATOM 5804 C C . ARG B 1 373 ? -12.067 -13.333 -12.994 1.00 30.40 572 ARG B C 1
ATOM 5805 O O . ARG B 1 373 ? -11.972 -12.224 -12.474 1.00 28.31 572 ARG B O 1
ATOM 5813 N N . GLU B 1 374 ? -11.284 -14.355 -12.661 1.00 32.41 573 GLU B N 1
ATOM 5814 C CA . GLU B 1 374 ? -10.267 -14.262 -11.611 1.00 33.41 573 GLU B CA 1
ATOM 5815 C C . GLU B 1 374 ? -9.101 -13.344 -11.966 1.00 31.37 573 GLU B C 1
ATOM 5816 O O . GLU B 1 374 ? -8.311 -13.011 -11.092 1.00 31.04 573 GLU B O 1
ATOM 5822 N N . ASP B 1 375 ? -8.991 -12.970 -13.248 1.00 30.04 574 ASP B N 1
ATOM 5823 C CA . ASP B 1 375 ? -7.906 -12.106 -13.727 1.00 29.50 574 ASP B CA 1
ATOM 5824 C C . ASP B 1 375 ? -8.326 -10.643 -13.882 1.00 26.80 574 ASP B C 1
ATOM 5825 O O . ASP B 1 375 ? -7.492 -9.785 -14.169 1.00 26.70 574 ASP B O 1
ATOM 5830 N N . GLU B 1 376 ? -9.612 -10.353 -13.709 1.00 25.69 575 GLU B N 1
ATOM 5831 C CA . GLU B 1 376 ? -10.058 -8.973 -13.755 1.00 24.00 575 GLU B CA 1
ATOM 5832 C C . GLU B 1 376 ? -9.360 -8.222 -12.632 1.00 23.37 575 GLU B C 1
ATOM 5833 O O . GLU B 1 376 ? -9.286 -8.718 -11.511 1.00 23.28 575 GLU B O 1
ATOM 5839 N N . ARG B 1 377 ? -8.838 -7.034 -12.944 1.00 22.75 576 ARG B N 1
ATOM 5840 C CA . ARG B 1 377 ? -8.112 -6.240 -11.934 1.00 21.69 576 ARG B CA 1
ATOM 5841 C C . ARG B 1 377 ? -7.989 -4.783 -12.328 1.00 21.33 576 ARG B C 1
ATOM 5842 O O . ARG B 1 377 ? -8.073 -4.436 -13.523 1.00 21.57 576 ARG B O 1
ATOM 5850 N N . ALA B 1 378 ? -7.734 -3.947 -11.316 1.00 20.88 577 ALA B N 1
ATOM 5851 C CA . ALA B 1 378 ? -7.425 -2.536 -11.525 1.00 20.54 577 ALA B CA 1
ATOM 5852 C C . ALA B 1 378 ? -6.417 -2.128 -10.475 1.00 20.84 577 ALA B C 1
ATOM 5853 O O . ALA B 1 378 ? -6.619 -2.395 -9.282 1.00 20.91 577 ALA B O 1
ATOM 5871 N N . GLN B 1 381 ? -3.506 4.319 -7.847 1.00 17.90 580 GLN B N 1
ATOM 5872 C CA . GLN B 1 381 ? -2.601 5.004 -6.952 1.00 20.25 580 GLN B CA 1
ATOM 5873 C C . GLN B 1 381 ? -3.192 6.297 -6.460 1.00 21.05 580 GLN B C 1
ATOM 5874 O O . GLN B 1 381 ? -3.504 7.170 -7.265 1.00 21.51 580 GLN B O 1
ATOM 5880 N N . TYR B 1 382 ? -3.320 6.413 -5.137 1.00 21.79 581 TYR B N 1
ATOM 5881 C CA . TYR B 1 382 ? -3.844 7.604 -4.480 1.00 23.55 581 TYR B CA 1
ATOM 5882 C C . TYR B 1 382 ? -2.733 8.133 -3.600 1.00 25.64 581 TYR B C 1
ATOM 5883 O O . TYR B 1 382 ? -2.535 7.653 -2.481 1.00 25.95 581 TYR B O 1
ATOM 5892 N N . ASP B 1 383 ? -2.011 9.100 -4.150 1.00 27.10 582 ASP B N 1
ATOM 5893 C CA . ASP B 1 383 ? -0.739 9.605 -3.620 1.00 30.25 582 ASP B CA 1
ATOM 5894 C C . ASP B 1 383 ? 0.226 8.488 -3.220 1.00 30.50 582 ASP B C 1
ATOM 5895 O O . ASP B 1 383 ? 0.727 7.779 -4.100 1.00 29.45 582 ASP B O 1
ATOM 5900 N N . LYS B 1 384 ? 0.479 8.299 -1.926 1.00 31.60 583 LYS B N 1
ATOM 5901 C CA . LYS B 1 384 ? 1.490 7.318 -1.520 1.00 32.24 583 LYS B CA 1
ATOM 5902 C C . LYS B 1 384 ? 0.925 5.912 -1.302 1.00 30.48 583 LYS B C 1
ATOM 5903 O O . LYS B 1 384 ? 1.663 4.996 -0.943 1.00 30.98 583 LYS B O 1
ATOM 5909 N N . ASN B 1 385 ? -0.380 5.763 -1.540 1.00 27.91 584 ASN B N 1
ATOM 5910 C CA . ASN B 1 385 ? -1.095 4.500 -1.390 1.00 26.50 584 ASN B CA 1
ATOM 5911 C C . ASN B 1 385 ? -1.330 3.848 -2.743 1.00 24.23 584 ASN B C 1
ATOM 5912 O O . ASN B 1 385 ? -1.652 4.535 -3.711 1.00 24.06 584 ASN B O 1
ATOM 5917 N N . PHE B 1 386 ? -1.128 2.534 -2.812 1.00 23.40 585 PHE B N 1
ATOM 5918 C CA . PHE B 1 386 ? -1.435 1.735 -4.010 1.00 22.37 585 PHE B CA 1
ATOM 5919 C C . PHE B 1 386 ? -2.531 0.712 -3.705 1.00 21.94 585 PHE B C 1
ATOM 5920 O O . PHE B 1 386 ? -2.423 -0.043 -2.727 1.00 22.97 585 PHE B O 1
ATOM 5928 N N . GLY B 1 387 ? -3.584 0.708 -4.518 1.00 20.59 586 GLY B N 1
ATOM 5929 C CA . GLY B 1 387 ? -4.669 -0.263 -4.409 1.00 18.88 586 GLY B CA 1
ATOM 5930 C C . GLY B 1 387 ? -4.684 -1.261 -5.559 1.00 18.42 586 GLY B C 1
ATOM 5931 O O . GLY B 1 387 ? -4.531 -0.885 -6.723 1.00 17.75 586 GLY B O 1
ATOM 5932 N N . TYR B 1 388 ? -4.875 -2.538 -5.244 1.00 18.90 587 TYR B N 1
ATOM 5933 C CA . TYR B 1 388 ? -5.053 -3.563 -6.287 1.00 19.28 587 TYR B CA 1
ATOM 5934 C C . TYR B 1 388 ? -6.436 -4.201 -6.075 1.00 19.47 587 TYR B C 1
ATOM 5935 O O . TYR B 1 388 ? -6.667 -4.888 -5.068 1.00 19.70 587 TYR B O 1
ATOM 5944 N N . LEU B 1 389 ? -7.348 -3.928 -7.002 1.00 18.11 588 LEU B N 1
ATOM 5945 C CA . LEU B 1 389 ? -8.738 -4.392 -6.915 1.00 19.26 588 LEU B CA 1
ATOM 5946 C C . LEU B 1 389 ? -8.940 -5.603 -7.827 1.00 19.69 588 LEU B C 1
ATOM 5947 O O . LEU B 1 389 ? -8.520 -5.573 -8.983 1.00 19.38 588 LEU B O 1
ATOM 5952 N N . THR B 1 390 ? -9.546 -6.667 -7.295 1.00 20.14 589 THR B N 1
ATOM 5953 C CA . THR B 1 390 ? -10.001 -7.813 -8.086 1.00 21.73 589 THR B CA 1
ATOM 5954 C C . THR B 1 390 ? -11.458 -8.087 -7.721 1.00 23.35 589 THR B C 1
ATOM 5955 O O . THR B 1 390 ? -12.013 -7.431 -6.826 1.00 23.50 589 THR B O 1
ATOM 5959 N N . ARG B 1 391 ? -12.058 -9.092 -8.349 1.00 25.04 590 ARG B N 1
ATOM 5960 C CA . ARG B 1 391 ? -13.419 -9.482 -8.010 1.00 27.07 590 ARG B CA 1
ATOM 5961 C C . ARG B 1 391 ? -13.554 -10.047 -6.593 1.00 28.50 590 ARG B C 1
ATOM 5962 O O . ARG B 1 391 ? -14.630 -9.986 -6.017 1.00 29.72 590 ARG B O 1
ATOM 5970 N N . ASP B 1 392 ? -12.465 -10.577 -6.043 1.00 28.41 591 ASP B N 1
ATOM 5971 C CA . ASP B 1 392 ? -12.507 -11.301 -4.762 1.00 30.74 591 ASP B CA 1
ATOM 5972 C C . ASP B 1 392 ? -11.881 -10.578 -3.589 1.00 29.29 591 ASP B C 1
ATOM 5973 O O . ASP B 1 392 ? -12.071 -10.985 -2.454 1.00 30.85 591 ASP B O 1
ATOM 5978 N N . ASN B 1 393 ? -11.139 -9.508 -3.864 1.00 27.43 592 ASN B N 1
ATOM 5979 C CA . ASN B 1 393 ? -10.384 -8.788 -2.821 1.00 26.56 592 ASN B CA 1
ATOM 5980 C C . ASN B 1 393 ? -9.942 -7.392 -3.249 1.00 24.13 592 ASN B C 1
ATOM 5981 O O . ASN B 1 393 ? -10.004 -7.044 -4.428 1.00 23.71 592 ASN B O 1
ATOM 5986 N N . LEU B 1 394 ? -9.532 -6.589 -2.278 1.00 23.81 593 LEU B N 1
ATOM 5987 C CA . LEU B 1 394 ? -8.905 -5.313 -2.537 1.00 22.05 593 LEU B CA 1
ATOM 5988 C C . LEU B 1 394 ? -7.735 -5.203 -1.567 1.00 22.87 593 LEU B C 1
ATOM 5989 O O . LEU B 1 394 ? -7.916 -5.334 -0.356 1.00 24.64 593 LEU B O 1
ATOM 5994 N N . VAL B 1 395 ? -6.536 -4.978 -2.073 1.00 22.19 594 VAL B N 1
ATOM 5995 C CA . VAL B 1 395 ? -5.391 -4.775 -1.187 1.00 23.06 594 VAL B CA 1
ATOM 5996 C C . VAL B 1 395 ? -4.847 -3.364 -1.358 1.00 22.69 594 VAL B C 1
ATOM 59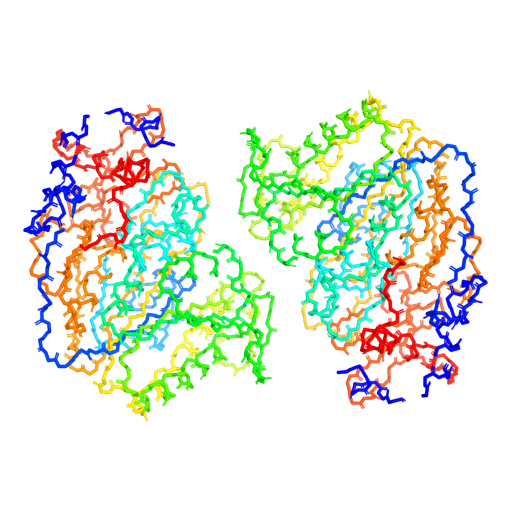97 O O . VAL B 1 395 ? -4.614 -2.921 -2.482 1.00 22.43 594 VAL B O 1
ATOM 6001 N N . VAL B 1 396 ? -4.646 -2.669 -0.245 1.00 23.80 595 VAL B N 1
ATOM 6002 C CA . VAL B 1 396 ? -4.048 -1.331 -0.252 1.00 23.58 595 VAL B CA 1
ATOM 6003 C C . VAL B 1 396 ? -2.751 -1.340 0.521 1.00 25.34 595 VAL B C 1
ATOM 6004 O O . VAL B 1 396 ? -2.686 -1.776 1.678 1.00 26.42 595 VAL B O 1
ATOM 6008 N N . LEU B 1 397 ? -1.701 -0.878 -0.138 1.00 25.40 596 LEU B N 1
ATOM 6009 C CA . LEU B 1 397 ? -0.400 -0.792 0.474 1.00 27.25 596 LEU B CA 1
ATOM 6010 C C . LEU B 1 397 ? -0.085 0.658 0.684 1.00 27.90 596 LEU B C 1
ATOM 6011 O O . LEU B 1 397 ? -0.268 1.480 -0.213 1.00 27.52 596 LEU B O 1
ATOM 6016 N N . SER B 1 398 ? 0.363 0.991 1.877 1.00 30.01 597 SER B N 1
ATOM 6017 C CA . SER B 1 398 ? 0.711 2.368 2.149 1.00 31.60 597 SER B CA 1
ATOM 6018 C C . SER B 1 398 ? 2.039 2.457 2.885 1.00 33.48 597 SER B C 1
ATOM 6019 O O . SER B 1 398 ? 2.623 1.414 3.221 1.00 35.14 597 SER B O 1
ATOM 6022 N N . PRO B 1 399 ? 2.535 3.685 3.127 1.00 34.99 598 PRO B N 1
ATOM 6023 C CA . PRO B 1 399 ? 3.843 3.846 3.785 1.00 37.97 598 PRO B CA 1
ATOM 6024 C C . PRO B 1 399 ? 3.927 3.181 5.162 1.00 40.16 598 PRO B C 1
ATOM 6025 O O . PRO B 1 399 ? 2.899 2.983 5.833 1.00 39.63 598 PRO B O 1
ATOM 6029 N N . GLY B 1 400 ? 5.151 2.842 5.564 1.00 42.42 599 GLY B N 1
ATOM 6030 C CA . GLY B 1 400 ? 5.399 2.087 6.778 1.00 44.87 599 GLY B CA 1
ATOM 6031 C C . GLY B 1 400 ? 5.193 0.599 6.564 1.00 43.96 599 GLY B C 1
ATOM 6032 O O . GLY B 1 400 ? 5.101 -0.146 7.521 1.00 44.69 599 GLY B O 1
ATOM 6033 N N . GLU B 1 401 ? 5.105 0.169 5.300 1.00 42.41 600 GLU B N 1
ATOM 6034 C CA . GLU B 1 401 ? 4.870 -1.247 4.952 1.00 41.81 600 GLU B CA 1
ATOM 6035 C C . GLU B 1 401 ? 3.526 -1.733 5.484 1.00 40.14 600 GLU B C 1
ATOM 6036 O O . GLU B 1 401 ? 3.383 -2.903 5.846 1.00 41.13 600 GLU B O 1
ATOM 6042 N N . LYS B 1 402 ? 2.550 -0.830 5.545 1.00 38.31 601 LYS B N 1
ATOM 6043 C CA . LYS B 1 402 ? 1.223 -1.166 6.060 1.00 36.72 601 LYS B CA 1
ATOM 6044 C C . LYS B 1 402 ? 0.395 -1.803 4.972 1.00 34.06 601 LYS B C 1
ATOM 6045 O O . LYS B 1 402 ? 0.363 -1.321 3.837 1.00 32.59 601 LYS B O 1
ATOM 6047 N N . VAL B 1 403 ? -0.270 -2.896 5.322 1.00 33.68 602 VAL B N 1
ATOM 6048 C CA . VAL B 1 403 ? -1.093 -3.636 4.372 1.00 31.95 602 VAL B CA 1
ATOM 6049 C C . VAL B 1 403 ? -2.536 -3.667 4.891 1.00 30.68 602 VAL B C 1
ATOM 6050 O O . VAL B 1 403 ? -2.772 -3.982 6.050 1.00 31.98 602 VAL B O 1
ATOM 6054 N N . SER B 1 404 ? -3.474 -3.289 4.038 1.00 28.22 603 SER B N 1
ATOM 6055 C CA . SER B 1 404 ? -4.891 -3.330 4.363 1.00 28.48 603 SER B CA 1
ATOM 6056 C C . SER B 1 404 ? -5.556 -4.209 3.349 1.00 26.73 603 SER B C 1
ATOM 6057 O O . SER B 1 404 ? -5.439 -3.955 2.153 1.00 25.58 603 SER B O 1
ATOM 6060 N N . THR B 1 405 ? -6.258 -5.227 3.836 1.00 30.32 604 THR B N 1
ATOM 6061 C CA . THR B 1 405 ? -6.920 -6.216 3.004 1.00 26.22 604 THR B CA 1
ATOM 6062 C C . THR B 1 405 ? -8.426 -6.143 3.220 1.00 24.65 604 THR B C 1
ATOM 6063 O O . THR B 1 405 ? -8.916 -6.173 4.362 1.00 24.69 604 THR B O 1
ATOM 6075 N N . GLU B 1 407 ? -12.698 -6.280 1.206 1.00 22.83 606 GLU B N 1
ATOM 6076 C CA . GLU B 1 407 ? -13.574 -6.761 0.174 1.00 24.21 606 GLU B CA 1
ATOM 6077 C C . GLU B 1 407 ? -14.322 -5.532 -0.337 1.00 24.27 606 GLU B C 1
ATOM 6078 O O . GLU B 1 407 ? -14.876 -4.744 0.459 1.00 25.80 606 GLU B O 1
ATOM 6084 N N . TYR B 1 408 ? -14.341 -5.358 -1.656 1.00 23.03 607 TYR B N 1
ATOM 6085 C CA . TYR B 1 408 ? -15.062 -4.236 -2.247 1.00 22.02 607 TYR B CA 1
ATOM 6086 C C . TYR B 1 408 ? -16.477 -4.637 -2.625 1.00 23.39 607 TYR B C 1
ATOM 6087 O O . TYR B 1 408 ? -16.708 -5.696 -3.195 1.00 25.07 607 TYR B O 1
ATOM 6096 N N . ASP B 1 409 ? -17.410 -3.763 -2.326 1.00 23.42 608 ASP B N 1
ATOM 6097 C CA . ASP B 1 409 ? -18.811 -4.021 -2.671 1.00 25.71 608 ASP B CA 1
ATOM 6098 C C . ASP B 1 409 ? -19.100 -3.198 -3.921 1.00 24.79 608 ASP B C 1
ATOM 6099 O O . ASP B 1 409 ? -19.138 -1.966 -3.876 1.00 23.89 608 ASP B O 1
ATOM 6104 N N . PHE B 1 410 ? -19.250 -3.896 -5.045 1.00 26.12 609 PHE B N 1
ATOM 6105 C CA . PHE B 1 410 ? -19.313 -3.251 -6.356 1.00 25.98 609 PHE B CA 1
ATOM 6106 C C . PHE B 1 410 ? -20.641 -2.522 -6.557 1.00 26.56 609 PHE B C 1
ATOM 6107 O O . PHE B 1 410 ? -20.708 -1.610 -7.403 1.00 26.59 609 PHE B O 1
ATOM 6115 N N . GLU B 1 411 ? -21.689 -2.902 -5.809 1.00 29.03 610 GLU B N 1
ATOM 6116 C CA . GLU B 1 411 ? -22.935 -2.127 -5.856 1.00 30.08 610 GLU B CA 1
ATOM 6117 C C . GLU B 1 411 ? -22.821 -0.780 -5.098 1.00 29.43 610 GLU B C 1
ATOM 6118 O O . GLU B 1 411 ? -22.853 0.280 -5.729 1.00 29.48 610 GLU B O 1
ATOM 6120 N N . SER B 1 412 ? -22.624 -0.821 -3.777 1.00 30.10 611 SER B N 1
ATOM 6121 C CA . SER B 1 412 ? 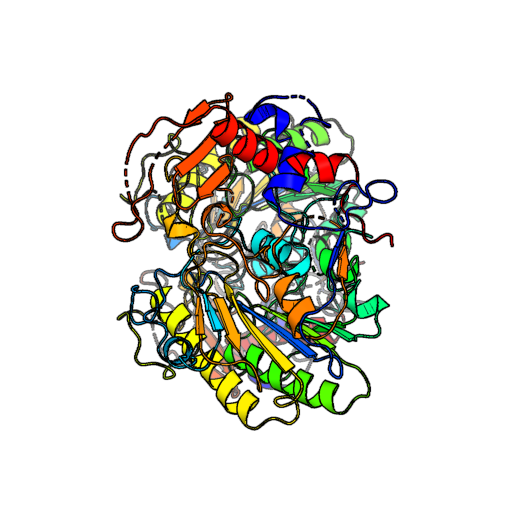-22.569 0.386 -2.927 1.00 30.30 611 SER B CA 1
ATOM 6122 C C . SER B 1 412 ? -21.220 1.127 -2.958 1.00 28.54 611 SER B C 1
ATOM 6123 O O . SER B 1 412 ? -21.104 2.229 -2.406 1.00 30.27 611 SER B O 1
ATOM 6126 N N . GLN B 1 413 ? -20.219 0.514 -3.581 1.00 26.26 612 GLN B N 1
ATOM 6127 C CA . GLN B 1 413 ? -18.860 1.082 -3.701 1.00 25.30 612 GLN B CA 1
ATOM 6128 C C . GLN B 1 413 ? -18.236 1.390 -2.325 1.00 26.54 612 GLN B C 1
ATOM 6129 O O . GLN B 1 413 ? -17.716 2.472 -2.079 1.00 28.72 612 GLN B O 1
ATOM 6135 N N . THR B 1 414 ? -18.301 0.405 -1.437 1.00 26.15 613 THR B N 1
ATOM 6136 C CA . THR B 1 414 ? -17.838 0.521 -0.063 1.00 27.75 613 THR B CA 1
ATOM 6137 C C . THR B 1 414 ? -16.959 -0.682 0.218 1.00 26.70 613 THR B C 1
ATOM 6138 O O . THR B 1 414 ? -16.952 -1.652 -0.578 1.00 25.57 613 THR B O 1
ATOM 6150 N N . LYS B 1 416 ? -14.846 -3.318 3.330 1.00 30.01 615 LYS B N 1
ATOM 6151 C CA . LYS B 1 416 ? -14.707 -3.777 4.704 1.00 31.35 615 LYS B CA 1
ATOM 6152 C C . LYS B 1 416 ? -13.611 -4.803 4.750 1.00 28.85 615 LYS B C 1
ATOM 6153 O O . LYS B 1 416 ? -13.245 -5.328 3.701 1.00 27.49 615 LYS B O 1
ATOM 6159 N N . PRO B 1 417 ? -13.090 -5.088 5.951 1.00 30.04 616 PRO B N 1
ATOM 6160 C CA . PRO B 1 417 ? -11.907 -5.928 6.090 1.00 29.14 616 PRO B CA 1
ATOM 6161 C C . PRO B 1 417 ? -12.163 -7.348 5.575 1.00 29.03 616 PRO B C 1
ATOM 6162 O O . PRO B 1 417 ? -13.292 -7.836 5.611 1.00 28.47 616 PRO B O 1
ATOM 6166 N N . LEU B 1 418 ? -11.108 -7.961 5.035 1.00 27.43 617 LEU B N 1
ATOM 6167 C CA . LEU B 1 418 ? -11.183 -9.314 4.540 1.00 28.08 617 LEU B CA 1
ATOM 6168 C C . LEU B 1 418 ? -9.796 -9.896 4.727 1.00 28.50 617 LEU B C 1
ATOM 6169 O O . LEU B 1 418 ? -8.801 -9.243 4.405 1.00 27.09 617 LEU B O 1
ATOM 6174 N N . GLU B 1 419 ? -9.731 -11.099 5.283 1.00 30.75 618 GLU B N 1
ATOM 6175 C CA . GLU B 1 419 ? -8.471 -11.836 5.366 1.00 31.95 618 GLU B CA 1
ATOM 6176 C C . GLU B 1 419 ? -8.261 -12.524 4.032 1.00 30.30 618 GLU B C 1
ATOM 6177 O O . GLU B 1 419 ? -9.215 -13.021 3.438 1.00 30.71 618 GLU B O 1
ATOM 6183 N N . VAL B 1 420 ? -7.025 -12.520 3.546 1.00 29.04 619 VAL B N 1
ATOM 6184 C CA . VAL B 1 420 ? -6.711 -13.099 2.242 1.00 28.74 619 VAL B CA 1
ATOM 6185 C C . VAL B 1 420 ? -5.397 -13.913 2.328 1.00 30.71 619 VAL B C 1
ATOM 6186 O O . VAL B 1 420 ? -4.608 -13.722 3.264 1.00 30.73 619 VAL B O 1
ATOM 6190 N N . ASP B 1 421 ? -5.186 -14.822 1.370 1.00 31.98 620 ASP B N 1
ATOM 6191 C CA . ASP B 1 421 ? -3.941 -15.598 1.269 1.00 34.20 620 ASP B CA 1
ATOM 6192 C C . ASP B 1 421 ? -2.747 -14.674 1.014 1.00 32.53 620 ASP B C 1
ATOM 6193 O O . ASP B 1 421 ? -2.908 -13.589 0.436 1.00 29.63 620 ASP B O 1
ATOM 6198 N N . GLU B 1 422 ? -1.555 -15.101 1.428 1.00 33.90 621 GLU B N 1
ATOM 6199 C CA . GLU B 1 422 ? -0.352 -14.313 1.215 1.00 33.78 621 GLU B CA 1
ATOM 6200 C C . GLU B 1 422 ? -0.053 -14.079 -0.283 1.00 33.21 621 GLU B C 1
ATOM 6201 O O . GLU B 1 422 ? 0.498 -13.048 -0.658 1.00 32.13 621 GLU B O 1
ATOM 6207 N N . SER B 1 423 ? -0.424 -15.032 -1.135 1.00 34.37 622 SER B N 1
ATOM 6208 C CA . SER B 1 423 ? -0.251 -14.876 -2.578 1.00 34.84 622 SER B CA 1
ATOM 6209 C C . SER B 1 423 ? -0.981 -13.609 -3.084 1.00 32.62 622 SER B C 1
ATOM 6210 O O . SER B 1 423 ? -0.488 -12.923 -3.984 1.00 32.05 622 SER B O 1
ATOM 6213 N N . VAL B 1 424 ? -2.132 -13.304 -2.472 1.00 30.94 623 VAL B N 1
ATOM 6214 C CA . VAL B 1 424 ? -2.941 -12.125 -2.833 1.00 29.79 623 VAL B CA 1
ATOM 6215 C C . VAL B 1 424 ? -2.155 -10.842 -2.532 1.00 29.12 623 VAL B C 1
ATOM 6216 O O . VAL B 1 424 ? -2.087 -9.931 -3.360 1.00 30.12 623 VAL B O 1
ATOM 6220 N N . ILE B 1 425 ? -1.514 -10.801 -1.371 1.00 28.97 624 ILE B N 1
ATOM 6221 C CA . ILE B 1 425 ? -0.696 -9.647 -1.011 1.00 29.43 624 ILE B CA 1
ATOM 6222 C C . ILE B 1 425 ? 0.545 -9.521 -1.913 1.00 31.85 624 ILE B C 1
ATOM 6223 O O . ILE B 1 425 ? 0.856 -8.419 -2.404 1.00 32.11 624 ILE B O 1
ATOM 6228 N N . ASP B 1 426 ? 1.243 -10.641 -2.119 1.00 29.58 625 ASP B N 1
ATOM 6229 C CA . ASP B 1 426 ? 2.402 -10.691 -3.008 1.00 30.42 625 ASP B CA 1
ATOM 6230 C C . ASP B 1 426 ? 2.061 -10.148 -4.400 1.00 28.99 625 ASP B C 1
ATOM 6231 O O . ASP B 1 426 ? 2.852 -9.422 -4.978 1.00 28.61 625 ASP B O 1
ATOM 6236 N N . ARG B 1 427 ? 0.901 -10.524 -4.933 1.00 28.23 626 ARG B N 1
ATOM 6237 C CA . ARG B 1 427 ? 0.512 -10.068 -6.261 1.00 27.34 626 ARG B CA 1
ATOM 6238 C C . ARG B 1 427 ? 0.381 -8.539 -6.289 1.00 26.33 626 ARG B C 1
ATOM 6239 O O . ARG B 1 427 ? 0.900 -7.885 -7.201 1.00 26.75 626 ARG B O 1
ATOM 6247 N N . ALA B 1 428 ? -0.290 -7.975 -5.287 1.00 25.70 627 ALA B N 1
ATOM 6248 C CA . ALA B 1 428 ? -0.476 -6.526 -5.175 1.00 24.54 627 ALA B CA 1
ATOM 6249 C C . ALA B 1 428 ? 0.868 -5.804 -5.038 1.00 24.45 627 ALA B C 1
ATOM 6250 O O . ALA B 1 428 ? 1.094 -4.780 -5.665 1.00 23.50 627 ALA B O 1
ATOM 6252 N N . LYS B 1 429 ? 1.748 -6.349 -4.216 1.00 25.47 628 LYS B N 1
ATOM 6253 C CA . LYS B 1 429 ? 2.991 -5.671 -3.860 1.00 26.87 628 LYS B CA 1
ATOM 6254 C C . LYS B 1 429 ? 3.932 -5.676 -5.059 1.00 26.69 628 LYS B C 1
ATOM 6255 O O . LYS B 1 429 ? 4.595 -4.669 -5.335 1.00 26.89 628 LYS B O 1
ATOM 6261 N N . ALA B 1 430 ? 3.983 -6.810 -5.759 1.00 26.44 629 ALA B N 1
ATOM 6262 C CA . ALA B 1 430 ? 4.840 -6.942 -6.950 1.00 26.75 629 ALA B CA 1
ATOM 6263 C C . ALA B 1 430 ? 4.448 -5.904 -7.995 1.00 25.26 629 ALA B C 1
ATOM 6264 O O . ALA B 1 430 ? 5.297 -5.241 -8.573 1.00 25.12 629 ALA B O 1
ATOM 6266 N N . ASN B 1 431 ? 3.149 -5.760 -8.225 1.00 23.48 630 ASN B N 1
ATOM 6267 C CA . ASN B 1 431 ? 2.659 -4.763 -9.163 1.00 23.25 630 ASN B CA 1
ATOM 6268 C C . ASN B 1 431 ? 2.851 -3.308 -8.669 1.00 22.94 630 ASN B C 1
ATOM 6269 O O . ASN B 1 431 ? 2.939 -2.379 -9.480 1.00 23.30 630 ASN B O 1
ATOM 6274 N N . ALA B 1 432 ? 2.916 -3.132 -7.351 1.00 22.29 631 ALA B N 1
ATOM 6275 C CA . ALA B 1 432 ? 3.053 -1.816 -6.731 1.00 23.16 631 ALA B CA 1
ATOM 6276 C C . ALA B 1 432 ? 4.451 -1.274 -6.936 1.00 23.95 631 ALA B C 1
ATOM 6277 O O . ALA B 1 432 ? 4.634 -0.069 -7.057 1.00 23.70 631 ALA B O 1
ATOM 6279 N N . LEU B 1 433 ? 5.416 -2.184 -6.926 1.00 24.26 632 LEU B N 1
ATOM 6280 C CA . LEU B 1 433 ? 6.834 -1.857 -6.997 1.00 25.75 632 LEU B CA 1
ATOM 6281 C C . LEU B 1 433 ? 7.364 -1.728 -8.427 1.00 26.04 632 LEU B C 1
ATOM 6282 O O . LEU B 1 433 ? 8.425 -1.116 -8.663 1.00 27.38 632 LEU B O 1
ATOM 6287 N N . PHE B 1 434 ? 6.651 -2.339 -9.365 1.00 25.53 633 PHE B N 1
ATOM 6288 C CA . PHE B 1 434 ? 7.119 -2.507 -10.753 1.00 26.01 633 PHE B CA 1
ATOM 6289 C C . PHE B 1 434 ? 7.492 -1.199 -11.463 1.00 26.17 633 PHE B C 1
ATOM 6290 O O . PHE B 1 434 ? 8.573 -1.099 -12.000 1.00 28.44 633 PHE B O 1
ATOM 6298 N N . ALA B 1 435 ? 6.584 -0.221 -11.508 1.00 26.12 634 ALA B N 1
ATOM 6299 C CA . ALA B 1 435 ? 6.852 1.031 -12.231 1.00 25.91 634 ALA B CA 1
ATOM 6300 C C . ALA B 1 435 ? 8.099 1.714 -11.675 1.00 27.66 634 ALA B C 1
ATOM 6301 O O . ALA B 1 435 ? 8.997 2.126 -12.417 1.00 28.27 634 ALA B O 1
ATOM 6303 N N . SER B 1 436 ? 8.164 1.805 -10.354 1.00 28.76 635 SER B N 1
ATOM 6304 C CA . SER B 1 436 ? 9.265 2.458 -9.680 1.00 29.86 635 SER B CA 1
ATOM 6305 C C . SER B 1 436 ? 10.585 1.796 -10.046 1.00 31.60 635 SER B C 1
ATOM 6306 O O . SER B 1 436 ? 11.534 2.496 -10.385 1.00 32.09 635 SER B O 1
ATOM 6309 N N . LYS B 1 437 ? 10.628 0.459 -10.001 1.00 31.29 636 LYS B N 1
ATOM 6310 C CA . LYS B 1 437 ? 11.844 -0.279 -10.347 1.00 33.13 636 LYS B CA 1
ATOM 6311 C C . LYS B 1 437 ? 12.149 -0.140 -11.841 1.00 33.09 636 LYS B C 1
ATOM 6312 O O . LYS B 1 437 ? 13.307 0.027 -12.213 1.00 34.03 636 LYS B O 1
ATOM 6314 N N . ALA B 1 438 ? 11.110 -0.172 -12.685 1.00 30.93 637 ALA B N 1
ATOM 6315 C CA . ALA B 1 438 ? 11.315 -0.119 -14.148 1.00 31.62 637 ALA B CA 1
ATOM 6316 C C . ALA B 1 438 ? 11.873 1.238 -14.555 1.00 32.28 637 ALA B C 1
ATOM 6317 O O . ALA B 1 438 ? 12.772 1.328 -15.402 1.00 33.05 637 ALA B O 1
ATOM 6319 N N . TYR B 1 439 ? 11.336 2.294 -13.938 1.00 31.50 638 TYR B N 1
ATOM 6320 C CA . TYR B 1 439 ? 11.857 3.629 -14.169 1.00 33.10 638 TYR B CA 1
ATOM 6321 C C . TYR B 1 439 ? 13.324 3.730 -13.733 1.00 35.92 638 TYR B C 1
ATOM 6322 O O . TYR B 1 439 ? 14.152 4.255 -14.482 1.00 37.70 638 TYR B O 1
ATOM 6331 N N . GLN B 1 440 ? 13.640 3.249 -12.527 1.00 37.48 639 GLN B N 1
ATOM 6332 C CA . GLN B 1 440 ? 15.042 3.301 -12.019 1.00 41.61 639 GLN B CA 1
ATOM 6333 C C . GLN B 1 440 ? 16.003 2.516 -12.886 1.00 42.82 639 GLN B C 1
ATOM 6334 O O . GLN B 1 440 ? 17.199 2.865 -13.007 1.00 45.46 639 GLN B O 1
ATOM 6340 N N . ASN B 1 441 ? 15.521 1.402 -13.431 1.00 41.26 640 ASN B N 1
ATOM 6341 C CA . ASN B 1 441 ? 16.440 0.472 -14.097 1.00 43.89 640 ASN B CA 1
ATOM 6342 C C . ASN B 1 441 ? 16.334 0.520 -15.618 1.00 42.66 640 ASN B C 1
ATOM 6343 O O . ASN B 1 441 ? 16.856 -0.350 -16.304 1.00 44.87 640 ASN B O 1
ATOM 6348 N N . ASN B 1 442 ? 15.639 1.534 -16.131 1.00 40.23 641 ASN B N 1
ATOM 6349 C CA . ASN B 1 442 ? 15.446 1.702 -17.567 1.00 39.54 641 ASN B CA 1
ATOM 6350 C C . ASN B 1 442 ? 14.902 0.447 -18.266 1.00 38.67 641 ASN B C 1
ATOM 6351 O O . ASN B 1 442 ? 15.435 0.033 -19.292 1.00 40.17 641 ASN B O 1
ATOM 6356 N N . TRP B 1 443 ? 13.863 -0.166 -17.698 1.00 36.14 642 TRP B N 1
ATOM 6357 C CA . TRP B 1 443 ? 13.239 -1.335 -18.317 1.00 35.98 642 TRP B CA 1
ATOM 6358 C C . TRP B 1 443 ? 11.968 -1.009 -19.132 1.00 34.74 642 TRP B C 1
ATOM 6359 O O . TRP B 1 443 ? 11.245 -1.918 -19.512 1.00 34.19 642 TRP B O 1
ATOM 6370 N N . TYR B 1 444 ? 11.700 0.268 -19.392 1.00 34.35 643 TYR B N 1
ATOM 6371 C CA . TYR B 1 444 ? 10.549 0.643 -20.207 1.00 33.81 643 TYR B CA 1
ATOM 6372 C C . TYR B 1 444 ? 10.948 1.598 -21.340 1.00 36.02 643 TYR B C 1
ATOM 6373 O O . TYR B 1 444 ? 10.336 2.646 -21.554 1.00 35.31 643 TYR B O 1
ATOM 6382 N N . SER B 1 445 ? 12.000 1.229 -22.059 1.00 39.12 644 SER B N 1
ATOM 6383 C CA . SER B 1 445 ? 12.519 2.041 -23.153 1.00 42.13 644 SER B CA 1
ATOM 6384 C C . SER B 1 445 ? 11.850 1.683 -24.483 1.00 43.88 644 SER B C 1
ATOM 6385 O O . SER B 1 445 ? 11.374 0.568 -24.658 1.00 43.35 644 SER B O 1
ATOM 6388 N N . SER B 1 446 ? 11.836 2.636 -25.413 1.00 47.44 645 SER B N 1
ATOM 6389 C CA . SER B 1 446 ? 11.382 2.384 -26.787 1.00 51.81 645 SER B CA 1
ATOM 6390 C C . SER B 1 446 ? 12.418 1.611 -27.629 1.00 57.09 645 SER B C 1
ATOM 6391 O O . SER B 1 446 ? 13.611 1.598 -27.318 1.00 57.96 645 SER B O 1
ATOM 6394 N N . LYS B 1 447 ? 11.930 0.964 -28.686 1.00 29.27 646 LYS B N 1
ATOM 6395 C CA . LYS B 1 447 ? 12.748 0.134 -29.568 1.00 32.03 646 LYS B CA 1
ATOM 6396 C C . LYS B 1 447 ? 13.596 0.983 -30.538 1.00 32.79 646 LYS B C 1
ATOM 6397 O O . LYS B 1 447 ? 13.458 2.220 -30.627 1.00 33.40 646 LYS B O 1
#

Sequence (791 aa):
SAEQFYGKDNQKLDLVRASSTKIDFDPTLLPTNSNPATYQGKRKNLVILLQESLGAQFVGSLGGLPLTPNLDELQEGWQFTQYATGTRSVRGIEAVTTGFPPSPSRAVVKLSKSQTGFFTIADDLLKEQGYHTQFIYGGEANFDNKTFFFGNGFDQIVEEKNYTNPGFVGSWGVSDEDLYNKADEEFERLSKGDKPFFSLVFTSSNHSPYEYPEGKIEQYDSEHTRNNAVKYSDYALGTFFDKAKKSSYWDDTIFIVIADHDARVFGANLVPVKHFHIPALIIGKDIQPRKDDRIANNIDPPTLLSLIGVDAKTPIGRDLTKPLAREDERAQYDKNFGYLTRDNLVVLSPGEKVSTEYDFESQTKPLEVDESVIDRAKANALFASKAYQNNWYSSKRSAEQFYGKDNQKLDLVRASSTKIDFDPTLLPTNSNPATYQGKRKNLVILLQESLGAQFVGSLLGGLPLTPNLDELQEGWQFTQYATGTRSVRGIEAVTTGFPPSPSRAVVKLSKSQTGFFTIADLLKEQGYHTQFIYGGEANFDNKTFFFGNGFDQIVEEKNYTNPGFVGSWGVSDEDLYNKADEEFERLSKGDKPFFSLVFTSSNHSPYEYPEGKIEQYDSEHTRNNAVKYSDYALGTFFDKAKKSSYWDDTIFIVIADHDARVFGANLVPVKHFHIPALIIGKDIQPRKDDDRIANNIDPPTLLSLIGVDAKTPIGRDLTKPLAREDERAQYDKNFGYLTRDNLVVLSPGEKVSTEYDFESQTKPLEVDESVIDRAKANALFASKAYQNNWYSSK

InterPro domains:
  IPR000917 Sulfatase, N-terminal [PF00884] (285-555)
  IPR012160 Lipoteichoic acid synthase-like [PIRSF005091] (28-630)
  IPR017850 Alkaline-phosphatase-like, core domain superfamily [G3DSA:3.40.720.10] (276-572)
  IPR017850 Alkaline-phosphatase-like, core domain superfamily [SSF53649] (283-595)
  IPR050448 OpgB/LTA synthase bacterial cell wall biosynthesis [PTHR47371] (11-626)

B-factor: mean 38.66, std 14.35, range [11.86, 117.58]

Organism: Vibrio parahaemolyticus serotype O3:K6 (strain RIMD 2210633) (NCBI:txid223926)

Secondary structure (DSSP, 8-state):
-HHHHH-------HHHHHHH---S--TTTS---EE--S--SSPPEEEEEEETT--GGG-GGGTS-S--HHHHH---SEEE----S-SSHHHHHHHHHT-PPP-SS--TTS-SGGGSSB--HHHHHHHTT-EEEEEESS-TTTT--HHHHHTT--EEE-GGG-SS-S-EETTEE-HHHHHHHHHHHHHHHTTSSS-EEEEEE--SSSTT----SSSS--SSS---HHHHHHHHHHHHHHHHHHHTTSSSGGGEEEEEEES-PSP--S--S--GGGG---EEEE-TTPPPEEE-----TT--HHHHHHTT--EE------TTS---GGG-B--BTTBEEEEBSS-EEEEETTTEEE----TTTT-------HHHHHHHHHHHHHHHHHHHHTTTB---/--HHHH-------HHHHHHH--S---TTTS---EE--S--SSPPEEEEEEETT--GGG-GGGTS-S--HHHHH---SEEE----S-SSHHHHHHHHHH-PPP-SS--TTT-GGGSSSB--HHHHHHHTT-EEEEEESS-TTTT--HHHHHTT--EEE-GGG-SS-S-EETTEE-HHHHHHHHHHHHHHHHTSSS-EEEEEE--SSSTT----TTSS--SSS---HHHHHHHHHHHHHHHHHHHTTSSSGGGEEEEEEES--S---S-SS--GGGT---EEEESTT---EEE-----TT--HHHHHHHT--EE------TTS---GGG-B--BTTBEEEEBSS-EEEEETTTEEE----TTTT-------HHHHHHHHHHHHHHHHHHHTT-SB--

Radius of gyration: 28.63 Å; Cα contacts (8 Å, |Δi|>4): 1787; chains: 2; bounding box: 59×83×60 Å